Protein AF-A0A8H3DW05-F1 (afdb_monomer)

Foldseek 3Di:
DLLLLLLQLLDDDDLLVLLLLQLLLLFQQVCLQPDAQLLQPPLNQNSLVSQQVSLVVQCVPVSCVQRSLSSNLSSLSSHDLVSVVVCLVVNLVVLLVVVVPDVQSVLLSLLSNLSSLLSCLPHHDDPVVVVVVSVVVSCCSQQPPPPLDGPPRVDDCLSVLSSLLLCCLRVVVSSLVQLCVLLVLCQLPDPHDDPLQRSSSPLSSLSSVQQNLQCVLVVHHQGNQPDSDSSDPPRCVRRDGDQFADDPVSCPPPPNVVSLVRVLSSLVSLLVVLLVVQLVQFLLDCVFWDDDDDPVVVPQWDWDDDPPTIGIDGPSSVSSLVSNLSSLLNPPHSNHCNQPPLNLLLSLLSQCRHPHNSSNVSSLVNLLSQLLDLQCLLVNLVSLLCVQFAFDPDPPPQSLAPSSVVSCQVGSLVSSLSSLVSNLVSLVDDDDVPPPNPSHDPDQQLLSLLSQLLSLLLQLLDPDLVSLLSSLVSLVSSLRRNVSSVVVGPDDPDDQPSQLGLNCVLLCHPHHLLVLLVPFPDQQPPVLNVVLVVLSPDPHSNSSVCLSNDPDSSSSSSNVRRSVSSLVVCVVRPVSSSVSSVSRVVSNCSSCVVVVCVVVVVDPPDSVPPPDPDDDDDDDDDDDDDDDDDDDDDDDDDDDDDDDDDDDDDDDDDDDDDDDDDDDDDDDDDDDDDDDDDDDDDDDDDDDDDDDDDDDDDDDDDDDDDDDDDDDDDDDDDDDDDDPDPPPPPPDDDDDDDDDDDDDDDDDDDDDDDDDYDDDDDDDDDDDDDDDDDDDDDDDDDDDDDDDDDDDDDDDDDDDDDDDDDDDDDDDDDDDDDDDDDDDDDDDDDDDPDPADALDDDDDDDDDDDDDDDDDDDDDDDDDDDDDDDDDDDDDDDDDDPDDDDDQPDPLSVLLVVLVVVLVVVLVVLLVVLLLDALPDFDACCCCPNPPNDPVNVVSLLSLLVSCLPVVPVSLVSLSVVSVPQDLWDDPVSLCSNLVVLVVVPDPDDDDDDDDDDDPPPPPPPDPDDDDDDDDDPDSDNDDSVNSRVSSSVSSVLSSLLSSLVSLLSNLQSNLVVAQCSCHDSSLVNLLVNLVVCLQDPPPVCCVPHNSSVSSLQSSLLSLLSSCSRVVLVSVVSLSVSSVCSSVSNDDPVCSVSSSSSSSSSSSHHQDPPPVVSSVCVSNSDD

InterPro domains:
  IPR025614 Cell morphogenesis protein N-terminal [PF14222] (1-423)
  IPR025614 Cell morphogenesis protein N-terminal [PF14222] (1034-1163)
  IPR039867 Protein furry/Tao3/Mor2 [PTHR12295] (4-603)

Organism: NCBI:txid456999

Radius of gyration: 44.17 Å; Cα contacts (8 Å, |Δi|>4): 1089; chains: 1; bounding box: 138×119×130 Å

Secondary structure (DSSP, 8-state):
-HHHHHHHHH--SSHHHHHHHHHHHHHHHHHHTT-SSGGGSHHHHHHHHHHHHHHHHHHTSGGGHHHHHHHHHHHHHTS-HHHHHHHHHHHHHHHHHHHHH-GGGHHHHHHHHHHHHHHHHHH----HHHHHHHHHHHHHHHS-SSSS--SSTTS-SHHHHHHHHHHHTTSHHHHHHHHHHHTTHHHHHSSS---TT-THHHHHHHHHHHHHHHHHHTT-PPPP-----SSS---TTTS----SPPPHHHHTSTTHHHHHHHHHHHHHHHHHHHHHHHTT-BTT-GGGB-SS--SGGGGTEEEEEETTEEEEEEGGGHHHHHHHHHHHHHTTTT--TTS-HHHHHHHHHHHTTBSSHHHHHHHHHHHHHHHTSTTTHHHHHHHHHHHHHSPPSSSS-----HHHHHHIIIIIHHHHHHHHHHHHHHHHS---TT--GGGS-S--HHHHHHHHHHHHHHHTT-S-HHHHHHHHHHHHHHHHHHHHHHHT-SS-S----TTSSHHHHHTT-SS-HHHHHHS-SSPPPHHHHHHHHHHHT---TTHHHHHHH---HHHHHHHHHHHHHHHHHHHHH-HHHHHHHHHHHHHHHHHHHHHHHHHTTS-SS--S-----PPP--PPP------------------------------------------------------------------------------------------PPP----------GGGSTT--S-----PPP----------------------------------------------------------PPP---------------------------------------PPP---------------------------------------PPPPP-SHHHHHHHHHHHHHHHHHHHHHHHHTTS-TT----HHHHHSTTT-HHHHHHHHHHHHHHHHHHHHHHHHHHHHHHH---S--HHHHHHHHHHHHHTTS------------TTSSSSS------------------HHHHHHHHHHHHHHHHHHHHHHHHHHHHHHHTTS-SSTTHHHHHHHHHHHHHHHHHS--HHHHHH-HHHHHHHHHHHHHHHHHHHHHHHHHHHHHHHHTHHHHTT---GGGHHHHHHHHHHGGG-PPP-SSHHHHHHHHT---

Nearest PDB structures (foldseek):
  6xte-assembly1_A  TM=2.419E-01  e=1.294E-02  Homo sapiens

pLDDT: mean 71.33, std 27.1, range [20.97, 98.38]

Solvent-accessible surface area (backbone atoms only — not comparable to full-atom values): 72734 Å² total; per-residue (Å²): 52,39,59,61,23,40,20,56,58,42,51,56,84,66,63,36,46,51,27,44,26,47,22,50,28,58,41,36,41,70,44,50,68,70,57,74,71,65,30,57,37,72,38,35,36,57,19,38,70,34,41,39,59,53,24,52,63,36,41,80,39,74,93,36,28,90,36,18,46,57,27,34,42,27,42,43,52,47,34,21,68,79,58,30,75,77,42,51,66,70,48,46,54,54,31,57,55,41,41,74,73,36,74,89,43,32,56,36,33,48,50,41,46,43,52,47,52,50,39,43,72,76,68,52,90,69,59,67,74,63,47,51,62,53,48,52,61,56,43,51,63,40,44,39,94,72,66,60,50,54,50,73,78,91,58,81,61,63,60,60,18,51,49,49,19,55,39,34,68,72,44,46,71,64,28,47,53,53,32,39,61,36,50,37,46,69,43,57,75,40,98,52,84,70,82,65,79,50,45,58,36,37,40,34,29,57,52,13,47,37,40,30,53,36,32,62,71,65,76,53,75,84,64,60,80,77,51,86,66,36,83,60,85,71,44,65,88,62,65,66,61,62,28,50,74,76,60,75,79,55,54,74,41,88,67,42,50,67,45,46,71,59,49,22,51,38,55,41,49,50,40,54,52,30,43,66,72,48,68,76,50,27,53,53,47,67,87,33,55,50,92,76,84,66,77,82,65,52,81,58,37,43,76,51,66,48,88,93,44,40,34,43,46,59,46,79,48,49,54,36,46,50,39,38,23,52,49,28,52,33,23,41,50,67,61,33,80,81,46,49,69,70,59,52,51,52,50,33,61,57,33,53,49,32,52,54,50,66,41,16,51,23,19,53,51,18,52,52,42,40,29,72,36,79,79,39,13,66,50,52,35,51,55,48,54,43,69,76,34,48,58,81,89,60,97,76,79,76,79,46,38,61,58,36,55,55,50,41,59,72,57,46,49,57,52,46,52,55,37,47,49,46,36,38,58,56,47,71,51,84,88,65,93,81,68,76,68,85,84,46,69,98,62,56,40,36,60,52,37,38,48,51,43,1,47,24,60,43,34,54,75,46,88,50,44,67,48,13,39,52,18,51,52,49,30,63,44,38,73,56,36,32,65,38,25,42,74,73,32,95,70,75,92,71,79,77,55,92,73,53,40,71,45,34,60,35,46,36,48,98,48,61,62,53,57,39,64,62,61,37,95,67,83,69,58,75,92,47,39,63,61,43,50,57,58,53,71,49,87,55,53,50,49,56,46,51,44,57,42,37,86,48,69,65,42,49,56,44,39,70,57,37,49,60,27,52,51,57,49,26,61,78,49,24,48,67,27,45,50,44,18,50,47,24,50,53,37,49,51,65,28,44,42,60,48,53,30,26,77,69,66,77,33,90,62,76,50,91,72,74,76,79,81,73,82,77,81,81,71,82,87,82,90,84,86,87,89,87,87,82,90,79,89,84,88,86,89,76,85,85,88,84,90,88,87,89,88,89,88,86,87,84,88,85,80,80,89,86,84,83,88,84,86,83,88,84,88,89,82,90,82,91,87,83,87,82,90,90,88,86,80,89,88,84,87,86,90,87,89,82,90,88,83,88,88,85,90,87,89,88,87,84,88,85,83,90,82,89,84,88,84,84,87,84,80,93,83,87,82,86,89,80,98,67,78,84,73,65,86,83,72,84,91,86,82,85,89,80,84,89,89,82,88,86,88,82,84,87,86,86,86,83,84,90,85,85,88,80,92,86,89,82,91,85,91,90,83,88,88,83,91,85,89,89,79,89,82,90,87,86,90,87,81,89,84,90,86,88,88,83,92,85,84,88,81,87,81,91,84,80,85,86,77,90,84,91,82,84,91,87,91,89,90,92,88,87,90,87,88,83,90,86,87,84,90,82,83,90,79,91,80,85,83,84,82,81,74,80,87,79,83,86,82,90,78,93,80,87,90,87,86,82,90,90,84,89,82,90,81,90,87,87,89,78,88,80,82,87,87,86,87,77,92,78,85,90,80,94,76,93,75,97,79,75,81,75,80,65,87,43,74,66,45,46,52,47,50,55,51,47,52,50,48,51,52,57,48,52,53,49,50,64,48,65,72,68,55,58,90,92,56,85,81,48,54,64,69,68,66,28,92,82,54,38,66,69,60,50,53,47,40,52,54,50,19,64,49,23,70,83,37,40,64,63,48,52,52,46,54,57,46,49,68,71,68,59,73,62,63,67,48,75,64,61,43,47,55,52,53,50,53,64,54,65,74,66,61,83,86,73,90,81,89,80,92,79,84,94,73,82,82,76,77,79,81,84,68,100,80,75,85,88,78,86,84,78,80,88,73,84,78,79,69,48,74,66,53,49,41,51,54,49,20,51,49,47,47,52,52,52,52,42,52,52,41,52,47,49,39,50,28,36,54,65,42,36,76,79,44,66,66,77,56,49,65,74,57,38,54,35,56,49,52,68,36,42,50,58,53,72,65,59,62,65,67,51,46,74,74,36,68,51,51,40,54,41,51,55,40,32,26,45,38,48,16,39,49,25,62,36,46,39,67,70,48,51,49,58,55,50,61,75,37,42,45,34,44,71,52,60,66,59,85,90,44,49,70,54,53,23,50,45,36,50,38,48,34,43,43,72,66,41,68,71,59,62,67,48,28,49,51,41,19,36,62,79,136

Sequence (1167 aa):
MEMLSKSFANAHGTRLKIAFAKSLVEILHPIGKTAQAEVNHPGWAKAIDLIYPKAREMIAKPRYFPVAYPLVVSALCVAPQDFFAKNWMLCIDLSVVKMKQEKQSRVMCLNGILRIIWTYLYRCHEPSSTATSKLDIVLKHLFPPKGHSIFPPDESLECHEYILHFILSRHFDYGVDLAMEFLQESEALGNGTLDLTLPFRPIIALRAILLTLTTMQKDSKPAWPSSVDFTTYDTQDDYTFEATFLPESFYTKPGVTTFFERCGPVVGKLAMTCAQAVGHLTLSDERFLRTNYSFEEGEQLVFKRRGELSVAYPRHLDPQVYFLMVCFESWPRCLHPSIPLVEALDLLIRSLNHVDAGLAEAASSALRRIAANDQHVKAAVWRCTRYLFSPPIQPGNRDTSALRIISENEYVVPLWVDLVEAWADQLEKPIDDETNDADSVKVDSGELAQDVEGGALCLLTSVSQSLRALAAKILLLSVKLIPNAQKRGSGSQHSPNSETRVCNILLGKGVSISTIFERREHAPPEKYRRKFVQWQQNKDPNCLLRLAQSKDEDDLRVWTYVFPAIAQECMVRCPHALEYARMAWNAWIVRFHPIMSTVAGISSKVAAATPLARPTRQGSGASEEVEDRRDGHGFNPFGDHGQSTMFPFPAQDGASLPGSSLLPAAPISTSSSGGGGNSGGMFSVPNGSGIFAPPGHTRGESDTSLQSFRYDPPPRAKRKGSFASLKAAFKSTNAKSVLPVPKNAGSHSQSRRPSASAASGRAGIKNMHSAAPSYAASELSDGGAGNSSFVGFGGYNGFNITTSNGFADEEIPPVPQLPSSQTQSSAPRDLSSSGGFKFGGMRTRNISTSGTSQVGGSTADFSQNIPIPRPPRRATTPYEDTDTAPDPKTPAEYALHAVFLRFVTEVEQKMSAFLKEPLHSEPLLSTLLGPGADRQFDSTLDSLAHIALKHTRLVIDALARWRRTQRLIPTTAQIRVHTQRHQLAHGPTHSDATSTSNLNATLGALNPGGSTQTGSGYGSYVYSQSEVTKALAERMELMTVYVLSRALLVVLGVVSELGKDVLGEGMGASLEENSFEPVRNPDLKRLALSGNHRANAELYASLLGQIANIRFQSVTDRYLRELEPVAAGQIPRDHDARFEHIVEGLKHIRIKVWPPEAFEDGAYGRF

Mean predicted aligned error: 19.0 Å

Structure (mmCIF, N/CA/C/O backbone):
data_AF-A0A8H3DW05-F1
#
_entry.id   AF-A0A8H3DW05-F1
#
loop_
_atom_site.group_PDB
_atom_site.id
_atom_site.type_symbol
_atom_site.label_atom_id
_atom_site.label_alt_id
_atom_site.label_comp_id
_atom_site.label_asym_id
_atom_site.label_entity_id
_atom_site.label_seq_id
_atom_site.pdbx_PDB_ins_code
_atom_site.Cartn_x
_atom_site.Cartn_y
_atom_site.Cartn_z
_atom_site.occupancy
_atom_site.B_iso_or_equiv
_atom_site.auth_seq_id
_atom_site.auth_comp_id
_atom_site.auth_asym_id
_atom_site.auth_atom_id
_atom_site.pdbx_PDB_model_num
ATOM 1 N N . MET A 1 1 ? -20.701 -6.635 26.059 1.00 90.62 1 MET A N 1
ATOM 2 C CA . MET A 1 1 ? -20.598 -5.187 25.763 1.00 90.62 1 MET A CA 1
ATOM 3 C C . MET A 1 1 ? -21.590 -4.351 26.562 1.00 90.62 1 MET A C 1
ATOM 5 O O . MET A 1 1 ? -21.170 -3.314 27.064 1.00 90.62 1 MET A O 1
ATOM 9 N N . GLU A 1 2 ? -22.850 -4.783 26.741 1.00 89.12 2 GLU A N 1
ATOM 10 C CA . GLU A 1 2 ? -23.898 -4.037 27.479 1.00 89.12 2 GLU A CA 1
ATOM 11 C C . GLU A 1 2 ? -23.434 -3.521 28.864 1.00 89.12 2 GLU A C 1
ATOM 13 O O . GLU A 1 2 ? -23.796 -2.418 29.275 1.00 89.12 2 GLU A O 1
ATOM 18 N N . MET A 1 3 ? -22.622 -4.293 29.598 1.00 89.06 3 MET A N 1
ATOM 19 C CA . MET A 1 3 ? -22.046 -3.856 30.879 1.00 89.06 3 MET A CA 1
ATOM 20 C C . MET A 1 3 ? -20.964 -2.772 30.719 1.00 89.06 3 MET A C 1
ATOM 22 O O . MET A 1 3 ? -21.046 -1.727 31.363 1.00 89.06 3 MET A O 1
ATOM 26 N N . LEU A 1 4 ? -19.990 -2.972 29.824 1.00 93.44 4 LEU A N 1
ATOM 27 C CA . LEU A 1 4 ? -18.873 -2.039 29.611 1.00 93.44 4 LEU A CA 1
ATOM 28 C C . LEU A 1 4 ? -19.351 -0.645 29.170 1.00 93.44 4 LEU A C 1
ATOM 30 O O . LEU A 1 4 ? -18.821 0.375 29.618 1.00 93.44 4 LEU A O 1
ATOM 34 N N . SER A 1 5 ? -20.398 -0.587 28.342 1.00 93.94 5 SER A N 1
ATOM 35 C CA . SER A 1 5 ? -21.002 0.678 27.914 1.00 93.94 5 SER A CA 1
ATOM 36 C C . SER A 1 5 ? -21.634 1.462 29.070 1.00 93.94 5 SER A C 1
ATOM 38 O O . SER A 1 5 ? -21.625 2.690 29.036 1.00 93.94 5 SER A O 1
ATOM 40 N N . LYS A 1 6 ? -22.130 0.790 30.123 1.00 93.69 6 LYS A N 1
ATOM 41 C CA . LYS A 1 6 ? -22.649 1.448 31.340 1.00 93.69 6 LYS A CA 1
ATOM 42 C C . LYS A 1 6 ? -21.514 2.051 32.169 1.00 93.69 6 LYS A C 1
ATOM 44 O O . LYS A 1 6 ? -21.633 3.195 32.606 1.00 93.69 6 LYS A O 1
ATOM 49 N N . SER A 1 7 ? -20.387 1.346 32.308 1.00 93.69 7 SER A N 1
ATOM 50 C CA . SER A 1 7 ? -19.174 1.894 32.935 1.00 93.69 7 SER A CA 1
ATOM 51 C C . SER A 1 7 ? -18.680 3.145 32.199 1.00 93.69 7 SER A C 1
ATOM 53 O O . SER A 1 7 ? -18.427 4.164 32.837 1.00 93.69 7 SER A O 1
ATOM 55 N N . PHE A 1 8 ? -18.636 3.138 30.861 1.00 95.50 8 PHE A N 1
ATOM 56 C CA . PHE A 1 8 ? -18.287 4.338 30.087 1.00 95.50 8 PHE A CA 1
ATOM 57 C C . PHE A 1 8 ? -19.329 5.464 30.220 1.00 95.50 8 PHE A C 1
ATOM 59 O O . PHE A 1 8 ? -18.963 6.631 30.391 1.00 95.50 8 PHE A O 1
ATOM 66 N N . ALA A 1 9 ? -20.626 5.139 30.207 1.00 93.88 9 ALA A N 1
ATOM 67 C CA . ALA A 1 9 ? -21.701 6.113 30.392 1.00 93.88 9 ALA A CA 1
ATOM 68 C C . ALA A 1 9 ? -21.624 6.825 31.756 1.00 93.88 9 ALA A C 1
ATOM 70 O O . ALA A 1 9 ? -21.854 8.034 31.815 1.00 93.88 9 ALA A O 1
ATOM 71 N N . ASN A 1 10 ? -21.199 6.139 32.821 1.00 92.75 10 ASN A N 1
ATOM 72 C CA . ASN A 1 10 ? -21.033 6.721 34.160 1.00 92.75 10 ASN A CA 1
ATOM 73 C C . ASN A 1 10 ? -19.603 7.218 34.465 1.00 92.75 10 ASN A C 1
ATOM 75 O O . ASN A 1 10 ? -19.388 7.942 35.445 1.00 92.75 10 ASN A O 1
ATOM 79 N N . ALA A 1 11 ? -18.637 6.952 33.578 1.00 91.19 11 ALA A N 1
ATOM 80 C CA . ALA A 1 11 ? -17.267 7.434 33.705 1.00 91.19 11 ALA A CA 1
ATOM 81 C C . ALA A 1 11 ? -17.189 8.969 33.796 1.00 91.19 11 ALA A C 1
ATOM 83 O O . ALA A 1 11 ? -17.766 9.723 32.988 1.00 91.19 11 ALA A O 1
ATOM 84 N N . HIS A 1 12 ? -16.406 9.424 34.773 1.00 88.50 12 HIS A N 1
ATOM 85 C CA . HIS A 1 12 ? -16.011 10.812 34.981 1.00 88.50 12 HIS A CA 1
ATOM 86 C C . HIS A 1 12 ? -14.476 10.939 35.053 1.00 88.50 12 HIS A C 1
ATOM 88 O O . HIS A 1 12 ? -13.770 10.072 34.546 1.00 88.50 12 HIS A O 1
ATOM 94 N N . GLY A 1 13 ? -13.954 12.081 35.511 1.00 88.19 13 GLY A N 1
ATOM 95 C CA . GLY A 1 13 ? -12.531 12.410 35.365 1.00 88.19 13 GLY A CA 1
ATOM 96 C C . GLY A 1 13 ? -12.121 12.765 33.922 1.00 88.19 13 GLY A C 1
ATOM 97 O O . GLY A 1 13 ? -12.948 12.880 33.009 1.00 88.19 13 GLY A O 1
ATOM 98 N N . THR A 1 14 ? -10.822 12.998 33.717 1.00 90.12 14 THR A N 1
ATOM 99 C CA . THR A 1 14 ? -10.229 13.223 32.378 1.00 90.12 14 THR A CA 1
ATOM 100 C C . THR A 1 14 ? -9.508 11.976 31.882 1.00 90.12 14 THR A C 1
ATOM 102 O O . THR A 1 14 ? -9.761 11.559 30.758 1.00 90.12 14 THR A O 1
ATOM 105 N N . ARG A 1 15 ? -8.687 11.374 32.749 1.00 89.56 15 ARG A N 1
ATOM 106 C CA . ARG A 1 15 ? -7.926 10.136 32.539 1.00 89.56 15 ARG A CA 1
ATOM 107 C C . ARG A 1 15 ? -8.812 8.972 32.102 1.00 89.56 15 ARG A C 1
ATOM 109 O O . ARG A 1 15 ? -8.790 8.581 30.940 1.00 89.56 15 ARG A O 1
ATOM 116 N N . LEU A 1 16 ? -9.711 8.538 32.985 1.00 91.44 16 LEU A N 1
ATOM 117 C CA . LEU A 1 16 ? -10.608 7.406 32.749 1.00 91.44 16 LEU A CA 1
ATOM 118 C C . LEU A 1 16 ? -11.467 7.557 31.476 1.00 91.44 16 LEU A C 1
ATOM 120 O O . LEU A 1 16 ? -11.664 6.591 30.745 1.00 91.44 16 LEU A O 1
ATOM 124 N N . LYS A 1 17 ? -11.923 8.776 31.148 1.00 94.19 17 LYS A N 1
ATOM 125 C CA . LYS A 1 17 ? -12.634 9.048 29.884 1.00 94.19 17 LYS A CA 1
ATOM 126 C C . LYS A 1 17 ? -11.767 8.865 28.638 1.00 94.19 17 LYS A C 1
ATOM 128 O O . LYS A 1 17 ? -12.290 8.436 27.616 1.00 94.19 17 LYS A O 1
ATOM 133 N N . ILE A 1 18 ? -10.484 9.217 28.703 1.00 95.56 18 ILE A N 1
ATOM 134 C CA . ILE A 1 18 ? -9.535 9.026 27.599 1.00 95.56 18 ILE A CA 1
ATOM 135 C C . ILE A 1 18 ? -9.191 7.539 27.459 1.00 95.56 18 ILE A C 1
ATOM 137 O O . ILE A 1 18 ? -9.218 7.036 26.340 1.00 95.56 18 ILE A O 1
ATOM 141 N N . ALA A 1 19 ? -8.965 6.834 28.573 1.00 95.06 19 ALA A N 1
ATOM 142 C CA . ALA A 1 19 ? -8.740 5.388 28.587 1.00 95.06 19 ALA A CA 1
ATOM 143 C C . ALA A 1 19 ? -9.918 4.624 27.958 1.00 95.06 19 ALA A C 1
ATOM 145 O O . ALA A 1 19 ? -9.719 3.907 26.983 1.00 95.06 19 ALA A O 1
ATOM 146 N N . PHE A 1 20 ? -11.158 4.857 28.416 1.00 96.88 20 PHE A N 1
ATOM 147 C CA . PHE A 1 20 ? -12.342 4.242 27.797 1.00 96.88 20 PHE A CA 1
ATOM 148 C C . PHE A 1 20 ? -12.472 4.595 26.315 1.00 96.88 20 PHE A C 1
ATOM 150 O O . PHE A 1 20 ? -12.801 3.722 25.520 1.00 96.88 20 PHE A O 1
ATOM 157 N N . ALA A 1 21 ? -12.223 5.853 25.932 1.00 97.44 21 ALA A N 1
ATOM 158 C CA . ALA A 1 21 ? -12.351 6.267 24.540 1.00 97.44 21 ALA A CA 1
ATOM 159 C C . ALA A 1 21 ? -11.373 5.524 23.617 1.00 97.44 21 ALA A C 1
ATOM 161 O O . ALA A 1 21 ? -11.786 5.070 22.556 1.00 97.44 21 ALA A O 1
ATOM 162 N N . LYS A 1 22 ? -10.118 5.342 24.048 1.00 96.38 22 LYS A N 1
ATOM 163 C CA . LYS A 1 22 ? -9.123 4.536 23.327 1.00 96.38 22 LYS A CA 1
ATOM 164 C C . LYS A 1 22 ? -9.500 3.054 23.304 1.00 96.38 22 LYS A C 1
ATOM 166 O O . LYS A 1 22 ? -9.669 2.496 22.227 1.00 96.38 22 LYS A O 1
ATOM 171 N N . SER A 1 23 ? -9.697 2.426 24.465 1.00 96.19 23 SER A N 1
ATOM 172 C CA . SER A 1 23 ? -9.955 0.981 24.538 1.00 96.19 23 SER A CA 1
ATOM 173 C C . SER A 1 23 ? -11.230 0.566 23.802 1.00 96.19 23 SER A C 1
ATOM 175 O O . SER A 1 23 ? -11.267 -0.503 23.204 1.00 96.19 23 SER A O 1
ATOM 177 N N . LEU A 1 24 ? -12.271 1.409 23.787 1.00 97.44 24 LEU A N 1
ATOM 178 C CA . LEU A 1 24 ? -13.473 1.141 22.995 1.00 97.44 24 LEU A CA 1
ATOM 179 C C . LEU A 1 24 ? -13.230 1.265 21.483 1.00 97.44 24 LEU A C 1
ATOM 181 O O . LEU A 1 24 ? -13.883 0.552 20.733 1.00 97.44 24 LEU A O 1
ATOM 185 N N . VAL A 1 25 ? -12.307 2.110 21.011 1.00 97.12 25 VAL A N 1
ATOM 186 C CA . VAL A 1 25 ? -11.935 2.150 19.582 1.00 97.12 25 VAL A CA 1
ATOM 187 C C . VAL A 1 25 ? -11.239 0.853 19.173 1.00 97.12 25 VAL A C 1
ATOM 189 O O . VAL A 1 25 ? -11.652 0.251 18.188 1.00 97.12 25 VAL A O 1
ATOM 192 N N . GLU A 1 26 ? -10.273 0.388 19.968 1.00 95.06 26 GLU A N 1
ATOM 193 C CA . GLU A 1 26 ? -9.539 -0.872 19.747 1.00 95.06 26 GLU A CA 1
ATOM 194 C C . GLU A 1 26 ? -10.472 -2.099 19.734 1.00 95.06 26 GLU A C 1
ATOM 196 O O . GLU A 1 26 ? -10.327 -2.991 18.902 1.00 95.06 26 GLU A O 1
ATOM 201 N N . ILE A 1 27 ? -11.485 -2.125 20.611 1.00 94.56 27 ILE A N 1
ATOM 202 C CA . ILE A 1 27 ? -12.486 -3.205 20.667 1.00 94.56 27 ILE A CA 1
ATOM 203 C C . ILE A 1 27 ? -13.484 -3.126 19.497 1.00 94.56 27 ILE A C 1
ATOM 205 O O . ILE A 1 27 ? -13.861 -4.157 18.941 1.00 94.56 27 ILE A O 1
ATOM 209 N N . LEU A 1 28 ? -13.959 -1.926 19.136 1.00 95.69 28 LEU A N 1
ATOM 210 C CA . LEU A 1 28 ? -15.050 -1.752 18.165 1.00 95.69 28 LEU A CA 1
ATOM 211 C C . LEU A 1 28 ? -14.576 -1.733 16.705 1.00 95.69 28 LEU A C 1
ATOM 213 O O . LEU A 1 28 ? -15.311 -2.187 15.832 1.00 95.69 28 LEU A O 1
ATOM 217 N N . HIS A 1 29 ? -13.388 -1.201 16.409 1.00 94.38 29 HIS A N 1
ATOM 218 C CA . HIS A 1 29 ? -12.929 -1.015 15.025 1.00 94.38 29 HIS A CA 1
ATOM 219 C C . HIS A 1 29 ? -12.767 -2.336 14.241 1.00 94.38 29 HIS A C 1
ATOM 221 O O . HIS A 1 29 ? -13.342 -2.418 13.150 1.00 94.38 29 HIS A O 1
ATOM 227 N N . PRO A 1 30 ? -12.127 -3.405 14.770 1.00 91.75 30 PRO A N 1
ATOM 228 C CA . PRO A 1 30 ? -11.946 -4.661 14.029 1.00 91.75 30 PRO A CA 1
ATOM 229 C C . PRO A 1 30 ? -13.266 -5.352 13.649 1.00 91.75 30 PRO A C 1
ATOM 231 O O . PRO A 1 30 ? -13.338 -6.083 12.659 1.00 91.75 30 PRO A O 1
ATOM 234 N N . ILE A 1 31 ? -14.331 -5.092 14.411 1.00 91.56 31 ILE A N 1
ATOM 235 C CA . ILE A 1 31 ? -15.677 -5.630 14.179 1.00 91.56 31 ILE A CA 1
ATOM 236 C C . ILE A 1 31 ? -16.292 -5.018 12.907 1.00 91.56 31 ILE A C 1
ATOM 238 O O . ILE A 1 31 ? -17.038 -5.696 12.202 1.00 91.56 31 ILE A O 1
ATOM 242 N N . GLY A 1 32 ? -15.922 -3.783 12.540 1.00 87.94 32 GLY A N 1
ATOM 243 C CA . GLY A 1 32 ? -16.370 -3.123 11.305 1.00 87.94 32 GLY A CA 1
ATOM 244 C C . GLY A 1 32 ? -15.993 -3.876 10.024 1.00 87.94 32 GLY A C 1
ATOM 245 O O . GLY A 1 32 ? -16.763 -3.868 9.064 1.00 87.94 32 GLY A O 1
ATOM 246 N N . LYS A 1 33 ? -14.866 -4.604 10.043 1.00 85.19 33 LYS A N 1
ATOM 247 C CA . LYS A 1 33 ? -14.376 -5.433 8.927 1.00 85.19 33 LYS A CA 1
ATOM 248 C C . LYS A 1 33 ? -15.238 -6.671 8.658 1.00 85.19 33 LYS A C 1
ATOM 250 O O . LYS A 1 33 ? -15.241 -7.174 7.537 1.00 85.19 33 LYS A O 1
ATOM 255 N N . THR A 1 34 ? -15.938 -7.179 9.676 1.00 83.50 34 THR A N 1
ATOM 256 C CA . THR A 1 34 ? -16.539 -8.525 9.663 1.00 83.50 34 THR A CA 1
ATOM 257 C C . THR A 1 34 ? -18.043 -8.543 9.929 1.00 83.50 34 THR A C 1
ATOM 259 O O . THR A 1 34 ? -18.753 -9.250 9.220 1.00 83.50 34 THR A O 1
ATOM 262 N N . ALA A 1 35 ? -18.557 -7.756 10.877 1.00 80.69 35 ALA A N 1
ATOM 263 C CA . ALA A 1 35 ? -19.975 -7.783 11.238 1.00 80.69 35 ALA A CA 1
ATOM 264 C C . ALA A 1 35 ? -20.879 -7.128 10.180 1.00 80.69 35 ALA A C 1
ATOM 266 O O . ALA A 1 35 ? -20.553 -6.085 9.604 1.00 80.69 35 ALA A O 1
ATOM 267 N N . GLN A 1 36 ? -22.036 -7.747 9.950 1.00 83.81 36 GLN A N 1
ATOM 268 C CA . GLN A 1 36 ? -23.053 -7.392 8.962 1.00 83.81 36 GLN A CA 1
ATOM 269 C C . GLN A 1 36 ? -24.448 -7.356 9.604 1.00 83.81 36 GLN A C 1
ATOM 271 O O . GLN A 1 36 ? -25.017 -6.278 9.778 1.00 83.81 36 GLN A O 1
ATOM 276 N N . ALA A 1 37 ? -24.989 -8.519 9.984 1.00 83.12 37 ALA A N 1
ATOM 277 C CA . ALA A 1 37 ? -26.313 -8.652 10.596 1.00 83.12 37 ALA A CA 1
ATOM 278 C C . ALA A 1 37 ? -26.248 -8.594 12.132 1.00 83.12 37 ALA A C 1
ATOM 280 O O . ALA A 1 37 ? -27.173 -8.099 12.779 1.00 83.12 37 ALA A O 1
ATOM 281 N N . GLU A 1 38 ? -25.127 -9.040 12.697 1.00 87.69 38 GLU A N 1
ATOM 282 C CA . GLU A 1 38 ? -24.866 -9.248 14.122 1.00 87.69 38 GLU A CA 1
ATOM 283 C C . GLU A 1 38 ? -24.982 -7.938 14.915 1.00 87.69 38 GLU A C 1
ATOM 285 O O . GLU A 1 38 ? -25.518 -7.916 16.020 1.00 87.69 38 GLU A O 1
ATOM 290 N N . VAL A 1 39 ? -24.597 -6.803 14.320 1.00 88.75 39 VAL A N 1
ATOM 291 C CA . VAL A 1 39 ? -24.730 -5.462 14.927 1.00 88.75 39 VAL A CA 1
ATOM 292 C C . VAL A 1 39 ? -26.167 -5.078 15.298 1.00 88.75 39 VAL A C 1
ATOM 294 O O . VAL A 1 39 ? -26.364 -4.184 16.118 1.00 88.75 39 VAL A O 1
ATOM 297 N N . ASN A 1 40 ? -27.181 -5.726 14.715 1.00 89.19 40 ASN A N 1
ATOM 298 C CA . ASN A 1 40 ? -28.590 -5.464 15.022 1.00 89.19 40 ASN A CA 1
ATOM 299 C C . ASN A 1 40 ? -29.073 -6.221 16.276 1.00 89.19 40 ASN A C 1
ATOM 301 O O . ASN A 1 40 ? -30.200 -6.021 16.727 1.00 89.19 40 ASN A O 1
ATOM 305 N N . HIS A 1 41 ? -28.223 -7.070 16.862 1.00 90.25 41 HIS A N 1
ATOM 306 C CA . HIS A 1 41 ? -28.500 -7.820 18.081 1.00 90.25 41 HIS A CA 1
ATOM 307 C C . HIS A 1 41 ? -28.868 -6.885 19.262 1.00 90.25 41 HIS A C 1
ATOM 309 O O . HIS A 1 41 ? -28.141 -5.919 19.524 1.00 90.25 41 HIS A O 1
ATOM 315 N N . PRO A 1 42 ? -29.945 -7.138 20.041 1.00 90.12 42 PRO A N 1
ATOM 316 C CA . PRO A 1 42 ? -30.449 -6.161 21.016 1.00 90.12 42 PRO A CA 1
ATOM 317 C C . PRO A 1 42 ? -29.486 -5.807 22.160 1.00 90.12 42 PRO A C 1
ATOM 319 O O . PRO A 1 42 ? -29.572 -4.710 22.713 1.00 90.12 42 PRO A O 1
ATOM 322 N N . GLY A 1 43 ? -28.570 -6.708 22.531 1.00 88.62 43 GLY A N 1
ATOM 323 C CA . GLY A 1 43 ? -27.496 -6.412 23.490 1.00 88.62 43 GLY A CA 1
ATOM 324 C C . GLY A 1 43 ? -26.434 -5.466 22.928 1.00 88.62 43 GLY A C 1
ATOM 325 O O . GLY A 1 43 ? -25.893 -4.635 23.658 1.00 88.62 43 GLY A O 1
ATOM 326 N N . TRP A 1 44 ? -26.182 -5.558 21.620 1.00 94.31 44 TRP A N 1
ATOM 327 C CA . TRP A 1 44 ? -25.259 -4.687 20.901 1.00 94.31 44 TRP A CA 1
ATOM 328 C C . TRP A 1 44 ? -25.853 -3.291 20.701 1.00 94.31 44 TRP A C 1
ATOM 330 O O . TRP A 1 44 ? -25.224 -2.300 21.067 1.00 94.31 44 TRP A O 1
ATOM 340 N N . ALA A 1 45 ? -27.106 -3.213 20.237 1.00 93.88 45 ALA A N 1
ATOM 341 C CA . ALA A 1 45 ? -27.840 -1.956 20.069 1.00 93.88 45 ALA A CA 1
ATOM 342 C C . ALA A 1 45 ? -27.802 -1.085 21.340 1.00 93.88 45 ALA A C 1
ATOM 344 O O . ALA A 1 45 ? -27.331 0.051 21.296 1.00 93.88 45 ALA A O 1
ATOM 345 N N . LYS A 1 46 ? -28.150 -1.665 22.501 1.00 94.50 46 LYS A N 1
ATOM 346 C CA . LYS A 1 46 ? -28.091 -0.991 23.813 1.00 94.50 46 LYS A CA 1
ATOM 347 C C . LYS A 1 46 ? -26.698 -0.481 24.189 1.00 94.50 46 LYS A C 1
ATOM 349 O O . LYS A 1 46 ? -26.586 0.516 24.901 1.00 94.50 46 LYS A O 1
ATOM 354 N N . ALA A 1 47 ? -25.636 -1.169 23.767 1.00 95.56 47 ALA A N 1
ATOM 355 C CA . ALA A 1 47 ? -24.274 -0.720 24.025 1.00 95.56 47 ALA A CA 1
ATOM 356 C C . ALA A 1 47 ? -23.929 0.514 23.177 1.00 95.56 47 ALA A C 1
ATOM 358 O O . ALA A 1 47 ? -23.346 1.468 23.693 1.00 95.56 47 ALA A O 1
ATOM 359 N N . ILE A 1 48 ? -24.352 0.540 21.910 1.00 96.81 48 ILE A N 1
ATOM 360 C CA . ILE A 1 48 ? -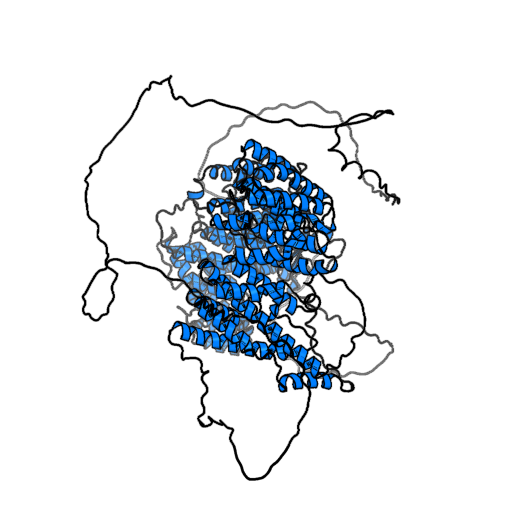24.168 1.686 21.008 1.00 96.81 48 ILE A CA 1
ATOM 361 C C . ILE A 1 48 ? -25.018 2.892 21.442 1.00 96.81 48 ILE A C 1
ATOM 363 O O . ILE A 1 48 ? -24.490 4.005 21.483 1.00 96.81 48 ILE A O 1
ATOM 367 N N . ASP A 1 49 ? -26.263 2.673 21.881 1.00 95.88 49 ASP A N 1
ATOM 368 C CA . ASP A 1 49 ? -27.144 3.706 22.458 1.00 95.88 49 ASP A CA 1
ATOM 369 C C . ASP A 1 49 ? -26.527 4.409 23.685 1.00 95.88 49 ASP A C 1
ATOM 371 O O . ASP A 1 49 ? -26.836 5.567 23.964 1.00 95.88 49 ASP A O 1
ATOM 375 N N . LEU A 1 50 ? -25.629 3.738 24.416 1.00 96.19 50 LEU A N 1
ATOM 376 C CA . LEU A 1 50 ? -24.893 4.310 25.549 1.00 96.19 50 LEU A CA 1
ATOM 377 C C . LEU A 1 50 ? -23.542 4.925 25.138 1.00 96.19 50 LEU A C 1
ATOM 379 O O . LEU A 1 50 ? -23.162 5.979 25.652 1.00 96.19 50 LEU A O 1
ATOM 383 N N . ILE A 1 51 ? -22.811 4.292 24.215 1.00 97.94 51 ILE A N 1
ATOM 384 C CA . ILE A 1 51 ? -21.473 4.732 23.785 1.00 97.94 51 ILE A CA 1
ATOM 385 C C . ILE A 1 51 ? -21.546 5.976 22.889 1.00 97.94 51 ILE A C 1
ATOM 387 O O . ILE A 1 51 ? -20.845 6.959 23.145 1.00 97.94 51 ILE A O 1
ATOM 391 N N . TYR A 1 52 ? -22.384 5.962 21.849 1.00 97.38 52 TYR A N 1
ATOM 392 C CA . TYR A 1 52 ? -22.375 6.996 20.811 1.00 97.38 52 TYR A CA 1
ATOM 393 C C . TYR A 1 52 ? -22.772 8.392 21.339 1.00 97.38 52 TYR A C 1
ATOM 395 O O . TYR A 1 52 ? -22.020 9.344 21.093 1.00 97.38 52 TYR A O 1
ATOM 403 N N . PRO A 1 53 ? -23.856 8.571 22.130 1.00 96.25 53 PRO A N 1
ATOM 404 C CA . PRO A 1 53 ? -24.198 9.885 22.681 1.00 96.25 53 PRO A CA 1
ATOM 405 C C . PRO A 1 53 ? -23.127 10.412 23.644 1.00 96.25 53 PRO A C 1
ATOM 407 O O . PRO A 1 53 ? -22.716 11.569 23.542 1.00 96.25 53 PRO A O 1
ATOM 410 N N . LYS A 1 54 ? -22.600 9.546 24.523 1.00 96.88 54 LYS A N 1
ATOM 411 C CA . LYS A 1 54 ? -21.540 9.881 25.487 1.00 96.88 54 LYS A CA 1
ATOM 412 C C . LYS A 1 54 ? -20.256 10.349 24.793 1.00 96.88 54 LYS A C 1
ATOM 414 O O . LYS A 1 54 ? -19.629 11.317 25.230 1.00 96.88 54 LYS A O 1
ATOM 419 N N . ALA A 1 55 ? -19.878 9.698 23.694 1.00 97.56 55 ALA A N 1
ATOM 420 C CA . ALA A 1 55 ? -18.727 10.091 22.892 1.00 97.56 55 ALA A CA 1
ATOM 421 C C . ALA A 1 55 ? -18.980 11.416 22.134 1.00 97.56 55 ALA A C 1
ATOM 423 O O . ALA A 1 55 ? -18.102 12.285 22.116 1.00 97.56 55 ALA A O 1
ATOM 424 N N . ARG A 1 56 ? -20.200 11.662 21.622 1.00 96.00 56 ARG A N 1
ATOM 425 C CA . ARG A 1 56 ? -20.574 12.967 21.032 1.00 96.00 56 ARG A CA 1
ATOM 426 C C . ARG A 1 56 ? -20.553 14.119 22.042 1.00 96.00 56 ARG A C 1
ATOM 428 O O . ARG A 1 56 ? -20.095 15.205 21.692 1.00 96.00 56 ARG A O 1
ATOM 435 N N . GLU A 1 57 ? -20.959 13.906 23.295 1.00 95.75 57 GLU A N 1
ATOM 436 C CA . GLU A 1 57 ? -20.787 14.913 24.360 1.00 95.75 57 GLU A CA 1
ATOM 437 C C . GLU A 1 57 ? -19.310 15.254 24.616 1.00 95.75 57 GLU A C 1
ATOM 439 O O . GLU A 1 57 ? -18.972 16.390 24.964 1.00 95.75 57 GLU A O 1
ATOM 444 N N . MET A 1 58 ? -18.413 14.274 24.471 1.00 96.81 58 MET A N 1
ATOM 445 C CA . MET A 1 58 ? -16.978 14.471 24.675 1.00 96.81 58 MET A CA 1
ATOM 446 C C . MET A 1 58 ? -16.334 15.275 23.538 1.00 96.81 58 MET A C 1
ATOM 448 O O . MET A 1 58 ? -15.518 16.149 23.833 1.00 96.81 58 MET A O 1
ATOM 452 N N . ILE A 1 59 ? -16.753 15.073 22.280 1.00 95.00 59 ILE A N 1
ATOM 453 C CA . ILE A 1 59 ? -16.310 15.860 21.107 1.00 95.00 59 ILE A CA 1
ATOM 454 C C . ILE A 1 59 ? -16.457 17.375 21.326 1.00 95.00 59 ILE A C 1
ATOM 456 O O . ILE A 1 59 ? -15.591 18.142 20.905 1.00 95.00 59 ILE A O 1
ATOM 460 N N . ALA A 1 60 ? -17.504 17.817 22.033 1.00 90.81 60 ALA A N 1
ATOM 461 C CA . ALA A 1 60 ? -17.766 19.233 22.311 1.00 90.81 60 ALA A CA 1
ATOM 462 C C . ALA A 1 60 ? -16.700 19.925 23.196 1.00 90.81 60 ALA A C 1
ATOM 464 O O . ALA A 1 60 ? -16.779 21.131 23.435 1.00 90.81 60 ALA A O 1
ATOM 465 N N . LYS A 1 61 ? -15.703 19.190 23.709 1.00 93.38 61 LYS A N 1
ATOM 466 C CA . LYS A 1 61 ? -14.584 19.722 24.501 1.00 93.38 61 LYS A CA 1
ATOM 467 C C . LYS A 1 61 ? -13.268 19.364 23.795 1.00 93.38 61 LYS A C 1
ATOM 469 O O . LYS A 1 61 ? -12.885 18.196 23.844 1.00 93.38 61 LYS A O 1
ATOM 474 N N . PRO A 1 62 ? -12.527 20.333 23.212 1.00 91.69 62 PRO A N 1
ATOM 475 C CA . PRO A 1 62 ? -11.374 20.061 22.342 1.00 91.69 62 PRO A CA 1
ATOM 476 C C . PRO A 1 62 ? -10.347 19.063 22.896 1.00 91.69 62 PRO A C 1
ATOM 478 O O . PRO A 1 62 ? -9.865 18.216 22.156 1.00 91.69 62 PRO A O 1
ATOM 481 N N . ARG A 1 63 ? -10.090 19.073 24.213 1.00 93.69 63 ARG A N 1
ATOM 482 C CA . ARG A 1 63 ? -9.162 18.140 24.884 1.00 93.69 63 ARG A CA 1
ATOM 483 C C . ARG A 1 63 ? -9.507 16.647 24.759 1.00 93.69 63 ARG A C 1
ATOM 485 O O . ARG A 1 63 ? -8.639 15.822 24.999 1.00 93.69 63 ARG A O 1
ATOM 492 N N . TYR A 1 64 ? -10.761 16.296 24.465 1.00 95.88 64 TYR A N 1
ATOM 493 C CA . TYR A 1 64 ? -11.170 14.908 24.218 1.00 95.88 64 TYR A CA 1
ATOM 494 C C . TYR A 1 64 ? -11.321 14.604 22.726 1.00 95.88 64 TYR A C 1
ATOM 496 O O . TYR A 1 64 ? -11.478 13.440 22.375 1.00 95.88 64 TYR A O 1
ATOM 504 N N . PHE A 1 65 ? -11.286 15.610 21.846 1.00 95.50 65 PHE A N 1
ATOM 505 C CA . PHE A 1 65 ? -11.565 15.434 20.421 1.00 95.50 65 PHE A CA 1
ATOM 506 C C . PHE A 1 65 ? -10.700 14.343 19.746 1.00 95.50 65 PHE A C 1
ATOM 508 O O . PHE A 1 65 ? -11.300 13.501 19.079 1.00 95.50 65 PHE A O 1
ATOM 515 N N . PRO A 1 66 ? -9.372 14.244 19.993 1.00 95.69 66 PRO A N 1
ATOM 516 C CA . PRO A 1 66 ? -8.515 13.211 19.390 1.00 95.69 66 PRO A CA 1
ATOM 517 C C . PRO A 1 66 ? -8.849 11.754 19.750 1.00 95.69 66 PRO A C 1
ATOM 519 O O . PRO A 1 66 ? -8.343 10.850 19.104 1.00 95.69 66 PRO A O 1
ATOM 522 N N . VAL A 1 67 ? -9.670 11.504 20.779 1.00 96.44 67 VAL A N 1
ATOM 523 C CA . VAL A 1 67 ? -10.076 10.139 21.185 1.00 96.44 67 VAL A CA 1
ATOM 524 C C . VAL A 1 67 ? -11.589 9.926 21.130 1.00 96.44 67 VAL A C 1
ATOM 526 O O . VAL A 1 67 ? -12.061 8.827 20.862 1.00 96.44 67 VAL A O 1
ATOM 529 N N . ALA A 1 68 ? -12.374 10.986 21.327 1.00 97.56 68 ALA A N 1
ATOM 530 C CA . ALA A 1 68 ? -13.827 10.934 21.243 1.00 97.56 68 ALA A CA 1
ATOM 531 C C . ALA A 1 68 ? -14.328 10.875 19.794 1.00 97.56 68 ALA A C 1
ATOM 533 O O . ALA A 1 68 ? -15.353 10.247 19.547 1.00 97.56 68 ALA A O 1
ATOM 534 N N . TYR A 1 69 ? -13.629 11.502 18.839 1.00 98.00 69 TYR A N 1
ATOM 535 C CA . TYR A 1 69 ? -14.022 11.443 17.431 1.00 98.00 69 TYR A CA 1
ATOM 536 C C . TYR A 1 69 ? -13.822 10.045 16.814 1.00 98.00 69 TYR A C 1
ATOM 538 O O . TYR A 1 69 ? -14.805 9.522 16.286 1.00 98.00 69 TYR A O 1
ATOM 546 N N . PRO A 1 70 ? -12.655 9.376 16.956 1.00 97.81 70 PRO A N 1
ATOM 547 C CA . PRO A 1 70 ? -12.497 7.989 16.519 1.00 97.81 70 PRO A CA 1
ATOM 548 C C . PRO A 1 70 ? -13.526 7.053 17.161 1.00 97.81 70 PRO A C 1
ATOM 550 O O . PRO A 1 70 ? -14.091 6.216 16.468 1.00 97.81 70 PRO A O 1
ATOM 553 N N . LEU A 1 71 ? -13.869 7.243 18.445 1.00 98.31 71 LEU A N 1
ATOM 554 C CA . LEU A 1 71 ? -14.924 6.453 19.090 1.00 98.31 71 LEU A CA 1
ATOM 555 C C . LEU A 1 71 ? -16.313 6.707 18.485 1.00 98.31 71 LEU A C 1
ATOM 557 O O . LEU A 1 71 ? -17.053 5.753 18.260 1.00 98.31 71 LEU A O 1
ATOM 561 N N . VAL A 1 72 ? -16.681 7.962 18.203 1.00 98.38 72 VAL A N 1
ATOM 562 C CA . VAL A 1 72 ? -17.960 8.281 17.542 1.00 98.38 72 VAL A CA 1
ATOM 563 C C . VAL A 1 72 ? -18.043 7.640 16.160 1.00 98.38 72 VAL A C 1
ATOM 565 O O . VAL A 1 72 ? -19.101 7.112 15.825 1.00 98.38 72 VAL A O 1
ATOM 568 N N . VAL A 1 73 ? -16.952 7.633 15.385 1.00 98.12 73 VAL A N 1
ATOM 569 C CA . VAL A 1 73 ? -16.917 6.950 14.085 1.00 98.12 73 VAL A CA 1
ATOM 570 C C . VAL A 1 73 ? -16.982 5.435 14.259 1.00 98.12 73 VAL A C 1
ATOM 572 O O . VAL A 1 73 ? -17.882 4.817 13.705 1.00 98.12 73 VAL A O 1
ATOM 575 N N . SER A 1 74 ? -16.093 4.821 15.044 1.00 97.50 74 SER A N 1
ATOM 576 C CA . SER A 1 74 ? -16.049 3.360 15.194 1.00 97.50 74 SER A CA 1
ATOM 577 C C . SER A 1 74 ? -17.360 2.800 15.750 1.00 97.50 74 SER A C 1
ATOM 579 O O . SER A 1 74 ? -17.892 1.846 15.190 1.00 97.50 74 SER A O 1
ATOM 581 N N . ALA A 1 75 ? -17.942 3.430 16.779 1.00 97.69 75 ALA A N 1
ATOM 582 C CA . ALA A 1 75 ? -19.235 3.029 17.340 1.00 97.69 75 ALA A CA 1
ATOM 583 C C . ALA A 1 75 ? -20.403 3.226 16.359 1.00 97.69 75 ALA A C 1
ATOM 585 O O . ALA A 1 75 ? -21.330 2.421 16.353 1.00 97.69 75 ALA A O 1
ATOM 586 N N . LEU A 1 76 ? -20.359 4.263 15.513 1.00 97.06 76 LEU A N 1
ATOM 587 C CA . LEU A 1 76 ? -21.326 4.442 14.429 1.00 97.06 76 LEU A CA 1
ATOM 588 C C . LEU A 1 76 ? -21.174 3.343 13.374 1.00 97.06 76 LEU A C 1
ATOM 590 O O . LEU A 1 76 ? -22.162 2.723 12.999 1.00 97.06 76 LEU A O 1
ATOM 594 N N . CYS A 1 77 ? -19.953 3.064 12.921 1.00 96.25 77 CYS A N 1
ATOM 595 C CA . CYS A 1 77 ? -19.702 2.086 11.868 1.00 96.25 77 CYS A CA 1
ATOM 596 C C . CYS A 1 77 ? -20.060 0.648 12.284 1.00 96.25 77 CYS A C 1
ATOM 598 O O . CYS A 1 77 ? -20.369 -0.176 11.429 1.00 96.25 77 CYS A O 1
ATOM 600 N N . VAL A 1 78 ? -20.116 0.339 13.584 1.00 95.88 78 VAL A N 1
ATOM 601 C CA . VAL A 1 78 ? -20.653 -0.935 14.108 1.00 95.88 78 VAL A CA 1
ATOM 602 C C . VAL A 1 78 ? -22.038 -0.800 14.753 1.00 95.88 78 VAL A C 1
ATOM 604 O O . VAL A 1 78 ? -22.461 -1.683 15.491 1.00 95.88 78 VAL A O 1
ATOM 607 N N . ALA A 1 79 ? -22.776 0.274 14.471 1.00 96.19 79 ALA A N 1
ATOM 608 C CA . ALA A 1 79 ? -24.148 0.445 14.940 1.00 96.19 79 ALA A CA 1
ATOM 609 C C . ALA A 1 79 ? -25.146 -0.482 14.208 1.00 96.19 79 ALA A C 1
ATOM 611 O O . ALA A 1 79 ? -24.882 -0.886 13.068 1.00 96.19 79 ALA A O 1
ATOM 612 N N . PRO A 1 80 ? -26.326 -0.754 14.808 1.00 94.56 80 PRO A N 1
ATOM 613 C CA . PRO A 1 80 ? -27.485 -1.274 14.081 1.00 94.56 80 PRO A CA 1
ATOM 614 C C . PRO A 1 80 ? -27.802 -0.411 12.851 1.00 94.56 80 PRO A C 1
ATOM 616 O O . PRO A 1 80 ? -27.665 0.816 12.910 1.00 94.56 80 PRO A O 1
ATOM 619 N N . GLN A 1 81 ? -28.277 -1.016 11.757 1.00 91.56 81 GLN A N 1
ATOM 620 C CA . GLN A 1 81 ? -28.495 -0.316 10.477 1.00 91.56 81 GLN A CA 1
ATOM 621 C C . GLN A 1 81 ? -29.412 0.909 10.638 1.00 91.56 81 GLN A C 1
ATOM 623 O O . GLN A 1 81 ? -29.113 2.002 10.158 1.00 91.56 81 GLN A O 1
ATOM 628 N N . ASP A 1 82 ? -30.478 0.744 11.415 1.00 92.44 82 ASP A N 1
ATOM 629 C CA . ASP A 1 82 ? -31.463 1.770 11.749 1.00 92.44 82 ASP A CA 1
ATOM 630 C C . ASP A 1 82 ? -30.897 2.949 12.558 1.00 92.44 82 ASP A C 1
ATOM 632 O O . ASP A 1 82 ? -31.417 4.064 12.488 1.00 92.44 82 ASP A O 1
ATOM 636 N N . PHE A 1 83 ? -29.858 2.706 13.360 1.00 95.56 83 PHE A N 1
ATOM 637 C CA . PHE A 1 83 ? -29.161 3.734 14.132 1.00 95.56 83 PHE A CA 1
ATOM 638 C C . PHE A 1 83 ? -28.134 4.454 13.254 1.00 95.56 83 PHE A C 1
ATOM 640 O O . PHE A 1 83 ? -28.061 5.685 13.289 1.00 95.56 83 PHE A O 1
ATOM 647 N N . PHE A 1 84 ? -27.392 3.709 12.424 1.00 96.06 84 PHE A N 1
ATOM 648 C CA . PHE A 1 84 ? -26.466 4.273 11.441 1.00 96.06 84 PHE A CA 1
ATOM 649 C C . PHE A 1 84 ? -27.193 5.230 10.490 1.00 96.06 84 PHE A C 1
ATOM 651 O O . PHE A 1 84 ? -26.825 6.403 10.400 1.00 96.06 84 PHE A O 1
ATOM 658 N N . ALA A 1 85 ? -28.279 4.764 9.860 1.00 93.12 85 ALA A N 1
ATOM 659 C CA . ALA A 1 85 ? -29.056 5.502 8.863 1.00 93.12 85 ALA A CA 1
ATOM 660 C C . ALA A 1 85 ? -29.531 6.883 9.354 1.00 93.12 85 ALA A C 1
ATOM 662 O O . ALA A 1 85 ? -29.544 7.841 8.582 1.00 93.12 85 ALA A O 1
ATOM 663 N N . LYS A 1 86 ? -29.860 7.005 10.649 1.00 94.62 86 LYS A N 1
ATOM 664 C CA . LYS A 1 86 ? -30.320 8.250 11.294 1.00 94.62 86 LYS A CA 1
ATOM 665 C C . LYS A 1 86 ? -29.183 9.212 11.673 1.00 94.62 86 LYS A C 1
ATOM 667 O O . LYS A 1 86 ? -29.441 10.395 11.878 1.00 94.62 86 LYS A O 1
ATOM 672 N N . ASN A 1 87 ? -27.942 8.730 11.793 1.00 96.81 87 ASN A N 1
ATOM 673 C CA . ASN A 1 87 ? -26.838 9.472 12.417 1.00 96.81 87 ASN A CA 1
ATOM 674 C C . ASN A 1 87 ? -25.646 9.781 11.494 1.00 96.81 87 ASN A C 1
ATOM 676 O O . ASN A 1 87 ? -24.863 10.677 11.818 1.00 96.81 87 ASN A O 1
ATOM 680 N N . TRP A 1 88 ? -25.472 9.065 10.379 1.00 96.62 88 TRP A N 1
ATOM 681 C CA . TRP A 1 88 ? -24.223 9.126 9.610 1.00 96.62 88 TRP A CA 1
ATOM 682 C C . TRP A 1 88 ? -23.973 10.469 8.912 1.00 96.62 88 TRP A C 1
ATOM 684 O O . TRP A 1 88 ? -22.892 11.035 9.081 1.00 96.62 88 TRP A O 1
ATOM 694 N N . MET A 1 89 ? -24.980 11.044 8.243 1.00 96.38 89 MET A N 1
ATOM 695 C CA . MET A 1 89 ? -24.883 12.387 7.643 1.00 96.38 89 MET A CA 1
ATOM 696 C C . MET A 1 89 ? -24.502 13.446 8.691 1.00 96.38 89 MET A C 1
ATOM 698 O O . MET A 1 89 ? -23.524 14.163 8.515 1.00 96.38 89 MET A O 1
ATOM 702 N N . LEU A 1 90 ? -25.160 13.431 9.859 1.00 96.12 90 LEU A N 1
ATOM 703 C CA . LEU A 1 90 ? -24.869 14.330 10.990 1.00 96.12 90 LEU A CA 1
ATOM 704 C C . LEU A 1 90 ? -23.458 14.154 11.584 1.00 96.12 90 LEU A C 1
ATOM 706 O O . LEU A 1 90 ? -23.012 14.987 12.381 1.00 96.12 90 LEU A O 1
ATOM 710 N N . CYS A 1 91 ? -22.780 13.047 11.271 1.00 96.94 91 CYS A N 1
ATOM 711 C CA . CYS A 1 91 ? -21.386 12.804 11.625 1.00 96.94 91 CYS A CA 1
ATOM 712 C C . CYS A 1 91 ? -20.436 13.349 10.546 1.00 96.94 91 CYS A C 1
ATOM 714 O O . CYS A 1 91 ? -19.409 13.940 10.885 1.00 96.94 91 CYS A O 1
ATOM 716 N N . ILE A 1 92 ? -20.796 13.233 9.264 1.00 97.19 92 ILE A N 1
ATOM 717 C CA . ILE A 1 92 ? -20.068 13.860 8.151 1.00 97.19 92 ILE A CA 1
ATOM 718 C C . ILE A 1 92 ? -20.143 15.389 8.250 1.00 97.19 92 ILE A C 1
ATOM 720 O O . ILE A 1 92 ? -19.098 16.033 8.206 1.00 97.19 92 ILE A O 1
ATOM 724 N N . ASP A 1 93 ? -21.319 15.972 8.502 1.00 96.06 93 ASP A N 1
ATOM 725 C CA . ASP A 1 93 ? -21.497 17.421 8.696 1.00 96.06 93 ASP A CA 1
ATOM 726 C C . ASP A 1 93 ? -20.563 17.961 9.790 1.00 96.06 93 ASP A C 1
ATOM 728 O O . ASP A 1 93 ? -19.832 18.937 9.599 1.00 96.06 93 ASP A O 1
ATOM 732 N N . LEU A 1 94 ? -20.534 17.274 10.939 1.00 95.38 94 LEU A N 1
ATOM 733 C CA . LEU A 1 94 ? -19.661 17.592 12.069 1.00 95.38 94 LEU A CA 1
ATOM 734 C C . LEU A 1 94 ? -18.177 17.491 11.689 1.00 95.38 94 LEU A C 1
ATOM 736 O O . LEU A 1 94 ? -17.384 18.346 12.088 1.00 95.38 94 LEU A O 1
ATOM 740 N N . SER A 1 95 ? -17.812 16.482 10.896 1.00 96.25 95 SER A N 1
ATOM 741 C CA . SER A 1 95 ? -16.449 16.287 10.388 1.00 96.25 95 SER A CA 1
ATOM 742 C C . SER A 1 95 ? -16.044 17.438 9.463 1.00 96.25 95 SER A C 1
ATOM 744 O O . SER A 1 95 ? -15.015 18.073 9.674 1.00 96.25 95 SER A O 1
ATOM 746 N N . VAL A 1 96 ? -16.890 17.790 8.492 1.00 95.12 96 VAL A N 1
ATOM 747 C CA . VAL A 1 96 ? -16.653 18.874 7.526 1.00 95.12 96 VAL A CA 1
ATOM 748 C C . VAL A 1 96 ? -16.562 20.241 8.210 1.00 95.12 96 VAL A C 1
ATOM 750 O O . VAL A 1 96 ? -15.681 21.034 7.871 1.00 95.12 96 VAL A O 1
ATOM 753 N N . VAL A 1 97 ? -17.415 20.522 9.202 1.00 94.94 97 VAL A N 1
ATOM 754 C CA . VAL A 1 97 ? -17.316 21.740 10.026 1.00 94.94 97 VAL A CA 1
ATOM 755 C C . VAL A 1 97 ? -15.979 21.788 10.771 1.00 94.94 97 VAL A C 1
ATOM 757 O O . VAL A 1 97 ? -15.326 22.832 10.786 1.00 94.94 97 VAL A O 1
ATOM 760 N N . LYS A 1 98 ? -15.534 20.665 11.341 1.00 94.81 98 LYS A N 1
ATOM 761 C CA . LYS A 1 98 ? -14.282 20.587 12.098 1.00 94.81 98 LYS A CA 1
ATOM 762 C C . LYS A 1 98 ? -13.040 20.752 11.210 1.00 94.81 98 LYS A C 1
ATOM 764 O O . LYS A 1 98 ? -12.178 21.565 11.542 1.00 94.81 98 LYS A O 1
ATOM 769 N N . MET A 1 99 ? -12.997 20.100 10.043 1.00 93.69 99 MET A N 1
ATOM 770 C CA . MET A 1 99 ? -11.916 20.240 9.048 1.00 93.69 99 MET A CA 1
ATOM 771 C C . MET A 1 99 ? -11.710 21.685 8.572 1.00 93.69 99 MET A C 1
ATOM 773 O O . MET A 1 99 ? -10.585 22.088 8.265 1.00 93.69 99 MET A O 1
ATOM 777 N N . LYS A 1 100 ? -12.798 22.465 8.511 1.00 92.75 100 LYS A N 1
ATOM 778 C CA . LYS A 1 100 ? -12.788 23.895 8.160 1.00 92.75 100 LYS A CA 1
ATOM 779 C C . LYS A 1 100 ? -12.300 24.792 9.305 1.00 92.75 100 LYS A C 1
ATOM 781 O O . LYS A 1 100 ? -11.844 25.898 9.037 1.00 92.75 100 LYS A O 1
ATOM 786 N N . GLN A 1 101 ? -12.389 24.338 10.557 1.00 91.75 101 GLN A N 1
ATOM 787 C CA . GLN A 1 101 ? -12.008 25.108 11.749 1.00 91.75 101 GLN A CA 1
ATOM 788 C C . GLN A 1 101 ? -10.580 24.821 12.232 1.00 91.75 101 GLN A C 1
ATOM 790 O O . GLN A 1 101 ? -9.892 25.734 12.678 1.00 91.75 101 GLN A O 1
ATOM 795 N N . GLU A 1 102 ? -10.124 23.567 12.173 1.00 91.19 102 GLU A N 1
ATOM 796 C CA . GLU A 1 102 ? -8.882 23.130 12.821 1.00 91.19 102 GLU A CA 1
ATOM 797 C C . GLU A 1 102 ? -8.058 22.224 11.894 1.00 91.19 102 GLU A C 1
ATOM 799 O O . GLU A 1 102 ? -8.382 21.047 11.744 1.00 91.19 102 GLU A O 1
ATOM 804 N N . LYS A 1 103 ? -6.955 22.732 11.314 1.00 90.81 103 LYS A N 1
ATOM 805 C CA . LYS A 1 103 ? -6.108 21.962 10.373 1.00 90.81 103 LYS A CA 1
ATOM 806 C C . LYS A 1 103 ? -5.640 20.614 10.945 1.00 90.81 103 LYS A C 1
ATOM 808 O O . LYS A 1 103 ? -5.728 19.612 10.251 1.00 90.81 103 LYS A O 1
ATOM 813 N N . GLN A 1 104 ? -5.276 20.566 12.231 1.00 89.94 104 GLN A N 1
ATOM 814 C CA . GLN A 1 104 ? -4.894 19.330 12.939 1.00 89.94 104 GLN A CA 1
ATOM 815 C C . GLN A 1 104 ? -5.937 18.197 12.853 1.00 89.94 104 GLN A C 1
ATOM 817 O O . GLN A 1 104 ? -5.585 17.027 12.916 1.00 89.94 104 GLN A O 1
ATOM 822 N N . SER A 1 105 ? -7.221 18.532 12.688 1.00 91.69 105 SER A N 1
ATOM 823 C CA . SER A 1 105 ? -8.309 17.549 12.680 1.00 91.69 105 SER A CA 1
ATOM 824 C C . SER A 1 105 ? -8.519 16.848 11.337 1.00 91.69 105 SER A C 1
ATOM 826 O O . SER A 1 105 ? -9.303 15.901 11.280 1.00 91.69 105 SER A O 1
ATOM 828 N N . ARG A 1 106 ? -7.882 17.324 10.258 1.00 93.88 106 ARG A N 1
ATOM 829 C CA . ARG A 1 106 ? -8.237 16.961 8.878 1.00 93.88 106 ARG A CA 1
ATOM 830 C C . ARG A 1 106 ? -7.996 15.495 8.557 1.00 93.88 106 ARG A C 1
ATOM 832 O O . ARG A 1 106 ? -8.960 14.827 8.202 1.00 93.88 106 ARG A O 1
ATOM 839 N N . VAL A 1 107 ? -6.781 14.993 8.788 1.00 93.56 107 VAL A N 1
ATOM 840 C CA . VAL A 1 107 ? -6.418 13.572 8.623 1.00 93.56 107 VAL A CA 1
ATOM 841 C C . VAL A 1 107 ? -7.426 12.660 9.331 1.00 93.56 107 VAL A C 1
ATOM 843 O O . VAL A 1 107 ? -8.001 11.761 8.721 1.00 93.56 107 VAL A O 1
ATOM 846 N N . MET A 1 108 ? -7.741 12.972 10.592 1.00 94.31 108 MET A N 1
ATOM 847 C CA . MET A 1 108 ? -8.688 12.205 11.404 1.00 94.31 108 MET A CA 1
ATOM 848 C C . MET A 1 108 ? -10.133 12.288 10.900 1.00 94.31 108 MET A C 1
ATOM 850 O O . MET A 1 108 ? -10.843 11.283 10.912 1.00 94.31 108 MET A O 1
ATOM 854 N N . CYS A 1 109 ? -10.576 13.450 10.422 1.00 96.12 109 CYS A N 1
ATOM 855 C CA . CYS A 1 109 ? -11.915 13.614 9.859 1.00 96.12 109 CYS A CA 1
ATOM 856 C C . CYS A 1 109 ? -12.067 12.954 8.479 1.00 96.12 109 CYS A C 1
ATOM 858 O O . CYS A 1 109 ? -13.125 12.392 8.206 1.00 96.12 109 CYS A O 1
ATOM 860 N N . LEU A 1 110 ? -11.033 12.970 7.630 1.00 94.75 110 LEU A N 1
ATOM 861 C CA . LEU A 1 110 ? -11.016 12.253 6.349 1.00 94.75 110 LEU A CA 1
ATOM 862 C C . LEU A 1 110 ? -11.049 10.736 6.574 1.00 94.75 110 LEU A C 1
ATOM 864 O O . LEU A 1 110 ? -11.933 10.065 6.044 1.00 94.75 110 LEU A O 1
ATOM 868 N N . ASN A 1 111 ? -10.189 10.217 7.460 1.00 94.00 111 ASN A N 1
ATOM 869 C CA . ASN A 1 111 ? -10.222 8.824 7.921 1.00 94.00 111 ASN A CA 1
ATOM 870 C C . ASN A 1 111 ? -11.595 8.408 8.477 1.00 94.00 111 ASN A C 1
ATOM 872 O O . ASN A 1 111 ? -12.027 7.263 8.299 1.00 94.00 111 ASN A O 1
ATOM 876 N N . GLY A 1 112 ? -12.284 9.333 9.151 1.00 95.81 112 GLY A N 1
ATOM 877 C CA . GLY A 1 112 ? -13.637 9.127 9.652 1.00 95.81 112 GLY A CA 1
ATOM 878 C C . GLY A 1 112 ? -14.686 9.047 8.544 1.00 95.81 112 GLY A C 1
ATOM 879 O O . GLY A 1 112 ? -15.474 8.102 8.512 1.00 95.81 112 GLY A O 1
ATOM 880 N N . ILE A 1 113 ? -14.668 9.996 7.604 1.00 96.81 113 ILE A N 1
ATOM 881 C CA . ILE A 1 113 ? -15.574 10.026 6.446 1.00 96.81 113 ILE A CA 1
ATOM 882 C C . ILE A 1 113 ? -15.380 8.779 5.568 1.00 96.81 113 ILE A C 1
ATOM 884 O O . ILE A 1 113 ? -16.372 8.150 5.206 1.00 96.81 113 ILE A O 1
ATOM 888 N N . LEU A 1 114 ? -14.135 8.362 5.311 1.00 95.12 114 LEU A N 1
ATOM 889 C CA . LEU A 1 114 ? -13.788 7.141 4.571 1.00 95.12 114 LEU A CA 1
ATOM 890 C C . LEU A 1 114 ? -14.485 5.894 5.150 1.00 95.12 114 LEU A C 1
ATOM 892 O O . LEU A 1 114 ? -15.197 5.179 4.443 1.00 95.12 114 LEU A O 1
ATOM 896 N N . ARG A 1 115 ? -14.335 5.670 6.464 1.00 95.31 115 ARG A N 1
ATOM 897 C CA . ARG A 1 115 ? -14.939 4.535 7.189 1.00 95.31 115 ARG A CA 1
ATOM 898 C C . ARG A 1 115 ? -16.473 4.612 7.227 1.00 95.31 115 ARG A C 1
ATOM 900 O O . ARG A 1 115 ? -17.144 3.581 7.144 1.00 95.31 115 ARG A O 1
ATOM 907 N N . ILE A 1 116 ? -17.048 5.814 7.307 1.00 97.25 116 ILE A N 1
ATOM 908 C CA . ILE A 1 116 ? -18.506 6.014 7.243 1.00 97.25 116 ILE A CA 1
ATOM 909 C C . ILE A 1 116 ? -19.045 5.691 5.841 1.00 97.25 116 ILE A C 1
ATOM 911 O O . ILE A 1 116 ? -20.028 4.960 5.735 1.00 97.25 116 ILE A O 1
ATOM 915 N N . ILE A 1 117 ? -18.401 6.178 4.775 1.00 96.69 117 ILE A N 1
ATOM 916 C CA . ILE A 1 117 ? -18.821 5.927 3.385 1.00 96.69 117 ILE A CA 1
ATOM 917 C C . ILE A 1 117 ? -18.736 4.434 3.051 1.00 96.69 117 ILE A C 1
ATOM 919 O O . ILE A 1 117 ? -19.689 3.894 2.493 1.00 96.69 117 ILE A O 1
ATOM 923 N N . TRP A 1 118 ? -17.669 3.737 3.461 1.00 95.62 118 TRP A N 1
ATOM 924 C CA . TRP A 1 118 ? -17.588 2.280 3.297 1.00 95.62 118 TRP A CA 1
ATOM 925 C C . TRP A 1 118 ? -18.736 1.560 4.016 1.00 95.62 118 TRP A C 1
ATOM 927 O O . TRP A 1 118 ? -19.427 0.737 3.418 1.00 95.62 118 TRP A O 1
ATOM 937 N N . THR A 1 119 ? -18.997 1.907 5.285 1.00 95.25 119 THR A N 1
ATOM 938 C CA . THR A 1 119 ? -20.095 1.295 6.060 1.00 95.25 119 THR A CA 1
ATOM 939 C C . THR A 1 119 ? -21.445 1.523 5.388 1.00 95.25 119 THR A C 1
ATOM 941 O O . THR A 1 119 ? -22.272 0.616 5.321 1.00 95.25 119 THR A O 1
ATOM 944 N N . TYR A 1 120 ? -21.670 2.724 4.862 1.00 95.38 120 TYR A N 1
ATOM 945 C CA . TYR A 1 120 ? -22.883 3.041 4.129 1.00 95.38 120 TYR A CA 1
ATOM 946 C C . TYR A 1 120 ? -23.026 2.162 2.876 1.00 95.38 120 TYR A C 1
ATOM 948 O O . TYR A 1 120 ? -23.986 1.404 2.775 1.00 95.38 120 TYR A O 1
ATOM 956 N N . LEU A 1 121 ? -22.036 2.183 1.980 1.00 94.50 121 LEU A N 1
ATOM 957 C CA . LEU A 1 121 ? -22.067 1.472 0.696 1.00 94.50 121 LEU A CA 1
ATOM 958 C C . LEU A 1 121 ? -22.171 -0.057 0.832 1.00 94.50 121 LEU A C 1
ATOM 960 O O . LEU A 1 121 ? -22.868 -0.700 0.041 1.00 94.50 121 LEU A O 1
ATOM 964 N N . TYR A 1 122 ? -21.492 -0.643 1.824 1.00 91.94 122 TYR A N 1
ATOM 965 C CA . TYR A 1 122 ? -21.336 -2.099 1.952 1.00 91.94 122 TYR A CA 1
ATOM 966 C C . TYR A 1 122 ? -22.169 -2.745 3.065 1.00 91.94 122 TYR A C 1
ATOM 968 O O . TYR A 1 122 ? -22.151 -3.970 3.174 1.00 91.94 122 TYR A O 1
ATOM 976 N N . ARG A 1 123 ? -22.919 -1.972 3.868 1.00 88.94 123 ARG A N 1
ATOM 977 C CA . ARG A 1 123 ? -23.865 -2.511 4.870 1.00 88.94 123 ARG A CA 1
ATOM 978 C C . ARG A 1 123 ? -25.265 -1.898 4.837 1.00 88.94 123 ARG A C 1
ATOM 980 O O . ARG A 1 123 ? -26.205 -2.562 5.272 1.00 88.94 123 ARG A O 1
ATOM 987 N N . CYS A 1 124 ? -25.450 -0.678 4.332 1.00 86.88 124 CYS A N 1
ATOM 988 C CA . CYS A 1 124 ? -26.788 -0.097 4.205 1.00 86.88 124 CYS A CA 1
ATOM 989 C C . CYS A 1 124 ? -27.414 -0.469 2.858 1.00 86.88 124 CYS A C 1
ATOM 991 O O . CYS A 1 124 ? -26.780 -0.379 1.809 1.00 86.88 124 CYS A O 1
ATOM 993 N N . HIS A 1 125 ? -28.682 -0.872 2.897 1.00 84.94 125 HIS A N 1
ATOM 994 C CA . HIS A 1 125 ? -29.452 -1.237 1.713 1.00 84.94 125 HIS A CA 1
ATOM 995 C C . HIS A 1 125 ? -30.528 -0.175 1.465 1.00 84.94 125 HIS A C 1
ATOM 997 O O . HIS A 1 125 ? -31.522 -0.116 2.185 1.00 84.94 125 HIS A O 1
ATOM 1003 N N . GLU A 1 126 ? -30.309 0.673 0.460 1.00 88.62 126 GLU A N 1
ATOM 1004 C CA . GLU A 1 126 ? -31.247 1.699 -0.012 1.00 88.62 126 GLU A CA 1
ATOM 1005 C C . GLU A 1 126 ? -31.311 1.690 -1.555 1.00 88.62 126 GLU A C 1
ATOM 1007 O O . GLU A 1 126 ? -30.360 1.234 -2.197 1.00 88.62 126 GLU A O 1
ATOM 1012 N N . PRO A 1 127 ? -32.398 2.184 -2.183 1.00 91.75 127 PRO A N 1
ATOM 1013 C CA . PRO A 1 127 ? -32.489 2.292 -3.640 1.00 91.75 127 PRO A CA 1
ATOM 1014 C C . PRO A 1 127 ? -31.365 3.159 -4.221 1.00 91.75 127 PRO A C 1
ATOM 1016 O O . PRO A 1 127 ? -31.029 4.199 -3.654 1.00 91.75 127 PRO A O 1
ATOM 1019 N N . SER A 1 128 ? -30.817 2.780 -5.381 1.00 89.69 128 SER A N 1
ATOM 1020 C CA . SER A 1 128 ? -29.618 3.435 -5.936 1.00 89.69 128 SER A CA 1
ATOM 1021 C C . SER A 1 128 ? -29.788 4.946 -6.147 1.00 89.69 128 SER A C 1
ATOM 1023 O O . SER A 1 128 ? -28.860 5.700 -5.883 1.00 89.69 128 SER A O 1
ATOM 1025 N N . SER A 1 129 ? -30.980 5.416 -6.529 1.00 92.56 129 SER A N 1
ATOM 1026 C CA . SER A 1 129 ? -31.289 6.849 -6.667 1.00 92.56 129 SER A CA 1
ATOM 1027 C C . SER A 1 129 ? -31.270 7.611 -5.334 1.00 92.56 129 SER A C 1
ATOM 1029 O O . SER A 1 129 ? -30.848 8.765 -5.282 1.00 92.56 129 SER A O 1
ATOM 1031 N N . THR A 1 130 ? -31.682 6.972 -4.235 1.00 94.38 130 THR A N 1
ATOM 1032 C CA . THR A 1 130 ? -31.523 7.503 -2.872 1.00 94.38 130 THR A CA 1
ATOM 1033 C C . THR A 1 130 ? -30.054 7.481 -2.455 1.00 94.38 130 THR A C 1
ATOM 1035 O O . THR A 1 130 ? -29.588 8.425 -1.816 1.00 94.38 130 THR A O 1
ATOM 1038 N N . ALA A 1 131 ? -29.319 6.435 -2.844 1.00 94.19 131 ALA A N 1
ATOM 1039 C CA . ALA A 1 131 ? -27.915 6.276 -2.505 1.00 94.19 131 ALA A CA 1
ATOM 1040 C C . ALA A 1 131 ? -27.038 7.366 -3.132 1.00 94.19 131 ALA A C 1
ATOM 1042 O O . ALA A 1 131 ? -26.373 8.100 -2.396 1.00 94.19 131 ALA A O 1
ATOM 1043 N N . THR A 1 132 ? -27.112 7.536 -4.455 1.00 94.88 132 THR A N 1
ATOM 1044 C CA . THR A 1 132 ? -26.383 8.578 -5.193 1.00 94.88 132 THR A CA 1
ATOM 1045 C C . THR A 1 132 ? -26.756 9.975 -4.706 1.00 94.88 132 THR A C 1
ATOM 1047 O O . THR A 1 132 ? -25.866 10.756 -4.391 1.00 94.88 132 THR A O 1
ATOM 1050 N N . SER A 1 133 ? -28.046 10.259 -4.486 1.00 95.88 133 SER A N 1
ATOM 1051 C CA . SER A 1 133 ? -28.507 11.555 -3.954 1.00 95.88 133 SER A CA 1
ATOM 1052 C C . SER A 1 133 ? -27.892 11.934 -2.597 1.00 95.88 133 SER A C 1
ATOM 1054 O O . SER A 1 133 ? -27.706 13.120 -2.324 1.00 95.88 133 SER A O 1
ATOM 1056 N N . LYS A 1 134 ? -27.571 10.961 -1.729 1.00 95.62 134 LYS A N 1
ATOM 1057 C CA . LYS A 1 134 ? -26.875 11.227 -0.455 1.00 95.62 134 LYS A CA 1
ATOM 1058 C C . LYS A 1 134 ? -25.361 11.333 -0.635 1.00 95.62 134 LYS A C 1
ATOM 1060 O O . LYS A 1 134 ? -24.753 12.208 -0.019 1.00 95.62 134 LYS A O 1
ATOM 1065 N N . LEU A 1 135 ? -24.763 10.494 -1.488 1.00 96.19 135 LEU A N 1
ATOM 1066 C CA . LEU A 1 135 ? -23.340 10.586 -1.845 1.00 96.19 135 LEU A CA 1
ATOM 1067 C C . LEU A 1 135 ? -23.019 11.967 -2.430 1.00 96.19 135 LEU A C 1
ATOM 1069 O O . LEU A 1 135 ? -22.078 12.606 -1.975 1.00 96.19 135 LEU A O 1
ATOM 1073 N N . ASP A 1 136 ? -23.868 12.484 -3.317 1.00 95.31 136 ASP A N 1
ATOM 1074 C CA . ASP A 1 136 ? -23.799 13.824 -3.909 1.00 95.31 136 ASP A CA 1
ATOM 1075 C C . ASP A 1 136 ? -23.588 14.947 -2.877 1.00 95.31 136 ASP A C 1
ATOM 1077 O O . ASP A 1 136 ? -22.803 15.870 -3.100 1.00 95.31 136 ASP A O 1
ATOM 1081 N N . ILE A 1 137 ? -24.282 14.884 -1.735 1.00 95.06 137 ILE A N 1
ATOM 1082 C CA . ILE A 1 137 ? -24.183 15.884 -0.658 1.00 95.06 137 ILE A CA 1
ATOM 1083 C C . ILE A 1 137 ? -22.796 15.824 -0.002 1.00 95.06 137 ILE A C 1
ATOM 1085 O O . ILE A 1 137 ? -22.182 16.860 0.254 1.00 95.06 137 ILE A O 1
ATOM 1089 N N . VAL A 1 138 ? -22.284 14.612 0.228 1.00 95.12 138 VAL A N 1
ATOM 1090 C CA . VAL A 1 138 ? -20.958 14.367 0.815 1.00 95.12 138 VAL A CA 1
ATOM 1091 C C . VAL A 1 138 ? -19.844 14.751 -0.163 1.00 95.12 138 VAL A C 1
ATOM 1093 O O . VAL A 1 138 ? -18.896 15.444 0.211 1.00 95.12 138 VAL A O 1
ATOM 1096 N N . LEU A 1 139 ? -19.979 14.367 -1.433 1.00 94.31 139 LEU A N 1
ATOM 1097 C CA . LEU A 1 139 ? -19.034 14.681 -2.500 1.00 94.31 139 LEU A CA 1
ATOM 1098 C C . LEU A 1 139 ? -18.902 16.194 -2.691 1.00 94.31 139 LEU A C 1
ATOM 1100 O O . LEU A 1 139 ? -17.784 16.692 -2.725 1.00 94.31 139 LEU A O 1
ATOM 1104 N N . LYS A 1 140 ? -20.001 16.961 -2.648 1.00 93.12 140 LYS A N 1
ATOM 1105 C CA . LYS A 1 140 ? -19.980 18.441 -2.703 1.00 93.12 140 LYS A CA 1
ATOM 1106 C C . LYS A 1 140 ? -19.270 19.112 -1.512 1.00 93.12 140 LYS A C 1
ATOM 1108 O O . LYS A 1 140 ? -19.089 20.332 -1.515 1.00 93.12 140 LYS A O 1
ATOM 1113 N N . HIS A 1 141 ? -18.855 18.360 -0.488 1.00 92.50 141 HIS A N 1
ATOM 1114 C CA . HIS A 1 141 ? -17.982 18.838 0.592 1.00 92.50 141 HIS A CA 1
ATOM 1115 C C . HIS A 1 141 ? -16.503 18.464 0.423 1.00 92.50 141 HIS A C 1
ATOM 1117 O O . HIS A 1 141 ? -15.657 19.204 0.926 1.00 92.50 141 HIS A O 1
ATOM 1123 N N . LEU A 1 142 ? -16.195 17.365 -0.271 1.00 93.12 142 LEU A N 1
ATOM 1124 C CA . LEU A 1 142 ? -14.830 16.901 -0.568 1.00 93.12 142 LEU A CA 1
ATOM 1125 C C . LEU A 1 142 ? -14.306 17.448 -1.909 1.00 93.12 142 LEU A C 1
ATOM 1127 O O . LEU A 1 142 ? -13.112 17.691 -2.065 1.00 93.12 142 LEU A O 1
ATOM 1131 N N . PHE A 1 143 ? -15.219 17.702 -2.845 1.00 91.75 143 PHE A N 1
ATOM 1132 C CA . PHE A 1 143 ? -14.996 18.152 -4.216 1.00 91.75 143 PHE A CA 1
ATOM 1133 C C . PHE A 1 143 ? -15.917 19.358 -4.501 1.00 91.75 143 PHE A C 1
ATOM 1135 O O . PHE A 1 143 ? -16.988 19.211 -5.094 1.00 91.75 143 PHE A O 1
ATOM 1142 N N . PRO A 1 144 ? -15.578 20.572 -4.022 1.00 88.38 144 PRO A N 1
ATOM 1143 C CA . PRO A 1 144 ? -16.457 21.735 -4.162 1.00 88.38 144 PRO A CA 1
ATOM 1144 C C . PRO A 1 144 ? -16.711 22.083 -5.642 1.00 88.38 144 PRO A C 1
ATOM 1146 O O . PRO A 1 144 ? -15.754 22.136 -6.409 1.00 88.38 144 PRO A O 1
ATOM 1149 N N . PRO A 1 145 ? -17.944 22.400 -6.081 1.00 76.62 145 PRO A N 1
ATOM 1150 C CA . PRO A 1 145 ? -18.282 22.569 -7.507 1.00 76.62 145 PRO A CA 1
ATOM 1151 C C . PRO A 1 145 ? -17.741 23.861 -8.163 1.00 76.62 145 PRO A C 1
ATOM 1153 O O . PRO A 1 145 ? -18.265 24.314 -9.175 1.00 76.62 145 PRO A O 1
ATOM 1156 N N . LYS A 1 146 ? -16.722 24.506 -7.582 1.00 65.31 146 LYS A N 1
ATOM 1157 C CA . LYS A 1 146 ? -16.075 25.710 -8.124 1.00 65.31 146 LYS A CA 1
ATOM 1158 C C . LYS A 1 146 ? -14.634 25.387 -8.521 1.00 65.31 146 LYS A C 1
ATOM 1160 O O . LYS A 1 146 ? -13.723 25.529 -7.707 1.00 65.31 146 LYS A O 1
ATOM 1165 N N . GLY A 1 147 ? -14.462 24.972 -9.776 1.00 64.06 147 GLY A N 1
ATOM 1166 C CA . GLY A 1 147 ? -13.175 24.587 -10.360 1.00 64.06 147 GLY A CA 1
ATOM 1167 C C . GLY A 1 147 ? -12.627 23.260 -9.824 1.00 64.06 147 GLY A C 1
ATOM 1168 O O . GLY A 1 147 ? -13.255 22.582 -9.012 1.00 64.06 147 GLY A O 1
ATOM 1169 N N . HIS A 1 148 ? -11.414 22.908 -10.249 1.00 67.12 148 HIS A N 1
ATOM 1170 C CA . HIS A 1 148 ? -10.766 21.610 -9.987 1.00 67.12 148 HIS A CA 1
ATOM 1171 C C . HIS A 1 148 ? -10.278 21.414 -8.532 1.00 67.12 148 HIS A C 1
ATOM 1173 O O . HIS A 1 148 ? -9.495 20.514 -8.236 1.00 67.12 148 HIS A O 1
ATOM 1179 N N . SER A 1 149 ? -10.748 22.247 -7.598 1.00 76.62 149 SER A N 1
ATOM 1180 C CA . SER A 1 149 ? -10.390 22.193 -6.181 1.00 76.62 149 SER A CA 1
ATOM 1181 C C . SER A 1 149 ? -10.864 20.894 -5.517 1.00 76.62 149 SER A C 1
ATOM 1183 O O . SER A 1 149 ? -11.977 20.414 -5.762 1.00 76.62 149 SER A O 1
ATOM 1185 N N . ILE A 1 150 ? -10.016 20.374 -4.629 1.00 88.12 150 ILE A N 1
ATOM 1186 C CA . ILE A 1 150 ? -10.344 19.377 -3.606 1.00 88.12 150 ILE A CA 1
ATOM 1187 C C . ILE A 1 150 ? -10.361 20.040 -2.223 1.00 88.12 150 ILE A C 1
ATOM 1189 O O . ILE A 1 150 ? -9.728 21.079 -2.010 1.00 88.12 150 ILE A O 1
ATOM 1193 N N . PHE A 1 151 ? -11.065 19.440 -1.264 1.00 88.88 151 PHE A N 1
ATOM 1194 C CA . PHE A 1 151 ? -11.064 19.883 0.126 1.00 88.88 151 PHE A CA 1
ATOM 1195 C C . PHE A 1 151 ? -10.757 18.729 1.099 1.00 88.88 151 PHE A C 1
ATOM 1197 O O . PHE A 1 151 ? -11.428 17.696 1.032 1.00 88.88 151 PHE A O 1
ATOM 1204 N N . PRO A 1 152 ? -9.825 18.917 2.056 1.00 88.56 152 PRO A N 1
ATOM 1205 C CA . PRO A 1 152 ? -8.927 20.066 2.221 1.00 88.56 152 PRO A CA 1
ATOM 1206 C C . PRO A 1 152 ? -7.717 19.982 1.261 1.00 88.56 152 PRO A C 1
ATOM 1208 O O . PRO A 1 152 ? -7.185 18.895 1.075 1.00 88.56 152 PRO A O 1
ATOM 1211 N N . PRO A 1 153 ? -7.245 21.101 0.677 1.00 81.12 153 PRO A N 1
ATOM 1212 C CA . PRO A 1 153 ? -6.250 21.083 -0.406 1.00 81.12 153 PRO A CA 1
ATOM 1213 C C . PRO A 1 153 ? -4.788 20.902 0.039 1.00 81.12 153 PRO A C 1
ATOM 1215 O O . PRO A 1 153 ? -3.911 20.831 -0.814 1.00 81.12 153 PRO A O 1
ATOM 1218 N N . ASP A 1 154 ? -4.509 20.858 1.347 1.00 82.31 154 ASP A N 1
ATOM 1219 C CA . ASP A 1 154 ? -3.143 20.708 1.880 1.00 82.31 154 ASP A CA 1
ATOM 1220 C C . ASP A 1 154 ? -2.817 19.260 2.315 1.00 82.31 154 ASP A C 1
ATOM 1222 O O . ASP A 1 154 ? -1.838 19.048 3.031 1.00 82.31 154 ASP A O 1
ATOM 1226 N N . GLU A 1 155 ? -3.691 18.297 2.015 1.00 87.62 155 GLU A N 1
ATOM 1227 C CA . GLU A 1 155 ? -3.686 16.941 2.583 1.00 87.62 155 GLU A CA 1
ATOM 1228 C C . GLU A 1 155 ? -3.444 15.878 1.493 1.00 87.62 155 GLU A C 1
ATOM 1230 O O . GLU A 1 155 ? -3.518 16.181 0.303 1.00 87.62 155 GLU A O 1
ATOM 1235 N N . SER A 1 156 ? -3.168 14.629 1.893 1.00 86.81 156 SER A N 1
ATOM 1236 C CA . SER A 1 156 ? -2.994 13.513 0.949 1.00 86.81 156 SER A CA 1
ATOM 1237 C C . SER A 1 156 ? -4.270 13.230 0.147 1.00 86.81 156 SER A C 1
ATOM 1239 O O . SER A 1 156 ? -5.378 13.324 0.682 1.00 86.81 156 SER A O 1
ATOM 1241 N N . LEU A 1 157 ? -4.101 12.838 -1.119 1.00 89.19 157 LEU A N 1
ATOM 1242 C CA . LEU A 1 157 ? -5.194 12.472 -2.027 1.00 89.19 157 LEU A CA 1
ATOM 1243 C C . LEU A 1 157 ? -5.780 11.083 -1.717 1.00 89.19 157 LEU A C 1
ATOM 1245 O O . LEU A 1 157 ? -6.921 10.816 -2.084 1.00 89.19 157 LEU A O 1
ATOM 1249 N N . GLU A 1 158 ? -5.035 10.223 -1.011 1.00 89.44 158 GLU A N 1
ATOM 1250 C CA . GLU A 1 158 ? -5.355 8.805 -0.762 1.00 89.44 158 GLU A CA 1
ATOM 1251 C C . GLU A 1 158 ? -6.798 8.595 -0.260 1.00 89.44 158 GLU A C 1
ATOM 1253 O O . GLU A 1 158 ? -7.543 7.781 -0.801 1.00 89.44 158 GLU A O 1
ATOM 1258 N N . CYS A 1 159 ? -7.268 9.379 0.720 1.00 91.44 159 CYS A N 1
ATOM 1259 C CA . CYS A 1 159 ? -8.654 9.261 1.195 1.00 91.44 159 CYS A CA 1
ATOM 1260 C C . CYS A 1 159 ? -9.704 9.613 0.127 1.00 91.44 159 CYS A C 1
ATOM 1262 O O . CYS A 1 159 ? -10.779 9.015 0.123 1.00 91.44 159 CYS A O 1
ATOM 1264 N N . HIS A 1 160 ? -9.429 10.566 -0.764 1.00 93.62 160 HIS A N 1
ATOM 1265 C CA . HIS A 1 160 ? -10.330 10.939 -1.858 1.00 93.62 160 HIS A CA 1
ATOM 1266 C C . HIS A 1 160 ? -10.336 9.873 -2.962 1.00 93.62 160 HIS A C 1
ATOM 1268 O O . HIS A 1 160 ? -11.404 9.562 -3.492 1.00 93.62 160 HIS A O 1
ATOM 1274 N N . GLU A 1 161 ? -9.177 9.273 -3.244 1.00 94.50 161 GLU A N 1
ATOM 1275 C CA . GLU A 1 161 ? -9.005 8.125 -4.148 1.00 94.50 161 GLU A CA 1
ATOM 1276 C C . GLU A 1 161 ? -9.815 6.917 -3.669 1.00 94.50 161 GLU A C 1
ATOM 1278 O O . GLU A 1 161 ? -10.640 6.386 -4.415 1.00 94.50 161 GLU A O 1
ATOM 1283 N N . TYR A 1 162 ? -9.663 6.530 -2.399 1.00 95.19 162 TYR A N 1
ATOM 1284 C CA . TYR A 1 162 ? -10.389 5.399 -1.819 1.00 95.19 162 TYR A CA 1
ATOM 1285 C C . TYR A 1 162 ? -11.905 5.646 -1.755 1.00 95.19 162 TYR A C 1
ATOM 1287 O O . TYR A 1 162 ? -12.684 4.740 -2.043 1.00 95.19 162 TYR A O 1
ATOM 1295 N N . ILE A 1 163 ? -12.352 6.873 -1.450 1.00 96.06 163 ILE A N 1
ATOM 1296 C CA . ILE A 1 163 ? -13.783 7.225 -1.460 1.00 96.06 163 ILE A CA 1
ATOM 1297 C C . ILE A 1 163 ? -14.386 7.067 -2.863 1.00 96.06 163 ILE A C 1
ATOM 1299 O O . ILE A 1 163 ? -15.458 6.471 -2.993 1.00 96.06 163 ILE A O 1
ATOM 1303 N N . LEU A 1 164 ? -13.708 7.549 -3.910 1.00 97.06 164 LEU A N 1
ATOM 1304 C CA . LEU A 1 164 ? -14.180 7.386 -5.288 1.00 97.06 164 LEU A CA 1
ATOM 1305 C C . LEU A 1 164 ? -14.138 5.912 -5.725 1.00 97.06 164 LEU A C 1
ATOM 1307 O O . LEU A 1 164 ? -15.103 5.425 -6.311 1.00 97.06 164 LEU A O 1
ATOM 1311 N N . HIS A 1 165 ? -13.085 5.177 -5.362 1.00 97.06 165 HIS A N 1
ATOM 1312 C CA . HIS A 1 165 ? -12.958 3.736 -5.599 1.00 97.06 165 HIS A CA 1
ATOM 1313 C C . HIS A 1 165 ? -14.100 2.931 -4.952 1.00 97.06 165 HIS A C 1
ATOM 1315 O O . HIS A 1 165 ? -14.663 2.035 -5.587 1.00 97.06 165 HIS A O 1
ATOM 1321 N N . PHE A 1 166 ? -14.503 3.260 -3.720 1.00 97.12 166 PHE A N 1
ATOM 1322 C CA . PHE A 1 166 ? -15.619 2.584 -3.052 1.00 97.12 166 PHE A CA 1
ATOM 1323 C C . PHE A 1 166 ? -16.950 2.813 -3.773 1.00 97.12 166 PHE A C 1
ATOM 1325 O O . PHE A 1 166 ? -17.758 1.885 -3.836 1.00 97.12 166 PHE A O 1
ATOM 1332 N N . ILE A 1 167 ? -17.169 4.020 -4.308 1.00 97.00 167 ILE A N 1
ATOM 1333 C CA . ILE A 1 167 ? -18.368 4.384 -5.076 1.00 97.00 167 ILE A CA 1
ATOM 1334 C C . ILE A 1 167 ? -18.367 3.660 -6.428 1.00 97.00 167 ILE A C 1
ATOM 1336 O O . ILE A 1 167 ? -19.337 2.966 -6.726 1.00 97.00 167 ILE A O 1
ATOM 1340 N N . LEU A 1 168 ? -17.266 3.733 -7.186 1.00 95.88 168 LEU A N 1
ATOM 1341 C CA . LEU A 1 168 ? -17.042 2.984 -8.432 1.00 95.88 168 LEU A CA 1
ATOM 1342 C C . LEU A 1 168 ? -17.283 1.476 -8.260 1.00 95.88 168 LEU A C 1
ATOM 1344 O O . LEU A 1 168 ? -17.955 0.856 -9.076 1.00 95.88 168 LEU A O 1
ATOM 1348 N N . SER A 1 169 ? -16.802 0.889 -7.163 1.00 95.12 169 SER A N 1
ATOM 1349 C CA . SER A 1 169 ? -16.945 -0.549 -6.891 1.00 95.12 169 SER A CA 1
ATOM 1350 C C . SER A 1 169 ? -18.357 -0.971 -6.448 1.00 95.12 169 SER A C 1
ATOM 1352 O O . SER A 1 169 ? -18.642 -2.167 -6.401 1.00 95.12 169 SER A O 1
ATOM 1354 N N . ARG A 1 170 ? -19.251 -0.027 -6.100 1.00 94.31 170 ARG A N 1
ATOM 1355 C CA . ARG A 1 170 ? -20.609 -0.322 -5.588 1.00 94.31 170 ARG A CA 1
ATOM 1356 C C . ARG A 1 170 ? -21.745 0.143 -6.497 1.00 94.31 170 ARG A C 1
ATOM 1358 O O . ARG A 1 170 ? -22.761 -0.542 -6.587 1.00 94.31 170 ARG A O 1
ATOM 1365 N N . HIS A 1 171 ? -21.584 1.298 -7.131 1.00 93.81 171 HIS A N 1
ATOM 1366 C CA . HIS A 1 171 ? -22.549 1.937 -8.024 1.00 93.81 171 HIS A CA 1
ATOM 1367 C C . HIS A 1 171 ? -21.827 2.298 -9.327 1.00 93.81 171 HIS A C 1
ATOM 1369 O O . HIS A 1 171 ? -21.610 3.477 -9.602 1.00 93.81 171 HIS A O 1
ATOM 1375 N N . PHE A 1 172 ? -21.409 1.272 -10.079 1.00 93.88 172 PHE A N 1
ATOM 1376 C CA . PHE A 1 172 ? -20.458 1.388 -11.190 1.00 93.88 172 PHE A CA 1
ATOM 1377 C C . PHE A 1 172 ? -20.791 2.527 -12.158 1.00 93.88 172 PHE A C 1
ATOM 1379 O O . PHE A 1 172 ? -19.971 3.423 -12.312 1.00 93.88 172 PHE A O 1
ATOM 1386 N N . ASP A 1 173 ? -22.006 2.573 -12.708 1.00 93.69 173 ASP A N 1
ATOM 1387 C CA . ASP A 1 173 ? -22.391 3.573 -13.717 1.00 93.69 173 ASP A CA 1
ATOM 1388 C C . ASP A 1 173 ? -22.276 5.020 -13.192 1.00 93.69 173 ASP A C 1
ATOM 1390 O O . ASP A 1 173 ? -21.659 5.874 -13.824 1.00 93.69 173 ASP A O 1
ATOM 1394 N N . TYR A 1 174 ? -22.776 5.280 -11.977 1.00 95.62 174 TYR A N 1
ATOM 1395 C CA . TYR A 1 174 ? -22.664 6.590 -11.313 1.00 95.62 174 TYR A CA 1
ATOM 1396 C C . TYR A 1 174 ? -21.216 6.935 -10.938 1.00 95.62 174 TYR A C 1
ATOM 1398 O O . TYR A 1 174 ? -20.804 8.090 -11.034 1.00 95.62 174 TYR A O 1
ATOM 1406 N N . GLY A 1 175 ? -20.430 5.942 -10.513 1.00 95.88 175 GLY A N 1
ATOM 1407 C CA . GLY A 1 175 ? -19.006 6.118 -10.246 1.00 95.88 175 GLY A CA 1
ATOM 1408 C C . GLY A 1 175 ? -18.210 6.427 -11.515 1.00 95.88 175 GLY A C 1
ATOM 1409 O O . GLY A 1 175 ? -17.284 7.232 -11.458 1.00 95.88 175 GLY A O 1
ATOM 1410 N N . VAL A 1 176 ? -18.589 5.835 -12.652 1.00 95.88 176 VAL A N 1
ATOM 1411 C CA . VAL A 1 176 ? -18.014 6.125 -13.970 1.00 95.88 176 VAL A CA 1
ATOM 1412 C C . VAL A 1 176 ? -18.353 7.552 -14.385 1.00 95.88 176 VAL A C 1
ATOM 1414 O O . VAL A 1 176 ? -17.430 8.297 -14.691 1.00 95.88 176 VAL A O 1
ATOM 1417 N N . ASP A 1 177 ? -19.615 7.984 -14.319 1.00 95.00 177 ASP A N 1
ATOM 1418 C CA . ASP A 1 177 ? -19.979 9.375 -14.638 1.00 95.00 177 ASP A CA 1
ATOM 1419 C C . ASP A 1 177 ? -19.230 10.393 -13.759 1.00 95.00 177 ASP A C 1
ATOM 1421 O O . ASP A 1 177 ? -18.695 11.378 -14.269 1.00 95.00 177 ASP A O 1
ATOM 1425 N N . LEU A 1 178 ? -19.100 10.122 -12.456 1.00 94.38 178 LEU A N 1
ATOM 1426 C CA . LEU A 1 178 ? -18.322 10.946 -11.526 1.00 94.38 178 LEU A CA 1
ATOM 1427 C C . LEU A 1 178 ? -16.816 10.956 -11.861 1.00 94.38 178 LEU A C 1
ATOM 1429 O O . LEU A 1 178 ? -16.166 11.998 -11.776 1.00 94.38 178 LEU A O 1
ATOM 1433 N N . ALA A 1 179 ? -16.252 9.817 -12.270 1.00 95.12 179 ALA A N 1
ATOM 1434 C CA . ALA A 1 179 ? -14.866 9.735 -12.725 1.00 95.12 179 ALA A CA 1
ATOM 1435 C C . ALA A 1 179 ? -14.650 10.488 -14.051 1.00 95.12 179 ALA A C 1
ATOM 1437 O O . ALA A 1 179 ? -13.618 11.137 -14.210 1.00 95.12 179 ALA A O 1
ATOM 1438 N N . MET A 1 180 ? -15.623 10.474 -14.969 1.00 93.75 180 MET A N 1
ATOM 1439 C CA . MET A 1 180 ? -15.561 11.217 -16.234 1.00 93.75 180 MET A CA 1
ATOM 1440 C C . MET A 1 180 ? -15.745 12.735 -16.043 1.00 93.75 180 MET A C 1
ATOM 1442 O O . MET A 1 180 ? -15.057 13.506 -16.714 1.00 93.75 180 MET A O 1
ATOM 1446 N N . GLU A 1 181 ? -16.562 13.183 -15.074 1.00 90.88 181 GLU A N 1
ATOM 1447 C CA . GLU A 1 181 ? -16.575 14.587 -14.611 1.00 90.88 181 GLU A CA 1
ATOM 1448 C C . GLU A 1 181 ? -15.178 14.990 -14.113 1.00 90.88 181 GLU A C 1
ATOM 1450 O O . GLU A 1 181 ? -14.632 16.027 -14.491 1.00 90.88 181 GLU A O 1
ATOM 1455 N N . PHE A 1 182 ? -14.560 14.144 -13.284 1.00 91.19 182 PHE A N 1
ATOM 1456 C CA . PHE A 1 182 ? -13.243 14.417 -12.710 1.00 91.19 182 PHE A CA 1
ATOM 1457 C C . PHE A 1 182 ? -12.124 14.402 -13.761 1.00 91.19 182 PHE A C 1
ATOM 1459 O O . PHE A 1 182 ? -11.160 15.153 -13.617 1.00 91.19 182 PHE A O 1
ATOM 1466 N N . LEU A 1 183 ? -12.264 13.601 -14.820 1.00 90.50 183 LEU A N 1
ATOM 1467 C CA . LEU A 1 183 ? -11.383 13.568 -15.991 1.00 90.50 183 LEU A CA 1
ATOM 1468 C C . LEU A 1 183 ? -11.686 14.670 -17.028 1.00 90.50 183 LEU A C 1
ATOM 1470 O O . LEU A 1 183 ? -10.970 14.753 -18.021 1.00 90.50 183 LEU A O 1
ATOM 1474 N N . GLN A 1 184 ? -12.678 15.542 -16.801 1.00 87.62 184 GLN A N 1
ATOM 1475 C CA . GLN A 1 184 ? -13.009 16.666 -17.693 1.00 87.62 184 GLN A CA 1
ATOM 1476 C C . GLN A 1 184 ? -13.308 16.212 -19.137 1.00 87.62 184 GLN A C 1
ATOM 1478 O O . GLN A 1 184 ? -12.745 16.723 -20.105 1.00 87.62 184 GLN A O 1
ATOM 1483 N N . GLU A 1 185 ? -14.174 15.202 -19.284 1.00 88.69 185 GLU A N 1
ATOM 1484 C CA . GLU A 1 185 ? -14.538 14.582 -20.570 1.00 88.69 185 GLU A CA 1
ATOM 1485 C C . GLU A 1 185 ? -14.905 15.603 -21.668 1.00 88.69 185 GLU A C 1
ATOM 1487 O O . GLU A 1 185 ? -14.445 15.487 -22.807 1.00 88.69 185 GLU A O 1
ATOM 1492 N N . SER A 1 186 ? -15.680 16.636 -21.317 1.00 85.12 186 SER A N 1
ATOM 1493 C CA . SER A 1 186 ? -16.141 17.675 -22.248 1.00 85.12 186 SER A CA 1
ATOM 1494 C C . SER A 1 186 ? -15.005 18.585 -22.730 1.00 85.12 186 SER A C 1
ATOM 1496 O O . SER A 1 186 ? -14.955 18.962 -23.901 1.00 85.12 186 SER A O 1
ATOM 1498 N N . GLU A 1 187 ? -14.087 18.953 -21.840 1.00 82.50 187 GLU A N 1
ATOM 1499 C CA . GLU A 1 187 ? -12.934 19.803 -22.129 1.00 82.50 187 GLU A CA 1
ATOM 1500 C C . GLU A 1 187 ? -11.824 19.031 -22.856 1.00 82.50 187 GLU A C 1
ATOM 1502 O O . GLU A 1 187 ? -11.126 19.604 -23.691 1.00 82.50 187 GLU A O 1
ATOM 1507 N N . ALA A 1 188 ? -11.670 17.735 -22.569 1.00 81.88 188 ALA A N 1
ATOM 1508 C CA . ALA A 1 188 ? -10.661 16.879 -23.183 1.00 81.88 188 ALA A CA 1
ATOM 1509 C C . ALA A 1 188 ? -11.004 16.505 -24.633 1.00 81.88 188 ALA A C 1
ATOM 1511 O O . ALA A 1 188 ? -10.131 16.564 -25.503 1.00 81.88 188 ALA A O 1
ATOM 1512 N N . LEU A 1 189 ? -12.258 16.123 -24.902 1.00 81.62 189 LEU A N 1
ATOM 1513 C CA . LEU A 1 189 ? -12.710 15.712 -26.239 1.00 81.62 189 LEU A CA 1
ATOM 1514 C C . LEU A 1 189 ? -13.222 16.883 -27.094 1.00 81.62 189 LEU A C 1
ATOM 1516 O O . LEU A 1 189 ? -13.338 16.747 -28.312 1.00 81.62 189 LEU A O 1
ATOM 1520 N N . GLY A 1 190 ? -13.528 18.028 -26.479 1.00 76.69 190 GLY A N 1
ATOM 1521 C CA . GLY A 1 190 ? -13.960 19.237 -27.175 1.00 76.69 190 GLY A CA 1
ATOM 1522 C C . GLY A 1 190 ? -12.820 20.045 -27.810 1.00 76.69 190 GLY A C 1
ATOM 1523 O O . GLY A 1 190 ? -11.635 19.793 -27.613 1.00 76.69 190 GLY A O 1
ATOM 1524 N N . ASN A 1 191 ? -13.192 21.110 -28.526 1.00 62.91 191 ASN A N 1
ATOM 1525 C CA . ASN A 1 191 ? -12.254 22.078 -29.118 1.00 62.91 191 ASN A CA 1
ATOM 1526 C C . ASN A 1 191 ? -11.710 23.108 -28.096 1.00 62.91 191 ASN A C 1
ATOM 1528 O O . ASN A 1 191 ? -11.247 24.181 -28.484 1.00 62.91 191 ASN A O 1
ATOM 1532 N N . GLY A 1 192 ? -11.829 22.832 -26.794 1.00 60.62 192 GLY A N 1
ATOM 1533 C CA . GLY A 1 192 ? -11.403 23.729 -25.721 1.00 60.62 192 GLY A CA 1
ATOM 1534 C C . GLY A 1 192 ? -9.912 23.607 -25.399 1.00 60.62 192 GLY A C 1
ATOM 1535 O O . GLY A 1 192 ? -9.282 22.576 -25.627 1.00 60.62 192 GLY A O 1
ATOM 1536 N N . THR A 1 193 ? -9.336 24.657 -24.817 1.00 63.12 193 THR A N 1
ATOM 1537 C CA . THR A 1 193 ? -8.032 24.563 -24.149 1.00 63.12 193 THR A CA 1
ATOM 1538 C C . THR A 1 193 ? -8.220 23.991 -22.747 1.00 63.12 193 THR A C 1
ATOM 1540 O O . THR A 1 193 ? -8.788 24.667 -21.891 1.00 63.12 193 THR A O 1
ATOM 1543 N N . LEU A 1 194 ? -7.726 22.772 -22.514 1.00 67.94 194 LEU A N 1
ATOM 1544 C CA . LEU A 1 194 ? -7.685 22.132 -21.194 1.00 67.94 194 LEU A CA 1
ATOM 1545 C C . LEU A 1 194 ? -6.967 23.019 -20.161 1.00 67.94 194 LEU A C 1
ATOM 1547 O O . LEU A 1 194 ? -5.767 23.276 -20.293 1.00 67.94 194 LEU A O 1
ATOM 1551 N N . ASP A 1 195 ? -7.674 23.433 -19.106 1.00 67.00 195 ASP A N 1
ATOM 1552 C CA . ASP A 1 195 ? -7.064 24.118 -17.962 1.00 67.00 195 ASP A CA 1
ATOM 1553 C C . ASP A 1 195 ? -6.391 23.094 -17.034 1.00 67.00 195 ASP A C 1
ATOM 1555 O O . ASP A 1 195 ? -6.965 22.559 -16.083 1.00 67.00 195 ASP A O 1
ATOM 1559 N N . LEU A 1 196 ? -5.125 22.808 -17.331 1.00 64.75 196 LEU A N 1
ATOM 1560 C CA . LEU A 1 196 ? -4.295 21.909 -16.535 1.00 64.75 196 LEU A CA 1
ATOM 1561 C C . LEU A 1 196 ? -3.724 22.562 -15.262 1.00 64.75 196 LEU A C 1
ATOM 1563 O O . LEU A 1 196 ? -2.761 22.026 -14.722 1.00 64.75 196 LEU A O 1
ATOM 1567 N N . THR A 1 197 ? -4.228 23.699 -14.761 1.00 58.44 197 THR A N 1
ATOM 1568 C CA . THR A 1 197 ? -3.584 24.374 -13.612 1.00 58.44 197 THR A CA 1
ATOM 1569 C C . THR A 1 197 ? -3.729 23.649 -12.267 1.00 58.44 197 THR A C 1
ATOM 1571 O O . THR A 1 197 ? -2.865 23.830 -11.410 1.00 58.44 197 THR A O 1
ATOM 1574 N N . LEU A 1 198 ? -4.759 22.810 -12.059 1.00 61.03 198 LEU A N 1
ATOM 1575 C CA . LEU A 1 198 ? -4.984 22.060 -10.801 1.00 61.03 198 LEU A CA 1
ATOM 1576 C C . LEU A 1 198 ? -5.563 20.626 -11.009 1.00 61.03 198 LEU A C 1
ATOM 1578 O O . LEU A 1 198 ? -6.669 20.334 -10.551 1.00 61.03 198 LEU A O 1
ATOM 1582 N N . PRO A 1 199 ? -4.843 19.689 -11.660 1.00 67.62 199 PRO A N 1
ATOM 1583 C CA . PRO A 1 199 ? -5.327 18.360 -12.074 1.00 67.62 199 PRO A CA 1
ATOM 1584 C C . PRO A 1 199 ? -5.505 17.312 -10.946 1.00 67.62 199 PRO A C 1
ATOM 1586 O O . PRO A 1 199 ? -5.425 16.110 -11.200 1.00 67.62 199 PRO A O 1
ATOM 1589 N N . PHE A 1 200 ? -5.810 17.715 -9.707 1.00 82.56 200 PHE A N 1
ATOM 1590 C CA . PHE A 1 200 ? -6.034 16.773 -8.598 1.00 82.56 200 PHE A CA 1
ATOM 1591 C C . PHE A 1 200 ? -7.216 15.819 -8.837 1.00 82.56 200 PHE A C 1
ATOM 1593 O O . PHE A 1 200 ? -7.154 14.660 -8.438 1.00 82.56 200 PHE A O 1
ATOM 1600 N N . ARG A 1 201 ? -8.279 16.266 -9.524 1.00 89.06 201 ARG A N 1
ATOM 1601 C CA . ARG A 1 201 ? -9.429 15.402 -9.853 1.00 89.06 201 ARG A CA 1
ATOM 1602 C C . ARG A 1 201 ? -9.102 14.317 -10.892 1.00 89.06 201 ARG A C 1
ATOM 1604 O O . ARG A 1 201 ? -9.387 13.162 -10.583 1.00 89.06 201 ARG A O 1
ATOM 1611 N N . PRO A 1 202 ? -8.443 14.613 -12.034 1.00 90.75 202 PRO A N 1
ATOM 1612 C CA . PRO A 1 202 ? -7.938 13.577 -12.936 1.00 90.75 202 PRO A CA 1
ATOM 1613 C C . PRO A 1 202 ? -7.039 12.536 -12.253 1.00 90.75 202 PRO A C 1
ATOM 1615 O O . PRO A 1 202 ? -7.178 11.344 -12.518 1.00 90.75 202 PRO A O 1
ATOM 1618 N N . ILE A 1 203 ? -6.158 12.969 -11.339 1.00 91.75 203 ILE A N 1
ATOM 1619 C CA . ILE A 1 203 ? -5.309 12.071 -10.534 1.00 91.75 203 ILE A CA 1
ATOM 1620 C C . ILE A 1 203 ? -6.174 11.117 -9.701 1.00 91.75 203 ILE A C 1
ATOM 1622 O O . ILE A 1 203 ? -6.023 9.898 -9.800 1.00 91.75 203 ILE A O 1
ATOM 1626 N N . ILE A 1 204 ? -7.116 11.677 -8.935 1.00 93.88 204 ILE A N 1
ATOM 1627 C CA . ILE A 1 204 ? -8.015 10.923 -8.055 1.00 93.88 204 ILE A CA 1
ATOM 1628 C C . ILE A 1 204 ? -8.874 9.929 -8.847 1.00 93.88 204 ILE A C 1
ATOM 1630 O O . ILE A 1 204 ? -9.041 8.788 -8.418 1.00 93.88 204 ILE A O 1
ATOM 1634 N N . ALA A 1 205 ? -9.369 10.328 -10.022 1.00 95.31 205 ALA A N 1
ATOM 1635 C CA . ALA A 1 205 ? -10.124 9.456 -10.916 1.00 95.31 205 ALA A CA 1
ATOM 1636 C C . ALA A 1 205 ? -9.289 8.268 -11.412 1.00 95.31 205 ALA A C 1
ATOM 1638 O O . ALA A 1 205 ? -9.709 7.124 -11.251 1.00 95.31 205 ALA A O 1
ATOM 1639 N N . LEU A 1 206 ? -8.093 8.505 -11.963 1.00 95.81 206 LEU A N 1
ATOM 1640 C CA . LEU A 1 206 ? -7.277 7.431 -12.540 1.00 95.81 206 LEU A CA 1
ATOM 1641 C C . LEU A 1 206 ? -6.748 6.449 -11.476 1.00 95.81 206 LEU A C 1
ATOM 1643 O O . LEU A 1 206 ? -6.739 5.238 -11.706 1.00 95.81 206 LEU A O 1
ATOM 1647 N N . ARG A 1 207 ? -6.400 6.942 -10.279 1.00 95.75 207 ARG A N 1
ATOM 1648 C CA . ARG A 1 207 ? -6.080 6.106 -9.106 1.00 95.75 207 ARG A CA 1
ATOM 1649 C C . ARG A 1 207 ? -7.270 5.250 -8.668 1.00 95.75 207 ARG A C 1
ATOM 1651 O O . ARG A 1 207 ? -7.137 4.033 -8.528 1.00 95.75 207 ARG A O 1
ATOM 1658 N N . ALA A 1 208 ? -8.447 5.857 -8.518 1.00 97.12 208 ALA A N 1
ATOM 1659 C CA . ALA A 1 208 ? -9.663 5.149 -8.130 1.00 97.12 208 ALA A CA 1
ATOM 1660 C C . ALA A 1 208 ? -10.098 4.097 -9.167 1.00 97.12 208 ALA A C 1
ATOM 1662 O O . ALA A 1 208 ? -10.575 3.021 -8.794 1.00 97.12 208 ALA A O 1
ATOM 1663 N N . ILE A 1 209 ? -9.887 4.368 -10.459 1.00 97.00 209 ILE A N 1
ATOM 1664 C CA . ILE A 1 209 ? -10.101 3.417 -11.557 1.00 97.00 209 ILE A CA 1
ATOM 1665 C C . ILE A 1 209 ? -9.176 2.200 -11.409 1.00 97.00 209 ILE A C 1
ATOM 1667 O O . ILE A 1 209 ? -9.671 1.076 -11.424 1.00 97.00 209 ILE A O 1
ATOM 1671 N N . LEU A 1 210 ? -7.868 2.382 -11.189 1.00 96.12 210 LEU A N 1
ATOM 1672 C CA . LEU A 1 210 ? -6.920 1.265 -11.018 1.00 96.12 210 LEU A CA 1
ATOM 1673 C C . LEU A 1 210 ? -7.276 0.344 -9.840 1.00 96.12 210 LEU A C 1
ATOM 1675 O O . LEU A 1 210 ? -7.278 -0.886 -9.983 1.00 96.12 210 LEU A O 1
ATOM 1679 N N . LEU A 1 211 ? -7.611 0.933 -8.690 1.00 96.38 211 LEU A N 1
ATOM 1680 C CA . LEU A 1 211 ? -8.057 0.205 -7.497 1.00 96.38 211 LEU A CA 1
ATOM 1681 C C . LEU A 1 211 ? -9.348 -0.580 -7.763 1.00 96.38 211 LEU A C 1
ATOM 1683 O O . LEU A 1 211 ? -9.472 -1.747 -7.379 1.00 96.38 211 LEU A O 1
ATOM 1687 N N . THR A 1 212 ? -10.289 0.035 -8.483 1.00 96.56 212 THR A N 1
ATOM 1688 C CA . THR A 1 212 ? -11.559 -0.592 -8.870 1.00 96.56 212 THR A CA 1
ATOM 1689 C C . THR A 1 212 ? -11.327 -1.751 -9.836 1.00 96.56 212 THR A C 1
ATOM 1691 O O . THR A 1 212 ? -11.801 -2.848 -9.567 1.00 96.56 212 THR A O 1
ATOM 1694 N N . LEU A 1 213 ? -10.534 -1.568 -10.897 1.00 95.62 213 LEU A N 1
ATOM 1695 C CA . LEU A 1 213 ? -10.209 -2.627 -11.861 1.00 95.62 213 LEU A CA 1
ATOM 1696 C C . LEU A 1 213 ? -9.511 -3.820 -11.191 1.00 95.62 213 LEU A C 1
ATOM 1698 O O . LEU A 1 213 ? -9.834 -4.967 -11.484 1.00 95.62 213 LEU A O 1
ATOM 1702 N N . THR A 1 214 ? -8.602 -3.569 -10.246 1.00 95.12 214 THR A N 1
ATOM 1703 C CA . THR A 1 214 ? -7.923 -4.629 -9.476 1.00 95.12 214 THR A CA 1
ATOM 1704 C C . THR A 1 214 ? -8.895 -5.382 -8.560 1.00 95.12 214 THR A C 1
ATOM 1706 O O . THR A 1 214 ? -8.848 -6.608 -8.476 1.00 95.12 214 THR A O 1
ATOM 1709 N N . THR A 1 215 ? -9.822 -4.668 -7.919 1.00 94.50 215 THR A N 1
ATOM 1710 C CA . THR A 1 215 ? -10.868 -5.253 -7.061 1.00 94.50 215 THR A CA 1
ATOM 1711 C C . THR A 1 215 ? -11.875 -6.072 -7.881 1.00 94.50 215 THR A C 1
ATOM 1713 O O . THR A 1 215 ? -12.177 -7.213 -7.534 1.00 94.50 215 THR A O 1
ATOM 1716 N N . MET A 1 216 ? -12.308 -5.548 -9.033 1.00 93.19 216 MET A N 1
ATOM 1717 C CA . MET A 1 216 ? -13.162 -6.245 -10.003 1.00 93.19 216 MET A CA 1
ATOM 1718 C C . MET A 1 216 ? -12.476 -7.463 -10.633 1.00 93.19 216 MET A C 1
ATOM 1720 O O . MET A 1 216 ? -13.158 -8.420 -10.990 1.00 93.19 216 MET A O 1
ATOM 1724 N N . GLN A 1 217 ? -11.149 -7.459 -10.807 1.00 93.69 217 GLN A N 1
ATOM 1725 C CA . GLN A 1 217 ? -10.413 -8.623 -11.320 1.00 93.69 217 GLN A CA 1
ATOM 1726 C C . GLN A 1 217 ? -10.325 -9.738 -10.269 1.00 93.69 217 GLN A C 1
ATOM 1728 O O . GLN A 1 217 ? -10.335 -10.913 -10.621 1.00 93.69 217 GLN A O 1
ATOM 1733 N N . LYS A 1 218 ? -10.269 -9.373 -8.984 1.00 91.94 218 LYS A N 1
ATOM 1734 C CA . LYS A 1 218 ? -10.242 -10.302 -7.842 1.00 91.94 218 LYS A CA 1
ATOM 1735 C C . LYS A 1 218 ? -11.638 -10.769 -7.403 1.00 91.94 218 LYS A C 1
ATOM 1737 O O . LYS A 1 218 ? -11.732 -11.502 -6.422 1.00 91.94 218 LYS A O 1
ATOM 1742 N N . ASP A 1 219 ? -12.693 -10.316 -8.091 1.00 90.19 219 ASP A N 1
ATOM 1743 C CA . ASP A 1 219 ? -14.115 -10.538 -7.773 1.00 90.19 219 ASP A CA 1
ATOM 1744 C C . ASP A 1 219 ? -14.438 -10.353 -6.276 1.00 90.19 219 ASP A C 1
ATOM 1746 O O . ASP A 1 219 ? -15.227 -11.077 -5.665 1.00 90.19 219 ASP A O 1
ATOM 1750 N N . SER A 1 220 ? -13.794 -9.350 -5.673 1.00 91.38 220 SER A N 1
ATOM 1751 C CA . SER A 1 220 ? -13.885 -9.028 -4.253 1.00 91.38 220 SER A CA 1
ATOM 1752 C C . SER A 1 220 ? -14.593 -7.688 -4.025 1.00 91.38 220 SER A C 1
ATOM 1754 O O . SER A 1 220 ? -14.922 -6.957 -4.959 1.00 91.38 220 SER A O 1
ATOM 1756 N N . LYS A 1 221 ? -14.855 -7.355 -2.756 1.00 91.19 221 LYS A N 1
ATOM 1757 C CA . LYS A 1 221 ? -15.268 -6.004 -2.344 1.00 91.19 221 LYS A CA 1
ATOM 1758 C C . LYS A 1 221 ? -14.057 -5.234 -1.801 1.00 91.19 221 LYS A C 1
ATOM 1760 O O . LYS A 1 221 ? -13.187 -5.879 -1.207 1.00 91.19 221 LYS A O 1
ATOM 1765 N N . PRO A 1 222 ? -14.019 -3.892 -1.909 1.00 93.88 222 PRO A N 1
ATOM 1766 C CA . PRO A 1 222 ? -12.978 -3.079 -1.284 1.00 93.88 222 PRO A CA 1
ATOM 1767 C C . PRO A 1 222 ? -12.816 -3.397 0.204 1.00 93.88 222 PRO A C 1
ATOM 1769 O O . PRO A 1 222 ? -13.806 -3.607 0.917 1.00 93.88 222 PRO A O 1
ATOM 1772 N N . ALA A 1 223 ? -11.572 -3.416 0.681 1.00 92.12 223 ALA A N 1
ATOM 1773 C CA . ALA A 1 223 ? -11.259 -3.689 2.078 1.00 92.12 223 ALA A CA 1
ATOM 1774 C C . ALA A 1 223 ? -11.914 -2.670 3.031 1.00 92.12 223 ALA A C 1
ATOM 1776 O O . ALA A 1 223 ? -12.190 -1.530 2.666 1.00 92.12 223 ALA A O 1
ATOM 1777 N N . TRP A 1 224 ? -12.151 -3.087 4.276 1.00 92.19 224 TRP A N 1
ATOM 1778 C CA . TRP A 1 224 ? -12.352 -2.152 5.385 1.00 92.19 224 TRP A CA 1
ATOM 1779 C C . TRP A 1 224 ? -10.977 -1.637 5.835 1.00 92.19 224 TRP A C 1
ATOM 1781 O O . TRP A 1 224 ? -10.117 -2.495 6.052 1.00 92.19 224 TRP A O 1
ATOM 1791 N N . PRO A 1 225 ? -10.774 -0.317 6.048 1.00 92.00 225 PRO A N 1
ATOM 1792 C CA . PRO A 1 225 ? -9.497 0.226 6.514 1.00 92.00 225 PRO A CA 1
ATOM 1793 C C . PRO A 1 225 ? -9.019 -0.472 7.795 1.00 92.00 225 PRO A C 1
ATOM 1795 O O . PRO A 1 225 ? -9.647 -0.342 8.848 1.00 92.00 225 PRO A O 1
ATOM 1798 N N . SER A 1 226 ? -7.923 -1.220 7.705 1.00 89.31 226 SER A N 1
ATOM 1799 C CA . SER A 1 226 ? -7.438 -2.117 8.755 1.00 89.31 226 SER A CA 1
ATOM 1800 C C . SER A 1 226 ? -6.734 -1.379 9.888 1.00 89.31 226 SER A C 1
ATOM 1802 O O . SER A 1 226 ? -6.834 -1.819 11.033 1.00 89.31 226 SER A O 1
ATOM 1804 N N . SER A 1 227 ? -6.077 -0.247 9.611 1.00 90.31 227 SER A N 1
ATOM 1805 C CA . SER A 1 227 ? -5.443 0.556 10.662 1.00 90.31 227 SER A CA 1
ATOM 1806 C C . SER A 1 227 ? -6.479 1.175 11.604 1.00 90.31 227 SER A C 1
ATOM 1808 O O . SER A 1 227 ? -7.482 1.770 11.179 1.00 90.31 227 SER A O 1
ATOM 1810 N N . VAL A 1 228 ? -6.232 1.014 12.906 1.00 90.38 228 VAL A N 1
ATOM 1811 C CA . VAL A 1 228 ? -7.054 1.553 14.001 1.00 90.38 228 VAL A CA 1
ATOM 1812 C C . VAL A 1 228 ? -6.719 3.023 14.275 1.00 90.38 228 VAL A C 1
ATOM 1814 O O . VAL A 1 228 ? -7.547 3.745 14.834 1.00 90.38 228 VAL A O 1
ATOM 1817 N N . ASP A 1 229 ? -5.551 3.498 13.831 1.00 91.00 229 ASP A N 1
ATOM 1818 C CA . ASP A 1 229 ? -5.225 4.917 13.884 1.00 91.00 229 ASP A CA 1
ATOM 1819 C C . ASP A 1 229 ? -6.015 5.716 12.827 1.00 91.00 229 ASP A C 1
ATOM 1821 O O . ASP A 1 229 ? -6.249 5.280 11.700 1.00 91.00 229 ASP A O 1
ATOM 1825 N N . PHE A 1 230 ? -6.445 6.915 13.217 1.00 92.69 230 PHE A N 1
ATOM 1826 C CA . PHE A 1 230 ? -7.084 7.894 12.339 1.00 92.69 230 PHE A CA 1
ATOM 1827 C C . PHE A 1 230 ? -6.153 9.097 12.082 1.00 92.69 230 PHE A C 1
ATOM 1829 O O . PHE A 1 230 ? -6.476 9.952 11.261 1.00 92.69 230 PHE A O 1
ATOM 1836 N N . THR A 1 231 ? -5.040 9.225 12.813 1.00 90.81 231 THR A N 1
ATOM 1837 C CA . THR A 1 231 ? -4.107 10.369 12.735 1.00 90.81 231 THR A CA 1
ATOM 1838 C C . THR A 1 231 ? -3.068 10.266 11.624 1.00 90.81 231 THR A C 1
ATOM 1840 O O . THR A 1 231 ? -2.388 11.250 11.338 1.00 90.81 231 THR A O 1
ATOM 1843 N N . THR A 1 232 ? -3.009 9.117 10.956 1.00 86.19 232 THR A N 1
ATOM 1844 C CA . THR A 1 232 ? -2.160 8.802 9.804 1.00 86.19 232 THR A CA 1
ATOM 1845 C C . THR A 1 232 ? -3.005 8.254 8.644 1.00 86.19 232 THR A C 1
ATOM 1847 O O . THR A 1 232 ? -4.186 7.952 8.815 1.00 86.19 232 THR A O 1
ATOM 1850 N N . TYR A 1 233 ? -2.419 8.132 7.449 1.00 75.38 233 TYR A N 1
ATOM 1851 C CA . TYR A 1 233 ? -3.055 7.515 6.270 1.00 75.38 233 TYR A CA 1
ATOM 1852 C C . TYR A 1 233 ? -2.591 6.059 6.048 1.00 75.38 233 TYR A C 1
ATOM 1854 O O . TYR A 1 233 ? -2.550 5.574 4.920 1.00 75.38 233 TYR A O 1
ATOM 1862 N N . ASP A 1 234 ? -2.236 5.352 7.125 1.00 71.31 234 ASP A N 1
ATOM 1863 C CA . ASP A 1 234 ? -1.673 3.995 7.100 1.00 71.31 234 ASP A CA 1
ATOM 1864 C C . ASP A 1 234 ? -2.686 2.949 6.588 1.00 71.31 234 ASP A C 1
ATOM 1866 O O . ASP A 1 234 ? -3.478 2.384 7.342 1.00 71.31 234 ASP A O 1
ATOM 1870 N N . THR A 1 235 ? -2.738 2.791 5.263 1.00 69.62 235 THR A N 1
ATOM 1871 C CA . THR A 1 235 ? -3.765 2.020 4.534 1.00 69.62 235 THR A CA 1
ATOM 1872 C C . THR A 1 235 ? -3.266 1.432 3.205 1.00 69.62 235 THR A C 1
ATOM 1874 O O . THR A 1 235 ? -4.048 0.846 2.461 1.00 69.62 235 THR A O 1
ATOM 1877 N N . GLN A 1 236 ? -1.975 1.564 2.882 1.00 66.81 236 GLN A N 1
ATOM 1878 C CA . GLN A 1 236 ? -1.440 1.177 1.567 1.00 66.81 236 GLN A CA 1
ATOM 1879 C C . GLN A 1 236 ? -1.512 -0.345 1.323 1.00 66.81 236 GLN A C 1
ATOM 1881 O O . GLN A 1 236 ? -1.777 -0.767 0.199 1.00 66.81 236 GLN A O 1
ATOM 1886 N N . ASP A 1 237 ? -1.415 -1.162 2.379 1.00 78.06 237 ASP A N 1
ATOM 1887 C CA . ASP A 1 237 ? -1.631 -2.617 2.317 1.00 78.06 237 ASP A CA 1
ATOM 1888 C C . ASP A 1 237 ? -3.100 -3.010 2.035 1.00 78.06 237 ASP A C 1
ATOM 1890 O O . ASP A 1 237 ? -3.353 -4.055 1.432 1.00 78.06 237 ASP A O 1
ATOM 1894 N N . ASP A 1 238 ? -4.082 -2.190 2.442 1.00 85.75 238 ASP A N 1
ATOM 1895 C CA . ASP A 1 238 ? -5.512 -2.456 2.197 1.00 85.75 238 ASP A CA 1
ATOM 1896 C C . ASP A 1 238 ? -5.917 -2.178 0.736 1.00 85.75 238 ASP A C 1
ATOM 1898 O O . ASP A 1 238 ? -6.862 -2.791 0.231 1.00 85.75 238 ASP A O 1
ATOM 1902 N N . TYR A 1 239 ? -5.223 -1.250 0.065 1.00 89.75 239 TYR A N 1
ATOM 1903 C CA . TYR A 1 239 ? -5.606 -0.686 -1.236 1.00 89.75 239 TYR A CA 1
ATOM 1904 C C . TYR A 1 239 ? -4.458 -0.762 -2.251 1.00 89.75 239 TYR A C 1
ATOM 1906 O O . TYR A 1 239 ? -4.015 0.236 -2.817 1.00 89.75 239 TYR A O 1
ATOM 1914 N N . THR A 1 240 ? -3.985 -1.981 -2.507 1.00 90.44 240 THR A N 1
ATOM 1915 C CA . THR A 1 240 ? -3.004 -2.259 -3.565 1.00 90.44 240 THR A CA 1
ATOM 1916 C C . THR A 1 240 ? -3.676 -2.369 -4.941 1.00 90.44 240 THR A C 1
ATOM 1918 O O . THR A 1 240 ? -4.719 -3.010 -5.093 1.00 90.44 240 THR A O 1
ATOM 1921 N N . PHE A 1 241 ? -3.067 -1.767 -5.969 1.00 92.56 241 PHE A N 1
ATOM 1922 C CA . PHE A 1 241 ? -3.502 -1.890 -7.366 1.00 92.56 241 PHE A CA 1
ATOM 1923 C C . PHE A 1 241 ? -2.507 -2.695 -8.210 1.00 92.56 241 PHE A C 1
ATOM 1925 O O . PHE A 1 241 ? -1.309 -2.736 -7.938 1.00 92.56 241 PHE A O 1
ATOM 1932 N N . GLU A 1 242 ? -3.012 -3.303 -9.279 1.00 91.88 242 GLU A N 1
ATOM 1933 C CA . GLU A 1 242 ? -2.231 -3.956 -10.326 1.00 91.88 242 GLU A CA 1
ATOM 1934 C C . GLU A 1 242 ? -2.346 -3.157 -11.624 1.00 91.88 242 GLU A C 1
ATOM 1936 O O . GLU A 1 242 ? -3.424 -2.682 -11.976 1.00 91.88 242 GLU A O 1
ATOM 1941 N N . ALA A 1 243 ? -1.234 -3.020 -12.347 1.00 94.00 243 ALA A N 1
ATOM 1942 C CA . ALA A 1 243 ? -1.143 -2.228 -13.578 1.00 94.00 243 ALA A CA 1
ATOM 1943 C C . ALA A 1 243 ? -0.736 -3.048 -14.818 1.00 94.00 243 ALA A C 1
ATOM 1945 O O . ALA A 1 243 ? -0.490 -2.491 -15.886 1.00 94.00 243 ALA A O 1
ATOM 1946 N N . THR A 1 244 ? -0.650 -4.372 -14.683 1.00 94.38 244 THR A N 1
ATOM 1947 C CA . THR A 1 244 ? -0.463 -5.327 -15.786 1.00 94.38 244 THR A CA 1
ATOM 1948 C C . THR A 1 244 ? -1.693 -5.380 -16.697 1.00 94.38 244 THR A C 1
ATOM 1950 O O . THR A 1 244 ? -2.776 -4.930 -16.314 1.00 94.38 244 THR A O 1
ATOM 1953 N N . PHE A 1 245 ? -1.545 -5.961 -17.892 1.00 92.38 245 PHE A N 1
ATOM 1954 C CA . PHE A 1 245 ? -2.671 -6.232 -18.791 1.00 92.38 245 PHE A CA 1
ATOM 1955 C C . PHE A 1 245 ? -3.821 -6.958 -18.074 1.00 92.38 245 PHE A C 1
ATOM 1957 O O . PHE A 1 245 ? -3.604 -7.750 -17.153 1.00 92.38 245 PHE A O 1
ATOM 1964 N N . LEU A 1 246 ? -5.049 -6.663 -18.495 1.00 92.44 246 LEU A N 1
ATOM 1965 C CA . LEU A 1 246 ? -6.242 -7.403 -18.090 1.00 92.44 246 LEU A CA 1
ATOM 1966 C C . LEU A 1 246 ? -6.420 -8.612 -19.026 1.00 92.44 246 LEU A C 1
ATOM 1968 O O . LEU A 1 246 ? -6.171 -8.467 -20.224 1.00 92.44 246 LEU A O 1
ATOM 1972 N N . PRO A 1 247 ? -6.843 -9.785 -18.520 1.00 91.94 247 PRO A N 1
ATOM 1973 C CA . PRO A 1 247 ? -7.141 -10.935 -19.370 1.00 91.94 247 PRO A CA 1
ATOM 1974 C C . PRO A 1 247 ? -8.379 -10.658 -20.233 1.00 91.94 247 PRO A C 1
ATOM 1976 O O . PRO A 1 247 ? -9.271 -9.920 -19.816 1.00 91.94 247 PRO A O 1
ATOM 1979 N N . GLU A 1 248 ? -8.481 -11.284 -21.407 1.00 88.56 248 GLU A N 1
ATOM 1980 C CA . GLU A 1 248 ? -9.594 -11.064 -22.349 1.00 88.56 248 GLU A CA 1
ATOM 1981 C C . GLU A 1 248 ? -10.975 -11.316 -21.714 1.00 88.56 248 GLU A C 1
ATOM 1983 O O . GLU A 1 248 ? -11.912 -10.539 -21.901 1.00 88.56 248 GLU A O 1
ATOM 1988 N N . SER A 1 249 ? -11.074 -12.331 -20.850 1.00 91.19 249 SER A N 1
ATOM 1989 C CA . SER A 1 249 ? -12.273 -12.657 -20.064 1.00 91.19 249 SER A CA 1
ATOM 1990 C C . SER A 1 249 ? -12.702 -11.576 -19.059 1.00 91.19 249 SER A C 1
ATOM 1992 O O . SER A 1 249 ? -13.800 -11.647 -18.510 1.00 91.19 249 SER A O 1
ATOM 1994 N N . PHE A 1 250 ? -11.884 -10.549 -18.809 1.00 93.94 250 PHE A N 1
ATOM 1995 C CA . PHE A 1 250 ? -12.300 -9.389 -18.022 1.00 93.94 250 PHE A CA 1
ATOM 1996 C C . PHE A 1 250 ? -13.223 -8.455 -18.819 1.00 93.94 250 PHE A C 1
ATOM 1998 O O . PHE A 1 250 ? -14.163 -7.895 -18.257 1.00 93.94 250 PHE A O 1
ATOM 2005 N N . TYR A 1 251 ? -13.010 -8.326 -20.132 1.00 92.56 251 TYR A N 1
ATOM 2006 C CA . TYR A 1 251 ? -13.808 -7.449 -20.998 1.00 92.56 251 TYR A CA 1
ATOM 2007 C C . TYR A 1 251 ? -15.217 -7.998 -21.267 1.00 92.56 251 TYR A C 1
ATOM 2009 O O . TYR A 1 251 ? -16.103 -7.250 -21.669 1.00 92.56 251 TYR A O 1
ATOM 2017 N N . THR A 1 252 ? -15.479 -9.277 -20.968 1.00 92.75 252 THR A N 1
ATOM 2018 C CA . THR A 1 252 ? -16.841 -9.838 -21.001 1.00 92.75 252 THR A CA 1
ATOM 2019 C C . THR A 1 252 ? -17.683 -9.451 -19.779 1.00 92.75 252 THR A C 1
ATOM 2021 O O . THR A 1 252 ? -18.868 -9.787 -19.732 1.00 92.75 252 THR A O 1
ATOM 2024 N N . LYS A 1 253 ? -17.115 -8.775 -18.764 1.00 91.75 253 LYS A N 1
ATOM 2025 C CA . LYS A 1 253 ? -17.883 -8.297 -17.603 1.00 91.75 253 LYS A CA 1
ATOM 2026 C C . LYS A 1 253 ? -18.772 -7.100 -18.006 1.00 91.75 253 LYS A C 1
ATOM 2028 O O . LYS A 1 253 ? -18.306 -6.221 -18.735 1.00 91.75 253 LYS A O 1
ATOM 2033 N N . PRO A 1 254 ? -20.041 -7.024 -17.547 1.00 89.75 254 PRO A N 1
ATOM 2034 C CA . PRO A 1 254 ? -20.967 -5.964 -17.952 1.00 89.75 254 PRO A CA 1
ATOM 2035 C C . PRO A 1 254 ? -20.407 -4.552 -17.742 1.00 89.75 254 PRO A C 1
ATOM 2037 O O . PRO A 1 254 ? -19.803 -4.264 -16.713 1.00 89.75 254 PRO A O 1
ATOM 2040 N N . GLY A 1 255 ? -20.608 -3.675 -18.728 1.00 89.31 255 GLY A N 1
ATOM 2041 C CA . GLY A 1 255 ? -20.180 -2.272 -18.684 1.00 89.31 255 GLY A CA 1
ATOM 2042 C C . GLY A 1 255 ? -18.682 -2.017 -18.920 1.00 89.31 255 GLY A C 1
ATOM 2043 O O . GLY A 1 255 ? -18.318 -0.878 -19.209 1.00 89.31 255 GLY A O 1
ATOM 2044 N N . VAL A 1 256 ? -17.813 -3.035 -18.857 1.00 93.06 256 VAL A N 1
ATOM 2045 C CA . VAL A 1 256 ? -16.348 -2.851 -18.890 1.00 93.06 256 VAL A CA 1
ATOM 2046 C C . VAL A 1 256 ? -15.840 -2.339 -20.240 1.00 93.06 256 VAL A C 1
ATOM 2048 O O . VAL A 1 256 ? -15.120 -1.343 -20.269 1.00 93.06 256 VAL A O 1
ATOM 2051 N N . THR A 1 257 ? -16.233 -2.944 -21.364 1.00 93.31 257 THR A N 1
ATOM 2052 C CA . THR A 1 257 ? -15.797 -2.479 -22.698 1.00 93.31 257 THR A CA 1
ATOM 2053 C C . THR A 1 257 ? -16.268 -1.051 -22.975 1.00 93.31 257 THR A C 1
ATOM 2055 O O . THR A 1 257 ? -15.472 -0.195 -23.346 1.00 93.31 257 THR A O 1
ATOM 2058 N N . THR A 1 258 ? -17.538 -0.748 -22.691 1.00 94.50 258 THR A N 1
ATOM 2059 C CA . THR A 1 258 ? -18.103 0.608 -22.815 1.00 94.50 258 THR A CA 1
ATOM 2060 C C . THR A 1 258 ? -17.431 1.631 -21.897 1.00 94.50 258 THR A C 1
ATOM 2062 O O . THR A 1 258 ? -17.342 2.803 -22.255 1.00 94.50 258 THR A O 1
ATOM 2065 N N . PHE A 1 259 ? -16.931 1.207 -20.733 1.00 94.88 259 PHE A N 1
ATOM 2066 C CA . PHE A 1 259 ? -16.124 2.054 -19.860 1.00 94.88 259 PHE A CA 1
ATOM 2067 C C . PHE A 1 259 ? -14.754 2.364 -20.482 1.00 94.88 259 PHE A C 1
ATOM 2069 O O . PHE A 1 259 ? -14.358 3.528 -20.497 1.00 94.88 259 PHE A O 1
ATOM 2076 N N . PHE A 1 260 ? -14.048 1.371 -21.035 1.00 94.31 260 PHE A N 1
ATOM 2077 C CA . PHE A 1 260 ? -12.740 1.594 -21.663 1.00 94.31 260 PHE A CA 1
ATOM 2078 C C . PHE A 1 260 ? -12.821 2.464 -22.925 1.00 94.31 260 PHE A C 1
ATOM 2080 O O . PHE A 1 260 ? -12.033 3.400 -23.038 1.00 94.31 260 PHE A O 1
ATOM 2087 N N . GLU A 1 261 ? -13.804 2.239 -23.800 1.00 93.88 261 GLU A N 1
ATOM 2088 C CA . GLU A 1 261 ? -14.032 3.058 -25.006 1.00 93.88 261 GLU A CA 1
ATOM 2089 C C . GLU A 1 261 ? -14.330 4.536 -24.679 1.00 93.88 261 GLU A C 1
ATOM 2091 O O . GLU A 1 261 ? -13.964 5.434 -25.435 1.00 93.88 261 GLU A O 1
ATOM 2096 N N . ARG A 1 262 ? -14.966 4.816 -23.529 1.00 93.94 262 ARG A N 1
ATOM 2097 C CA . ARG A 1 262 ? -15.264 6.182 -23.060 1.00 93.94 262 ARG A CA 1
ATOM 2098 C C . ARG A 1 262 ? -14.087 6.818 -22.310 1.00 93.94 262 ARG A C 1
ATOM 2100 O O . ARG A 1 262 ? -13.688 7.945 -22.593 1.00 93.94 262 ARG A O 1
ATOM 2107 N N . CYS A 1 263 ? -13.513 6.096 -21.349 1.00 94.75 263 CYS A N 1
ATOM 2108 C CA . CYS A 1 263 ? -12.457 6.595 -20.466 1.00 94.75 263 CYS A CA 1
ATOM 2109 C C . CYS A 1 263 ? -11.091 6.685 -21.166 1.00 94.75 263 CYS A C 1
ATOM 2111 O O . CYS A 1 263 ? -10.319 7.616 -20.926 1.00 94.75 263 CYS A O 1
ATOM 2113 N N . GLY A 1 264 ? -10.780 5.718 -22.028 1.00 92.94 264 GLY A N 1
ATOM 2114 C CA . GLY A 1 264 ? -9.483 5.559 -22.679 1.00 92.94 264 GLY A CA 1
ATOM 2115 C C . GLY A 1 264 ? -9.049 6.751 -23.541 1.00 92.94 264 GLY A C 1
ATOM 2116 O O . GLY A 1 264 ? -7.943 7.258 -23.329 1.00 92.94 264 GLY A O 1
ATOM 2117 N N . PRO A 1 265 ? -9.898 7.264 -24.454 1.00 94.19 265 PRO A N 1
ATOM 2118 C CA . PRO A 1 265 ? -9.595 8.457 -25.244 1.00 94.19 265 PRO A CA 1
ATOM 2119 C C . PRO A 1 265 ? -9.349 9.705 -24.390 1.00 94.19 265 PRO A C 1
ATOM 2121 O O . PRO A 1 265 ? -8.432 10.474 -24.684 1.00 94.19 265 PRO A O 1
ATOM 2124 N N . VAL A 1 266 ? -10.109 9.884 -23.302 1.00 92.94 266 VAL A N 1
ATOM 2125 C CA . VAL A 1 266 ? -9.960 11.020 -22.376 1.00 92.94 266 VAL A CA 1
ATOM 2126 C C . VAL A 1 266 ? -8.635 10.938 -21.619 1.00 92.94 266 VAL A C 1
ATOM 2128 O O . VAL A 1 266 ? -7.842 11.880 -21.669 1.00 92.94 266 VAL A O 1
ATOM 2131 N N . VAL A 1 267 ? -8.340 9.798 -20.983 1.00 93.00 267 VAL A N 1
ATOM 2132 C CA . VAL A 1 267 ? -7.065 9.577 -20.275 1.00 93.00 267 VAL A CA 1
ATOM 2133 C C . VAL A 1 267 ? -5.881 9.722 -21.233 1.00 93.00 267 VAL A C 1
ATOM 2135 O O . VAL A 1 267 ? -4.908 10.397 -20.899 1.00 93.00 267 VAL A O 1
ATOM 2138 N N . GLY A 1 268 ? -5.976 9.171 -22.448 1.00 92.62 268 GLY A N 1
ATOM 2139 C CA . GLY A 1 268 ? -4.935 9.300 -23.467 1.00 92.62 268 GLY A CA 1
ATOM 2140 C C . GLY A 1 268 ? -4.683 10.754 -23.883 1.00 92.62 268 GLY A C 1
ATOM 2141 O O . GLY A 1 268 ? -3.541 11.217 -23.894 1.00 92.62 268 GLY A O 1
ATOM 2142 N N . LYS A 1 269 ? -5.746 11.520 -24.148 1.00 91.31 269 LYS A N 1
ATOM 2143 C CA . LYS A 1 269 ? -5.665 12.948 -24.486 1.00 91.31 269 LYS A CA 1
ATOM 2144 C C . LYS A 1 269 ? -5.051 13.786 -23.360 1.00 91.31 269 LYS A C 1
ATOM 2146 O O . LYS A 1 269 ? -4.187 14.626 -23.633 1.00 91.31 269 LYS A O 1
ATOM 2151 N N . LEU A 1 270 ? -5.452 13.553 -22.109 1.00 90.81 270 LEU A N 1
ATOM 2152 C CA . LEU A 1 270 ? -4.867 14.217 -20.940 1.00 90.81 270 LEU A CA 1
ATOM 2153 C C . LEU A 1 270 ? -3.380 13.868 -20.785 1.00 90.81 270 LEU A C 1
ATOM 2155 O O . LEU A 1 270 ? -2.558 14.772 -20.644 1.00 90.81 270 LEU A O 1
ATOM 2159 N N . ALA A 1 271 ? -3.021 12.582 -20.872 1.00 92.56 271 ALA A N 1
ATOM 2160 C CA . ALA A 1 271 ? -1.639 12.114 -20.765 1.00 92.56 271 ALA A CA 1
ATOM 2161 C C . ALA A 1 271 ? -0.740 12.771 -21.824 1.00 92.56 271 ALA A C 1
ATOM 2163 O O . ALA A 1 271 ? 0.317 13.303 -21.489 1.00 92.56 271 ALA A O 1
ATOM 2164 N N . MET A 1 272 ? -1.192 12.828 -23.081 1.00 91.94 272 MET A N 1
ATOM 2165 C CA . MET A 1 272 ? -0.454 13.486 -24.163 1.00 91.94 272 MET A CA 1
ATOM 2166 C C . MET A 1 272 ? -0.343 15.006 -23.973 1.00 91.94 272 MET A C 1
ATOM 2168 O O . MET A 1 272 ? 0.700 15.581 -24.285 1.00 91.94 272 MET A O 1
ATOM 2172 N N . THR A 1 273 ? -1.361 15.664 -23.411 1.00 90.38 273 THR A N 1
ATOM 2173 C CA . THR A 1 273 ? -1.315 17.113 -23.136 1.00 90.38 273 THR A CA 1
ATOM 2174 C C . THR A 1 273 ? -0.358 17.429 -21.975 1.00 90.38 273 THR A C 1
ATOM 2176 O O . THR A 1 273 ? 0.477 18.328 -22.089 1.00 90.38 273 THR A O 1
ATOM 2179 N N . CYS A 1 274 ? -0.380 16.643 -20.891 1.00 91.69 274 CYS A N 1
ATOM 2180 C CA . CYS A 1 274 ? 0.604 16.754 -19.808 1.00 91.69 274 CYS A CA 1
ATOM 2181 C C . CYS A 1 274 ? 2.028 16.442 -20.297 1.00 91.69 274 CYS A C 1
ATOM 2183 O O . CYS A 1 274 ? 2.960 17.170 -19.962 1.00 91.69 274 CYS A O 1
ATOM 2185 N N . ALA A 1 275 ? 2.203 15.426 -21.148 1.00 92.06 275 ALA A N 1
ATOM 2186 C CA . ALA A 1 275 ? 3.486 15.096 -21.770 1.00 92.06 275 ALA A CA 1
ATOM 2187 C C . ALA A 1 275 ? 4.044 16.227 -22.648 1.00 92.06 275 ALA A C 1
ATOM 2189 O O . ALA A 1 275 ? 5.249 16.472 -22.630 1.00 92.06 275 ALA A O 1
ATOM 2190 N N . GLN A 1 276 ? 3.191 16.948 -23.380 1.00 91.06 276 GLN A N 1
ATOM 2191 C CA . GLN A 1 276 ? 3.594 18.144 -24.125 1.00 91.06 276 GLN A CA 1
ATOM 2192 C C . GLN A 1 276 ? 4.002 19.289 -23.185 1.00 91.06 276 GLN A C 1
ATOM 2194 O O . GLN A 1 276 ? 5.004 19.956 -23.441 1.00 91.06 276 GLN A O 1
ATOM 2199 N N . ALA A 1 277 ? 3.283 19.483 -22.074 1.00 89.81 277 ALA A N 1
ATOM 2200 C CA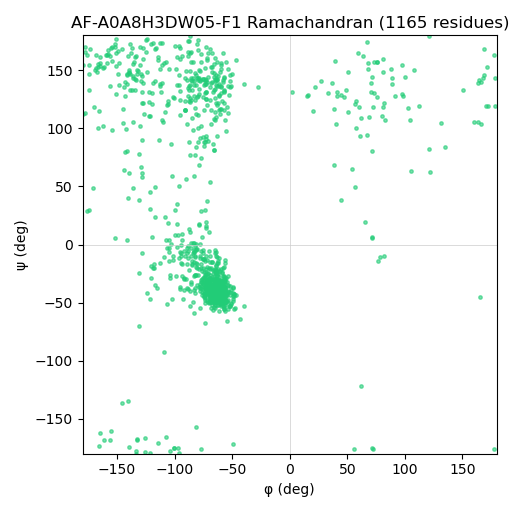 . ALA A 1 277 ? 3.597 20.519 -21.092 1.00 89.81 277 ALA A CA 1
ATOM 2201 C C . ALA A 1 277 ? 4.934 20.274 -20.363 1.00 89.81 277 ALA A C 1
ATOM 2203 O O . ALA A 1 277 ? 5.735 21.200 -20.240 1.00 89.81 277 ALA A O 1
ATOM 2204 N N . VAL A 1 278 ? 5.205 19.044 -19.905 1.00 91.94 278 VAL A N 1
ATOM 2205 C CA . VAL A 1 278 ? 6.359 18.742 -19.024 1.00 91.94 278 VAL A CA 1
ATOM 2206 C C . VAL A 1 278 ? 7.521 18.025 -19.717 1.00 91.94 278 VAL A C 1
ATOM 2208 O O . VAL A 1 278 ? 8.626 18.003 -19.186 1.00 91.94 278 VAL A O 1
ATOM 2211 N N . GLY A 1 279 ? 7.333 17.482 -20.924 1.00 87.38 279 GLY A N 1
ATOM 2212 C CA . GLY A 1 279 ? 8.345 16.676 -21.626 1.00 87.38 279 GLY A CA 1
ATOM 2213 C C . GLY A 1 279 ? 9.637 17.411 -22.010 1.00 87.38 279 GLY A C 1
ATOM 2214 O O . GLY A 1 279 ? 10.602 16.770 -22.418 1.00 87.38 279 GLY A O 1
ATOM 2215 N N . HIS A 1 280 ? 9.678 18.739 -21.864 1.00 86.75 280 HIS A N 1
ATOM 2216 C CA . HIS A 1 280 ? 10.884 19.553 -22.036 1.00 86.75 280 HIS A CA 1
ATOM 2217 C C . HIS A 1 280 ? 11.757 19.638 -20.765 1.00 86.75 280 HIS A C 1
ATOM 2219 O O . HIS A 1 280 ? 12.918 20.038 -20.848 1.00 86.75 280 HIS A O 1
ATOM 2225 N N . LEU A 1 281 ? 11.228 19.250 -19.596 1.00 89.62 281 LEU A N 1
ATOM 2226 C CA . LEU A 1 281 ? 11.927 19.262 -18.308 1.00 89.62 281 LEU A CA 1
ATOM 2227 C C . LEU A 1 281 ? 12.892 18.064 -18.208 1.00 89.62 281 LEU A C 1
ATOM 2229 O O . LEU A 1 281 ? 12.624 17.081 -17.517 1.00 89.62 281 LEU A O 1
ATOM 2233 N N . THR A 1 282 ? 14.018 18.113 -18.919 1.00 85.50 282 THR A N 1
ATOM 2234 C CA . THR A 1 282 ? 15.002 17.012 -18.970 1.00 85.50 282 THR A CA 1
ATOM 2235 C C . THR A 1 282 ? 16.298 17.337 -18.230 1.00 85.50 282 THR A C 1
ATOM 2237 O O . THR A 1 282 ? 16.691 18.495 -18.119 1.00 85.50 282 THR A O 1
ATOM 2240 N N . LEU A 1 283 ? 17.030 16.302 -17.799 1.00 79.75 283 LEU A N 1
ATOM 2241 C CA . LEU A 1 283 ? 18.390 16.425 -17.240 1.00 79.75 283 LEU A CA 1
ATOM 2242 C C . LEU A 1 283 ? 19.429 16.922 -18.265 1.00 79.75 283 LEU A C 1
ATOM 2244 O O . LEU A 1 283 ? 20.585 17.164 -17.922 1.00 79.75 283 LEU A O 1
ATOM 2248 N N . SER A 1 284 ? 19.034 17.027 -19.535 1.00 73.62 284 SER A N 1
ATOM 2249 C CA . SER A 1 284 ? 19.870 17.521 -20.633 1.00 73.62 284 SER A CA 1
ATOM 2250 C C . SER A 1 284 ? 19.902 19.048 -20.683 1.00 73.62 284 SER A C 1
ATOM 2252 O O . SER A 1 284 ? 20.899 19.615 -21.126 1.00 73.62 284 SER A O 1
ATOM 2254 N N . ASP A 1 285 ? 18.850 19.703 -20.184 1.00 76.25 285 ASP A N 1
ATOM 2255 C CA . ASP A 1 285 ? 18.758 21.154 -20.080 1.00 76.25 285 ASP A CA 1
ATOM 2256 C C . ASP A 1 285 ? 19.326 21.634 -18.735 1.00 76.25 285 ASP A C 1
ATOM 2258 O O . ASP A 1 285 ? 18.706 21.537 -17.672 1.00 76.25 285 ASP A O 1
ATOM 2262 N N . GLU A 1 286 ? 20.535 22.188 -18.803 1.00 71.44 286 GLU A N 1
ATOM 2263 C CA . GLU A 1 286 ? 21.298 22.688 -17.657 1.00 71.44 286 GLU A CA 1
ATOM 2264 C C . GLU A 1 286 ? 20.535 23.763 -16.852 1.00 71.44 286 GLU A C 1
ATOM 2266 O O . GLU A 1 286 ? 20.814 23.962 -15.668 1.00 71.44 286 GLU A O 1
ATOM 2271 N N . ARG A 1 287 ? 19.514 24.412 -17.439 1.00 78.62 287 ARG A N 1
ATOM 2272 C CA . ARG A 1 287 ? 18.681 25.425 -16.765 1.00 78.62 287 ARG A CA 1
ATOM 2273 C C . ARG A 1 287 ? 17.864 24.875 -15.596 1.00 78.62 287 ARG A C 1
ATOM 2275 O O . ARG A 1 287 ? 17.443 25.684 -14.766 1.00 78.62 287 ARG A O 1
ATOM 2282 N N . PHE A 1 288 ? 17.673 23.559 -15.487 1.00 81.75 288 PHE A N 1
ATOM 2283 C CA . PHE A 1 288 ? 16.984 22.919 -14.355 1.00 81.75 288 PHE A CA 1
ATOM 2284 C C . PHE A 1 288 ? 17.929 22.403 -13.257 1.00 81.75 288 PHE A C 1
ATOM 2286 O O . PHE A 1 288 ? 17.461 21.993 -12.198 1.00 81.75 288 PHE A O 1
ATOM 2293 N N . LEU A 1 289 ? 19.250 22.448 -13.458 1.00 77.88 289 LEU A N 1
ATOM 2294 C CA . LEU A 1 289 ? 20.244 22.043 -12.456 1.00 77.88 289 LEU A CA 1
ATOM 2295 C C . LEU A 1 289 ? 20.519 23.190 -11.473 1.00 77.88 289 LEU A C 1
ATOM 2297 O O . LEU A 1 289 ? 20.668 24.343 -11.886 1.00 77.88 289 LEU A O 1
ATOM 2301 N N . ARG A 1 290 ? 20.622 22.914 -10.168 1.00 74.12 290 ARG A N 1
ATOM 2302 C CA . ARG A 1 290 ? 20.947 23.937 -9.153 1.00 74.12 290 ARG A CA 1
ATOM 2303 C C . ARG A 1 290 ? 21.965 23.426 -8.139 1.00 74.12 290 ARG A C 1
ATOM 2305 O O . ARG A 1 290 ? 21.819 22.340 -7.598 1.00 74.12 290 ARG A O 1
ATOM 2312 N N . THR A 1 291 ? 22.981 24.237 -7.856 1.00 62.47 291 THR A N 1
ATOM 2313 C CA . THR A 1 291 ? 24.050 23.931 -6.882 1.00 62.47 291 THR A CA 1
ATOM 2314 C C . THR A 1 291 ? 24.148 24.943 -5.739 1.00 62.47 291 THR A C 1
ATOM 2316 O O . THR A 1 291 ? 24.699 24.615 -4.695 1.00 62.47 291 THR A O 1
ATOM 2319 N N . ASN A 1 292 ? 23.583 26.142 -5.910 1.00 58.53 292 ASN A N 1
ATOM 2320 C CA . ASN A 1 292 ? 23.451 27.195 -4.900 1.00 58.53 292 ASN A CA 1
ATOM 2321 C C . ASN A 1 292 ? 22.034 27.791 -4.987 1.00 58.53 292 ASN A C 1
ATOM 2323 O O . ASN A 1 292 ? 21.415 27.724 -6.052 1.00 58.53 292 ASN A O 1
ATOM 2327 N N . TYR A 1 293 ? 21.532 28.378 -3.895 1.00 58.81 293 TYR A N 1
ATOM 2328 C CA . TYR A 1 293 ? 20.139 28.838 -3.787 1.00 58.81 293 TYR A CA 1
ATOM 2329 C C . TYR A 1 293 ? 20.027 30.171 -3.032 1.00 58.81 293 TYR A C 1
ATOM 2331 O O . TYR A 1 293 ? 20.760 30.395 -2.067 1.00 58.81 293 TYR A O 1
ATOM 2339 N N . SER A 1 294 ? 19.064 31.011 -3.420 1.00 55.38 294 SER A N 1
ATOM 2340 C CA . SER A 1 294 ? 18.536 32.098 -2.586 1.00 55.38 294 SER A CA 1
ATOM 2341 C C . SER A 1 294 ? 17.232 31.659 -1.895 1.00 55.38 294 SER A C 1
ATOM 2343 O O . SER A 1 294 ? 16.605 30.684 -2.310 1.00 55.38 294 SER A O 1
ATOM 2345 N N . PHE A 1 295 ? 16.812 32.345 -0.824 1.00 53.72 295 PHE A N 1
ATOM 2346 C CA . PHE A 1 295 ? 15.585 31.975 -0.096 1.00 53.72 295 PHE A CA 1
ATOM 2347 C C . PHE A 1 295 ? 14.302 32.369 -0.854 1.00 53.72 295 PHE A C 1
ATOM 2349 O O . PHE A 1 295 ? 13.315 31.642 -0.805 1.00 53.72 295 PHE A O 1
ATOM 2356 N N . GLU A 1 296 ? 14.314 33.493 -1.578 1.00 57.00 296 GLU A N 1
ATOM 2357 C CA . GLU A 1 296 ? 13.113 34.068 -2.209 1.00 57.00 296 GLU A CA 1
ATOM 2358 C C . GLU A 1 296 ? 12.672 33.320 -3.479 1.00 57.00 296 GLU A C 1
ATOM 2360 O O . GLU A 1 296 ? 11.478 33.212 -3.752 1.00 57.00 296 GLU A O 1
ATOM 2365 N N . GLU A 1 297 ? 13.604 32.711 -4.220 1.00 59.31 297 GLU A N 1
ATOM 2366 C CA . GLU A 1 297 ? 13.282 31.835 -5.362 1.00 59.31 297 GLU A CA 1
ATOM 2367 C C . GLU A 1 297 ? 12.618 30.510 -4.929 1.00 59.31 297 GLU A C 1
ATOM 2369 O O . GLU A 1 297 ? 12.039 29.796 -5.752 1.00 59.31 297 GLU A O 1
ATOM 2374 N N . GLY A 1 298 ? 12.687 30.173 -3.635 1.00 62.31 298 GLY A N 1
ATOM 2375 C CA . GLY A 1 298 ? 12.273 28.881 -3.091 1.00 62.31 298 GLY A CA 1
ATOM 2376 C C . GLY A 1 298 ? 10.774 28.578 -3.185 1.00 62.31 298 GLY A C 1
ATOM 2377 O O . GLY A 1 298 ? 10.398 27.413 -3.282 1.00 62.31 298 GLY A O 1
ATOM 2378 N N . GLU A 1 299 ? 9.900 29.590 -3.180 1.00 66.56 299 GLU A N 1
ATOM 2379 C CA . GLU A 1 299 ? 8.445 29.362 -3.144 1.00 66.56 299 GLU A CA 1
ATOM 2380 C C . GLU A 1 299 ? 7.835 29.003 -4.511 1.00 66.56 299 GLU A C 1
ATOM 2382 O O . GLU A 1 299 ? 6.799 28.330 -4.567 1.00 66.56 299 GLU A O 1
ATOM 2387 N N . GLN A 1 300 ? 8.474 29.429 -5.608 1.00 80.69 300 GLN A N 1
ATOM 2388 C CA . GLN A 1 300 ? 7.978 29.271 -6.986 1.00 80.69 300 GLN A CA 1
ATOM 2389 C C . GLN A 1 300 ? 8.519 28.023 -7.701 1.00 80.69 300 GLN A C 1
ATOM 2391 O O . GLN A 1 300 ? 8.043 27.672 -8.785 1.00 80.69 300 GLN A O 1
ATOM 2396 N N . LEU A 1 301 ? 9.501 27.347 -7.103 1.00 85.81 301 LEU A N 1
ATOM 2397 C CA . LEU A 1 301 ? 10.168 26.172 -7.652 1.00 85.81 301 LEU A CA 1
ATOM 2398 C C . LEU A 1 301 ? 9.850 24.921 -6.828 1.00 85.81 301 LEU A C 1
ATOM 2400 O O . LEU A 1 301 ? 9.621 24.983 -5.622 1.00 85.81 301 LEU A O 1
ATOM 2404 N N . VAL A 1 302 ? 9.864 23.770 -7.490 1.00 85.50 302 VAL A N 1
ATOM 2405 C CA . VAL A 1 302 ? 9.854 22.453 -6.855 1.00 85.50 302 VAL A CA 1
ATOM 2406 C C . VAL A 1 302 ? 11.244 21.855 -6.987 1.00 85.50 302 VAL A C 1
ATOM 2408 O O . VAL A 1 302 ? 11.747 21.675 -8.095 1.00 85.50 302 VAL A O 1
ATOM 2411 N N . PHE A 1 303 ? 11.859 21.568 -5.841 1.00 85.94 303 PHE A N 1
ATOM 2412 C CA . PHE A 1 303 ? 13.185 20.969 -5.744 1.00 85.94 303 PHE A CA 1
ATOM 2413 C C . PHE A 1 303 ? 13.059 19.452 -5.595 1.00 85.94 303 PHE A C 1
ATOM 2415 O O . PHE A 1 303 ? 12.298 18.964 -4.757 1.00 85.94 303 PHE A O 1
ATOM 2422 N N . LYS A 1 304 ? 13.824 18.704 -6.392 1.00 84.88 304 LYS A N 1
ATOM 2423 C CA . LYS A 1 304 ? 13.935 17.239 -6.320 1.00 84.88 304 LYS A CA 1
ATOM 2424 C C . LYS A 1 304 ? 15.423 16.856 -6.377 1.00 84.88 304 LYS A C 1
ATOM 2426 O O . LYS A 1 304 ? 16.267 17.652 -6.791 1.00 84.88 304 LYS A O 1
ATOM 2431 N N . ARG A 1 305 ? 15.762 15.633 -5.959 1.00 79.88 305 ARG A N 1
ATOM 2432 C CA . ARG A 1 305 ? 17.121 15.071 -6.063 1.00 79.88 305 ARG A CA 1
ATOM 2433 C C . ARG A 1 305 ? 17.120 13.911 -7.057 1.00 79.88 305 ARG A C 1
ATOM 2435 O O . ARG A 1 305 ? 16.222 13.076 -7.020 1.00 79.88 305 ARG A O 1
ATOM 2442 N N . ARG A 1 306 ? 18.132 13.856 -7.923 1.00 75.81 306 ARG A N 1
ATOM 2443 C CA . ARG A 1 306 ? 18.329 12.831 -8.957 1.00 75.81 306 ARG A CA 1
ATOM 2444 C C . ARG A 1 306 ? 19.753 12.281 -8.819 1.00 75.81 306 ARG A C 1
ATOM 2446 O O . ARG A 1 306 ? 20.695 12.837 -9.378 1.00 75.81 306 ARG A O 1
ATOM 2453 N N . GLY A 1 307 ? 19.924 11.237 -8.007 1.00 74.12 307 GLY A N 1
ATOM 2454 C CA . GLY A 1 307 ? 21.253 10.767 -7.594 1.00 74.12 307 GLY A CA 1
ATOM 2455 C C . GLY A 1 307 ? 22.000 11.855 -6.811 1.00 74.12 307 GLY A C 1
ATOM 2456 O O . GLY A 1 307 ? 21.491 12.366 -5.813 1.00 74.12 307 GLY A O 1
ATOM 2457 N N . GLU A 1 308 ? 23.178 12.260 -7.285 1.00 71.00 308 GLU A N 1
ATOM 2458 C CA . GLU A 1 308 ? 23.930 13.395 -6.719 1.00 71.00 308 GLU A CA 1
ATOM 2459 C C . GLU A 1 308 ? 23.565 14.764 -7.324 1.00 71.00 308 GLU A C 1
ATOM 2461 O O . GLU A 1 308 ? 24.085 15.791 -6.890 1.00 71.00 308 GLU A O 1
ATOM 2466 N N . LEU A 1 309 ? 22.650 14.816 -8.299 1.00 75.81 309 LEU A N 1
ATOM 2467 C CA . LEU A 1 309 ? 22.173 16.071 -8.881 1.00 75.81 309 LEU A CA 1
ATOM 2468 C C . LEU A 1 309 ? 21.002 16.646 -8.072 1.00 75.81 309 LEU A C 1
ATOM 2470 O O . LEU A 1 309 ? 20.063 15.934 -7.708 1.00 75.81 309 LEU A O 1
ATOM 2474 N N . SER A 1 310 ? 21.031 17.958 -7.845 1.00 81.81 310 SER A N 1
ATOM 2475 C CA . SER A 1 310 ? 19.898 18.738 -7.338 1.00 81.81 310 SER A CA 1
ATOM 2476 C C . SER A 1 310 ? 19.242 19.471 -8.509 1.00 81.81 310 SER A C 1
ATOM 2478 O O . SER A 1 310 ? 19.921 20.141 -9.295 1.00 81.81 310 SER A O 1
ATOM 2480 N N . VAL A 1 311 ? 17.927 19.295 -8.657 1.00 85.19 311 VAL A N 1
ATOM 2481 C CA . VAL A 1 311 ? 17.136 19.841 -9.768 1.00 85.19 311 VAL A CA 1
ATOM 2482 C C . VAL A 1 311 ? 15.986 20.698 -9.255 1.00 85.19 311 VAL A C 1
ATOM 2484 O O . VAL A 1 311 ? 15.422 20.424 -8.194 1.00 85.19 311 VAL A O 1
ATOM 2487 N N . ALA A 1 312 ? 15.621 21.720 -10.025 1.00 87.06 312 ALA A N 1
ATOM 2488 C CA . ALA A 1 312 ? 14.503 22.604 -9.733 1.00 87.06 312 ALA A CA 1
ATOM 2489 C C . ALA A 1 312 ? 13.707 22.935 -11.004 1.00 87.06 312 ALA A C 1
ATOM 2491 O O . ALA A 1 312 ? 14.290 23.312 -12.022 1.00 87.06 312 ALA A O 1
ATOM 2492 N N . TYR A 1 313 ? 12.378 22.839 -10.932 1.00 89.69 313 TYR A N 1
ATOM 2493 C CA . TYR A 1 313 ? 11.463 23.202 -12.021 1.00 89.69 313 TYR A CA 1
ATOM 2494 C C . TYR A 1 313 ? 10.268 24.036 -11.513 1.00 89.69 313 TYR A C 1
ATOM 2496 O O . TYR A 1 313 ? 10.013 24.057 -10.307 1.00 89.69 313 TYR A O 1
ATOM 2504 N N . PRO A 1 314 ? 9.540 24.763 -12.386 1.00 89.44 314 PRO A N 1
ATOM 2505 C CA . PRO A 1 314 ? 8.431 25.622 -11.968 1.00 89.44 314 PRO A CA 1
ATOM 2506 C C . PRO A 1 314 ? 7.308 24.858 -11.258 1.00 89.44 314 PRO A C 1
ATOM 2508 O O . PRO A 1 314 ? 6.780 23.874 -11.772 1.00 89.44 314 PRO A O 1
ATOM 2511 N N . ARG A 1 315 ? 6.882 25.354 -10.093 1.00 86.31 315 ARG A N 1
ATOM 2512 C CA . ARG A 1 315 ? 5.901 24.691 -9.215 1.00 86.31 315 ARG A CA 1
ATOM 2513 C C . ARG A 1 315 ? 4.516 24.491 -9.837 1.00 86.31 315 ARG A C 1
ATOM 2515 O O . ARG A 1 315 ? 3.796 23.589 -9.430 1.00 86.31 315 ARG A O 1
ATOM 2522 N N . HIS A 1 316 ? 4.162 25.286 -10.845 1.00 86.00 316 HIS A N 1
ATOM 2523 C CA . HIS A 1 316 ? 2.914 25.134 -11.600 1.00 86.00 316 HIS A CA 1
ATOM 2524 C C . HIS A 1 316 ? 2.925 23.963 -12.605 1.00 86.00 316 HIS A C 1
ATOM 2526 O O . HIS A 1 316 ? 1.894 23.729 -13.230 1.00 86.00 316 HIS A O 1
ATOM 2532 N N . LEU A 1 317 ? 4.064 23.268 -12.774 1.00 88.69 317 LEU A N 1
ATOM 2533 C CA . LEU A 1 317 ? 4.220 22.073 -13.621 1.00 88.69 317 LEU A CA 1
ATOM 2534 C C . LEU A 1 317 ? 4.229 20.749 -12.825 1.00 88.69 317 LEU A C 1
ATOM 2536 O O . LEU A 1 317 ? 4.101 19.672 -13.405 1.00 88.69 317 LEU A O 1
ATOM 2540 N N . ASP A 1 318 ? 4.378 20.808 -11.496 1.00 87.50 318 ASP A N 1
ATOM 2541 C CA . ASP A 1 318 ? 4.417 19.628 -10.616 1.00 87.50 318 ASP A CA 1
ATOM 2542 C C . ASP A 1 318 ? 3.124 18.780 -10.659 1.00 87.50 318 ASP A C 1
ATOM 2544 O O . ASP A 1 318 ? 3.233 17.556 -10.758 1.00 87.50 318 ASP A O 1
ATOM 2548 N N . PRO A 1 319 ? 1.905 19.360 -10.714 1.00 86.44 319 PRO A N 1
ATOM 2549 C CA . PRO A 1 319 ? 0.680 18.567 -10.841 1.00 86.44 319 PRO A CA 1
ATOM 2550 C C . PRO A 1 319 ? 0.558 17.784 -12.162 1.00 86.44 319 PRO A C 1
ATOM 2552 O O . PRO A 1 319 ? -0.024 16.702 -12.186 1.00 86.44 319 PRO A O 1
ATOM 2555 N N . GLN A 1 320 ? 1.101 18.306 -13.264 1.00 89.38 320 GLN A N 1
ATOM 2556 C CA . GLN A 1 320 ? 1.075 17.676 -14.588 1.00 89.38 320 GLN A CA 1
ATOM 2557 C C . GLN A 1 320 ? 2.171 16.608 -14.703 1.00 89.38 320 GLN A C 1
ATOM 2559 O O . GLN A 1 320 ? 1.924 15.560 -15.298 1.00 89.38 320 GLN A O 1
ATOM 2564 N N . VAL A 1 321 ? 3.336 16.822 -14.068 1.00 92.19 321 VAL A N 1
ATOM 2565 C CA . VAL A 1 321 ? 4.339 15.767 -13.828 1.00 92.19 321 VAL A CA 1
ATOM 2566 C C . VAL A 1 321 ? 3.701 14.618 -13.044 1.00 92.19 321 VAL A C 1
ATOM 2568 O O . VAL A 1 321 ? 3.810 13.465 -13.455 1.00 92.19 321 VAL A O 1
ATOM 2571 N N . TYR A 1 322 ? 2.987 14.922 -11.957 1.00 91.38 322 TYR A N 1
ATOM 2572 C CA . TYR A 1 322 ? 2.381 13.905 -11.099 1.00 91.38 322 TYR A CA 1
ATOM 2573 C C . TYR A 1 322 ? 1.215 13.167 -11.783 1.00 91.38 322 TYR A C 1
ATOM 2575 O O . TYR A 1 322 ? 1.168 11.941 -11.726 1.00 91.38 322 TYR A O 1
ATOM 2583 N N . PHE A 1 323 ? 0.334 13.846 -12.531 1.00 92.62 323 PHE A N 1
ATOM 2584 C CA . PHE A 1 323 ? -0.690 13.155 -13.332 1.00 92.62 323 PHE A CA 1
ATOM 2585 C C . PHE A 1 323 ? -0.082 12.258 -14.423 1.00 92.62 323 PHE A C 1
ATOM 2587 O O . PHE A 1 323 ? -0.551 11.139 -14.625 1.00 92.62 323 PHE A O 1
ATOM 2594 N N . LEU A 1 324 ? 0.983 12.701 -15.102 1.00 95.25 324 LEU A N 1
ATOM 2595 C CA . LEU A 1 324 ? 1.675 11.874 -16.095 1.00 95.25 324 LEU A CA 1
ATOM 2596 C C . LEU A 1 324 ? 2.362 10.656 -15.448 1.00 95.25 324 LEU A C 1
ATOM 2598 O O . LEU A 1 324 ? 2.362 9.573 -16.030 1.00 95.25 324 LEU A O 1
ATOM 2602 N N . MET A 1 325 ? 2.868 10.802 -14.220 1.00 95.94 325 MET A N 1
ATOM 2603 C CA . MET A 1 325 ? 3.389 9.693 -13.417 1.00 95.94 325 MET A CA 1
ATOM 2604 C C . MET A 1 325 ? 2.293 8.666 -13.116 1.00 95.94 325 MET A C 1
ATOM 2606 O O . MET A 1 325 ? 2.493 7.484 -13.382 1.00 95.94 325 MET A O 1
ATOM 2610 N N . VAL A 1 326 ? 1.104 9.112 -12.693 1.00 95.50 326 VAL A N 1
ATOM 2611 C CA . VAL A 1 326 ? -0.068 8.240 -12.488 1.00 95.50 326 VAL A CA 1
ATOM 2612 C C . VAL A 1 326 ? -0.513 7.572 -13.795 1.00 95.50 326 VAL A C 1
ATOM 2614 O O . VAL A 1 326 ? -0.873 6.397 -13.783 1.00 95.50 326 VAL A O 1
ATOM 2617 N N . CYS A 1 327 ? -0.424 8.258 -14.941 1.00 96.25 327 CYS A N 1
ATOM 2618 C CA . CYS A 1 327 ? -0.669 7.642 -16.249 1.00 96.25 327 CYS A CA 1
ATOM 2619 C C . CYS A 1 327 ? 0.311 6.495 -16.522 1.00 96.25 327 CYS A C 1
ATOM 2621 O O . CYS A 1 327 ? -0.123 5.395 -16.853 1.00 96.25 327 CYS A O 1
ATOM 2623 N N . PHE A 1 328 ? 1.614 6.695 -16.319 1.00 97.81 328 PHE A N 1
ATOM 2624 C CA . PHE A 1 328 ? 2.599 5.626 -16.510 1.00 97.81 328 PHE A CA 1
ATOM 2625 C C . PHE A 1 328 ? 2.430 4.498 -15.488 1.00 97.81 328 PHE A C 1
ATOM 2627 O O . PHE A 1 328 ? 2.465 3.330 -15.864 1.00 97.81 328 PHE A O 1
ATOM 2634 N N . GLU A 1 329 ? 2.166 4.810 -14.218 1.00 96.81 329 GLU A N 1
ATOM 2635 C CA . GLU A 1 329 ? 1.794 3.819 -13.203 1.00 96.81 329 GLU A CA 1
ATOM 2636 C C . GLU A 1 329 ? 0.549 3.015 -13.597 1.00 96.81 329 GLU A C 1
ATOM 2638 O O . GLU A 1 329 ? 0.487 1.835 -13.274 1.00 96.81 329 GLU A O 1
ATOM 2643 N N . SER A 1 330 ? -0.393 3.605 -14.342 1.00 96.69 330 SER A N 1
ATOM 2644 C CA . SER A 1 330 ? -1.588 2.922 -14.851 1.00 96.69 330 SER A CA 1
ATOM 2645 C C . SER A 1 330 ? -1.345 2.025 -16.069 1.00 96.69 330 SER A C 1
ATOM 2647 O O . SER A 1 330 ? -2.192 1.196 -16.395 1.00 96.69 330 SER A O 1
ATOM 2649 N N . TRP A 1 331 ? -0.221 2.176 -16.773 1.00 96.81 331 TRP A N 1
ATOM 2650 C CA . TRP A 1 331 ? 0.047 1.455 -18.021 1.00 96.81 331 TRP A CA 1
ATOM 2651 C C . TRP A 1 331 ? 0.788 0.129 -17.776 1.00 96.81 331 TRP A C 1
ATOM 2653 O O . TRP A 1 331 ? 1.679 0.073 -16.920 1.00 96.81 331 TRP A O 1
ATOM 2663 N N . PRO A 1 332 ? 0.489 -0.941 -18.537 1.00 95.25 332 PRO A N 1
ATOM 2664 C CA . PRO A 1 332 ? -0.458 -1.007 -19.657 1.00 95.25 332 PRO A CA 1
ATOM 2665 C C . PRO A 1 332 ? -1.956 -1.084 -19.304 1.00 95.25 332 PRO A C 1
ATOM 2667 O O . PRO A 1 332 ? -2.760 -0.902 -20.208 1.00 95.25 332 PRO A O 1
ATOM 2670 N N . ARG A 1 333 ? -2.369 -1.324 -18.050 1.00 94.75 333 ARG A N 1
ATOM 2671 C CA . ARG A 1 333 ? -3.793 -1.564 -17.702 1.00 94.75 333 ARG A CA 1
ATOM 2672 C C . ARG A 1 333 ? -4.791 -0.518 -18.216 1.00 94.75 333 ARG A C 1
ATOM 2674 O O . ARG A 1 333 ? -5.872 -0.893 -18.655 1.00 94.75 333 ARG A O 1
ATOM 2681 N N . CYS A 1 334 ? -4.439 0.764 -18.158 1.00 94.31 334 CYS A N 1
ATOM 2682 C CA . CYS A 1 334 ? -5.254 1.870 -18.674 1.00 94.31 334 CYS A CA 1
ATOM 2683 C C . CYS A 1 334 ? -4.662 2.502 -19.952 1.00 94.31 334 CYS A C 1
ATOM 2685 O O . CYS A 1 334 ? -4.922 3.671 -20.242 1.00 94.31 334 CYS A O 1
ATOM 2687 N N . LEU A 1 335 ? -3.834 1.765 -20.705 1.00 93.44 335 LEU A N 1
ATOM 2688 C CA . LEU A 1 335 ? -3.346 2.192 -22.018 1.00 93.44 335 LEU A CA 1
ATOM 2689 C C . LEU A 1 335 ? -4.377 1.809 -23.087 1.00 93.44 335 LEU A C 1
ATOM 2691 O O . LEU A 1 335 ? -4.554 0.636 -23.400 1.00 93.44 335 LEU A O 1
ATOM 2695 N N . HIS A 1 336 ? -5.057 2.809 -23.640 1.00 91.81 336 HIS A N 1
ATOM 2696 C CA . HIS A 1 336 ? -6.090 2.633 -24.661 1.00 91.81 336 HIS A CA 1
ATOM 2697 C C . HIS A 1 336 ? -5.518 2.822 -26.082 1.00 91.81 336 HIS A C 1
ATOM 2699 O O . HIS A 1 336 ? -4.679 3.714 -26.250 1.00 91.81 336 HIS A O 1
ATOM 2705 N N . PRO A 1 337 ? -5.994 2.094 -27.120 1.00 90.50 337 PRO A N 1
ATOM 2706 C CA . PRO A 1 337 ? -5.492 2.200 -28.503 1.00 90.50 337 PRO A CA 1
ATOM 2707 C C . PRO A 1 337 ? -5.526 3.601 -29.138 1.00 90.50 337 PRO A C 1
ATOM 2709 O O . PRO A 1 337 ? -4.869 3.837 -30.149 1.00 90.50 337 PRO A O 1
ATOM 2712 N N . SER A 1 338 ? -6.236 4.560 -28.534 1.00 90.00 338 SER A N 1
ATOM 2713 C CA . SER A 1 338 ? -6.165 5.986 -28.891 1.00 90.00 338 SER A CA 1
ATOM 2714 C C . SER A 1 338 ? -4.780 6.622 -28.692 1.00 90.00 338 SER A C 1
ATOM 2716 O O . SER A 1 338 ? -4.543 7.701 -29.229 1.00 90.00 338 SER A O 1
ATOM 2718 N N . ILE A 1 339 ? -3.873 5.989 -27.937 1.00 92.44 339 ILE A N 1
ATOM 2719 C CA . ILE A 1 339 ? -2.426 6.212 -28.060 1.00 92.44 339 ILE A CA 1
ATOM 2720 C C . ILE A 1 339 ? -1.826 4.951 -28.704 1.00 92.44 339 ILE A C 1
ATOM 2722 O O . ILE A 1 339 ? -1.811 3.900 -28.060 1.00 92.44 339 ILE A O 1
ATOM 2726 N N . PRO A 1 340 ? -1.286 5.026 -29.935 1.00 91.75 340 PRO A N 1
ATOM 2727 C CA . PRO A 1 340 ? -0.596 3.900 -30.554 1.00 91.75 340 PRO A CA 1
ATOM 2728 C C . PRO A 1 340 ? 0.579 3.413 -29.696 1.00 91.75 340 PRO A C 1
ATOM 2730 O O . PRO A 1 340 ? 1.357 4.221 -29.184 1.00 91.75 340 PRO A O 1
ATOM 2733 N N . LEU A 1 341 ? 0.773 2.093 -29.595 1.00 90.31 341 LEU A N 1
ATOM 2734 C CA . LEU A 1 341 ? 1.806 1.481 -28.742 1.00 90.31 341 LEU A CA 1
ATOM 2735 C C . LEU A 1 341 ? 3.209 2.081 -28.958 1.00 90.31 341 LEU A C 1
ATOM 2737 O O . LEU A 1 341 ? 3.942 2.306 -27.998 1.00 90.31 341 LEU A O 1
ATOM 2741 N N . VAL A 1 342 ? 3.581 2.384 -30.206 1.00 90.44 342 VAL A N 1
ATOM 2742 C CA . VAL A 1 342 ? 4.880 2.997 -30.540 1.00 90.44 342 VAL A CA 1
ATOM 2743 C C . VAL A 1 342 ? 5.020 4.411 -29.959 1.00 90.44 342 VAL A C 1
ATOM 2745 O O . VAL A 1 342 ? 6.099 4.764 -29.485 1.00 90.44 342 VAL A O 1
ATOM 2748 N N . GLU A 1 343 ? 3.946 5.202 -29.938 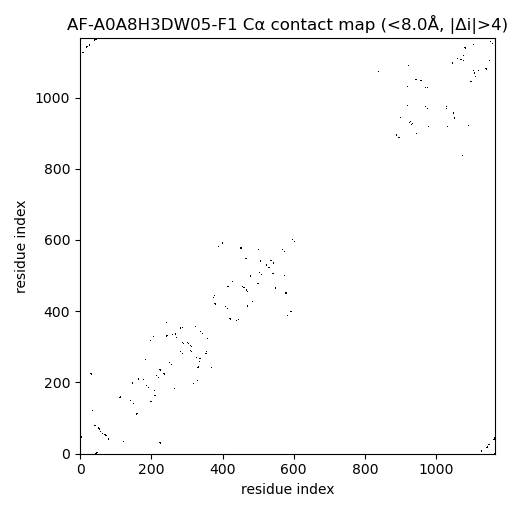1.00 92.50 343 GLU A N 1
ATOM 2749 C CA . GLU A 1 343 ? 3.941 6.551 -29.360 1.00 92.50 343 GLU A CA 1
ATOM 2750 C C . GLU A 1 343 ? 3.969 6.509 -27.825 1.00 92.50 343 GLU A C 1
ATOM 2752 O O . GLU A 1 343 ? 4.712 7.276 -27.205 1.00 92.50 343 GLU A O 1
ATOM 2757 N N . ALA A 1 344 ? 3.252 5.557 -27.215 1.00 95.06 344 ALA A N 1
ATOM 2758 C CA . ALA A 1 344 ? 3.323 5.292 -25.778 1.00 95.06 344 ALA A CA 1
ATOM 2759 C C . ALA A 1 344 ? 4.743 4.875 -25.349 1.00 95.06 344 ALA A C 1
ATOM 2761 O O . ALA A 1 344 ? 5.297 5.452 -24.413 1.00 95.06 344 ALA A O 1
ATOM 2762 N N . LEU A 1 345 ? 5.370 3.934 -26.068 1.00 94.81 345 LEU A N 1
ATOM 2763 C CA . LEU A 1 345 ? 6.761 3.526 -25.837 1.00 94.81 345 LEU A CA 1
ATOM 2764 C C . LEU A 1 345 ? 7.732 4.707 -25.989 1.00 94.81 345 LEU A C 1
ATOM 2766 O O . LEU A 1 345 ? 8.587 4.907 -25.128 1.00 94.81 345 LEU A O 1
ATOM 2770 N N . ASP A 1 346 ? 7.584 5.525 -27.034 1.00 92.31 346 ASP A N 1
ATOM 2771 C CA . ASP A 1 346 ? 8.422 6.712 -27.234 1.00 92.31 346 ASP A CA 1
ATOM 2772 C C . ASP A 1 346 ? 8.259 7.744 -26.120 1.00 92.31 346 ASP A C 1
ATOM 2774 O O . ASP A 1 346 ? 9.230 8.406 -25.751 1.00 92.31 346 ASP A O 1
ATOM 2778 N N . LEU A 1 347 ? 7.041 7.942 -25.612 1.00 94.75 347 LEU A N 1
ATOM 2779 C CA . LEU A 1 347 ? 6.773 8.840 -24.490 1.00 94.75 347 LEU A CA 1
ATOM 2780 C C . LEU A 1 347 ? 7.460 8.333 -23.216 1.00 94.75 347 LEU A C 1
ATOM 2782 O O . LEU A 1 347 ? 8.255 9.063 -22.626 1.00 94.75 347 LEU A O 1
ATOM 2786 N N . LEU A 1 348 ? 7.236 7.067 -22.860 1.00 96.31 348 LEU A N 1
ATOM 2787 C CA . LEU A 1 348 ? 7.867 6.426 -21.706 1.00 96.31 348 LEU A CA 1
ATOM 2788 C C . LEU A 1 348 ? 9.398 6.527 -21.758 1.00 96.31 348 LEU A C 1
ATOM 2790 O O . LEU A 1 348 ? 10.025 6.954 -20.791 1.00 96.31 348 LEU A O 1
ATOM 2794 N N . ILE A 1 349 ? 10.001 6.196 -22.904 1.00 92.06 349 ILE A N 1
ATOM 2795 C CA . ILE A 1 349 ? 11.458 6.205 -23.081 1.00 92.06 349 ILE A CA 1
ATOM 2796 C C . ILE A 1 349 ? 12.031 7.630 -22.982 1.00 92.06 349 ILE A C 1
ATOM 2798 O O . ILE A 1 349 ? 13.058 7.823 -22.331 1.00 92.06 349 ILE A O 1
ATOM 2802 N N . ARG A 1 350 ? 11.357 8.648 -23.540 1.00 88.88 350 ARG A N 1
ATOM 2803 C CA . ARG A 1 350 ? 11.754 10.062 -23.362 1.00 88.88 350 ARG A CA 1
ATOM 2804 C C . ARG A 1 350 ? 11.693 10.493 -21.893 1.00 88.88 350 ARG A C 1
ATOM 2806 O O . ARG A 1 350 ? 12.605 11.171 -21.418 1.00 88.88 350 ARG A O 1
ATOM 2813 N N . SER A 1 351 ? 10.663 10.072 -21.159 1.00 92.19 351 SER A N 1
ATOM 2814 C CA . SER A 1 351 ? 10.484 10.413 -19.743 1.00 92.19 351 SER A CA 1
ATOM 2815 C C . SER A 1 351 ? 11.527 9.799 -18.801 1.00 92.19 351 SER A C 1
ATOM 2817 O O . SER A 1 351 ? 11.696 10.306 -17.693 1.00 92.19 351 SER A O 1
ATOM 2819 N N . LEU A 1 352 ? 12.307 8.797 -19.227 1.00 89.50 352 LEU A N 1
ATOM 2820 C CA . LEU A 1 352 ? 13.435 8.277 -18.436 1.00 89.50 352 LEU A CA 1
ATOM 2821 C C . LEU A 1 352 ? 14.487 9.365 -18.120 1.00 89.50 352 LEU A C 1
ATOM 2823 O O . LEU A 1 352 ? 15.101 9.342 -17.051 1.00 89.50 352 LEU A O 1
ATOM 2827 N N . ASN A 1 353 ? 14.650 10.346 -19.017 1.00 85.69 353 ASN A N 1
ATOM 2828 C CA . ASN A 1 353 ? 15.590 11.476 -18.926 1.00 85.69 353 ASN A CA 1
ATOM 2829 C C . ASN A 1 353 ? 14.968 12.752 -18.296 1.00 85.69 353 ASN A C 1
ATOM 2831 O O . ASN A 1 353 ? 15.572 13.826 -18.319 1.00 85.69 353 ASN A O 1
ATOM 2835 N N . HIS A 1 354 ? 13.753 12.665 -17.745 1.00 89.69 354 HIS A N 1
ATOM 2836 C CA . HIS A 1 354 ? 13.071 13.783 -17.082 1.00 89.69 354 HIS A CA 1
ATOM 2837 C C . HIS A 1 354 ? 13.793 14.232 -15.792 1.00 89.69 354 HIS A C 1
ATOM 2839 O O . HIS A 1 354 ? 14.503 13.447 -15.166 1.00 89.69 354 HIS A O 1
ATOM 2845 N N . VAL A 1 355 ? 13.618 15.484 -15.358 1.00 87.56 355 VAL A N 1
ATOM 2846 C CA . VAL A 1 355 ? 14.243 15.992 -14.116 1.00 87.56 355 VAL A CA 1
ATOM 2847 C C . VAL A 1 355 ? 13.729 15.280 -12.863 1.00 87.56 355 VAL A C 1
ATOM 2849 O O . VAL A 1 355 ? 14.521 14.904 -12.000 1.00 87.56 355 VAL A O 1
ATOM 2852 N N . ASP A 1 356 ? 12.419 15.043 -12.777 1.00 90.06 356 ASP A N 1
ATOM 2853 C CA . ASP A 1 356 ? 11.814 14.300 -11.670 1.00 90.06 356 ASP A CA 1
ATOM 2854 C C . ASP A 1 356 ? 12.130 12.799 -11.772 1.00 90.06 356 ASP A C 1
ATOM 2856 O O . ASP A 1 356 ? 11.968 12.194 -12.836 1.00 90.06 356 ASP A O 1
ATOM 2860 N N . ALA A 1 357 ? 12.591 12.212 -10.665 1.00 88.94 357 ALA A N 1
ATOM 2861 C CA . ALA A 1 357 ? 12.963 10.804 -10.580 1.00 88.94 357 ALA A CA 1
ATOM 2862 C C . ALA A 1 357 ? 11.748 9.859 -10.591 1.00 88.94 357 ALA A C 1
ATOM 2864 O O . ALA A 1 357 ? 11.804 8.825 -11.254 1.00 88.94 357 ALA A O 1
ATOM 2865 N N . GLY A 1 358 ? 10.647 10.229 -9.926 1.00 92.44 358 GLY A N 1
ATOM 2866 C CA . GLY A 1 358 ? 9.447 9.395 -9.822 1.00 92.44 358 GLY A CA 1
ATOM 2867 C C . GLY A 1 358 ? 8.777 9.189 -11.178 1.00 92.44 358 GLY A C 1
ATOM 2868 O O . GLY A 1 358 ? 8.383 8.074 -11.509 1.00 92.44 358 GLY A O 1
ATOM 2869 N N . LEU A 1 359 ? 8.757 10.223 -12.030 1.00 94.12 359 LEU A N 1
ATOM 2870 C CA . LEU A 1 359 ? 8.251 10.086 -13.401 1.00 94.12 359 LEU A CA 1
ATOM 2871 C C . LEU A 1 359 ? 9.076 9.086 -14.231 1.00 94.12 359 LEU A C 1
ATOM 2873 O O . LEU A 1 359 ? 8.513 8.306 -14.999 1.00 94.12 359 LEU A O 1
ATOM 2877 N N . ALA A 1 360 ? 10.402 9.082 -14.068 1.00 91.62 360 ALA A N 1
ATOM 2878 C CA . ALA A 1 360 ? 11.285 8.148 -14.764 1.00 9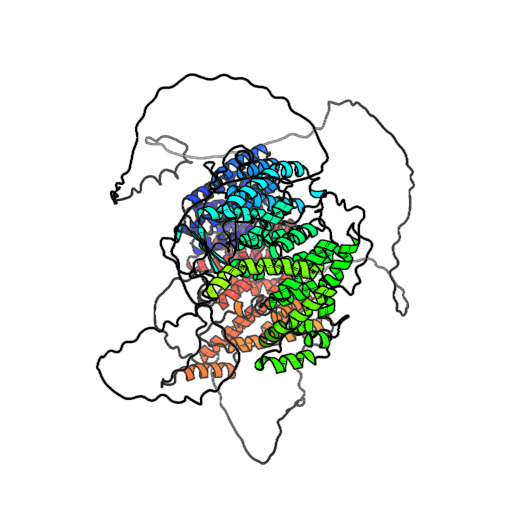1.62 360 ALA A CA 1
ATOM 2879 C C . ALA A 1 360 ? 11.188 6.716 -14.206 1.00 91.62 360 ALA A C 1
ATOM 2881 O O . ALA A 1 360 ? 11.261 5.755 -14.972 1.00 91.62 360 ALA A O 1
ATOM 2882 N N . GLU A 1 361 ? 10.981 6.557 -12.898 1.00 93.75 361 GLU A N 1
ATOM 2883 C CA . GLU A 1 361 ? 10.751 5.261 -12.251 1.00 93.75 361 GLU A CA 1
ATOM 2884 C C . GLU A 1 361 ? 9.394 4.658 -12.645 1.00 93.75 361 GLU A C 1
ATOM 2886 O O . GLU A 1 361 ? 9.322 3.481 -13.012 1.00 93.75 361 GLU A O 1
ATOM 2891 N N . ALA A 1 362 ? 8.337 5.474 -12.691 1.00 96.56 362 ALA A N 1
ATOM 2892 C CA . ALA A 1 362 ? 7.036 5.083 -13.223 1.00 96.56 362 ALA A CA 1
ATOM 2893 C C . ALA A 1 362 ? 7.131 4.685 -14.705 1.00 96.56 362 ALA A C 1
ATOM 2895 O O . ALA A 1 362 ? 6.580 3.655 -15.098 1.00 96.56 362 ALA A O 1
ATOM 2896 N N . ALA A 1 363 ? 7.887 5.438 -15.515 1.00 97.00 363 ALA A N 1
ATOM 2897 C CA . ALA A 1 363 ? 8.099 5.122 -16.927 1.00 97.00 363 ALA A CA 1
ATOM 2898 C C . ALA A 1 363 ? 8.890 3.814 -17.139 1.00 97.00 363 ALA A C 1
ATOM 2900 O O . ALA A 1 363 ? 8.493 2.972 -17.944 1.00 97.00 363 ALA A O 1
ATOM 2901 N N . SER A 1 364 ? 9.968 3.605 -16.374 1.00 95.94 364 SER A N 1
ATOM 2902 C CA . SER A 1 364 ? 10.742 2.353 -16.334 1.00 95.94 364 SER A CA 1
ATOM 2903 C C . SER A 1 364 ? 9.860 1.163 -15.937 1.00 95.94 364 SER A C 1
ATOM 2905 O O . SER A 1 364 ? 9.876 0.118 -16.589 1.00 95.94 364 SER A O 1
ATOM 2907 N N . SER A 1 365 ? 9.017 1.342 -14.918 1.00 96.81 365 SER A N 1
ATOM 2908 C CA . SER A 1 365 ? 8.081 0.318 -14.445 1.00 96.81 365 SER A CA 1
ATOM 2909 C C . SER A 1 365 ? 6.998 -0.011 -15.476 1.00 96.81 365 SER A C 1
ATOM 2911 O O . SER A 1 365 ? 6.675 -1.181 -15.671 1.00 96.81 365 SER A O 1
ATOM 2913 N N . ALA A 1 366 ? 6.467 0.991 -16.181 1.00 97.75 366 ALA A N 1
ATOM 2914 C CA . ALA A 1 366 ? 5.515 0.790 -17.271 1.00 97.75 366 ALA A CA 1
ATOM 2915 C C . ALA A 1 366 ? 6.144 0.036 -18.450 1.00 97.75 366 ALA A C 1
ATOM 2917 O O . ALA A 1 366 ? 5.548 -0.919 -18.943 1.00 97.75 366 ALA A O 1
ATOM 2918 N N . LEU A 1 367 ? 7.371 0.395 -18.852 1.00 97.12 367 LEU A N 1
ATOM 2919 C CA . LEU A 1 367 ? 8.119 -0.316 -19.896 1.00 97.12 367 LEU A CA 1
ATOM 2920 C C . LEU A 1 367 ? 8.318 -1.794 -19.540 1.00 97.12 367 LEU A C 1
ATOM 2922 O O . LEU A 1 367 ? 8.062 -2.654 -20.379 1.00 97.12 367 LEU A O 1
ATOM 2926 N N . ARG A 1 368 ? 8.673 -2.101 -18.285 1.00 96.62 368 ARG A N 1
ATOM 2927 C CA . ARG A 1 368 ? 8.775 -3.483 -17.777 1.00 96.62 368 ARG A CA 1
ATOM 2928 C C . ARG A 1 368 ? 7.435 -4.226 -17.831 1.00 96.62 368 ARG A C 1
ATOM 2930 O O . ARG A 1 368 ? 7.400 -5.366 -18.280 1.00 96.62 368 ARG A O 1
ATOM 2937 N N . ARG A 1 369 ? 6.324 -3.594 -17.429 1.00 96.38 369 ARG A N 1
ATOM 2938 C CA . ARG A 1 369 ? 4.982 -4.217 -17.481 1.00 96.38 369 ARG A CA 1
ATOM 2939 C C . ARG A 1 369 ? 4.450 -4.407 -18.905 1.00 96.38 369 ARG A C 1
ATOM 2941 O O . ARG A 1 369 ? 3.740 -5.378 -19.143 1.00 96.38 369 ARG A O 1
ATOM 2948 N N . ILE A 1 370 ? 4.787 -3.519 -19.843 1.00 94.94 370 ILE A N 1
ATOM 2949 C CA . ILE A 1 370 ? 4.476 -3.683 -21.274 1.00 94.94 370 ILE A CA 1
ATOM 2950 C C . ILE A 1 370 ? 5.297 -4.843 -21.854 1.00 94.94 370 ILE A C 1
ATOM 2952 O O . ILE A 1 370 ? 4.750 -5.708 -22.530 1.00 94.94 370 ILE A O 1
ATOM 2956 N N . ALA A 1 371 ? 6.594 -4.891 -21.545 1.00 94.00 371 ALA A N 1
ATOM 2957 C CA . ALA A 1 371 ? 7.525 -5.913 -22.018 1.00 94.00 371 ALA A CA 1
ATOM 2958 C C . ALA A 1 371 ? 7.326 -7.304 -21.389 1.00 94.00 371 ALA A C 1
ATOM 2960 O O . ALA A 1 371 ? 7.842 -8.282 -21.915 1.00 94.00 371 ALA A O 1
ATOM 2961 N N . ALA A 1 372 ? 6.549 -7.413 -20.309 1.00 92.62 372 ALA A N 1
ATOM 2962 C CA . ALA A 1 372 ? 6.095 -8.694 -19.769 1.00 92.62 372 ALA A CA 1
ATOM 2963 C C . ALA A 1 372 ? 5.016 -9.379 -20.641 1.00 92.62 372 ALA A C 1
ATOM 2965 O O . ALA A 1 372 ? 4.678 -10.532 -20.387 1.00 92.62 372 ALA A O 1
ATOM 2966 N N . ASN A 1 373 ? 4.466 -8.688 -21.652 1.00 89.56 373 ASN A N 1
ATOM 2967 C CA . ASN A 1 373 ? 3.603 -9.280 -22.675 1.00 89.56 373 ASN A CA 1
ATOM 2968 C C . ASN A 1 373 ? 4.435 -9.655 -23.915 1.00 89.56 373 ASN A C 1
ATOM 2970 O O . ASN A 1 373 ? 5.084 -8.802 -24.533 1.00 89.56 373 ASN A O 1
ATOM 2974 N N . ASP A 1 374 ? 4.354 -10.929 -24.305 1.00 85.94 374 ASP A N 1
ATOM 2975 C CA . ASP A 1 374 ? 5.104 -11.515 -25.417 1.00 85.94 374 ASP A CA 1
ATOM 2976 C C . ASP A 1 374 ? 4.865 -10.818 -26.769 1.00 85.94 374 ASP A C 1
ATOM 2978 O O . ASP A 1 374 ? 5.756 -10.815 -27.620 1.00 85.94 374 ASP A O 1
ATOM 2982 N N . GLN A 1 375 ? 3.701 -10.191 -26.969 1.00 84.06 375 GLN A N 1
ATOM 2983 C CA . GLN A 1 375 ? 3.365 -9.450 -28.192 1.00 84.06 375 GLN A CA 1
ATOM 2984 C C . GLN A 1 375 ? 4.113 -8.109 -28.305 1.00 84.06 375 GLN A C 1
ATOM 2986 O O . GLN A 1 375 ? 4.340 -7.605 -29.407 1.00 84.06 375 GLN A O 1
ATOM 2991 N N . HIS A 1 376 ? 4.499 -7.503 -27.178 1.00 89.38 376 HIS A N 1
ATOM 2992 C CA . HIS A 1 376 ? 5.007 -6.125 -27.137 1.00 89.38 376 HIS A CA 1
ATOM 2993 C C . HIS A 1 376 ? 6.487 -6.022 -26.759 1.00 89.38 376 HIS A C 1
ATOM 2995 O O . HIS A 1 376 ? 7.114 -4.994 -27.029 1.00 89.38 376 HIS A O 1
ATOM 3001 N N . VAL A 1 377 ? 7.075 -7.081 -26.196 1.00 92.06 377 VAL A N 1
ATOM 3002 C CA . VAL A 1 377 ? 8.492 -7.117 -25.802 1.00 92.06 377 VAL A CA 1
ATOM 3003 C C . VAL A 1 377 ? 9.440 -6.771 -26.967 1.00 92.06 377 VAL A C 1
ATOM 3005 O O . VAL A 1 377 ? 10.320 -5.923 -26.810 1.00 92.06 377 VAL A O 1
ATOM 3008 N N . LYS A 1 378 ? 9.175 -7.295 -28.178 1.00 91.69 378 LYS A N 1
ATOM 3009 C CA . LYS A 1 378 ? 9.902 -6.971 -29.427 1.00 91.69 378 LYS A CA 1
ATOM 3010 C C . LYS A 1 378 ? 9.897 -5.462 -29.717 1.00 91.69 378 LYS A C 1
ATOM 3012 O O . LYS A 1 378 ? 10.927 -4.880 -30.058 1.00 91.69 378 LYS A O 1
ATOM 3017 N N . ALA A 1 379 ? 8.743 -4.812 -29.548 1.00 92.00 379 ALA A N 1
ATOM 3018 C CA . ALA A 1 379 ? 8.581 -3.378 -29.782 1.00 92.00 379 ALA A CA 1
ATOM 3019 C C . ALA A 1 379 ? 9.324 -2.534 -28.732 1.00 92.00 379 ALA A C 1
ATOM 3021 O O . ALA A 1 379 ? 9.996 -1.563 -29.091 1.00 92.00 379 ALA A O 1
ATOM 3022 N N . ALA A 1 380 ? 9.245 -2.921 -27.454 1.00 93.88 380 ALA A N 1
ATOM 3023 C CA . ALA A 1 380 ? 9.933 -2.241 -26.357 1.00 93.88 380 ALA A CA 1
ATOM 3024 C C . ALA A 1 380 ? 11.463 -2.301 -26.515 1.00 93.88 380 ALA A C 1
ATOM 3026 O O . ALA A 1 380 ? 12.124 -1.262 -26.437 1.00 93.88 380 ALA A O 1
ATOM 3027 N N . VAL A 1 381 ? 12.015 -3.483 -26.826 1.00 95.06 381 VAL A N 1
ATOM 3028 C CA . VAL A 1 381 ? 13.446 -3.650 -27.133 1.00 95.06 381 VAL A CA 1
ATOM 3029 C C . VAL A 1 381 ? 13.846 -2.785 -28.325 1.00 95.06 381 VAL A C 1
ATOM 3031 O O . VAL A 1 381 ? 14.801 -2.021 -28.216 1.00 95.06 381 VAL A O 1
ATOM 3034 N N . TRP A 1 382 ? 13.101 -2.817 -29.434 1.00 93.12 382 TRP A N 1
ATOM 3035 C CA . TRP A 1 382 ? 13.414 -2.005 -30.615 1.00 93.12 382 TRP A CA 1
ATOM 3036 C C . TRP A 1 382 ? 13.473 -0.499 -30.321 1.00 93.12 382 TRP A C 1
ATOM 3038 O O . TRP A 1 382 ? 14.472 0.146 -30.657 1.00 93.12 382 TRP A O 1
ATOM 3048 N N . ARG A 1 383 ? 12.454 0.080 -29.663 1.00 91.69 383 ARG A N 1
ATOM 3049 C CA . ARG A 1 383 ? 12.472 1.518 -29.326 1.00 91.69 383 ARG A CA 1
ATOM 3050 C C . ARG A 1 383 ? 13.622 1.863 -28.378 1.00 91.69 383 ARG A C 1
ATOM 3052 O O . ARG A 1 383 ? 14.295 2.869 -28.593 1.00 91.69 383 ARG A O 1
ATOM 3059 N N . CYS A 1 384 ? 13.885 1.024 -27.375 1.00 92.69 384 CYS A N 1
ATOM 3060 C CA . CYS A 1 384 ? 14.930 1.273 -26.384 1.00 92.69 384 CYS A CA 1
ATOM 3061 C C . CYS A 1 384 ? 16.348 1.169 -26.986 1.00 92.69 384 CYS A C 1
ATOM 3063 O O . CYS A 1 384 ? 17.152 2.088 -26.816 1.00 92.69 384 CYS A O 1
ATOM 3065 N N . THR A 1 385 ? 16.626 0.127 -27.782 1.00 92.50 385 THR A N 1
ATOM 3066 C CA . THR A 1 385 ? 17.894 -0.037 -28.519 1.00 92.50 385 THR A CA 1
ATOM 3067 C C . THR A 1 385 ? 18.145 1.162 -29.437 1.00 92.50 385 THR A C 1
ATOM 3069 O O . THR A 1 385 ? 19.232 1.743 -29.425 1.00 92.50 385 THR A O 1
ATOM 3072 N N . ARG A 1 386 ? 17.125 1.620 -30.180 1.00 89.12 386 ARG A N 1
ATOM 3073 C CA . ARG A 1 386 ? 17.273 2.800 -31.045 1.00 89.12 386 ARG A CA 1
ATOM 3074 C C . ARG A 1 386 ? 17.479 4.097 -30.265 1.00 89.12 386 ARG A C 1
ATOM 3076 O O . ARG A 1 386 ? 18.289 4.911 -30.694 1.00 89.12 386 ARG A O 1
ATOM 3083 N N . TYR A 1 387 ? 16.818 4.293 -29.127 1.00 86.94 387 TYR A N 1
ATOM 3084 C CA . TYR A 1 387 ? 17.013 5.485 -28.292 1.00 86.94 387 TYR A CA 1
ATOM 3085 C C . TYR A 1 387 ? 18.452 5.613 -27.753 1.00 86.94 387 TYR A C 1
ATOM 3087 O O . TYR A 1 387 ? 19.012 6.712 -27.742 1.00 86.94 387 TYR A O 1
ATOM 3095 N N . LEU A 1 388 ? 19.064 4.496 -27.342 1.00 86.38 388 LEU A N 1
ATOM 3096 C CA . LEU A 1 388 ? 20.438 4.465 -26.826 1.00 86.38 388 LEU A CA 1
ATOM 3097 C C . LEU A 1 388 ? 21.505 4.614 -27.925 1.00 86.38 388 LEU A C 1
ATOM 3099 O O . LEU A 1 388 ? 22.491 5.333 -27.731 1.00 86.38 388 LEU A O 1
ATOM 3103 N N . PHE A 1 389 ? 21.319 3.936 -29.064 1.00 86.19 389 PHE A N 1
ATOM 3104 C CA . PHE A 1 389 ? 22.397 3.695 -30.032 1.00 86.19 389 PHE A CA 1
ATOM 3105 C C . PHE A 1 389 ? 22.186 4.312 -31.427 1.00 86.19 389 PHE A C 1
ATOM 3107 O O . PHE A 1 389 ? 23.159 4.473 -32.160 1.00 86.19 389 PHE A O 1
ATOM 3114 N N . SER A 1 390 ? 20.968 4.712 -31.817 1.00 79.81 390 SER A N 1
ATOM 3115 C CA . SER A 1 390 ? 20.771 5.440 -33.084 1.00 79.81 390 SER A CA 1
ATOM 3116 C C . SER A 1 390 ? 21.171 6.923 -32.963 1.00 79.81 390 SER A C 1
ATOM 3118 O O . SER A 1 390 ? 20.987 7.537 -31.907 1.00 79.81 390 SER A O 1
ATOM 3120 N N . PRO A 1 391 ? 21.652 7.559 -34.049 1.00 65.19 391 PRO A N 1
ATOM 3121 C CA . PRO A 1 391 ? 21.787 9.013 -34.096 1.00 65.19 391 PRO A CA 1
ATOM 3122 C C . PRO A 1 391 ? 20.411 9.706 -33.995 1.00 65.19 391 PRO A C 1
ATOM 3124 O O . PRO A 1 391 ? 19.423 9.190 -34.529 1.00 65.19 391 PRO A O 1
ATOM 3127 N N . PRO A 1 392 ? 20.317 10.886 -33.349 1.00 60.12 392 PRO A N 1
ATOM 3128 C CA . PRO A 1 392 ? 19.069 11.640 -33.271 1.00 60.12 392 PRO A CA 1
ATOM 3129 C C . PRO A 1 392 ? 18.638 12.115 -34.665 1.00 60.12 392 PRO A C 1
ATOM 3131 O O . PRO A 1 392 ? 19.395 12.771 -35.376 1.00 60.12 392 PRO A O 1
ATOM 3134 N N . ILE A 1 393 ? 17.398 11.795 -35.043 1.00 50.06 393 ILE A N 1
ATOM 3135 C CA . ILE A 1 393 ? 16.879 11.946 -36.416 1.00 50.06 393 ILE A CA 1
ATOM 3136 C C . ILE A 1 393 ? 16.686 13.424 -36.826 1.00 50.06 393 ILE A C 1
ATOM 3138 O O . ILE A 1 393 ? 16.633 13.732 -38.013 1.00 50.06 393 ILE A O 1
ATOM 3142 N N . GLN A 1 394 ? 16.591 14.354 -35.869 1.00 51.47 394 GLN A N 1
ATOM 3143 C CA . GLN A 1 394 ? 16.305 15.769 -36.136 1.00 51.47 394 GLN A CA 1
ATOM 3144 C C . GLN A 1 394 ? 17.586 16.627 -36.222 1.00 51.47 394 GLN A C 1
ATOM 3146 O O . GLN A 1 394 ? 18.221 16.878 -35.192 1.00 51.47 394 GLN A O 1
ATOM 3151 N N . PRO A 1 395 ? 17.956 17.156 -37.407 1.00 38.78 395 PRO A N 1
ATOM 3152 C CA . PRO A 1 395 ? 19.091 18.064 -37.555 1.00 38.78 395 PRO A CA 1
ATOM 3153 C C . PRO A 1 395 ? 18.757 19.458 -36.999 1.00 38.78 395 PRO A C 1
ATOM 3155 O O . PRO A 1 395 ? 18.296 20.343 -37.712 1.00 38.78 395 PRO A O 1
ATOM 3158 N N . GLY A 1 396 ? 19.006 19.658 -35.705 1.00 43.72 396 GLY A N 1
ATOM 3159 C CA . GLY A 1 396 ? 18.888 20.965 -35.052 1.00 43.72 396 GLY A CA 1
ATOM 3160 C C . GLY A 1 396 ? 18.874 20.874 -33.531 1.00 43.72 396 GLY A C 1
ATOM 3161 O O . GLY A 1 396 ? 19.622 21.590 -32.868 1.00 43.72 396 GLY A O 1
ATOM 3162 N N . ASN A 1 397 ? 18.096 19.939 -32.977 1.00 47.53 397 ASN A N 1
ATOM 3163 C CA . ASN A 1 397 ? 17.967 19.765 -31.531 1.00 47.53 397 ASN A CA 1
ATOM 3164 C C . ASN A 1 397 ? 19.129 18.925 -30.965 1.00 47.53 397 ASN A C 1
ATOM 3166 O O . ASN A 1 397 ? 19.020 17.718 -30.745 1.00 47.53 397 ASN A O 1
ATOM 3170 N N . ARG A 1 398 ? 20.297 19.562 -30.829 1.00 52.12 398 ARG A N 1
ATOM 3171 C CA . ARG A 1 398 ? 21.549 18.934 -30.386 1.00 52.12 398 ARG A CA 1
ATOM 3172 C C . ARG A 1 398 ? 21.620 18.815 -28.858 1.00 52.12 398 ARG A C 1
ATOM 3174 O O . ARG A 1 398 ? 22.279 19.619 -28.207 1.00 52.12 398 ARG A O 1
ATOM 3181 N N . ASP A 1 399 ? 21.027 17.752 -28.315 1.00 54.88 399 ASP A N 1
ATOM 3182 C CA . ASP A 1 399 ? 21.280 17.284 -26.942 1.00 54.88 399 ASP A CA 1
ATOM 3183 C C . ASP A 1 399 ? 22.735 16.788 -26.790 1.00 54.88 399 ASP A C 1
ATOM 3185 O O . ASP A 1 399 ? 23.036 15.595 -26.857 1.00 54.88 399 ASP A O 1
ATOM 3189 N N . THR A 1 400 ? 23.667 17.723 -26.598 1.00 53.69 400 THR A N 1
ATOM 3190 C CA . THR A 1 400 ? 25.106 17.465 -26.388 1.00 53.69 400 THR A CA 1
ATOM 3191 C C . THR A 1 400 ? 25.508 17.492 -24.908 1.00 53.69 400 THR A C 1
ATOM 3193 O O . THR A 1 400 ? 26.681 17.663 -24.580 1.00 53.69 400 THR A O 1
ATOM 3196 N N . SER A 1 401 ? 24.545 17.370 -23.991 1.00 62.12 401 SER A N 1
ATOM 3197 C CA . SER A 1 401 ? 24.809 17.372 -22.549 1.00 62.12 401 SER A CA 1
ATOM 3198 C C . SER A 1 401 ? 25.471 16.063 -22.107 1.00 62.12 401 SER A C 1
ATOM 3200 O O . SER A 1 401 ? 24.920 14.977 -22.301 1.00 62.12 401 SER A O 1
ATOM 3202 N N . ALA A 1 402 ? 26.632 16.152 -21.448 1.00 62.03 402 ALA A N 1
ATOM 3203 C CA . ALA A 1 402 ? 27.282 14.989 -20.831 1.00 62.03 402 ALA A CA 1
ATOM 3204 C C . ALA A 1 402 ? 26.404 14.342 -19.751 1.00 62.03 402 ALA A C 1
ATOM 3206 O O . ALA A 1 402 ? 26.460 13.133 -19.533 1.00 62.03 402 ALA A O 1
ATOM 3207 N N . LEU A 1 403 ? 25.597 15.159 -19.071 1.00 61.94 403 LEU A N 1
ATOM 3208 C CA . LEU A 1 403 ? 24.779 14.758 -17.931 1.00 61.94 403 LEU A CA 1
ATOM 3209 C C . LEU A 1 403 ? 23.631 13.843 -18.375 1.00 61.94 403 LEU A C 1
ATOM 3211 O O . LEU A 1 403 ? 23.319 12.884 -17.673 1.00 61.94 403 LEU A O 1
ATOM 3215 N N . ARG A 1 404 ? 23.113 14.055 -19.597 1.00 67.62 404 ARG A N 1
ATOM 3216 C CA . ARG A 1 404 ? 22.234 13.105 -20.296 1.00 67.62 404 ARG A CA 1
ATOM 3217 C C . ARG A 1 404 ? 22.892 11.732 -20.430 1.00 67.62 404 ARG A C 1
ATOM 3219 O O . ARG A 1 404 ? 22.295 10.726 -20.083 1.00 67.62 404 ARG A O 1
ATOM 3226 N N . ILE A 1 405 ? 24.132 11.679 -20.916 1.00 67.56 405 ILE A N 1
ATOM 3227 C CA . ILE A 1 405 ? 24.839 10.408 -21.149 1.00 67.56 405 ILE A CA 1
ATOM 3228 C C . ILE A 1 405 ? 25.129 9.692 -19.821 1.00 67.56 405 ILE A C 1
ATOM 3230 O O . ILE A 1 405 ? 25.020 8.471 -19.743 1.00 67.56 405 ILE A O 1
ATOM 3234 N N . ILE A 1 406 ? 25.458 10.434 -18.759 1.00 66.12 406 ILE A N 1
ATOM 3235 C CA . ILE A 1 406 ? 25.652 9.870 -17.416 1.00 66.12 406 ILE A CA 1
ATOM 3236 C C . ILE A 1 406 ? 24.345 9.237 -16.901 1.00 66.12 406 ILE A C 1
ATOM 3238 O O . ILE A 1 406 ? 24.370 8.083 -16.477 1.00 66.12 406 ILE A O 1
ATOM 3242 N N . SER A 1 407 ? 23.203 9.928 -17.011 1.00 67.25 407 SER A N 1
ATOM 3243 C CA . SER A 1 407 ? 21.907 9.390 -16.565 1.00 67.25 407 SER A CA 1
ATOM 3244 C C . SER A 1 407 ? 21.384 8.244 -17.447 1.00 67.25 407 SER A C 1
ATOM 3246 O O . SER A 1 407 ? 20.831 7.275 -16.923 1.00 67.25 407 SER A O 1
ATOM 3248 N N . GLU A 1 408 ? 21.604 8.291 -18.765 1.00 73.38 408 GLU A N 1
ATOM 3249 C CA . GLU A 1 408 ? 21.279 7.194 -19.689 1.00 73.38 408 GLU A CA 1
ATOM 3250 C C . GLU A 1 408 ? 22.075 5.925 -19.351 1.00 73.38 408 GLU A C 1
ATOM 3252 O O . GLU A 1 408 ? 21.508 4.834 -19.285 1.00 73.38 408 GLU A O 1
ATOM 3257 N N . ASN A 1 409 ? 23.366 6.067 -19.049 1.00 74.69 409 ASN A N 1
ATOM 3258 C CA . ASN A 1 409 ? 24.223 4.954 -18.650 1.00 74.69 409 ASN A CA 1
ATOM 3259 C C . ASN A 1 409 ? 23.830 4.350 -17.290 1.00 74.69 409 ASN A C 1
ATOM 3261 O O . ASN A 1 409 ? 23.867 3.133 -17.131 1.00 74.69 409 ASN A O 1
ATOM 3265 N N . GLU A 1 410 ? 23.470 5.175 -16.306 1.00 74.75 410 GLU A N 1
ATOM 3266 C CA . GLU A 1 410 ? 23.149 4.702 -14.952 1.00 74.75 410 GLU A CA 1
ATOM 3267 C C . GLU A 1 410 ? 21.751 4.060 -14.858 1.00 74.75 410 GLU A C 1
ATOM 3269 O O . GLU A 1 410 ? 21.597 3.067 -14.151 1.00 74.75 410 GLU A O 1
ATOM 3274 N N . TYR A 1 411 ? 20.753 4.566 -15.600 1.00 79.50 411 TYR A N 1
ATOM 3275 C CA . TYR A 1 411 ? 19.346 4.147 -15.456 1.00 79.50 411 TYR A CA 1
ATOM 3276 C C . TYR A 1 411 ? 18.735 3.480 -16.700 1.00 79.50 411 TYR A C 1
ATOM 3278 O O . TYR A 1 411 ? 17.916 2.572 -16.560 1.00 79.50 411 TYR A O 1
ATOM 3286 N N . VAL A 1 412 ? 19.108 3.897 -17.917 1.00 87.88 412 VAL A N 1
ATOM 3287 C CA . VAL A 1 412 ? 18.464 3.415 -19.157 1.00 87.88 412 VAL A CA 1
ATOM 3288 C C . VAL A 1 412 ? 19.142 2.156 -19.698 1.00 87.88 412 VAL A C 1
ATOM 3290 O O . VAL A 1 412 ? 18.447 1.247 -20.142 1.00 87.88 412 VAL A O 1
ATOM 3293 N N . VAL A 1 413 ? 20.472 2.041 -19.608 1.00 91.75 413 VAL A N 1
ATOM 3294 C CA . VAL A 1 413 ? 21.182 0.820 -20.039 1.00 91.75 413 VAL A CA 1
ATOM 3295 C C . VAL A 1 413 ? 20.798 -0.421 -19.208 1.00 91.75 413 VAL A C 1
ATOM 3297 O O . VAL A 1 413 ? 20.556 -1.458 -19.824 1.00 91.75 413 VAL A O 1
ATOM 3300 N N . PRO A 1 414 ? 20.659 -0.375 -17.864 1.00 93.12 414 PRO A N 1
ATOM 3301 C CA . PRO A 1 414 ? 20.143 -1.519 -17.105 1.00 93.12 414 PRO A CA 1
ATOM 3302 C C . PRO A 1 414 ? 18.715 -1.912 -17.511 1.00 93.12 414 PRO A C 1
ATOM 3304 O O . PRO A 1 414 ? 18.446 -3.089 -17.723 1.00 93.12 414 PRO A O 1
ATOM 3307 N N . LEU A 1 415 ? 17.820 -0.935 -17.711 1.00 94.38 415 LEU A N 1
ATOM 3308 C CA . LEU A 1 415 ? 16.466 -1.198 -18.210 1.00 94.38 415 LEU A CA 1
ATOM 3309 C C . LEU A 1 415 ? 16.489 -1.863 -19.595 1.00 94.38 415 LEU A C 1
ATOM 3311 O O . LEU A 1 415 ? 15.764 -2.826 -19.812 1.00 94.38 415 LEU A O 1
ATOM 3315 N N . TRP A 1 416 ? 17.334 -1.391 -20.513 1.00 96.06 416 TRP A N 1
ATOM 3316 C CA . TRP A 1 416 ? 17.515 -2.007 -21.830 1.00 96.06 416 TRP A CA 1
ATOM 3317 C C . TRP A 1 416 ? 17.963 -3.472 -21.734 1.00 96.06 416 TRP A C 1
ATOM 3319 O O . TRP A 1 416 ? 17.421 -4.314 -22.446 1.00 96.06 416 TRP A O 1
ATOM 3329 N N . VAL A 1 417 ? 18.889 -3.793 -20.824 1.00 96.38 417 VAL A N 1
ATOM 3330 C CA . VAL A 1 417 ? 19.315 -5.178 -20.567 1.00 96.38 417 VAL A CA 1
ATOM 3331 C C . VAL A 1 417 ? 18.145 -6.045 -20.100 1.00 96.38 417 VAL A C 1
ATOM 3333 O O . VAL A 1 417 ? 17.915 -7.109 -20.670 1.00 96.38 417 VAL A O 1
ATOM 3336 N N . ASP A 1 418 ? 17.362 -5.565 -19.134 1.00 96.19 418 ASP A N 1
ATOM 3337 C CA . ASP A 1 418 ? 16.210 -6.305 -18.605 1.00 96.19 418 ASP A CA 1
ATOM 3338 C C . ASP A 1 418 ? 15.110 -6.516 -19.671 1.00 96.19 418 ASP A C 1
ATOM 3340 O O . ASP A 1 418 ? 14.455 -7.558 -19.699 1.00 96.19 418 ASP A O 1
ATOM 3344 N N . LEU A 1 419 ? 14.928 -5.553 -20.586 1.00 96.56 419 LEU A N 1
ATOM 3345 C CA . LEU A 1 419 ? 14.028 -5.674 -21.741 1.00 96.56 419 LEU A CA 1
ATOM 3346 C C . LEU A 1 419 ? 14.522 -6.722 -22.758 1.00 96.56 419 LEU A C 1
ATOM 3348 O O . LEU A 1 419 ? 13.720 -7.497 -23.280 1.00 96.56 419 LEU A O 1
ATOM 3352 N N . VAL A 1 420 ? 15.828 -6.755 -23.046 1.00 96.88 420 VAL A N 1
ATOM 3353 C CA . VAL A 1 420 ? 16.436 -7.746 -23.954 1.00 96.88 420 VAL A CA 1
ATOM 3354 C C . VAL A 1 420 ? 16.383 -9.155 -23.356 1.00 96.88 420 VAL A C 1
ATOM 3356 O O . VAL A 1 420 ? 16.190 -10.117 -24.095 1.00 96.88 420 VAL A O 1
ATOM 3359 N N . GLU A 1 421 ? 16.499 -9.292 -22.035 1.00 95.75 421 GLU A N 1
ATOM 3360 C CA . GLU A 1 421 ? 16.352 -10.579 -21.343 1.00 95.75 421 GLU A CA 1
ATOM 3361 C C . GLU A 1 421 ? 14.912 -11.095 -21.379 1.00 95.75 421 GLU A C 1
ATOM 3363 O O . GLU A 1 421 ? 14.701 -12.234 -21.791 1.00 95.75 421 GLU A O 1
ATOM 3368 N N . ALA A 1 422 ? 13.916 -10.243 -21.113 1.00 94.12 422 ALA A N 1
ATOM 3369 C CA . ALA A 1 422 ? 12.510 -10.607 -21.307 1.00 94.12 422 ALA A CA 1
ATOM 3370 C C . ALA A 1 422 ? 12.212 -11.051 -22.757 1.00 94.12 422 ALA A C 1
ATOM 3372 O O . ALA A 1 422 ? 11.436 -11.981 -22.979 1.00 94.12 422 ALA A O 1
ATOM 3373 N N . TRP A 1 423 ? 12.854 -10.430 -23.757 1.00 94.38 423 TRP A N 1
ATOM 3374 C CA . TRP A 1 423 ? 12.724 -10.858 -25.154 1.00 94.38 423 TRP A CA 1
ATOM 3375 C C . TRP A 1 423 ? 13.436 -12.185 -25.439 1.00 94.38 423 TRP A C 1
ATOM 3377 O O . TRP A 1 423 ? 12.910 -13.009 -26.183 1.00 94.38 423 TRP A O 1
ATOM 3387 N N . ALA A 1 424 ? 14.605 -12.428 -24.842 1.00 92.81 424 ALA A N 1
ATOM 3388 C CA . ALA A 1 424 ? 15.306 -13.701 -24.980 1.00 92.81 424 ALA A CA 1
ATOM 3389 C C . ALA A 1 424 ? 14.477 -14.866 -24.423 1.00 92.81 424 ALA A C 1
ATOM 3391 O O . ALA A 1 424 ? 14.321 -15.874 -25.111 1.00 92.81 424 ALA A O 1
ATOM 3392 N N . ASP A 1 425 ? 13.878 -14.694 -23.243 1.00 91.62 425 ASP A N 1
ATOM 3393 C CA . ASP A 1 425 ? 12.987 -15.685 -22.632 1.00 91.62 425 ASP A CA 1
ATOM 3394 C C . ASP A 1 425 ? 11.728 -15.911 -23.495 1.00 91.62 425 ASP A C 1
ATOM 3396 O O . ASP A 1 425 ? 11.315 -17.051 -23.723 1.00 91.62 425 ASP A O 1
ATOM 3400 N N . GLN A 1 426 ? 11.158 -14.842 -24.070 1.00 89.38 426 GLN A N 1
ATOM 3401 C CA . GLN A 1 426 ? 10.055 -14.926 -25.038 1.00 89.38 426 GLN A CA 1
ATOM 3402 C C . GLN A 1 426 ? 10.435 -15.692 -26.317 1.00 89.38 426 GLN A C 1
ATOM 3404 O O . GLN A 1 426 ? 9.585 -16.369 -26.904 1.00 89.38 426 GLN A O 1
ATOM 3409 N N . LEU A 1 427 ? 11.700 -15.620 -26.739 1.00 87.12 427 LEU A N 1
ATOM 3410 C CA . LEU A 1 427 ? 12.253 -16.336 -27.890 1.00 87.12 427 LEU A CA 1
ATOM 3411 C C . LEU A 1 427 ? 12.619 -17.804 -27.600 1.00 87.12 427 LEU A C 1
ATOM 3413 O O . LEU A 1 427 ? 12.782 -18.565 -28.554 1.00 87.12 427 LEU A O 1
ATOM 3417 N N . GLU A 1 428 ? 12.738 -18.230 -26.335 1.00 86.88 428 GLU A N 1
ATOM 3418 C CA . GLU A 1 428 ? 12.943 -19.651 -25.978 1.00 86.88 428 GLU A CA 1
ATOM 3419 C C . GLU A 1 428 ? 11.631 -20.452 -25.889 1.00 86.88 428 GLU A C 1
ATOM 3421 O O . GLU A 1 428 ? 11.664 -21.682 -25.959 1.00 86.88 428 GLU A O 1
ATOM 3426 N N . LYS A 1 429 ? 10.477 -19.776 -25.784 1.00 84.88 429 LYS A N 1
ATOM 3427 C CA . LYS A 1 429 ? 9.143 -20.404 -25.836 1.00 84.88 429 LYS A CA 1
ATOM 3428 C C . LYS A 1 429 ? 8.904 -21.138 -27.175 1.00 84.88 429 LYS A C 1
ATOM 3430 O O . LYS A 1 429 ? 9.451 -20.714 -28.204 1.00 84.88 429 LYS A O 1
ATOM 3435 N N . PRO A 1 430 ? 8.076 -22.205 -27.202 1.00 75.88 430 PRO A N 1
ATOM 3436 C CA . PRO A 1 430 ? 7.590 -22.781 -28.457 1.00 75.88 430 PRO A CA 1
ATOM 3437 C C . PRO A 1 430 ? 6.830 -21.736 -29.292 1.00 75.88 430 PRO A C 1
ATOM 3439 O O . PRO A 1 430 ? 6.486 -20.659 -28.805 1.00 75.88 430 PRO A O 1
ATOM 3442 N N . ILE A 1 431 ? 6.618 -22.042 -30.571 1.00 68.88 431 ILE A N 1
ATOM 3443 C CA . ILE A 1 431 ? 5.766 -21.238 -31.452 1.00 68.88 431 ILE A CA 1
ATOM 3444 C C . ILE A 1 431 ? 4.359 -21.824 -31.352 1.00 68.88 431 ILE A C 1
ATOM 3446 O O . ILE A 1 431 ? 4.162 -22.973 -31.741 1.00 68.88 431 ILE A O 1
ATOM 3450 N N . ASP A 1 432 ? 3.418 -21.042 -30.830 1.00 59.81 432 ASP A N 1
ATOM 3451 C CA . ASP A 1 432 ? 1.995 -21.373 -30.851 1.00 59.81 432 ASP A CA 1
ATOM 3452 C C . ASP A 1 432 ? 1.380 -20.766 -32.124 1.00 59.81 432 ASP A C 1
ATOM 3454 O O . ASP A 1 432 ? 1.352 -19.545 -32.282 1.00 59.81 432 ASP A O 1
ATOM 3458 N N . ASP A 1 433 ? 0.896 -21.608 -33.043 1.00 51.28 433 ASP A N 1
ATOM 3459 C CA . ASP A 1 433 ? 0.439 -21.197 -34.387 1.00 51.28 433 ASP A CA 1
ATOM 3460 C C . ASP A 1 433 ? -0.757 -20.211 -34.385 1.00 51.28 433 ASP A C 1
ATOM 3462 O O . ASP A 1 433 ? -1.072 -19.611 -35.413 1.00 51.28 433 ASP A O 1
ATOM 3466 N N . GLU A 1 434 ? -1.421 -20.009 -33.241 1.00 48.53 434 GLU A N 1
ATOM 3467 C CA . GLU A 1 434 ? -2.563 -19.095 -33.082 1.00 48.53 434 GLU A CA 1
ATOM 3468 C C . GLU A 1 434 ? -2.163 -17.633 -32.778 1.00 48.53 434 GLU A C 1
ATOM 3470 O O . GLU A 1 434 ? -3.032 -16.758 -32.694 1.00 48.53 434 GLU A O 1
ATOM 3475 N N . THR A 1 435 ? -0.868 -17.312 -32.628 1.00 51.69 435 THR A N 1
ATOM 3476 C CA . THR A 1 435 ? -0.436 -15.929 -32.352 1.00 51.69 435 THR A CA 1
ATOM 3477 C C . THR A 1 435 ? -0.575 -15.021 -33.580 1.00 51.69 435 THR A C 1
ATOM 3479 O O . THR A 1 435 ? 0.354 -14.880 -34.375 1.00 51.69 435 THR A O 1
ATOM 3482 N N . ASN A 1 436 ? -1.735 -14.368 -33.714 1.00 41.81 436 ASN A N 1
ATOM 3483 C CA . ASN A 1 436 ? -2.042 -13.386 -34.761 1.00 41.81 436 ASN A CA 1
ATOM 3484 C C . ASN A 1 436 ? -1.021 -12.225 -34.804 1.00 41.81 436 ASN A C 1
ATOM 3486 O O . ASN A 1 436 ? -1.151 -11.233 -34.090 1.00 41.81 436 ASN A O 1
ATOM 3490 N N . ASP A 1 437 ? -0.045 -12.309 -35.711 1.00 46.38 437 ASP A N 1
ATOM 3491 C CA . ASP A 1 437 ? 1.068 -11.352 -35.883 1.00 46.38 437 ASP A CA 1
ATOM 3492 C C . ASP A 1 437 ? 0.647 -9.994 -36.510 1.00 46.38 437 ASP A C 1
ATOM 3494 O O . ASP A 1 437 ? 1.477 -9.205 -36.958 1.00 46.38 437 ASP A O 1
ATOM 3498 N N . ALA A 1 438 ? -0.660 -9.707 -36.565 1.00 44.19 438 ALA A N 1
ATOM 3499 C CA . ALA A 1 438 ? -1.249 -8.589 -37.308 1.00 44.19 438 ALA A CA 1
ATOM 3500 C C . ALA A 1 438 ? -0.877 -7.196 -36.763 1.00 44.19 438 ALA A C 1
ATOM 3502 O O . ALA A 1 438 ? -0.789 -6.244 -37.540 1.00 44.19 438 ALA A O 1
ATOM 3503 N N . ASP A 1 439 ? -0.646 -7.091 -35.452 1.00 43.69 439 ASP A N 1
ATOM 3504 C CA . ASP A 1 439 ? -0.351 -5.835 -34.742 1.00 43.69 439 ASP A CA 1
ATOM 3505 C C . ASP A 1 439 ? 1.123 -5.727 -34.295 1.00 43.69 439 ASP A C 1
ATOM 3507 O O . ASP A 1 439 ? 1.526 -4.781 -33.609 1.00 43.69 439 ASP A O 1
ATOM 3511 N N . SER A 1 440 ? 1.967 -6.701 -34.661 1.00 57.69 440 SER A N 1
ATOM 3512 C CA . SER A 1 440 ? 3.368 -6.694 -34.244 1.00 57.69 440 SER A CA 1
ATOM 3513 C C . SER A 1 440 ? 4.206 -5.731 -35.092 1.00 57.69 440 SER A C 1
ATOM 3515 O O . SER A 1 440 ? 4.005 -5.536 -36.294 1.00 57.69 440 SER A O 1
ATOM 3517 N N . VAL A 1 441 ? 5.172 -5.070 -34.447 1.00 63.56 441 VAL A N 1
ATOM 3518 C CA . VAL A 1 441 ? 6.018 -4.076 -35.118 1.00 63.56 441 VAL A CA 1
ATOM 3519 C C . VAL A 1 441 ? 6.804 -4.734 -36.258 1.00 63.56 441 VAL A C 1
ATOM 3521 O O . VAL A 1 441 ? 7.500 -5.729 -36.041 1.00 63.56 441 VAL A O 1
ATOM 3524 N N . LYS A 1 442 ? 6.722 -4.120 -37.452 1.00 72.12 442 LYS A N 1
ATOM 3525 C CA . LYS A 1 442 ? 7.355 -4.518 -38.729 1.00 72.12 442 LYS A CA 1
ATOM 3526 C C . LYS A 1 442 ? 8.884 -4.351 -38.737 1.00 72.12 442 LYS A C 1
ATOM 3528 O O . LYS A 1 442 ? 9.444 -3.666 -39.587 1.00 72.12 442 LYS A O 1
ATOM 3533 N N . VAL A 1 443 ? 9.539 -4.943 -37.751 1.00 79.50 443 VAL A N 1
ATOM 3534 C CA . VAL A 1 443 ? 10.991 -5.017 -37.578 1.00 79.50 443 VAL A CA 1
ATOM 3535 C C . VAL A 1 443 ? 11.353 -6.491 -37.572 1.00 79.50 443 VAL A C 1
ATOM 3537 O O . VAL A 1 443 ? 10.720 -7.275 -36.854 1.00 79.50 443 VAL A O 1
ATOM 3540 N N . ASP A 1 444 ? 12.341 -6.867 -38.381 1.00 85.19 444 ASP A N 1
ATOM 3541 C CA . ASP A 1 444 ? 12.810 -8.244 -38.409 1.00 85.19 444 ASP A CA 1
ATOM 3542 C C . ASP A 1 444 ? 13.509 -8.601 -37.092 1.00 85.19 444 ASP A C 1
ATOM 3544 O O . ASP A 1 444 ? 14.249 -7.811 -36.500 1.00 85.19 444 ASP A O 1
ATOM 3548 N N . SER A 1 445 ? 13.246 -9.815 -36.613 1.00 86.06 445 SER A N 1
ATOM 3549 C CA . SER A 1 445 ? 13.780 -10.273 -35.332 1.00 86.06 445 SER A CA 1
ATOM 3550 C C . SER A 1 445 ? 15.276 -10.598 -35.430 1.00 86.06 445 SER A C 1
ATOM 3552 O O . SER A 1 445 ? 16.010 -10.359 -34.473 1.00 86.06 445 SER A O 1
ATOM 3554 N N . GLY A 1 446 ? 15.754 -11.076 -36.584 1.00 85.44 446 GLY A N 1
ATOM 3555 C CA . GLY A 1 446 ? 17.175 -11.282 -36.854 1.00 85.44 446 GLY A CA 1
ATOM 3556 C C . GLY A 1 446 ? 17.954 -9.966 -36.894 1.00 85.44 446 GLY A C 1
ATOM 3557 O O . GLY A 1 446 ? 18.964 -9.852 -36.199 1.00 85.44 446 GLY A O 1
ATOM 3558 N N . GLU A 1 447 ? 17.455 -8.970 -37.634 1.00 86.88 447 GLU A N 1
ATOM 3559 C CA . GLU A 1 447 ? 18.022 -7.609 -37.688 1.00 86.88 447 GLU A CA 1
ATOM 3560 C C . GLU A 1 447 ? 18.107 -6.990 -36.281 1.00 86.88 447 GLU A C 1
ATOM 3562 O O . GLU A 1 447 ? 19.188 -6.611 -35.828 1.00 86.88 447 GLU A O 1
ATOM 3567 N N . LEU A 1 448 ? 17.001 -6.989 -35.525 1.00 91.00 448 LEU A N 1
ATOM 3568 C CA . LEU A 1 448 ? 16.968 -6.437 -34.166 1.00 91.00 448 LEU A CA 1
ATOM 3569 C C . LEU A 1 448 ? 17.941 -7.144 -33.206 1.00 91.00 448 LEU A C 1
ATOM 3571 O O . LEU A 1 448 ? 18.558 -6.492 -32.361 1.00 91.00 448 LEU A O 1
ATOM 3575 N N . ALA A 1 449 ? 18.108 -8.463 -33.321 1.00 91.19 449 ALA A N 1
ATOM 3576 C CA . ALA A 1 449 ? 19.048 -9.204 -32.483 1.00 91.19 449 ALA A CA 1
ATOM 3577 C C . ALA A 1 449 ? 20.521 -8.890 -32.830 1.00 91.19 449 ALA A C 1
ATOM 3579 O O . ALA A 1 449 ? 21.381 -8.935 -31.946 1.00 91.19 449 ALA A O 1
ATOM 3580 N N . GLN A 1 450 ? 20.817 -8.524 -34.083 1.00 89.12 450 GLN A N 1
ATOM 3581 C CA . GLN A 1 450 ? 22.142 -8.060 -34.514 1.00 89.12 450 GLN A CA 1
ATOM 3582 C C . GLN A 1 450 ? 22.413 -6.603 -34.100 1.00 89.12 450 GLN A C 1
ATOM 3584 O O . GLN A 1 450 ? 23.521 -6.297 -33.658 1.00 89.12 450 GLN A O 1
ATOM 3589 N N . ASP A 1 451 ? 21.405 -5.728 -34.148 1.00 91.56 451 ASP A N 1
ATOM 3590 C CA . ASP A 1 451 ? 21.471 -4.363 -33.602 1.00 91.56 451 ASP A CA 1
ATOM 3591 C C . ASP A 1 451 ? 21.732 -4.375 -32.083 1.00 91.56 451 ASP A C 1
ATOM 3593 O O . ASP A 1 451 ? 22.528 -3.586 -31.570 1.00 91.56 451 ASP A O 1
ATOM 3597 N N . VAL A 1 452 ? 21.121 -5.315 -31.351 1.00 94.69 452 VAL A N 1
ATOM 3598 C CA . VAL A 1 452 ? 21.377 -5.543 -29.916 1.00 94.69 452 VAL A CA 1
ATOM 3599 C C . VAL A 1 452 ? 22.820 -6.008 -29.656 1.00 94.69 452 VAL A C 1
ATOM 3601 O O . VAL A 1 452 ? 23.460 -5.510 -28.726 1.00 94.69 452 VAL A O 1
ATOM 3604 N N . GLU A 1 453 ? 23.376 -6.899 -30.488 1.00 93.62 453 GLU A N 1
ATOM 3605 C CA . GLU A 1 453 ? 24.795 -7.293 -30.407 1.00 93.62 453 GLU A CA 1
ATOM 3606 C C . GLU A 1 453 ? 25.738 -6.111 -30.715 1.00 93.62 453 GLU A C 1
ATOM 3608 O O . GLU A 1 453 ? 26.742 -5.926 -30.022 1.00 93.62 453 GLU A O 1
ATOM 3613 N N . GLY A 1 454 ? 25.388 -5.255 -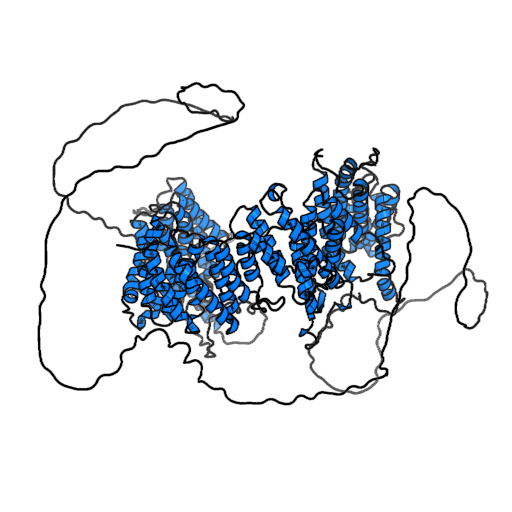31.682 1.00 92.88 454 GLY A N 1
ATOM 3614 C CA . GLY A 1 454 ? 26.124 -4.025 -31.991 1.00 92.88 454 GLY A CA 1
ATOM 3615 C C . GLY A 1 454 ? 26.063 -2.970 -30.880 1.00 92.88 454 GLY A C 1
ATOM 3616 O O . GLY A 1 454 ? 27.081 -2.366 -30.540 1.00 92.88 454 GLY A O 1
ATOM 3617 N N . GLY A 1 455 ? 24.903 -2.786 -30.243 1.00 92.81 455 GLY A N 1
ATOM 3618 C CA . GLY A 1 455 ? 24.749 -1.925 -29.065 1.00 92.81 455 GLY A CA 1
ATOM 3619 C C . GLY A 1 455 ? 25.604 -2.396 -27.883 1.00 92.81 455 GLY A C 1
ATOM 3620 O O . GLY A 1 455 ? 26.289 -1.597 -27.238 1.00 92.81 455 GLY A O 1
ATOM 3621 N N . ALA A 1 456 ? 25.666 -3.710 -27.648 1.00 94.75 456 ALA A N 1
ATOM 3622 C CA . ALA A 1 456 ? 26.552 -4.289 -26.641 1.00 94.75 456 ALA A CA 1
ATOM 3623 C C . ALA A 1 456 ? 28.046 -4.123 -27.001 1.00 94.75 456 ALA A C 1
ATOM 3625 O O . ALA A 1 456 ? 28.846 -3.756 -26.138 1.00 94.75 456 ALA A O 1
ATOM 3626 N N . LEU A 1 457 ? 28.432 -4.300 -28.271 1.00 94.12 457 LEU A N 1
ATOM 3627 C CA . LEU A 1 457 ? 29.790 -4.003 -28.749 1.00 94.12 457 LEU A CA 1
ATOM 3628 C C . LEU A 1 457 ? 30.163 -2.518 -28.555 1.00 94.12 457 LEU A C 1
ATOM 3630 O O . LEU A 1 457 ? 31.299 -2.220 -28.187 1.00 94.12 457 LEU A O 1
ATOM 3634 N N . CYS A 1 458 ? 29.211 -1.595 -28.721 1.00 91.62 458 CYS A N 1
ATOM 3635 C CA . CYS A 1 458 ? 29.403 -0.173 -28.426 1.00 91.62 458 CYS A CA 1
ATOM 3636 C C . CYS A 1 458 ? 29.632 0.084 -26.924 1.00 91.62 458 CYS A C 1
ATOM 3638 O O . CYS A 1 458 ? 30.550 0.813 -26.552 1.00 91.62 458 CYS A O 1
ATOM 3640 N N . LEU A 1 459 ? 28.852 -0.546 -26.035 1.00 91.75 459 LEU A N 1
ATOM 3641 C CA . LEU A 1 459 ? 29.004 -0.397 -24.578 1.00 91.75 459 LEU A CA 1
ATOM 3642 C C . LEU A 1 459 ? 30.354 -0.914 -24.039 1.00 91.75 459 LEU A C 1
ATOM 3644 O O . LEU A 1 459 ? 30.832 -0.415 -23.016 1.00 91.75 459 LEU A O 1
ATOM 3648 N N . LEU A 1 460 ? 31.007 -1.864 -24.724 1.00 92.19 460 LEU A N 1
ATOM 3649 C CA . LEU A 1 460 ? 32.334 -2.369 -24.341 1.00 92.19 460 LEU A CA 1
ATOM 3650 C C . LEU A 1 460 ? 33.457 -1.318 -24.398 1.00 92.19 460 LEU A C 1
ATOM 3652 O O . LEU A 1 460 ? 34.493 -1.519 -23.756 1.00 92.19 460 LEU A O 1
ATOM 3656 N N . THR A 1 461 ? 33.271 -0.196 -25.104 1.00 90.19 461 THR A N 1
ATOM 3657 C CA . THR A 1 461 ? 34.234 0.921 -25.104 1.00 90.19 461 THR A CA 1
ATOM 3658 C C . THR A 1 461 ? 34.058 1.872 -23.917 1.00 90.19 461 THR A C 1
ATOM 3660 O O . THR A 1 461 ? 34.770 2.871 -23.824 1.00 90.19 461 THR A O 1
ATOM 3663 N N . SER A 1 462 ? 33.113 1.605 -23.007 1.00 87.44 462 SER A N 1
ATOM 3664 C CA . SER A 1 462 ? 32.887 2.459 -21.841 1.00 87.44 462 SER A CA 1
ATOM 3665 C C . SER A 1 462 ? 33.995 2.338 -20.793 1.00 87.44 462 SER A C 1
ATOM 3667 O O . SER A 1 462 ? 34.443 1.248 -20.434 1.00 87.44 462 SER A O 1
ATOM 3669 N N . VAL A 1 463 ? 34.363 3.483 -20.215 1.00 85.19 463 VAL A N 1
ATOM 3670 C CA . VAL A 1 463 ? 35.196 3.569 -19.005 1.00 85.19 463 VAL A CA 1
ATOM 3671 C C . VAL A 1 463 ? 34.502 2.866 -17.825 1.00 85.19 463 VAL A C 1
ATOM 3673 O O . VAL A 1 463 ? 35.160 2.219 -17.010 1.00 85.19 463 VAL A O 1
ATOM 3676 N N . SER A 1 464 ? 33.165 2.923 -17.755 1.00 86.31 464 SER A N 1
ATOM 3677 C CA . SER A 1 464 ? 32.402 2.327 -16.656 1.00 86.31 464 SER A CA 1
ATOM 3678 C C . SER A 1 464 ? 32.444 0.797 -16.680 1.00 86.31 464 SER A C 1
ATOM 3680 O O . SER A 1 464 ? 32.024 0.152 -17.645 1.00 86.31 464 SER A O 1
ATOM 3682 N N . GLN A 1 465 ? 32.886 0.204 -15.569 1.00 89.00 465 GLN A N 1
ATOM 3683 C CA . GLN A 1 465 ? 32.905 -1.247 -15.393 1.00 89.00 465 GLN A CA 1
ATOM 3684 C C . GLN A 1 465 ? 31.496 -1.858 -15.350 1.00 89.00 465 GLN A C 1
ATOM 3686 O O . GLN A 1 465 ? 31.329 -2.982 -15.821 1.00 89.00 465 GLN A O 1
ATOM 3691 N N . SER A 1 466 ? 30.478 -1.136 -14.858 1.00 89.56 466 SER A N 1
ATOM 3692 C CA . SER A 1 466 ? 29.097 -1.640 -14.862 1.00 89.56 466 SER A CA 1
ATOM 3693 C C . SER A 1 466 ? 28.564 -1.791 -16.286 1.00 89.56 466 SER A C 1
ATOM 3695 O O . SER A 1 466 ? 28.005 -2.834 -16.616 1.00 89.56 466 SER A O 1
ATOM 3697 N N . LEU A 1 467 ? 28.823 -0.814 -17.165 1.00 90.31 467 LEU A N 1
ATOM 3698 C CA . LEU A 1 467 ? 28.416 -0.892 -18.570 1.00 90.31 467 LEU A CA 1
ATOM 3699 C C . LEU A 1 467 ? 29.145 -2.005 -19.319 1.00 90.31 467 LEU A C 1
ATOM 3701 O O . LEU A 1 467 ? 28.499 -2.762 -20.036 1.00 90.31 467 LEU A O 1
ATOM 3705 N N . ARG A 1 468 ? 30.462 -2.162 -19.120 1.00 91.88 468 ARG A N 1
ATOM 3706 C CA . ARG A 1 468 ? 31.212 -3.273 -19.732 1.00 91.88 468 ARG A CA 1
ATOM 3707 C C . ARG A 1 468 ? 30.723 -4.644 -19.245 1.00 91.88 468 ARG A C 1
ATOM 3709 O O . ARG A 1 468 ? 30.681 -5.589 -20.030 1.00 91.88 468 ARG A O 1
ATOM 3716 N N . ALA A 1 469 ? 30.311 -4.760 -17.980 1.00 92.44 469 ALA A N 1
ATOM 3717 C CA . ALA A 1 469 ? 29.726 -5.988 -17.441 1.00 92.44 469 ALA A CA 1
ATOM 3718 C C . ALA A 1 469 ? 28.333 -6.289 -18.026 1.00 92.44 469 ALA A C 1
ATOM 3720 O O . ALA A 1 469 ? 28.078 -7.426 -18.423 1.00 92.44 469 ALA A O 1
ATOM 3721 N N . LEU A 1 470 ? 27.465 -5.279 -18.142 1.00 94.62 470 LEU A N 1
ATOM 3722 C CA . LEU A 1 470 ? 26.146 -5.387 -18.781 1.00 94.62 470 LEU A CA 1
ATOM 3723 C C . LEU A 1 470 ? 26.261 -5.728 -20.277 1.00 94.62 470 LEU A C 1
ATOM 3725 O O . LEU A 1 470 ? 25.591 -6.638 -20.757 1.00 94.62 470 LEU A O 1
ATOM 3729 N N . ALA A 1 471 ? 27.184 -5.084 -20.992 1.00 94.81 471 ALA A N 1
ATOM 3730 C CA . ALA A 1 471 ? 27.520 -5.404 -22.377 1.00 94.81 471 ALA A CA 1
ATOM 3731 C C . ALA A 1 471 ? 27.940 -6.871 -22.541 1.00 94.81 471 ALA A C 1
ATOM 3733 O O . ALA A 1 471 ? 27.409 -7.590 -23.383 1.00 94.81 471 ALA A O 1
ATOM 3734 N N . ALA A 1 472 ? 28.854 -7.343 -21.689 1.00 94.00 472 ALA A N 1
ATOM 3735 C CA . ALA A 1 472 ? 29.296 -8.731 -21.688 1.00 94.00 472 ALA A CA 1
ATOM 3736 C C . ALA A 1 472 ? 28.155 -9.723 -21.373 1.00 94.00 472 ALA A C 1
ATOM 3738 O O . ALA A 1 472 ? 28.140 -10.813 -21.943 1.00 94.00 472 ALA A O 1
ATOM 3739 N N . LYS A 1 473 ? 27.182 -9.350 -20.525 1.00 95.06 473 LYS A N 1
ATOM 3740 C CA . LYS A 1 473 ? 25.965 -10.142 -20.259 1.00 95.06 473 LYS A CA 1
ATOM 3741 C C . LYS A 1 473 ? 25.120 -10.301 -21.532 1.00 95.06 473 LYS A C 1
ATOM 3743 O O . LYS A 1 473 ? 24.802 -11.427 -21.905 1.00 95.06 473 LYS A O 1
ATOM 3748 N N . ILE A 1 474 ? 24.858 -9.206 -22.254 1.00 96.06 474 ILE A N 1
ATOM 3749 C CA . ILE A 1 474 ? 24.111 -9.237 -23.524 1.00 96.06 474 ILE A CA 1
ATOM 3750 C C . ILE A 1 474 ? 24.869 -9.974 -24.634 1.00 96.06 474 ILE A C 1
ATOM 3752 O O . ILE A 1 474 ? 24.254 -10.704 -25.404 1.00 96.06 474 ILE A O 1
ATOM 3756 N N . LEU A 1 475 ? 26.199 -9.874 -24.702 1.00 93.88 475 LEU A N 1
ATOM 3757 C CA . LEU A 1 475 ? 26.982 -10.657 -25.665 1.00 93.88 475 LEU A CA 1
ATOM 3758 C C . LEU A 1 475 ? 26.950 -12.160 -25.357 1.00 93.88 475 LEU A C 1
ATOM 3760 O O . LEU A 1 475 ? 26.866 -12.962 -26.278 1.00 93.88 475 LEU A O 1
ATOM 3764 N N . LEU A 1 476 ? 26.966 -12.577 -24.088 1.00 92.44 476 LEU A N 1
ATOM 3765 C CA . LEU A 1 476 ? 26.738 -13.987 -23.734 1.00 92.44 476 LEU A CA 1
ATOM 3766 C C . LEU A 1 476 ? 25.322 -14.447 -24.123 1.00 92.44 476 LEU A C 1
ATOM 3768 O O . LEU A 1 476 ? 25.149 -15.570 -24.596 1.00 92.44 476 LEU A O 1
ATOM 3772 N N . LEU A 1 477 ? 24.327 -13.569 -23.978 1.00 92.62 477 LEU A N 1
ATOM 3773 C CA . LEU A 1 477 ? 22.942 -13.821 -24.375 1.00 92.62 477 LEU A CA 1
ATOM 3774 C C . LEU A 1 477 ? 22.757 -13.867 -25.906 1.00 92.62 477 LEU A C 1
ATOM 3776 O O . LEU A 1 477 ? 21.942 -14.658 -26.383 1.00 92.62 477 LEU A O 1
ATOM 3780 N N . SER A 1 478 ? 23.539 -13.103 -26.688 1.00 90.25 478 SER A N 1
ATOM 3781 C CA . SER A 1 478 ? 23.437 -13.032 -28.162 1.00 90.25 478 SER A CA 1
ATOM 3782 C C . SER A 1 478 ? 23.590 -14.402 -28.838 1.00 90.25 478 SER A C 1
ATOM 3784 O O . SER A 1 478 ? 22.949 -14.676 -29.855 1.00 90.25 478 SER A O 1
ATOM 3786 N N . VAL A 1 479 ? 24.362 -15.299 -28.209 1.00 87.38 479 VAL A N 1
ATOM 3787 C CA . VAL A 1 479 ? 24.588 -16.694 -28.620 1.00 87.38 479 VAL A CA 1
ATOM 3788 C C . VAL A 1 479 ? 23.289 -17.517 -28.655 1.00 87.38 479 VAL A C 1
ATOM 3790 O O . VAL A 1 479 ? 23.160 -18.396 -29.505 1.00 87.38 479 VAL A O 1
ATOM 3793 N N . LYS A 1 480 ? 22.321 -17.223 -27.773 1.00 87.62 480 LYS A N 1
ATOM 3794 C CA . LYS A 1 480 ? 20.960 -17.796 -27.781 1.00 87.62 480 LYS A CA 1
ATOM 3795 C C . LYS A 1 480 ? 19.978 -16.923 -28.570 1.00 87.62 480 LYS A C 1
ATOM 3797 O O . LYS A 1 480 ? 19.222 -17.434 -29.396 1.00 87.62 480 LYS A O 1
ATOM 3802 N N . LEU A 1 481 ? 20.014 -15.611 -28.315 1.00 89.06 481 LEU A N 1
ATOM 3803 C CA . LEU A 1 481 ? 19.071 -14.621 -28.840 1.00 89.06 481 LEU A CA 1
ATOM 3804 C C . LEU A 1 481 ? 19.031 -14.638 -30.371 1.00 89.06 481 LEU A C 1
ATOM 3806 O O . LEU A 1 481 ? 17.967 -14.841 -30.945 1.00 89.06 481 LEU A O 1
ATOM 3810 N N . ILE A 1 482 ? 20.182 -14.476 -31.036 1.00 87.88 482 ILE A N 1
ATOM 3811 C CA . ILE A 1 482 ? 20.236 -14.319 -32.497 1.00 87.88 482 ILE A CA 1
ATOM 3812 C C . ILE A 1 482 ? 19.728 -15.583 -33.218 1.00 87.88 482 ILE A C 1
ATOM 3814 O O . ILE A 1 482 ? 18.849 -15.441 -34.067 1.00 87.88 482 ILE A O 1
ATOM 3818 N N . PRO A 1 483 ? 20.173 -16.818 -32.890 1.00 86.81 483 PRO A N 1
ATOM 3819 C CA . PRO A 1 483 ? 19.626 -18.019 -33.524 1.00 86.81 483 PRO A CA 1
ATOM 3820 C C . PRO A 1 483 ? 18.128 -18.244 -33.282 1.00 86.81 483 PRO A C 1
ATOM 3822 O O . PRO A 1 483 ? 17.459 -18.766 -34.168 1.00 86.81 483 PRO A O 1
ATOM 3825 N N . ASN A 1 484 ? 17.582 -17.877 -32.117 1.00 86.56 484 ASN A N 1
ATOM 3826 C CA . ASN A 1 484 ? 16.146 -18.028 -31.854 1.00 86.56 484 ASN A CA 1
ATOM 3827 C C . ASN A 1 484 ? 15.314 -16.931 -32.537 1.00 86.56 484 ASN A C 1
ATOM 3829 O O . ASN A 1 484 ? 14.264 -17.227 -33.102 1.00 86.56 484 ASN A O 1
ATOM 3833 N N . ALA A 1 485 ? 15.820 -15.698 -32.582 1.00 85.62 485 ALA A N 1
ATOM 3834 C CA . ALA A 1 485 ? 15.215 -14.598 -33.322 1.00 85.62 485 ALA A CA 1
ATOM 3835 C C . ALA A 1 485 ? 15.177 -14.876 -34.837 1.00 85.62 485 ALA A C 1
ATOM 3837 O O . ALA A 1 485 ? 14.156 -14.649 -35.479 1.00 85.62 485 ALA A O 1
ATOM 3838 N N . GLN A 1 486 ? 16.250 -15.452 -35.394 1.00 84.25 486 GLN A N 1
ATOM 3839 C CA . GLN A 1 486 ? 16.334 -15.842 -36.807 1.00 84.25 486 GLN A CA 1
ATOM 3840 C C . GLN A 1 486 ? 15.345 -16.959 -37.183 1.00 84.25 486 GLN A C 1
ATOM 3842 O O . GLN A 1 486 ? 14.794 -16.921 -38.276 1.00 84.25 486 GLN A O 1
ATOM 3847 N N . LYS A 1 487 ? 15.033 -17.904 -36.279 1.00 80.56 487 LYS A N 1
ATOM 3848 C CA . LYS A 1 487 ? 13.972 -18.915 -36.505 1.00 80.56 487 LYS A CA 1
ATOM 3849 C C . LYS A 1 487 ? 12.566 -18.313 -36.628 1.00 80.56 487 LYS A C 1
ATOM 3851 O O . LYS A 1 487 ? 11.690 -18.974 -37.171 1.00 80.56 487 LYS A O 1
ATOM 3856 N N . ARG A 1 488 ? 12.345 -17.108 -36.087 1.00 73.06 488 ARG A N 1
ATOM 3857 C CA . ARG A 1 488 ? 11.065 -16.379 -36.134 1.00 73.06 488 ARG A CA 1
ATOM 3858 C C . ARG A 1 488 ? 11.070 -15.212 -37.138 1.00 73.06 488 ARG A C 1
ATOM 3860 O O . ARG A 1 488 ? 10.096 -14.470 -37.208 1.00 73.06 488 ARG A O 1
ATOM 3867 N N . GLY A 1 489 ? 12.152 -15.027 -37.897 1.00 64.75 489 GLY A N 1
ATOM 3868 C CA . GLY A 1 489 ? 12.213 -14.067 -39.001 1.00 64.75 489 GLY A CA 1
ATOM 3869 C C . GLY A 1 489 ? 11.586 -14.642 -40.272 1.00 64.75 489 GLY A C 1
ATOM 3870 O O . GLY A 1 489 ? 11.703 -15.833 -40.549 1.00 64.75 489 GLY A O 1
ATOM 3871 N N . SER A 1 490 ? 10.946 -13.796 -41.082 1.00 56.66 490 SER A N 1
ATOM 3872 C CA . SER A 1 490 ? 10.393 -14.202 -42.388 1.00 56.66 490 SER A CA 1
ATOM 3873 C C . SER A 1 490 ? 11.437 -14.194 -43.518 1.00 56.66 490 SER A C 1
ATOM 3875 O O . SER A 1 490 ? 11.153 -14.634 -44.633 1.00 56.66 490 SER A O 1
ATOM 3877 N N . GLY A 1 491 ? 12.652 -13.705 -43.243 1.00 50.12 491 GLY A N 1
ATOM 3878 C CA . GLY A 1 491 ? 13.733 -13.555 -44.213 1.00 50.12 491 GLY A CA 1
ATOM 3879 C C . GLY A 1 491 ? 14.863 -14.579 -44.068 1.00 50.12 491 GLY A C 1
ATOM 3880 O O . GLY A 1 491 ? 15.566 -14.598 -43.067 1.00 50.12 491 GLY A O 1
ATOM 3881 N N . SER A 1 492 ? 15.129 -15.304 -45.161 1.00 44.56 492 SER A N 1
ATOM 3882 C CA . SER A 1 492 ? 16.344 -16.098 -45.435 1.00 44.56 492 SER A CA 1
ATOM 3883 C C . SER A 1 492 ? 16.563 -17.406 -44.653 1.00 44.56 492 SER A C 1
ATOM 3885 O O . SER A 1 492 ? 16.849 -17.427 -43.462 1.00 44.56 492 SER A O 1
ATOM 3887 N N . GLN A 1 493 ? 16.615 -18.522 -45.393 1.00 44.94 493 GLN A N 1
ATOM 3888 C CA . GLN A 1 493 ? 17.091 -19.824 -44.895 1.00 44.94 493 GLN A CA 1
ATOM 3889 C C . GLN A 1 493 ? 18.629 -19.928 -44.767 1.00 44.94 493 GLN A C 1
ATOM 3891 O O . GLN A 1 493 ? 19.149 -21.006 -44.480 1.00 44.94 493 GLN A O 1
ATOM 3896 N N . HIS A 1 494 ? 19.394 -18.848 -44.975 1.00 47.00 494 HIS A N 1
ATOM 3897 C CA . HIS A 1 494 ? 20.827 -18.860 -44.662 1.00 47.00 494 HIS A CA 1
ATOM 3898 C C . HIS A 1 494 ? 21.049 -18.655 -43.165 1.00 47.00 494 HIS A C 1
ATOM 3900 O O . HIS A 1 494 ? 21.064 -17.525 -42.687 1.00 47.00 494 HIS A O 1
ATOM 3906 N N . SER A 1 495 ? 21.302 -19.749 -42.443 1.00 46.47 495 SER A N 1
ATOM 3907 C CA . SER A 1 495 ? 21.916 -19.698 -41.113 1.00 46.47 495 SER A CA 1
ATOM 3908 C C . SER A 1 495 ? 23.310 -19.059 -41.223 1.00 46.47 495 SER A C 1
ATOM 3910 O O . SER A 1 495 ? 24.202 -19.671 -41.816 1.00 46.47 495 SER A O 1
ATOM 3912 N N . PRO A 1 496 ? 23.553 -17.851 -40.676 1.00 50.88 496 PRO A N 1
ATOM 3913 C CA . PRO A 1 496 ? 24.905 -17.322 -40.614 1.00 50.88 496 PRO A CA 1
ATOM 3914 C C . PRO A 1 496 ? 25.637 -18.078 -39.504 1.00 50.88 496 PRO A C 1
ATOM 3916 O O . PRO A 1 496 ? 25.228 -17.962 -38.339 1.00 50.88 496 PRO A O 1
ATOM 3919 N N . ASN A 1 497 ? 26.677 -18.844 -39.886 1.00 54.47 497 ASN A N 1
ATOM 3920 C CA . ASN A 1 497 ? 27.474 -19.739 -39.028 1.00 54.47 497 ASN A CA 1
ATOM 3921 C C . ASN A 1 497 ? 27.501 -19.273 -37.571 1.00 54.47 497 ASN A C 1
ATOM 3923 O O . ASN A 1 497 ? 27.777 -18.107 -37.292 1.00 54.47 497 ASN A O 1
ATOM 3927 N N . SER A 1 498 ? 27.319 -20.188 -36.616 1.00 55.78 498 SER A N 1
ATOM 3928 C CA . SER A 1 498 ? 27.375 -19.852 -35.184 1.00 55.78 498 SER A CA 1
ATOM 3929 C C . SER A 1 498 ? 28.686 -19.180 -34.760 1.00 55.78 498 SER A C 1
ATOM 3931 O O . SER A 1 498 ? 28.742 -18.602 -33.683 1.00 55.78 498 SER A O 1
ATOM 3933 N N . GLU A 1 499 ? 29.724 -19.258 -35.597 1.00 55.59 499 GLU A N 1
ATOM 3934 C CA . GLU A 1 499 ? 31.037 -18.622 -35.486 1.00 55.59 499 GLU A CA 1
ATOM 3935 C C . GLU A 1 499 ? 31.016 -17.090 -35.680 1.00 55.59 499 GLU A C 1
ATOM 3937 O O . GLU A 1 499 ? 31.832 -16.401 -35.067 1.00 55.59 499 GLU A O 1
ATOM 3942 N N . THR A 1 500 ? 30.087 -16.535 -36.471 1.00 69.62 500 THR A N 1
ATOM 3943 C CA . THR A 1 500 ? 30.001 -15.096 -36.803 1.00 69.62 500 THR A CA 1
ATOM 3944 C C . THR A 1 500 ? 29.273 -14.289 -35.719 1.00 69.62 500 THR A C 1
ATOM 3946 O O . THR A 1 500 ? 28.219 -13.707 -35.966 1.00 69.62 500 THR A O 1
ATOM 3949 N N . ARG A 1 501 ? 29.784 -14.312 -34.481 1.00 83.75 501 ARG A N 1
ATOM 3950 C CA . ARG A 1 501 ? 29.232 -13.578 -33.319 1.00 83.75 501 ARG A CA 1
ATOM 3951 C C . ARG A 1 501 ? 30.348 -12.917 -32.516 1.00 83.75 501 ARG A C 1
ATOM 3953 O O . ARG A 1 501 ? 31.405 -13.520 -32.316 1.00 83.75 501 ARG A O 1
ATOM 3960 N N . VAL A 1 502 ? 30.093 -11.724 -31.980 1.00 87.50 502 VAL A N 1
ATOM 3961 C CA . VAL A 1 502 ? 31.086 -10.933 -31.225 1.00 87.50 502 VAL A CA 1
ATOM 3962 C C . VAL A 1 502 ? 31.518 -11.679 -29.957 1.00 87.50 502 VAL A C 1
ATOM 3964 O O . VAL A 1 502 ? 32.699 -11.706 -29.606 1.00 87.50 502 VAL A O 1
ATOM 3967 N N . CYS A 1 503 ? 30.577 -12.375 -29.311 1.00 88.94 503 CYS A N 1
ATOM 3968 C CA . CYS A 1 503 ? 30.840 -13.199 -28.131 1.00 88.94 503 CYS A CA 1
ATOM 3969 C C . CYS A 1 503 ? 31.915 -14.277 -28.362 1.00 88.94 503 CYS A C 1
ATOM 3971 O O . CYS A 1 503 ? 32.752 -14.513 -27.494 1.00 88.94 503 CYS A O 1
ATOM 3973 N N . ASN A 1 504 ? 31.951 -14.908 -29.542 1.00 87.94 504 ASN A N 1
ATOM 3974 C CA . ASN A 1 504 ? 32.930 -15.959 -29.834 1.00 87.94 504 ASN A CA 1
ATOM 3975 C C . ASN A 1 504 ? 34.367 -15.441 -29.791 1.00 87.94 504 ASN A C 1
ATOM 3977 O O . ASN A 1 504 ? 35.239 -16.128 -29.263 1.00 87.94 504 ASN A O 1
ATOM 3981 N N . ILE A 1 505 ? 34.595 -14.222 -30.284 1.00 88.25 505 ILE A N 1
ATOM 3982 C CA . ILE A 1 505 ? 35.910 -13.574 -30.275 1.00 88.25 505 ILE A CA 1
ATOM 3983 C C . ILE A 1 505 ? 36.363 -13.348 -28.819 1.00 88.25 505 ILE A C 1
ATOM 3985 O O . ILE A 1 505 ? 37.506 -13.643 -28.478 1.00 88.25 505 ILE A O 1
ATOM 3989 N N . LEU A 1 506 ? 3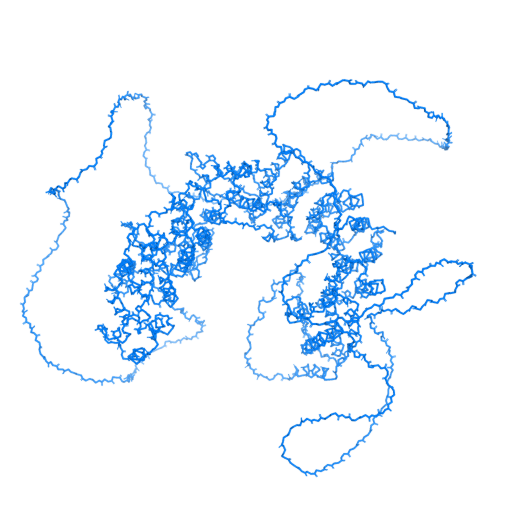5.449 -12.937 -27.928 1.00 88.69 506 LEU A N 1
ATOM 3990 C CA . LEU A 1 506 ? 35.713 -12.772 -26.487 1.00 88.69 506 LEU A CA 1
ATOM 3991 C C . LEU A 1 506 ? 35.931 -14.095 -25.727 1.00 88.69 506 LEU A C 1
ATOM 3993 O O . LEU A 1 506 ? 36.529 -14.085 -24.650 1.00 88.69 506 LEU A O 1
ATOM 3997 N N . LEU A 1 507 ? 35.457 -15.214 -26.282 1.00 87.31 507 LEU A N 1
ATOM 3998 C CA . LEU A 1 507 ? 35.633 -16.578 -25.767 1.00 87.31 507 LEU A CA 1
ATOM 3999 C C . LEU A 1 507 ? 36.794 -17.339 -26.446 1.00 87.31 507 LEU A C 1
ATOM 4001 O O . LEU A 1 507 ? 36.917 -18.551 -26.265 1.00 87.31 507 LEU A O 1
ATOM 4005 N N . GLY A 1 508 ? 37.606 -16.672 -27.279 1.00 80.25 508 GLY A N 1
ATOM 4006 C CA . GLY A 1 508 ? 38.728 -17.291 -28.003 1.00 80.25 508 GLY A CA 1
ATOM 4007 C C . GLY A 1 508 ? 38.320 -18.338 -29.053 1.00 80.25 508 GLY A C 1
ATOM 4008 O O . GLY A 1 508 ? 39.125 -19.188 -29.431 1.00 80.25 508 GLY A O 1
ATOM 4009 N N . LYS A 1 509 ? 37.064 -18.322 -29.515 1.00 81.50 509 LYS A N 1
ATOM 4010 C CA . LYS A 1 509 ? 36.531 -19.273 -30.500 1.00 81.50 509 LYS A CA 1
ATOM 4011 C C . LYS A 1 509 ? 36.789 -18.767 -31.921 1.00 81.50 509 LYS A C 1
ATOM 4013 O O . LYS A 1 509 ? 36.369 -17.674 -32.288 1.00 81.50 509 LYS A O 1
ATOM 4018 N N . GLY A 1 510 ? 37.461 -19.584 -32.731 1.00 75.31 510 GLY A N 1
ATOM 4019 C CA . GLY A 1 510 ? 37.769 -19.295 -34.139 1.00 75.31 510 GLY A CA 1
ATOM 4020 C C . GLY A 1 510 ? 38.999 -18.406 -34.381 1.00 75.31 510 GLY A C 1
ATOM 4021 O O . GLY A 1 510 ? 39.438 -18.306 -35.527 1.00 75.31 510 GLY A O 1
ATOM 4022 N N . VAL A 1 511 ? 39.573 -17.795 -33.335 1.00 79.94 511 VAL A N 1
ATOM 4023 C CA . VAL A 1 511 ? 40.796 -16.969 -33.376 1.00 79.94 511 VAL A CA 1
ATOM 4024 C C . VAL A 1 511 ? 41.594 -17.189 -32.094 1.00 79.94 511 VAL A C 1
ATOM 4026 O O . VAL A 1 511 ? 41.019 -17.165 -31.008 1.00 79.94 511 VAL A O 1
ATOM 4029 N N . SER A 1 512 ? 42.916 -17.362 -32.197 1.00 82.94 512 SER A N 1
ATOM 4030 C CA . SER A 1 512 ? 43.773 -17.416 -31.007 1.00 82.94 512 SER A CA 1
ATOM 4031 C C . SER A 1 512 ? 43.775 -16.073 -30.279 1.00 82.94 512 SER A C 1
ATOM 4033 O O . SER A 1 512 ? 44.009 -15.025 -30.885 1.00 82.94 512 SER A O 1
ATOM 4035 N N . ILE A 1 513 ? 43.614 -16.113 -28.955 1.00 83.50 513 ILE A N 1
ATOM 4036 C CA . ILE A 1 513 ? 43.741 -14.933 -28.093 1.00 83.50 513 ILE A CA 1
ATOM 4037 C C . ILE A 1 513 ? 45.125 -14.286 -28.273 1.00 83.50 513 ILE A C 1
ATOM 4039 O O . ILE A 1 513 ? 45.210 -13.062 -28.338 1.00 83.50 513 ILE A O 1
ATOM 4043 N N . SER A 1 514 ? 46.194 -15.073 -28.466 1.00 82.50 514 SER A N 1
ATOM 4044 C CA . SER A 1 514 ? 47.544 -14.537 -28.711 1.00 82.50 514 SER A CA 1
ATOM 4045 C C . SER A 1 514 ? 47.577 -13.600 -29.925 1.00 82.50 514 SER A C 1
ATOM 4047 O O . SER A 1 514 ? 48.062 -12.474 -29.822 1.00 82.50 514 SER A O 1
ATOM 4049 N N . THR A 1 515 ? 46.937 -14.002 -31.028 1.00 84.38 515 THR A N 1
ATOM 4050 C CA . THR A 1 515 ? 46.849 -13.235 -32.277 1.00 84.38 515 THR A CA 1
ATOM 4051 C C . THR A 1 515 ? 46.109 -11.909 -32.097 1.00 84.38 515 THR A C 1
ATOM 4053 O O . THR A 1 515 ? 46.474 -10.916 -32.721 1.00 84.38 515 THR A O 1
ATOM 4056 N N . ILE A 1 516 ? 45.121 -11.847 -31.200 1.00 86.00 516 ILE A N 1
ATOM 4057 C CA . ILE A 1 516 ? 44.406 -10.601 -30.873 1.00 86.00 516 ILE A CA 1
ATOM 4058 C C . ILE A 1 516 ? 45.328 -9.628 -30.111 1.00 86.00 516 ILE A C 1
ATOM 4060 O O . ILE A 1 516 ? 45.356 -8.442 -30.423 1.00 86.00 516 ILE A O 1
ATOM 4064 N N . PHE A 1 517 ? 46.154 -10.112 -29.175 1.00 85.75 517 PHE A N 1
ATOM 4065 C CA . PHE A 1 517 ? 47.172 -9.285 -28.497 1.00 85.75 517 PHE A CA 1
ATOM 4066 C C . PHE A 1 517 ? 48.371 -8.924 -29.407 1.00 85.75 517 PHE A C 1
ATOM 4068 O O . PHE A 1 517 ? 49.071 -7.933 -29.163 1.00 85.75 517 PHE A O 1
ATOM 4075 N N . GLU A 1 518 ? 48.630 -9.712 -30.453 1.00 83.50 518 GLU A N 1
ATOM 4076 C CA . GLU A 1 518 ? 49.689 -9.484 -31.446 1.00 83.50 518 GLU A CA 1
ATOM 4077 C C . GLU A 1 518 ? 49.313 -8.412 -32.481 1.00 83.50 518 GLU A C 1
ATOM 4079 O O . GLU A 1 518 ? 50.151 -7.565 -32.777 1.00 83.50 518 GLU A O 1
ATOM 4084 N N . ARG A 1 519 ? 48.059 -8.376 -32.961 1.00 78.19 519 ARG A N 1
ATOM 4085 C CA . ARG A 1 519 ? 47.551 -7.427 -33.982 1.00 78.19 519 ARG A CA 1
ATOM 4086 C C . ARG A 1 519 ? 47.414 -5.956 -33.539 1.00 78.19 519 ARG A C 1
ATOM 4088 O O . ARG A 1 519 ? 46.820 -5.149 -34.249 1.00 78.19 519 ARG A O 1
ATOM 4095 N N . ARG A 1 520 ? 47.946 -5.573 -32.378 1.00 68.88 520 ARG A N 1
ATOM 4096 C CA . ARG A 1 520 ? 47.911 -4.178 -31.904 1.00 68.88 520 ARG A CA 1
ATOM 4097 C C . ARG A 1 520 ? 48.716 -3.257 -32.834 1.00 68.88 520 ARG A C 1
ATOM 4099 O O . ARG A 1 520 ? 49.851 -3.563 -33.190 1.00 68.88 520 ARG A O 1
ATOM 4106 N N . GLU A 1 521 ? 48.177 -2.081 -33.136 1.00 63.75 521 GLU A N 1
ATOM 4107 C CA . GLU A 1 521 ? 48.890 -1.054 -33.913 1.00 63.75 521 GLU A CA 1
ATOM 4108 C C . GLU A 1 521 ? 50.014 -0.388 -33.101 1.00 63.75 521 GLU A C 1
ATOM 4110 O O . GLU A 1 521 ? 51.026 0.041 -33.656 1.00 63.75 521 GLU A O 1
ATOM 4115 N N . HIS A 1 522 ? 49.856 -0.290 -31.776 1.00 74.62 522 HIS A N 1
ATOM 4116 C CA . HIS A 1 522 ? 50.788 0.393 -30.874 1.00 74.62 522 HIS A CA 1
ATOM 4117 C C . HIS A 1 522 ? 51.114 -0.470 -29.648 1.00 74.62 522 HIS A C 1
ATOM 4119 O O . HIS A 1 522 ? 50.276 -1.219 -29.144 1.00 74.62 522 HIS A O 1
ATOM 4125 N N . ALA A 1 523 ? 52.341 -0.358 -29.132 1.00 72.81 523 ALA A N 1
ATOM 4126 C CA . ALA A 1 523 ? 52.731 -1.016 -27.887 1.00 72.81 523 ALA A CA 1
ATOM 4127 C C . ALA A 1 523 ? 52.189 -0.252 -26.659 1.00 72.81 523 ALA A C 1
ATOM 4129 O O . ALA A 1 523 ? 52.246 0.979 -26.640 1.00 72.81 523 ALA A O 1
ATOM 4130 N N . PRO A 1 524 ? 51.716 -0.945 -25.606 1.00 80.69 524 PRO A N 1
ATOM 4131 C CA . PRO A 1 524 ? 51.263 -0.285 -24.388 1.00 80.69 524 PRO A CA 1
ATOM 4132 C C . PRO A 1 524 ? 52.430 0.421 -23.663 1.00 80.69 524 PRO A C 1
ATOM 4134 O O . PRO A 1 524 ? 53.561 -0.095 -23.665 1.00 80.69 524 PRO A O 1
ATOM 4137 N N . PRO A 1 525 ? 52.170 1.559 -22.984 1.00 83.88 525 PRO A N 1
ATOM 4138 C CA . PRO A 1 525 ? 53.155 2.250 -22.159 1.00 83.88 525 PRO A CA 1
ATOM 4139 C C . PRO A 1 525 ? 53.798 1.333 -21.115 1.00 83.88 525 PRO A C 1
ATOM 4141 O O . PRO A 1 525 ? 53.173 0.395 -20.617 1.00 83.88 525 PRO A O 1
ATOM 4144 N N . GLU A 1 526 ? 55.040 1.641 -20.741 1.00 82.94 526 GLU A N 1
ATOM 4145 C CA . GLU A 1 526 ? 55.879 0.810 -19.865 1.00 82.94 526 GLU A CA 1
ATOM 4146 C C . GLU A 1 526 ? 55.181 0.363 -18.575 1.00 82.94 526 GLU A C 1
ATOM 4148 O O . GLU A 1 526 ? 55.193 -0.829 -18.260 1.00 82.94 526 GLU A O 1
ATOM 4153 N N . LYS A 1 527 ? 54.473 1.287 -17.908 1.00 86.69 527 LYS A N 1
ATOM 4154 C CA . LYS A 1 527 ? 53.654 1.019 -16.713 1.00 86.69 527 LYS A CA 1
ATOM 4155 C C . LYS A 1 527 ? 52.711 -0.183 -16.897 1.00 86.69 527 LYS A C 1
ATOM 4157 O O . LYS A 1 527 ? 52.572 -0.998 -15.989 1.00 86.69 527 LYS A O 1
ATOM 4162 N N . TYR A 1 528 ? 52.072 -0.304 -18.060 1.00 85.50 528 TYR A N 1
ATOM 4163 C CA . TYR A 1 528 ? 51.047 -1.317 -18.339 1.00 85.50 528 TYR A CA 1
ATOM 4164 C C . TYR A 1 528 ? 51.609 -2.571 -19.019 1.00 85.50 528 TYR A C 1
ATOM 4166 O O . TYR A 1 528 ? 50.958 -3.616 -19.017 1.00 85.50 528 TYR A O 1
ATOM 4174 N N . ARG A 1 529 ? 52.830 -2.507 -19.569 1.00 83.75 529 ARG A N 1
ATOM 4175 C CA . ARG A 1 529 ? 53.426 -3.573 -20.391 1.00 83.75 529 ARG A CA 1
ATOM 4176 C C . ARG A 1 529 ? 53.524 -4.919 -19.662 1.00 83.75 529 ARG A C 1
ATOM 4178 O O . ARG A 1 529 ? 53.286 -5.954 -20.277 1.00 83.75 529 ARG A O 1
ATOM 4185 N N . ARG A 1 530 ? 53.799 -4.921 -18.349 1.00 86.62 530 ARG A N 1
ATOM 4186 C CA . ARG A 1 530 ? 53.829 -6.152 -17.530 1.00 86.62 530 ARG A CA 1
ATOM 4187 C C . ARG A 1 530 ? 52.444 -6.806 -17.416 1.00 86.62 530 ARG A C 1
ATOM 4189 O O . ARG A 1 530 ? 52.337 -8.002 -17.668 1.00 86.62 530 ARG A O 1
ATOM 4196 N N . LYS A 1 531 ? 51.394 -6.033 -17.096 1.00 87.50 531 LYS A N 1
ATOM 4197 C CA . LYS A 1 531 ? 50.004 -6.531 -17.052 1.00 87.50 531 LYS A CA 1
ATOM 4198 C C . LYS A 1 531 ? 49.530 -6.980 -18.442 1.00 87.50 531 LYS A C 1
ATOM 4200 O O . LYS A 1 531 ? 48.934 -8.043 -18.556 1.00 87.50 531 LYS A O 1
ATOM 4205 N N . PHE A 1 532 ? 49.871 -6.248 -19.507 1.00 86.81 532 PHE A N 1
ATOM 4206 C CA . PHE A 1 532 ? 49.560 -6.647 -20.887 1.00 86.81 532 PHE A CA 1
ATOM 4207 C C . PHE A 1 532 ? 50.140 -8.027 -21.238 1.00 86.81 532 PHE A C 1
ATOM 4209 O O . PHE A 1 532 ? 49.407 -8.888 -21.714 1.00 86.81 532 PHE A O 1
ATOM 4216 N N . VAL A 1 533 ? 51.427 -8.272 -20.955 1.00 86.88 533 VAL A N 1
ATOM 4217 C CA . VAL A 1 533 ? 52.065 -9.580 -21.210 1.00 86.88 533 VAL A CA 1
ATOM 4218 C C . VAL A 1 533 ? 51.469 -10.683 -20.326 1.00 86.88 533 VAL A C 1
ATOM 4220 O O . VAL A 1 533 ? 51.256 -11.793 -20.805 1.00 86.88 533 VAL A O 1
ATOM 4223 N N . GLN A 1 534 ? 51.132 -10.383 -19.068 1.00 89.12 534 GLN A N 1
ATOM 4224 C CA . GLN A 1 534 ? 50.452 -11.324 -18.169 1.00 89.12 534 GLN A CA 1
ATOM 4225 C C . GLN A 1 534 ? 49.071 -11.752 -18.699 1.00 89.12 534 GLN A C 1
ATOM 4227 O O . GLN A 1 534 ? 48.704 -12.920 -18.573 1.00 89.12 534 GLN A O 1
ATOM 4232 N N . TRP A 1 535 ? 48.318 -10.834 -19.314 1.00 89.50 535 TRP A N 1
ATOM 4233 C CA . TRP A 1 535 ? 47.056 -11.152 -19.986 1.00 89.50 535 TRP A CA 1
ATOM 4234 C C . TRP A 1 535 ? 47.273 -11.880 -21.325 1.00 89.50 535 TRP A C 1
ATOM 4236 O O . TRP A 1 535 ? 46.610 -12.884 -21.564 1.00 89.50 535 TRP A O 1
ATOM 4246 N N . GLN A 1 536 ? 48.253 -11.476 -22.143 1.00 87.56 536 GLN A N 1
ATOM 4247 C CA . GLN A 1 536 ? 48.610 -12.159 -23.400 1.00 87.56 536 GLN A CA 1
ATOM 4248 C C . GLN A 1 536 ? 49.031 -13.626 -23.187 1.00 87.56 536 GLN A C 1
ATOM 4250 O O . GLN A 1 536 ? 48.744 -14.481 -24.020 1.00 87.56 536 GLN A O 1
ATOM 4255 N N . GLN A 1 537 ? 49.720 -13.924 -22.082 1.00 87.44 537 GLN A N 1
ATOM 4256 C CA . GLN A 1 537 ? 50.173 -15.275 -21.725 1.00 87.44 537 GLN A CA 1
ATOM 4257 C C . GLN A 1 537 ? 49.111 -16.099 -20.970 1.00 87.44 537 GLN A C 1
ATOM 4259 O O . GLN A 1 537 ? 49.380 -17.238 -20.577 1.00 87.44 537 GLN A O 1
ATOM 4264 N N . ASN A 1 538 ? 47.912 -15.551 -20.741 1.00 86.12 538 ASN A N 1
ATOM 4265 C CA . ASN A 1 538 ? 46.860 -16.235 -19.999 1.00 86.12 538 ASN A CA 1
ATOM 4266 C C . ASN A 1 538 ? 46.210 -17.338 -20.855 1.00 86.12 538 ASN A C 1
ATOM 4268 O O . ASN A 1 538 ? 45.763 -17.093 -21.971 1.00 86.12 538 ASN A O 1
ATOM 4272 N N . LYS A 1 539 ? 46.152 -18.564 -20.320 1.00 85.06 539 LYS A N 1
ATOM 4273 C CA . LYS A 1 539 ? 45.643 -19.755 -21.028 1.00 85.06 539 LYS A CA 1
ATOM 4274 C C . LYS A 1 539 ? 44.137 -19.991 -20.866 1.00 85.06 539 LYS A C 1
ATOM 4276 O O . LYS A 1 539 ? 43.613 -20.941 -21.438 1.00 85.06 539 LYS A O 1
ATOM 4281 N N . ASP A 1 540 ? 43.446 -19.175 -20.074 1.00 85.88 540 ASP A N 1
ATOM 4282 C CA . ASP A 1 540 ? 41.990 -19.249 -19.925 1.00 85.88 540 ASP A CA 1
ATOM 4283 C C . ASP A 1 540 ? 41.277 -18.727 -21.192 1.00 85.88 540 ASP A C 1
ATOM 4285 O O . ASP A 1 540 ? 41.502 -17.571 -21.561 1.00 85.88 540 ASP A O 1
ATOM 4289 N N . PRO A 1 541 ? 40.380 -19.504 -21.835 1.00 81.12 541 PRO A N 1
ATOM 4290 C CA . PRO A 1 541 ? 39.622 -19.042 -23.004 1.00 81.12 541 PRO A CA 1
ATOM 4291 C C . PRO A 1 541 ? 38.730 -17.823 -22.712 1.00 81.12 541 PRO A C 1
ATOM 4293 O O . PRO A 1 541 ? 38.434 -17.047 -23.614 1.00 81.12 541 PRO A O 1
ATOM 4296 N N . ASN A 1 542 ? 38.354 -17.593 -21.450 1.00 86.38 542 ASN A N 1
ATOM 4297 C CA . ASN A 1 542 ? 37.574 -16.427 -21.021 1.00 86.38 542 ASN A CA 1
ATOM 4298 C C . ASN A 1 542 ? 38.454 -15.204 -20.694 1.00 86.38 542 ASN A C 1
ATOM 4300 O O . ASN A 1 542 ? 37.964 -14.224 -20.133 1.00 86.38 542 ASN A O 1
ATOM 4304 N N . CYS A 1 543 ? 39.752 -15.236 -21.021 1.00 90.56 543 CYS A N 1
ATOM 4305 C CA . CYS A 1 543 ? 40.714 -14.166 -20.746 1.00 90.56 543 CYS A CA 1
ATOM 4306 C C . CYS A 1 543 ? 40.225 -12.787 -21.222 1.00 90.56 543 CYS A C 1
ATOM 4308 O O . CYS A 1 543 ? 40.222 -11.838 -20.436 1.00 90.56 543 CYS A O 1
ATOM 4310 N N . LEU A 1 544 ? 39.769 -12.678 -22.476 1.00 90.12 544 LEU A N 1
ATOM 4311 C CA . LEU A 1 544 ? 39.282 -11.414 -23.042 1.00 90.12 544 LEU A CA 1
ATOM 4312 C C . LEU A 1 544 ? 37.989 -10.945 -22.363 1.00 90.12 544 LEU A C 1
ATOM 4314 O O . LEU A 1 544 ? 37.859 -9.763 -22.062 1.00 90.12 544 LEU A O 1
ATOM 4318 N N . LEU A 1 545 ? 37.073 -11.866 -22.052 1.00 91.19 545 LEU A N 1
ATOM 4319 C CA . LEU A 1 545 ? 35.837 -11.575 -21.323 1.00 91.19 545 LEU A CA 1
ATOM 4320 C C . LEU A 1 545 ? 36.107 -11.079 -19.888 1.00 91.19 545 LEU A C 1
ATOM 4322 O O . LEU A 1 545 ? 35.513 -10.092 -19.456 1.00 91.19 545 LEU A O 1
ATOM 4326 N N . ARG A 1 546 ? 37.044 -11.701 -19.157 1.00 91.25 546 ARG A N 1
ATOM 4327 C CA . ARG A 1 546 ? 37.446 -11.252 -17.809 1.00 91.25 546 ARG A CA 1
ATOM 4328 C C . ARG A 1 546 ? 38.150 -9.897 -17.836 1.00 91.25 546 ARG A C 1
ATOM 4330 O O . ARG A 1 546 ? 37.875 -9.070 -16.971 1.00 91.25 546 ARG A O 1
ATOM 4337 N N . LEU A 1 547 ? 39.011 -9.651 -18.825 1.00 91.25 547 LEU A N 1
ATOM 4338 C CA . LEU A 1 547 ? 39.640 -8.345 -19.043 1.00 91.25 547 LEU A CA 1
ATOM 4339 C C . LEU A 1 547 ? 38.575 -7.269 -19.329 1.00 91.25 547 LEU A C 1
ATOM 4341 O O . LEU A 1 547 ? 38.555 -6.229 -18.670 1.00 91.25 547 LEU A O 1
ATOM 4345 N N . ALA A 1 548 ? 37.625 -7.563 -20.225 1.00 90.12 548 ALA A N 1
ATOM 4346 C CA . ALA A 1 548 ? 36.494 -6.693 -20.543 1.00 90.12 548 ALA A CA 1
ATOM 4347 C C . ALA A 1 548 ? 35.641 -6.352 -19.312 1.00 90.12 548 ALA A C 1
ATOM 4349 O O . ALA A 1 548 ? 35.181 -5.221 -19.186 1.00 90.12 548 ALA A O 1
ATOM 4350 N N . GLN A 1 549 ? 35.464 -7.287 -18.375 1.00 91.31 549 GLN A N 1
ATOM 4351 C CA . GLN A 1 549 ? 34.687 -7.094 -17.145 1.00 91.31 549 GLN A CA 1
ATOM 4352 C C . GLN A 1 549 ? 35.495 -6.534 -15.954 1.00 91.31 549 GLN A C 1
ATOM 4354 O O . GLN A 1 549 ? 34.897 -6.248 -14.912 1.00 91.31 549 GLN A O 1
ATOM 4359 N N . SER A 1 550 ? 36.822 -6.377 -16.063 1.00 91.50 550 SER A N 1
ATOM 4360 C CA . SER A 1 550 ? 37.688 -6.101 -14.903 1.00 91.50 550 SER A CA 1
ATOM 4361 C C . SER A 1 550 ? 37.428 -4.742 -14.236 1.00 91.50 550 SER A C 1
ATOM 4363 O O . SER A 1 550 ? 37.138 -3.735 -14.898 1.00 91.50 550 SER A O 1
ATOM 4365 N N . LYS A 1 551 ? 37.563 -4.748 -12.900 1.00 88.50 551 LYS A N 1
ATOM 4366 C CA . LYS A 1 551 ? 37.470 -3.599 -11.979 1.00 88.50 551 LYS A CA 1
ATOM 4367 C C . LYS A 1 551 ? 38.824 -2.932 -11.692 1.00 88.50 551 LYS A C 1
ATOM 4369 O O . LYS A 1 551 ? 38.848 -1.919 -11.002 1.00 88.50 551 LYS A O 1
ATOM 4374 N N . ASP A 1 552 ? 39.932 -3.493 -12.174 1.00 89.56 552 ASP A N 1
ATOM 4375 C CA . ASP A 1 552 ? 41.262 -2.889 -12.045 1.00 89.56 552 ASP A CA 1
ATOM 4376 C C . ASP A 1 552 ? 41.437 -1.782 -13.106 1.00 89.56 552 ASP A C 1
ATOM 4378 O O . ASP A 1 552 ? 41.204 -1.994 -14.298 1.00 89.56 552 ASP A O 1
ATOM 4382 N N . GLU A 1 553 ? 41.836 -0.582 -12.677 1.00 85.88 553 GLU A N 1
ATOM 4383 C CA . GLU A 1 553 ? 42.066 0.562 -13.570 1.00 85.88 553 GLU A CA 1
ATOM 4384 C C . GLU A 1 553 ? 43.172 0.293 -14.599 1.00 85.88 553 GLU A C 1
ATOM 4386 O O . GLU A 1 553 ? 43.052 0.714 -15.748 1.00 85.88 553 GLU A O 1
ATOM 4391 N N . ASP A 1 554 ? 44.240 -0.425 -14.237 1.00 88.44 554 ASP A N 1
ATOM 4392 C CA . ASP A 1 554 ? 45.289 -0.767 -15.199 1.00 88.44 554 ASP A CA 1
ATOM 4393 C C . ASP A 1 554 ? 44.803 -1.831 -16.200 1.00 88.44 554 ASP A C 1
ATOM 4395 O O . ASP A 1 554 ? 45.248 -1.815 -17.347 1.00 88.44 554 ASP A O 1
ATOM 4399 N N . ASP A 1 555 ? 43.888 -2.728 -15.807 1.00 91.31 555 ASP A N 1
ATOM 4400 C CA . ASP A 1 555 ? 43.255 -3.682 -16.732 1.00 91.31 555 ASP A CA 1
ATOM 4401 C C . ASP A 1 555 ? 42.364 -2.953 -17.743 1.00 91.31 555 ASP A C 1
ATOM 4403 O O . ASP A 1 555 ? 42.392 -3.278 -18.927 1.00 91.31 555 ASP A O 1
ATOM 4407 N N . LEU A 1 556 ? 41.637 -1.913 -17.316 1.00 89.81 556 LEU A N 1
ATOM 4408 C CA . LEU A 1 556 ? 40.930 -1.015 -18.233 1.00 89.81 556 LEU A CA 1
ATOM 4409 C C . LEU A 1 556 ? 41.908 -0.305 -19.190 1.00 89.81 556 LEU A C 1
ATOM 4411 O O . LEU A 1 556 ? 41.610 -0.167 -20.378 1.00 89.81 556 LEU A O 1
ATOM 4415 N N . ARG A 1 557 ? 43.108 0.089 -18.735 1.00 89.50 557 ARG A N 1
ATOM 4416 C CA . ARG A 1 557 ? 44.140 0.608 -19.655 1.00 89.50 557 ARG A CA 1
ATOM 4417 C C . ARG A 1 557 ? 44.627 -0.465 -20.625 1.00 89.50 557 ARG A C 1
ATOM 4419 O O . ARG A 1 557 ? 44.710 -0.174 -21.813 1.00 89.50 557 ARG A O 1
ATOM 4426 N N . VAL A 1 558 ? 44.876 -1.698 -20.180 1.00 89.56 558 VAL A N 1
ATOM 4427 C CA . VAL A 1 558 ? 45.205 -2.828 -21.074 1.00 89.56 558 VAL A CA 1
ATOM 4428 C C . VAL A 1 558 ? 44.086 -3.056 -22.102 1.00 89.56 558 VAL A C 1
ATOM 4430 O O . VAL A 1 558 ? 44.380 -3.152 -23.293 1.00 89.56 558 VAL A O 1
ATOM 4433 N N . TRP A 1 559 ? 42.816 -3.040 -21.681 1.00 91.69 559 TRP A N 1
ATOM 4434 C CA . TRP A 1 559 ? 41.641 -3.192 -22.549 1.00 91.69 559 TRP A CA 1
ATOM 4435 C C . TRP A 1 559 ? 41.618 -2.177 -23.699 1.00 91.69 559 TRP A C 1
ATOM 4437 O O . TRP A 1 559 ? 41.368 -2.571 -24.837 1.00 91.69 559 TRP A O 1
ATOM 4447 N N . THR A 1 560 ? 41.984 -0.909 -23.462 1.00 89.12 560 THR A N 1
ATOM 4448 C CA . THR A 1 560 ? 42.028 0.110 -24.536 1.00 89.12 560 THR A CA 1
ATOM 4449 C C . THR A 1 560 ? 43.032 -0.180 -25.663 1.00 89.12 560 THR A C 1
ATOM 4451 O O . THR A 1 560 ? 42.831 0.309 -26.770 1.00 89.12 560 THR A O 1
ATOM 4454 N N . TYR A 1 561 ? 44.057 -1.016 -25.438 1.00 87.50 561 TYR A N 1
ATOM 4455 C CA . TYR A 1 561 ? 44.982 -1.474 -26.494 1.00 87.50 561 TYR A CA 1
ATOM 4456 C C . TYR A 1 561 ? 44.569 -2.806 -27.140 1.00 87.50 561 TYR A C 1
ATOM 4458 O O . TYR A 1 561 ? 45.071 -3.142 -28.210 1.00 87.50 561 TYR A O 1
ATOM 4466 N N . VAL A 1 562 ? 43.676 -3.572 -26.504 1.00 89.69 562 VAL A N 1
ATOM 4467 C CA . VAL A 1 562 ? 43.206 -4.885 -26.987 1.00 89.69 562 VAL A CA 1
ATOM 4468 C C . VAL A 1 562 ? 41.901 -4.755 -27.781 1.00 89.69 562 VAL A C 1
ATOM 4470 O O . VAL A 1 562 ? 41.726 -5.434 -28.792 1.00 89.69 562 VAL A O 1
ATOM 4473 N N . PHE A 1 563 ? 41.005 -3.847 -27.382 1.00 91.50 563 PHE A N 1
ATOM 4474 C CA . PHE A 1 563 ? 39.721 -3.633 -28.056 1.00 91.50 563 PHE A CA 1
ATOM 4475 C C . PHE A 1 563 ? 39.832 -3.303 -29.560 1.00 91.50 563 PHE A C 1
ATOM 4477 O O . PHE A 1 563 ? 39.058 -3.878 -30.325 1.00 91.50 563 PHE A O 1
ATOM 4484 N N . PRO A 1 564 ? 40.786 -2.475 -30.045 1.00 90.88 564 PRO A N 1
ATOM 4485 C CA . PRO A 1 564 ? 40.918 -2.209 -31.480 1.00 90.88 564 PRO A CA 1
ATOM 4486 C C . PRO A 1 564 ? 41.171 -3.475 -32.313 1.00 90.88 564 PRO A C 1
ATOM 4488 O O . PRO A 1 564 ? 40.580 -3.630 -33.377 1.00 90.88 564 PRO A O 1
ATOM 4491 N N . ALA A 1 565 ? 41.963 -4.428 -31.808 1.00 89.19 565 ALA A N 1
ATOM 4492 C CA . ALA A 1 565 ? 42.204 -5.703 -32.488 1.00 89.19 565 ALA A CA 1
ATOM 4493 C C . ALA A 1 565 ? 40.964 -6.623 -32.480 1.00 89.19 565 ALA A C 1
ATOM 4495 O O . ALA A 1 565 ? 40.735 -7.360 -33.440 1.00 89.19 565 ALA A O 1
ATOM 4496 N N . ILE A 1 566 ? 40.127 -6.545 -31.437 1.00 90.69 566 ILE A N 1
ATOM 4497 C CA . ILE A 1 566 ? 38.812 -7.210 -31.404 1.00 90.69 566 ILE A CA 1
ATOM 4498 C C . ILE A 1 566 ? 37.886 -6.586 -32.460 1.00 90.69 566 ILE A C 1
ATOM 4500 O O . ILE A 1 566 ? 37.263 -7.315 -33.225 1.00 90.69 566 ILE A O 1
ATOM 4504 N N . ALA A 1 567 ? 37.842 -5.253 -32.564 1.00 90.12 567 ALA A N 1
ATOM 4505 C CA . ALA A 1 567 ? 37.048 -4.550 -33.572 1.00 90.12 567 ALA A CA 1
ATOM 4506 C C . ALA A 1 567 ? 37.512 -4.857 -35.012 1.00 90.12 567 ALA A C 1
ATOM 4508 O O . ALA A 1 567 ? 36.672 -5.090 -35.880 1.00 90.12 567 ALA A O 1
ATOM 4509 N N . GLN A 1 568 ? 38.824 -4.951 -35.259 1.00 88.88 568 GLN A N 1
ATOM 4510 C CA . GLN A 1 568 ? 39.376 -5.406 -36.543 1.00 88.88 568 GLN A CA 1
ATOM 4511 C C . GLN A 1 568 ? 38.921 -6.834 -36.902 1.00 88.88 568 GLN A C 1
ATOM 4513 O O . GLN A 1 568 ? 38.589 -7.103 -38.053 1.00 88.88 568 GLN A O 1
ATOM 4518 N N . GLU A 1 569 ? 38.851 -7.761 -35.942 1.00 88.94 569 GLU A N 1
ATOM 4519 C CA . GLU A 1 569 ? 38.322 -9.108 -36.204 1.00 88.94 569 GLU A CA 1
ATOM 4520 C C . GLU A 1 569 ? 36.790 -9.102 -36.396 1.00 88.94 569 GLU A C 1
ATOM 4522 O O . GLU A 1 569 ? 36.263 -9.856 -37.219 1.00 88.94 569 GLU A O 1
ATOM 4527 N N . CYS A 1 570 ? 36.066 -8.196 -35.726 1.00 90.44 570 CYS A N 1
ATOM 4528 C CA . CYS A 1 570 ? 34.646 -7.954 -35.992 1.00 90.44 570 CYS A CA 1
ATOM 4529 C C . CYS A 1 570 ? 34.388 -7.448 -37.424 1.00 90.44 570 CYS A C 1
ATOM 4531 O O . CYS A 1 570 ? 33.341 -7.782 -37.970 1.00 90.44 570 CYS A O 1
ATOM 4533 N N . MET A 1 571 ? 35.321 -6.732 -38.072 1.00 88.12 571 MET A N 1
ATOM 4534 C CA . MET A 1 571 ? 35.180 -6.349 -39.493 1.00 88.12 571 MET A CA 1
ATOM 4535 C C . MET A 1 571 ? 35.047 -7.576 -40.403 1.00 88.12 571 MET A C 1
ATOM 4537 O O . MET A 1 571 ? 34.300 -7.547 -41.376 1.00 88.12 571 MET A O 1
ATOM 4541 N N . VAL A 1 572 ? 35.776 -8.650 -40.083 1.00 85.06 572 VAL A N 1
ATOM 4542 C CA . VAL A 1 572 ? 35.823 -9.882 -40.884 1.00 85.06 572 VAL A CA 1
ATOM 4543 C C . VAL A 1 572 ? 34.688 -10.836 -40.508 1.00 85.06 572 VAL A C 1
ATOM 4545 O O . VAL A 1 572 ? 34.105 -11.470 -41.383 1.00 85.06 572 VAL A O 1
ATOM 4548 N N . ARG A 1 573 ? 34.365 -10.957 -39.211 1.00 85.50 573 ARG A N 1
ATOM 4549 C CA . ARG A 1 573 ? 33.424 -11.976 -38.705 1.00 85.50 573 ARG A CA 1
ATOM 4550 C C . ARG A 1 573 ? 32.034 -11.473 -38.343 1.00 85.50 573 ARG A C 1
ATOM 4552 O O . ARG A 1 573 ? 31.110 -12.275 -38.338 1.00 85.50 573 ARG A O 1
ATOM 4559 N N . CYS A 1 574 ? 31.887 -10.201 -37.982 1.00 87.75 574 CYS A N 1
ATOM 4560 C CA . CYS A 1 574 ? 30.664 -9.644 -37.394 1.00 87.75 574 CYS A CA 1
ATOM 4561 C C . CYS A 1 574 ? 30.295 -8.271 -38.010 1.00 87.75 574 CYS A C 1
ATOM 4563 O O . CYS A 1 574 ? 30.046 -7.323 -37.258 1.00 87.75 574 CYS A O 1
ATOM 4565 N N . PRO A 1 575 ? 30.281 -8.115 -39.353 1.00 87.88 575 PRO A N 1
ATOM 4566 C CA . PRO A 1 575 ? 30.251 -6.798 -39.994 1.00 87.88 575 PRO A CA 1
ATOM 4567 C C . PRO A 1 575 ? 29.012 -5.957 -39.646 1.00 87.88 575 PRO A C 1
ATOM 4569 O O . PRO A 1 575 ? 29.160 -4.759 -39.436 1.00 87.88 575 PRO A O 1
ATOM 4572 N N . HIS A 1 576 ? 27.818 -6.556 -39.507 1.00 86.38 576 HIS A N 1
ATOM 4573 C CA . HIS A 1 576 ? 26.601 -5.820 -39.111 1.00 86.38 576 HIS A CA 1
ATOM 4574 C C . HIS A 1 576 ? 26.705 -5.253 -37.691 1.00 86.38 576 HIS A C 1
ATOM 4576 O O . HIS A 1 576 ? 26.493 -4.062 -37.484 1.00 86.38 576 HIS A O 1
ATOM 4582 N N . ALA A 1 577 ? 27.096 -6.082 -36.716 1.00 88.56 577 ALA A N 1
ATOM 4583 C CA . ALA A 1 577 ? 27.254 -5.646 -35.328 1.00 88.56 577 ALA A CA 1
ATOM 4584 C C . ALA A 1 577 ? 28.321 -4.543 -35.197 1.00 88.56 577 ALA A C 1
ATOM 4586 O O . ALA A 1 577 ? 28.144 -3.600 -34.425 1.00 88.56 577 ALA A O 1
ATOM 4587 N N . LEU A 1 578 ? 29.404 -4.615 -35.983 1.00 91.81 578 LEU A N 1
ATOM 4588 C CA . LEU A 1 578 ? 30.403 -3.548 -36.035 1.00 91.81 578 LEU A CA 1
ATOM 4589 C C . LEU A 1 578 ? 29.882 -2.278 -36.720 1.00 91.81 578 LEU A C 1
ATOM 4591 O O . LEU A 1 578 ? 30.177 -1.188 -36.242 1.00 91.81 578 LEU A O 1
ATOM 4595 N N . GLU A 1 579 ? 29.119 -2.384 -37.809 1.00 90.31 579 GLU A N 1
ATOM 4596 C CA . GLU A 1 579 ? 28.544 -1.218 -38.491 1.00 90.31 579 GLU A CA 1
ATOM 4597 C C . GLU A 1 579 ? 27.539 -0.487 -37.590 1.00 90.31 579 GLU A C 1
ATOM 4599 O O . GLU A 1 579 ? 27.614 0.735 -37.452 1.00 90.31 579 GLU A O 1
ATOM 4604 N N . TYR A 1 580 ? 26.682 -1.225 -36.880 1.00 89.62 580 TYR A N 1
ATOM 4605 C CA . TYR A 1 580 ? 25.773 -0.648 -35.890 1.00 89.62 580 TYR A CA 1
ATOM 4606 C C . TYR A 1 580 ? 26.537 0.004 -34.723 1.00 89.62 580 TYR A C 1
ATOM 4608 O O . TYR A 1 580 ? 26.247 1.141 -34.343 1.00 89.62 580 TYR A O 1
ATOM 4616 N N . ALA A 1 581 ? 27.585 -0.652 -34.203 1.00 91.25 581 ALA A N 1
ATOM 4617 C CA . ALA A 1 581 ? 28.469 -0.055 -33.199 1.00 91.25 581 ALA A CA 1
ATOM 4618 C C . ALA A 1 581 ? 29.172 1.215 -33.723 1.00 91.25 581 ALA A C 1
ATOM 4620 O O . ALA A 1 581 ? 29.289 2.200 -32.997 1.00 91.25 581 ALA A O 1
ATOM 4621 N N . ARG A 1 582 ? 29.571 1.246 -35.002 1.00 90.88 582 ARG A N 1
ATOM 4622 C CA . ARG A 1 582 ? 30.168 2.415 -35.669 1.00 90.88 582 ARG A CA 1
ATOM 4623 C C . ARG A 1 582 ? 29.175 3.570 -35.794 1.00 90.88 582 ARG A C 1
ATOM 4625 O O . ARG A 1 582 ? 29.552 4.717 -35.553 1.00 90.88 582 ARG A O 1
ATOM 4632 N N . MET A 1 583 ? 27.910 3.292 -36.112 1.00 88.25 583 MET A N 1
ATOM 4633 C CA . MET A 1 583 ? 26.833 4.291 -36.088 1.00 88.25 583 MET A CA 1
ATOM 4634 C C . MET A 1 583 ? 26.632 4.869 -34.678 1.00 88.25 583 MET A C 1
ATOM 4636 O O . MET A 1 583 ? 26.550 6.092 -34.530 1.00 88.25 583 MET A O 1
ATOM 4640 N N . ALA A 1 584 ? 26.635 4.017 -33.650 1.00 85.62 584 ALA A N 1
ATOM 4641 C CA . ALA A 1 584 ? 26.495 4.425 -32.254 1.00 85.62 584 ALA A CA 1
ATOM 4642 C C . ALA A 1 584 ? 27.693 5.255 -31.749 1.00 85.62 584 ALA A C 1
ATOM 4644 O O . ALA A 1 584 ? 27.496 6.334 -31.186 1.00 85.62 584 ALA A O 1
ATOM 4645 N N . TRP A 1 585 ? 28.934 4.836 -32.030 1.00 86.69 585 TRP A N 1
ATOM 4646 C CA . TRP A 1 585 ? 30.137 5.616 -31.713 1.00 86.69 585 TRP A CA 1
ATOM 4647 C C . TRP A 1 585 ? 30.129 6.981 -32.403 1.00 86.69 585 TRP A C 1
ATOM 4649 O O . TRP A 1 585 ? 30.397 7.985 -31.748 1.00 86.69 585 TRP A O 1
ATOM 4659 N N . ASN A 1 586 ? 29.758 7.056 -33.685 1.00 83.19 586 ASN A N 1
ATOM 4660 C CA . ASN A 1 586 ? 29.625 8.333 -34.393 1.00 83.19 586 ASN A CA 1
ATOM 4661 C C . ASN A 1 586 ? 28.576 9.245 -33.730 1.00 83.19 586 ASN A C 1
ATOM 4663 O O . ASN A 1 586 ? 28.833 10.434 -33.529 1.00 83.19 586 ASN A O 1
ATOM 4667 N N . ALA A 1 587 ? 27.423 8.697 -33.329 1.00 77.88 587 ALA A N 1
ATOM 4668 C CA . ALA A 1 587 ? 26.403 9.447 -32.598 1.00 77.88 587 ALA A CA 1
ATOM 4669 C C . ALA A 1 587 ? 26.929 9.971 -31.248 1.00 77.88 587 ALA A C 1
ATOM 4671 O O . ALA A 1 587 ? 26.717 11.139 -30.918 1.00 77.88 587 ALA A O 1
ATOM 4672 N N . TRP A 1 588 ? 27.655 9.149 -30.483 1.00 78.31 588 TRP A N 1
ATOM 4673 C CA . TRP A 1 588 ? 28.251 9.548 -29.203 1.00 78.31 588 TRP A CA 1
ATOM 4674 C C . TRP A 1 588 ? 29.364 10.592 -29.372 1.00 78.31 588 TRP A C 1
ATOM 4676 O O . TRP A 1 588 ? 29.375 11.579 -28.640 1.00 78.31 588 TRP A O 1
ATOM 4686 N N . ILE A 1 589 ? 30.255 10.447 -30.358 1.00 77.94 589 ILE A N 1
ATOM 4687 C CA . ILE A 1 589 ? 31.321 11.422 -30.661 1.00 77.94 589 ILE A CA 1
ATOM 4688 C C . ILE A 1 589 ? 30.717 12.797 -30.982 1.00 77.94 589 ILE A C 1
ATOM 4690 O O . ILE A 1 589 ? 31.189 13.812 -30.469 1.00 77.94 589 ILE A O 1
ATOM 4694 N N . VAL A 1 590 ? 29.623 12.847 -31.752 1.00 75.62 590 VAL A N 1
ATOM 4695 C CA . VAL A 1 590 ? 28.899 14.100 -32.031 1.00 75.62 590 VAL A CA 1
ATOM 4696 C C . VAL A 1 590 ? 28.279 14.703 -30.762 1.00 75.62 590 VAL A C 1
ATOM 4698 O O . VAL A 1 590 ? 28.306 15.926 -30.615 1.00 75.62 590 VAL A O 1
ATOM 4701 N N . ARG A 1 591 ? 27.781 13.886 -29.817 1.00 73.19 591 ARG A N 1
ATOM 4702 C CA . ARG A 1 591 ? 27.326 14.378 -28.499 1.00 73.19 591 ARG A CA 1
ATOM 4703 C C . ARG A 1 591 ? 28.489 14.937 -27.662 1.00 73.19 591 ARG A C 1
ATOM 4705 O O . ARG A 1 591 ? 28.330 15.987 -27.049 1.00 73.19 591 ARG A O 1
ATOM 4712 N N . PHE A 1 592 ? 29.654 14.281 -27.657 1.00 72.00 592 PHE A N 1
ATOM 4713 C CA . PHE A 1 592 ? 30.829 14.697 -26.874 1.00 72.00 592 PHE A CA 1
ATOM 4714 C C . PHE A 1 592 ? 31.615 15.878 -27.467 1.00 72.00 592 PHE A C 1
ATOM 4716 O O . PHE A 1 592 ? 32.336 16.554 -26.727 1.00 72.00 592 PHE A O 1
ATOM 4723 N N . HIS A 1 593 ? 31.477 16.161 -28.767 1.00 75.06 593 HIS A N 1
ATOM 4724 C CA . HIS A 1 593 ? 32.276 17.165 -29.480 1.00 75.06 593 HIS A CA 1
ATOM 4725 C C . HIS A 1 593 ? 32.378 18.538 -28.777 1.00 75.06 593 HIS A C 1
ATOM 4727 O O . HIS A 1 593 ? 33.491 19.062 -28.704 1.00 75.06 593 HIS A O 1
ATOM 4733 N N . PRO A 1 594 ? 31.309 19.153 -28.222 1.00 71.94 594 PRO A N 1
ATOM 4734 C CA . PRO A 1 594 ? 31.438 20.448 -27.544 1.00 71.94 594 PRO A CA 1
ATOM 4735 C C . PRO A 1 594 ? 32.339 20.384 -26.307 1.00 71.94 594 PRO A C 1
ATOM 4737 O O . PRO A 1 594 ? 33.167 21.267 -26.108 1.00 71.94 594 PRO A O 1
ATOM 4740 N N . ILE A 1 595 ? 32.239 19.308 -25.524 1.00 69.94 595 ILE A N 1
ATOM 4741 C CA . ILE A 1 595 ? 33.034 19.091 -24.307 1.00 69.94 595 ILE A CA 1
ATOM 4742 C C . ILE A 1 595 ? 34.497 18.853 -24.683 1.00 69.94 595 ILE A C 1
ATOM 4744 O O . ILE A 1 595 ? 35.390 19.472 -24.110 1.00 69.94 595 ILE A O 1
ATOM 4748 N N . MET A 1 596 ? 34.745 18.021 -25.700 1.00 74.44 596 MET A N 1
ATOM 4749 C CA . MET A 1 596 ? 36.086 17.805 -26.254 1.00 74.44 596 MET A CA 1
ATOM 4750 C C . MET A 1 596 ? 36.689 19.117 -26.778 1.00 74.44 596 MET A C 1
ATOM 4752 O O . MET A 1 596 ? 37.855 19.398 -26.523 1.00 74.44 596 MET A O 1
ATOM 4756 N N . SER A 1 597 ? 35.886 19.959 -27.437 1.00 75.50 597 SER A N 1
ATOM 4757 C CA . SER A 1 597 ? 36.301 21.277 -27.926 1.00 75.50 597 SER A CA 1
ATOM 4758 C C . SER A 1 597 ? 36.608 22.269 -26.797 1.00 75.50 597 SER A C 1
ATOM 4760 O O . SER A 1 597 ? 37.517 23.080 -26.965 1.00 75.50 597 SER A O 1
ATOM 4762 N N . THR A 1 598 ? 35.894 22.229 -25.667 1.00 74.69 598 THR A N 1
ATOM 4763 C CA . THR A 1 598 ? 36.231 23.021 -24.469 1.00 74.69 598 THR A CA 1
ATOM 4764 C C . THR A 1 598 ? 37.523 22.510 -23.823 1.00 74.69 598 THR A C 1
ATOM 4766 O O . THR A 1 598 ? 38.433 23.295 -23.571 1.00 74.69 598 THR A O 1
ATOM 4769 N N . VAL A 1 599 ? 37.643 21.196 -23.595 1.00 74.44 599 VAL A N 1
ATOM 4770 C CA . VAL A 1 599 ? 38.810 20.574 -22.934 1.00 74.44 599 VAL A CA 1
ATOM 4771 C C . VAL A 1 599 ? 40.094 20.731 -23.757 1.00 74.44 599 VAL A C 1
ATOM 4773 O O . VAL A 1 599 ? 41.161 20.934 -23.188 1.00 74.44 599 VAL A O 1
ATOM 4776 N N . ALA A 1 600 ? 39.999 20.708 -25.089 1.00 79.88 600 ALA A N 1
ATOM 4777 C CA . ALA A 1 600 ? 41.120 20.970 -25.993 1.00 79.88 600 ALA A CA 1
ATOM 4778 C C . ALA A 1 600 ? 41.467 22.469 -26.151 1.00 79.88 600 ALA A C 1
ATOM 4780 O O . ALA A 1 600 ? 42.349 22.804 -26.938 1.00 79.88 600 ALA A O 1
ATOM 4781 N N . GLY A 1 601 ? 40.764 23.384 -25.469 1.00 77.31 601 GLY A N 1
ATOM 4782 C CA . GLY A 1 601 ? 40.975 24.835 -25.585 1.00 77.31 601 GLY A CA 1
ATOM 4783 C C . GLY A 1 601 ? 40.509 25.459 -26.910 1.00 77.31 601 GLY A C 1
ATOM 4784 O O . GLY A 1 601 ? 40.719 26.648 -27.132 1.00 77.31 601 GLY A O 1
ATOM 4785 N N . ILE A 1 602 ? 39.855 24.684 -27.781 1.00 82.25 602 ILE A N 1
ATOM 4786 C CA . ILE A 1 602 ? 39.372 25.111 -29.107 1.00 82.25 602 ILE A CA 1
ATOM 4787 C C . ILE A 1 602 ? 38.126 26.011 -28.983 1.00 82.25 602 ILE A C 1
ATOM 4789 O O . ILE A 1 602 ? 37.890 26.874 -29.825 1.00 82.25 602 ILE A O 1
ATOM 4793 N N . SER A 1 603 ? 37.331 25.836 -27.922 1.00 71.19 603 SER A N 1
ATOM 4794 C CA . SER A 1 603 ? 36.153 26.656 -27.615 1.00 71.19 603 SER A CA 1
ATOM 4795 C C . SER A 1 603 ? 36.265 27.295 -26.233 1.00 71.19 603 SER A C 1
ATOM 4797 O O . SER A 1 603 ? 36.318 26.597 -25.223 1.00 71.19 603 SER A O 1
ATOM 4799 N N . SER A 1 604 ? 36.189 28.628 -26.183 1.00 56.44 604 SER A N 1
ATOM 4800 C CA . SER A 1 604 ? 36.093 29.406 -24.939 1.00 56.44 604 SER A CA 1
ATOM 4801 C C . SER A 1 604 ? 34.711 29.350 -24.278 1.00 56.44 604 SER A C 1
ATOM 4803 O O . SER A 1 604 ? 34.572 29.731 -23.116 1.00 56.44 604 SER A O 1
ATOM 4805 N N . LYS A 1 605 ? 33.680 28.842 -24.974 1.00 55.28 605 LYS A N 1
ATOM 4806 C CA . LYS A 1 605 ? 32.437 28.444 -24.306 1.00 55.28 605 LYS A CA 1
ATOM 4807 C C . LYS A 1 605 ? 32.736 27.222 -23.447 1.00 55.28 605 LYS A C 1
ATOM 4809 O O . LYS A 1 605 ? 33.066 26.160 -23.981 1.00 55.28 605 LYS A O 1
ATOM 4814 N N . VAL A 1 606 ? 32.592 27.384 -22.136 1.00 51.47 606 VAL A N 1
ATOM 4815 C CA . VAL A 1 606 ? 32.584 26.280 -21.177 1.00 51.47 606 VAL A CA 1
ATOM 4816 C C . VAL A 1 606 ? 31.337 25.442 -21.445 1.00 51.47 606 VAL A C 1
ATOM 4818 O O . VAL A 1 606 ? 30.230 25.881 -21.145 1.00 51.47 606 VAL A O 1
ATOM 4821 N N . ALA A 1 607 ? 31.496 24.245 -22.011 1.00 49.38 607 ALA A N 1
ATOM 4822 C CA . ALA A 1 607 ? 30.476 23.212 -21.868 1.00 49.38 607 ALA A CA 1
ATOM 4823 C C . ALA A 1 607 ? 30.380 22.887 -20.369 1.00 49.38 607 ALA A C 1
ATOM 4825 O O . ALA A 1 607 ? 31.400 22.528 -19.776 1.00 49.38 607 ALA A O 1
ATOM 4826 N N . ALA A 1 608 ? 29.210 23.024 -19.733 1.00 48.78 608 ALA A N 1
ATOM 4827 C CA . ALA A 1 608 ? 29.088 22.988 -18.267 1.00 48.78 608 ALA A CA 1
ATOM 4828 C C . ALA A 1 608 ? 29.162 21.568 -17.660 1.00 48.78 608 ALA A C 1
ATOM 4830 O O . ALA A 1 608 ? 28.662 21.295 -16.572 1.00 48.78 608 ALA A O 1
ATOM 4831 N N . ALA A 1 609 ? 29.876 20.674 -18.343 1.00 46.09 609 ALA A N 1
ATOM 4832 C CA . ALA A 1 609 ? 30.238 19.334 -17.915 1.00 46.09 609 ALA A CA 1
ATOM 4833 C C . ALA A 1 609 ? 31.665 19.276 -17.331 1.00 46.09 609 ALA A C 1
ATOM 4835 O O . ALA A 1 609 ? 32.362 18.283 -17.522 1.00 46.09 609 ALA A O 1
ATOM 4836 N N . THR A 1 610 ? 32.112 20.325 -16.630 1.00 37.19 610 THR A N 1
ATOM 4837 C CA . THR A 1 610 ? 33.333 20.292 -15.804 1.00 37.19 610 THR A CA 1
ATOM 4838 C C . THR A 1 610 ? 33.013 19.548 -14.501 1.00 37.19 610 THR A C 1
ATOM 4840 O O . THR A 1 610 ? 32.370 20.134 -13.626 1.00 37.19 610 THR A O 1
ATOM 4843 N N . PRO A 1 611 ? 33.399 18.271 -14.322 1.00 38.38 611 PRO A N 1
ATOM 4844 C CA . PRO A 1 611 ? 32.925 17.497 -13.185 1.00 38.38 611 PRO A CA 1
ATOM 4845 C C . PRO A 1 611 ? 33.734 17.841 -11.934 1.00 38.38 611 PRO A C 1
ATOM 4847 O O . PRO A 1 611 ? 34.954 17.972 -11.996 1.00 38.38 611 PRO A O 1
ATOM 4850 N N . LEU A 1 612 ? 33.058 17.874 -10.783 1.00 40.06 612 LEU A N 1
ATOM 4851 C CA . LEU A 1 612 ? 33.680 17.718 -9.462 1.00 40.06 612 LEU A CA 1
ATOM 4852 C C . LEU A 1 612 ? 34.839 18.693 -9.173 1.00 40.06 612 LEU A C 1
ATOM 4854 O O . LEU A 1 612 ? 35.975 18.287 -8.915 1.00 40.06 612 LEU A O 1
ATOM 4858 N N . ALA A 1 613 ? 34.525 19.990 -9.100 1.00 29.23 613 ALA A N 1
ATOM 4859 C CA . ALA A 1 613 ? 35.367 20.927 -8.362 1.00 29.23 613 ALA A CA 1
ATOM 4860 C C . ALA A 1 613 ? 35.512 20.431 -6.909 1.00 29.23 613 ALA A C 1
ATOM 4862 O O . ALA A 1 613 ? 34.566 20.458 -6.121 1.00 29.23 613 ALA A O 1
ATOM 4863 N N . ARG A 1 614 ? 36.702 19.914 -6.581 1.00 25.47 614 ARG A N 1
ATOM 4864 C CA . ARG A 1 614 ? 37.057 19.345 -5.273 1.00 25.47 614 ARG A CA 1
ATOM 4865 C C . ARG A 1 614 ? 36.721 20.362 -4.168 1.00 25.47 614 ARG A C 1
ATOM 4867 O O . ARG A 1 614 ? 37.167 21.503 -4.294 1.00 25.47 614 ARG A O 1
ATOM 4874 N N . PRO A 1 615 ? 35.987 19.994 -3.099 1.00 27.42 615 PRO A N 1
ATOM 4875 C CA . PRO A 1 615 ? 35.555 20.962 -2.096 1.00 27.42 615 PRO A CA 1
ATOM 4876 C C . PRO A 1 615 ? 36.769 21.633 -1.452 1.00 27.42 615 PRO A C 1
ATOM 4878 O O . PRO A 1 615 ? 37.600 20.977 -0.816 1.00 27.42 615 PRO A O 1
ATOM 4881 N N . THR A 1 616 ? 36.883 22.949 -1.635 1.00 26.86 616 THR A N 1
ATOM 4882 C CA . THR A 1 616 ? 37.902 23.763 -0.978 1.00 26.86 616 THR A CA 1
ATOM 4883 C C . THR A 1 616 ? 37.660 23.716 0.523 1.00 26.86 616 THR A C 1
ATOM 4885 O O . THR A 1 616 ? 36.593 24.066 1.026 1.00 26.86 616 THR A O 1
ATOM 4888 N N . ARG A 1 617 ? 38.659 23.216 1.250 1.00 27.72 617 ARG A N 1
ATOM 4889 C CA . ARG A 1 617 ? 38.579 22.946 2.685 1.00 27.72 617 ARG A CA 1
ATOM 4890 C C . ARG A 1 617 ? 38.541 24.267 3.457 1.00 27.72 617 ARG A C 1
ATOM 4892 O O . ARG A 1 617 ? 39.590 24.774 3.840 1.00 27.72 617 ARG A O 1
ATOM 4899 N N . GLN A 1 618 ? 37.344 24.813 3.678 1.00 28.06 618 GLN A N 1
ATOM 4900 C CA . GLN A 1 618 ? 37.132 25.961 4.561 1.00 28.06 618 GLN A CA 1
ATOM 4901 C C . GLN A 1 618 ? 37.517 25.582 5.998 1.00 28.06 618 GLN A C 1
ATOM 4903 O O . GLN A 1 618 ? 36.724 25.019 6.750 1.00 28.06 618 GLN A O 1
ATOM 4908 N N . GLY A 1 619 ? 38.765 25.869 6.366 1.00 27.42 619 GLY A N 1
ATOM 4909 C CA . GLY A 1 619 ? 39.159 25.999 7.762 1.00 27.42 619 GLY A CA 1
ATOM 4910 C C . GLY A 1 619 ? 38.629 27.322 8.309 1.00 27.42 619 GLY A C 1
ATOM 4911 O O . GLY A 1 619 ? 38.706 28.347 7.632 1.00 27.42 619 GLY A O 1
ATOM 4912 N N . SER A 1 620 ? 38.085 27.303 9.523 1.00 28.42 620 SER A N 1
ATOM 4913 C CA . SER A 1 620 ? 37.735 28.521 10.256 1.00 28.42 620 SER A CA 1
ATOM 4914 C C . SER A 1 620 ? 38.984 29.361 10.519 1.00 28.42 620 SER A C 1
ATOM 4916 O O . SER A 1 620 ? 40.019 28.812 10.898 1.00 28.42 620 SER A O 1
ATOM 4918 N N . GLY A 1 621 ? 38.882 30.680 10.357 1.00 26.11 621 GLY A N 1
ATOM 4919 C CA . GLY A 1 621 ? 39.998 31.585 10.618 1.00 26.11 621 GLY A CA 1
ATOM 4920 C C . GLY A 1 621 ? 40.389 31.658 12.097 1.00 26.11 621 GLY A C 1
ATOM 4921 O O . GLY A 1 621 ? 39.540 31.582 12.984 1.00 26.11 621 GLY A O 1
ATOM 4922 N N . ALA A 1 622 ? 41.680 31.875 12.327 1.00 27.28 622 ALA A N 1
ATOM 4923 C CA . ALA A 1 622 ? 42.241 32.478 13.529 1.00 27.28 622 ALA A CA 1
ATOM 4924 C C . ALA A 1 622 ? 43.265 33.527 13.063 1.00 27.28 622 ALA A C 1
ATOM 4926 O O . ALA A 1 622 ? 43.915 33.329 12.035 1.00 27.28 622 ALA A O 1
ATOM 4927 N N . SER A 1 623 ? 43.336 34.660 13.755 1.00 28.14 623 SER A N 1
ATOM 4928 C CA . SER A 1 623 ? 44.109 35.831 13.327 1.00 28.14 623 SER A CA 1
ATOM 4929 C C . SER A 1 623 ? 45.588 35.725 13.686 1.00 28.14 623 SER A C 1
ATOM 4931 O O . SER A 1 623 ? 45.902 35.264 14.777 1.00 28.14 623 SER A O 1
ATOM 4933 N N . GLU A 1 624 ? 46.456 36.299 12.853 1.00 26.34 624 GLU A N 1
ATOM 4934 C CA . GLU A 1 624 ? 47.624 37.062 13.316 1.00 26.34 624 GLU A CA 1
ATOM 4935 C C . GLU A 1 624 ? 48.046 38.086 12.242 1.00 26.34 624 GLU A C 1
ATOM 4937 O O . GLU A 1 624 ? 47.626 37.987 11.086 1.00 26.34 624 GLU A O 1
ATOM 4942 N N . GLU A 1 625 ? 48.765 39.132 12.653 1.00 26.50 625 GLU A N 1
ATOM 4943 C CA . GLU A 1 625 ? 49.021 40.356 11.871 1.00 26.50 625 GLU A CA 1
ATOM 4944 C C . GLU A 1 625 ? 50.482 40.447 11.360 1.00 26.50 625 GLU A C 1
ATOM 4946 O O . GLU A 1 625 ? 51.252 39.496 11.473 1.00 26.50 625 GLU A O 1
ATOM 4951 N N . VAL A 1 626 ? 50.862 41.654 10.905 1.00 27.30 626 VAL A N 1
ATOM 4952 C CA . VAL A 1 626 ? 52.223 42.225 10.761 1.00 27.30 626 VAL A CA 1
ATOM 4953 C C . VAL A 1 626 ? 52.825 42.262 9.344 1.00 27.30 626 VAL A C 1
ATOM 4955 O O . VAL A 1 626 ? 53.133 41.251 8.719 1.00 27.30 626 VAL A O 1
ATOM 4958 N N . GLU A 1 627 ? 53.078 43.494 8.886 1.00 29.33 627 GLU A N 1
ATOM 4959 C CA . GLU A 1 627 ? 54.024 43.847 7.819 1.00 29.33 627 GLU A CA 1
ATOM 4960 C C . GLU A 1 627 ? 55.453 43.983 8.388 1.00 29.33 627 GLU A C 1
ATOM 4962 O O . GLU A 1 627 ? 55.610 44.583 9.447 1.00 29.33 627 GLU A O 1
ATOM 4967 N N . ASP A 1 628 ? 56.495 43.572 7.651 1.00 27.05 628 ASP A N 1
ATOM 4968 C CA . ASP A 1 628 ? 57.575 44.483 7.200 1.00 27.05 628 ASP A CA 1
ATOM 4969 C C . ASP A 1 628 ? 58.429 43.799 6.095 1.00 27.05 628 ASP A C 1
ATOM 4971 O O . ASP A 1 628 ? 58.066 42.753 5.553 1.00 27.05 628 ASP A O 1
ATOM 4975 N N . ARG A 1 629 ? 59.530 44.443 5.690 1.00 27.69 629 ARG A N 1
ATOM 4976 C CA . ARG A 1 629 ? 60.259 44.239 4.429 1.00 27.69 629 ARG A CA 1
ATOM 4977 C C . ARG A 1 629 ? 61.527 43.364 4.520 1.00 27.69 629 ARG A C 1
ATOM 4979 O O . ARG A 1 629 ? 62.155 43.260 5.567 1.00 27.69 629 ARG A O 1
ATOM 4986 N N . ARG A 1 630 ? 62.016 43.066 3.302 1.00 27.05 630 ARG A N 1
ATOM 4987 C CA . ARG A 1 630 ? 63.421 43.035 2.813 1.00 27.05 630 ARG A CA 1
ATOM 4988 C C . ARG A 1 630 ? 64.190 41.702 2.748 1.00 27.05 630 ARG A C 1
ATOM 4990 O O . ARG A 1 630 ? 64.329 40.979 3.720 1.00 27.05 630 ARG A O 1
ATOM 4997 N N . ASP A 1 631 ? 64.759 41.521 1.551 1.00 26.77 631 ASP A N 1
ATOM 4998 C CA . ASP A 1 631 ? 66.094 41.018 1.188 1.00 26.77 631 ASP A CA 1
ATOM 4999 C C . ASP A 1 631 ? 66.607 39.691 1.790 1.00 26.77 631 ASP A C 1
ATOM 5001 O O . ASP A 1 631 ? 66.974 39.610 2.958 1.00 26.77 631 ASP A O 1
ATOM 5005 N N . GLY A 1 632 ? 66.799 38.670 0.939 1.00 25.62 632 GLY A N 1
ATOM 5006 C CA . GLY A 1 632 ? 67.533 37.450 1.310 1.00 25.62 632 GLY A CA 1
ATOM 5007 C C . GLY A 1 632 ? 67.603 36.389 0.204 1.00 25.62 632 GLY A C 1
ATOM 5008 O O . GLY A 1 632 ? 66.582 35.876 -0.244 1.00 25.62 632 GLY A O 1
ATOM 5009 N N . HIS A 1 633 ? 68.813 36.042 -0.245 1.00 27.67 633 HIS A N 1
ATOM 5010 C CA . HIS A 1 633 ? 69.048 35.066 -1.317 1.00 27.67 633 HIS A CA 1
ATOM 5011 C C . HIS A 1 633 ? 68.599 33.629 -0.977 1.00 27.67 633 HIS A C 1
ATOM 5013 O O . HIS A 1 633 ? 69.135 33.011 -0.067 1.00 27.67 633 HIS A O 1
ATOM 5019 N N . GLY A 1 634 ? 67.691 33.104 -1.808 1.00 25.75 634 GLY A N 1
ATOM 5020 C CA . GLY A 1 634 ? 67.680 31.781 -2.458 1.00 25.75 634 GLY A CA 1
ATOM 5021 C C . GLY A 1 634 ? 68.183 30.499 -1.769 1.00 25.75 634 GLY A C 1
ATOM 5022 O O . GLY A 1 634 ? 69.305 30.413 -1.290 1.00 25.75 634 GLY A O 1
ATOM 5023 N N . PHE A 1 635 ? 67.429 29.414 -1.987 1.00 25.14 635 PHE A N 1
ATOM 5024 C CA . PHE A 1 635 ? 67.990 28.109 -2.367 1.00 25.14 635 PHE A CA 1
ATOM 5025 C C . PHE A 1 635 ? 66.973 27.330 -3.218 1.00 25.14 635 PHE A C 1
ATOM 5027 O O . PHE A 1 635 ? 65.819 27.193 -2.824 1.00 25.14 635 PHE A O 1
ATOM 5034 N N . ASN A 1 636 ? 67.394 26.818 -4.379 1.00 27.92 636 ASN A N 1
ATOM 5035 C CA . ASN A 1 636 ? 66.557 26.009 -5.273 1.00 27.92 636 ASN A CA 1
ATOM 5036 C C . ASN A 1 636 ? 67.320 24.725 -5.660 1.00 27.92 636 ASN A C 1
ATOM 5038 O O . ASN A 1 636 ? 68.247 24.808 -6.469 1.00 27.92 636 ASN A O 1
ATOM 5042 N N . PRO A 1 637 ? 67.019 23.563 -5.053 1.00 30.44 637 PRO A N 1
ATOM 5043 C CA . PRO A 1 637 ? 67.787 22.342 -5.272 1.00 30.44 637 PRO A CA 1
ATOM 5044 C C . PRO A 1 637 ? 67.275 21.529 -6.477 1.00 30.44 637 PRO A C 1
ATOM 5046 O O . PRO A 1 637 ? 66.088 21.236 -6.581 1.00 30.44 637 PRO A O 1
ATOM 5049 N N . PHE A 1 638 ? 68.217 21.096 -7.320 1.00 26.42 638 PHE A N 1
ATOM 5050 C CA . PHE A 1 638 ? 68.077 20.131 -8.426 1.00 26.42 638 PHE A CA 1
ATOM 5051 C C . PHE A 1 638 ? 67.310 20.553 -9.700 1.00 26.42 638 PHE A C 1
ATOM 5053 O O . PHE A 1 638 ? 66.202 20.101 -9.978 1.00 26.42 638 PHE A O 1
ATOM 5060 N N . GLY A 1 639 ? 68.013 21.287 -10.572 1.00 26.30 639 GLY A N 1
ATOM 5061 C CA . GLY A 1 639 ? 68.197 20.816 -11.959 1.00 26.30 639 GLY A CA 1
ATOM 5062 C C . GLY A 1 639 ? 69.354 19.795 -12.015 1.00 26.30 639 GLY A C 1
ATOM 5063 O O . GLY A 1 639 ? 69.720 19.233 -10.986 1.00 26.30 639 GLY A O 1
ATOM 5064 N N . ASP A 1 640 ? 70.050 19.529 -13.116 1.00 29.91 640 ASP A N 1
ATOM 5065 C CA . ASP A 1 640 ? 69.918 19.844 -14.551 1.00 29.91 640 ASP A CA 1
ATOM 5066 C C . ASP A 1 640 ? 70.953 18.944 -15.270 1.00 29.91 640 ASP A C 1
ATOM 5068 O O . ASP A 1 640 ? 71.970 18.646 -14.648 1.00 29.91 640 ASP A O 1
ATOM 5072 N N . HIS A 1 641 ? 70.750 18.540 -16.533 1.00 30.44 641 HIS A N 1
ATOM 5073 C CA . HIS A 1 641 ? 71.818 18.070 -17.441 1.00 30.44 641 HIS A CA 1
ATOM 5074 C C . HIS A 1 641 ? 71.349 17.987 -18.920 1.00 30.44 641 HIS A C 1
ATOM 5076 O O . HIS A 1 641 ? 70.810 16.976 -19.363 1.00 30.44 641 HIS A O 1
ATOM 5082 N N . GLY A 1 642 ? 71.707 18.995 -19.727 1.00 27.94 642 GLY A N 1
ATOM 5083 C CA . GLY A 1 642 ? 72.794 18.742 -20.693 1.00 27.94 642 GLY A CA 1
ATOM 5084 C C . GLY A 1 642 ? 72.518 18.534 -22.199 1.00 27.94 642 GLY A C 1
ATOM 5085 O O . GLY A 1 642 ? 72.985 17.544 -22.746 1.00 27.94 642 GLY A O 1
ATOM 5086 N N . GLN A 1 643 ? 71.983 19.555 -22.885 1.00 27.02 643 GLN A N 1
ATOM 5087 C CA . GLN A 1 643 ? 72.381 19.977 -24.259 1.00 27.02 643 GLN A CA 1
ATOM 5088 C C . GLN A 1 643 ? 72.118 19.062 -25.496 1.00 27.02 643 GLN A C 1
ATOM 5090 O O . GLN A 1 643 ? 71.577 17.965 -25.414 1.00 27.02 643 GLN A O 1
ATOM 5095 N N . SER A 1 644 ? 72.416 19.611 -26.688 1.00 29.88 644 SER A N 1
ATOM 5096 C CA . SER A 1 644 ? 71.824 19.265 -28.001 1.00 29.88 644 SER A CA 1
ATOM 5097 C C . SER A 1 644 ? 72.850 18.865 -29.078 1.00 29.88 644 SER A C 1
ATOM 5099 O O . SER A 1 644 ? 74.024 19.216 -28.978 1.00 29.88 644 SER A O 1
ATOM 5101 N N . THR A 1 645 ? 72.407 18.263 -30.196 1.00 24.89 645 THR A N 1
ATOM 5102 C CA . THR A 1 645 ? 73.099 18.338 -31.514 1.00 24.89 645 THR A CA 1
ATOM 5103 C C . THR A 1 645 ? 72.158 18.013 -32.701 1.00 24.89 645 THR A C 1
ATOM 5105 O O . THR A 1 645 ? 71.060 17.507 -32.489 1.00 24.89 645 THR A O 1
ATOM 5108 N N . MET A 1 646 ? 72.549 18.368 -33.938 1.00 24.12 646 MET A N 1
ATOM 5109 C CA . MET A 1 646 ? 71.763 18.254 -35.201 1.00 24.12 646 MET A CA 1
ATOM 5110 C C . MET A 1 646 ? 72.252 17.054 -36.066 1.00 24.12 646 MET A C 1
ATOM 5112 O O . MET A 1 646 ? 73.171 16.372 -35.627 1.00 24.12 646 MET A O 1
ATOM 5116 N N . PHE A 1 647 ? 71.791 16.697 -37.283 1.00 26.77 647 PHE A N 1
ATOM 5117 C CA . PHE A 1 647 ? 70.855 17.201 -38.335 1.00 26.77 647 PHE A CA 1
ATOM 5118 C C . PHE A 1 647 ? 70.578 15.992 -39.306 1.00 26.77 647 PHE A C 1
ATOM 5120 O O . PHE A 1 647 ? 70.994 14.890 -38.937 1.00 26.77 647 PHE A O 1
ATOM 5127 N N . PRO A 1 648 ? 70.064 16.089 -40.567 1.00 39.94 648 PRO A N 1
ATOM 5128 C CA . PRO A 1 648 ? 69.172 17.032 -41.287 1.00 39.94 648 PRO A CA 1
ATOM 5129 C C . PRO A 1 648 ? 67.897 16.299 -41.837 1.00 39.94 648 PRO A C 1
ATOM 5131 O O . PRO A 1 648 ? 67.696 15.130 -41.530 1.00 39.94 648 PRO A O 1
ATOM 5134 N N . PHE A 1 649 ? 66.916 16.890 -42.541 1.00 23.41 649 PHE A N 1
ATOM 5135 C CA . PHE A 1 649 ? 66.872 17.329 -43.962 1.00 23.41 649 PHE A CA 1
ATOM 5136 C C . PHE A 1 649 ? 65.397 17.680 -44.327 1.00 23.41 649 PHE A C 1
ATOM 5138 O O . PHE A 1 649 ? 64.499 17.171 -43.658 1.00 23.41 649 PHE A O 1
ATOM 5145 N N . PRO A 1 650 ? 65.103 18.322 -45.479 1.00 34.28 650 PRO A N 1
ATOM 5146 C CA . PRO A 1 650 ? 65.613 19.582 -46.021 1.00 34.28 650 PRO A CA 1
ATOM 5147 C C . PRO A 1 650 ? 64.520 20.682 -46.014 1.00 34.28 650 PRO A C 1
ATOM 5149 O O . PRO A 1 650 ? 63.348 20.414 -45.766 1.00 34.28 650 PRO A O 1
ATOM 5152 N N . ALA A 1 651 ? 64.889 21.918 -46.356 1.00 28.06 651 ALA A N 1
ATOM 5153 C CA . ALA A 1 651 ? 63.945 23.004 -46.638 1.00 28.06 651 ALA A CA 1
ATOM 5154 C C . ALA A 1 651 ? 64.020 23.432 -48.114 1.00 28.06 651 ALA A C 1
ATOM 5156 O O . ALA A 1 651 ? 65.056 23.244 -48.756 1.00 28.06 651 ALA A O 1
ATOM 5157 N N . GLN A 1 652 ? 62.961 24.072 -48.615 1.00 28.66 652 GLN A N 1
ATOM 5158 C CA . GLN A 1 652 ? 63.085 25.101 -49.649 1.00 28.66 652 GLN A CA 1
ATOM 5159 C C . GLN A 1 652 ? 61.968 26.149 -49.511 1.00 28.66 652 GLN A C 1
ATOM 5161 O O . GLN A 1 652 ? 60.872 25.844 -49.041 1.00 28.66 652 GLN A O 1
ATOM 5166 N N . ASP A 1 653 ? 62.297 27.394 -49.847 1.00 26.89 653 ASP A N 1
ATOM 5167 C CA . ASP A 1 653 ? 61.570 28.605 -49.448 1.00 26.89 653 ASP A CA 1
ATOM 5168 C C . ASP A 1 653 ? 60.424 29.012 -50.403 1.00 26.89 653 ASP A C 1
ATOM 5170 O O . ASP A 1 653 ? 60.354 28.558 -51.543 1.00 26.89 653 ASP A O 1
ATOM 5174 N N . GLY A 1 654 ? 59.532 29.915 -49.960 1.00 27.45 654 GLY A N 1
ATOM 5175 C CA . GLY A 1 654 ? 58.356 30.343 -50.750 1.00 27.45 654 GLY A CA 1
ATOM 5176 C C . GLY A 1 654 ? 57.563 31.535 -50.181 1.00 27.45 654 GLY A C 1
ATOM 5177 O O . GLY A 1 654 ? 56.353 31.454 -50.026 1.00 27.45 654 GLY A O 1
ATOM 5178 N N . ALA A 1 655 ? 58.259 32.608 -49.805 1.00 26.64 655 ALA A N 1
ATOM 5179 C CA . ALA A 1 655 ? 57.803 33.760 -49.012 1.00 26.64 655 ALA A CA 1
ATOM 5180 C C . ALA A 1 655 ? 56.454 34.475 -49.344 1.00 26.64 655 ALA A C 1
ATOM 5182 O O . ALA A 1 655 ? 56.009 34.555 -50.484 1.00 26.64 655 ALA A O 1
ATOM 5183 N N . SER A 1 656 ? 55.956 35.186 -48.313 1.00 26.05 656 SER A N 1
ATOM 5184 C CA . SER A 1 656 ? 55.175 36.454 -48.331 1.00 26.05 656 SER A CA 1
ATOM 5185 C C . SER A 1 656 ? 53.723 36.518 -48.866 1.00 26.05 656 SER A C 1
ATOM 5187 O O . SER A 1 656 ? 53.487 36.504 -50.064 1.00 26.05 656 SER A O 1
ATOM 5189 N N . LEU A 1 657 ? 52.769 36.720 -47.931 1.00 25.44 657 LEU A N 1
ATOM 5190 C CA . LEU A 1 657 ? 52.067 37.997 -47.605 1.00 25.44 657 LEU A CA 1
ATOM 5191 C C . LEU A 1 657 ? 51.655 38.977 -48.742 1.00 25.44 657 LEU A C 1
ATOM 5193 O O . LEU A 1 657 ? 52.414 39.146 -49.689 1.00 25.44 657 LEU A O 1
ATOM 5197 N N . PRO A 1 658 ? 50.663 39.878 -48.513 1.00 39.69 658 PRO A N 1
ATOM 5198 C CA . PRO A 1 658 ? 49.437 39.797 -47.690 1.00 39.69 658 PRO A CA 1
ATOM 5199 C C . PRO A 1 658 ? 48.182 40.318 -48.455 1.00 39.69 658 PRO A C 1
ATOM 5201 O O . PRO A 1 658 ? 48.290 40.761 -49.595 1.00 39.69 658 PRO A O 1
ATOM 5204 N N . GLY A 1 659 ? 46.987 40.368 -47.840 1.00 24.61 659 GLY A N 1
ATOM 5205 C CA . GLY A 1 659 ? 45.844 41.045 -48.487 1.00 24.61 659 GLY A CA 1
ATOM 5206 C C . GLY A 1 659 ? 44.517 41.080 -47.719 1.00 24.61 659 GLY A C 1
ATOM 5207 O O . GLY A 1 659 ? 43.855 40.066 -47.556 1.00 24.61 659 GLY A O 1
ATOM 5208 N N . SER A 1 660 ? 44.131 42.279 -47.293 1.00 25.84 660 SER A N 1
ATOM 5209 C CA . SER A 1 660 ? 42.902 42.688 -46.601 1.00 25.84 660 SER A CA 1
ATOM 5210 C C . SER A 1 660 ? 41.561 42.060 -47.028 1.00 25.84 660 SER A C 1
ATOM 5212 O O . SER A 1 660 ? 41.208 42.028 -48.201 1.00 25.84 660 SER A O 1
ATOM 5214 N N . SER A 1 661 ? 40.761 41.738 -46.008 1.00 28.58 661 SER A N 1
ATOM 5215 C CA . SER A 1 661 ? 39.335 42.072 -45.830 1.00 28.58 661 SER A CA 1
ATOM 5216 C C . SER A 1 661 ? 38.513 42.586 -47.026 1.00 28.58 661 SER A C 1
ATOM 5218 O O . SER A 1 661 ? 38.786 43.678 -47.519 1.00 28.58 661 SER A O 1
ATOM 5220 N N . LEU A 1 662 ? 37.360 41.948 -47.287 1.00 27.20 662 LEU A N 1
ATOM 5221 C CA . LEU A 1 662 ? 36.057 42.636 -47.399 1.00 27.20 662 LEU A CA 1
ATOM 5222 C C . LEU A 1 662 ? 34.854 41.664 -47.320 1.00 27.20 662 LEU A C 1
ATOM 5224 O O . LEU A 1 662 ? 34.967 40.471 -47.583 1.00 27.20 662 LEU A O 1
ATOM 5228 N N . LEU A 1 663 ? 33.707 42.213 -46.915 1.00 26.36 663 LEU A N 1
ATOM 5229 C CA . LEU A 1 663 ? 32.352 41.631 -46.923 1.00 26.36 663 LEU A CA 1
ATOM 5230 C C . LEU A 1 663 ? 31.608 42.095 -48.211 1.00 26.36 663 LEU A C 1
ATOM 5232 O O . LEU A 1 663 ? 32.168 42.952 -48.898 1.00 26.36 663 LEU A O 1
ATOM 5236 N N . PRO A 1 664 ? 30.331 41.730 -48.501 1.00 42.78 664 PRO A N 1
ATOM 5237 C CA . PRO A 1 664 ? 29.456 40.657 -47.985 1.00 42.78 664 PRO A CA 1
ATOM 5238 C C . PRO A 1 664 ? 28.740 39.846 -49.117 1.00 42.78 664 PRO A C 1
ATOM 5240 O O . PRO A 1 664 ? 28.977 40.051 -50.300 1.00 42.78 664 PRO A O 1
ATOM 5243 N N . ALA A 1 665 ? 27.740 39.047 -48.713 1.00 24.83 665 ALA A N 1
ATOM 5244 C CA . ALA A 1 665 ? 26.469 38.792 -49.422 1.00 24.83 665 ALA A CA 1
ATOM 5245 C C . ALA A 1 665 ? 26.389 37.765 -50.581 1.00 24.83 665 ALA A C 1
ATOM 5247 O O . ALA A 1 665 ? 27.307 37.527 -51.355 1.00 24.83 665 ALA A O 1
ATOM 5248 N N . ALA A 1 666 ? 25.198 37.161 -50.655 1.00 27.64 666 ALA A N 1
ATOM 5249 C CA . ALA A 1 666 ? 24.665 36.285 -51.707 1.00 27.64 666 ALA A CA 1
ATOM 5250 C C . ALA A 1 666 ? 23.776 37.125 -52.675 1.00 27.64 666 ALA A C 1
ATOM 5252 O O . ALA A 1 666 ? 23.660 38.331 -52.432 1.00 27.64 666 ALA A O 1
ATOM 5253 N N . PRO A 1 667 ? 23.064 36.570 -53.690 1.00 45.12 667 PRO A N 1
ATOM 5254 C CA . PRO A 1 667 ? 22.923 35.163 -54.105 1.00 45.12 667 PRO A CA 1
ATOM 5255 C C . PRO A 1 667 ? 23.094 34.945 -55.632 1.00 45.12 667 PRO A C 1
ATOM 5257 O O . PRO A 1 667 ? 23.482 35.866 -56.339 1.00 45.12 667 PRO A O 1
ATOM 5260 N N . ILE A 1 668 ? 22.754 33.747 -56.142 1.00 25.17 668 ILE A N 1
ATOM 5261 C CA . ILE A 1 668 ? 21.884 33.491 -57.325 1.00 25.17 668 ILE A CA 1
ATOM 5262 C C . ILE A 1 668 ? 21.710 31.964 -57.521 1.00 25.17 668 ILE A C 1
ATOM 5264 O O . ILE A 1 668 ? 22.364 31.170 -56.847 1.00 25.17 668 ILE A O 1
ATOM 5268 N N . SER A 1 669 ? 20.737 31.549 -58.338 1.00 25.28 669 SER A N 1
ATOM 5269 C CA . SER A 1 669 ? 20.165 30.196 -58.410 1.00 25.28 669 SER A CA 1
ATOM 5270 C C . SER A 1 669 ? 20.299 29.510 -59.786 1.00 25.28 669 SER A C 1
ATOM 5272 O O . SER A 1 669 ? 20.617 30.150 -60.786 1.00 25.28 669 SER A O 1
ATOM 5274 N N . THR A 1 670 ? 19.920 28.219 -59.839 1.00 24.97 670 THR A N 1
ATOM 5275 C CA . THR A 1 670 ? 19.768 27.352 -61.041 1.00 24.97 670 THR A CA 1
ATOM 5276 C C . THR A 1 670 ? 21.094 26.838 -61.663 1.00 24.97 670 THR A C 1
ATOM 5278 O O . THR A 1 670 ? 22.144 27.408 -61.406 1.00 24.97 670 THR A O 1
ATOM 5281 N N . SER A 1 671 ? 21.153 25.727 -62.422 1.00 25.61 671 SER A N 1
ATOM 5282 C CA . SER A 1 671 ? 20.083 24.934 -63.068 1.00 25.61 671 SER A CA 1
ATOM 5283 C C . SER A 1 671 ? 20.395 23.420 -63.247 1.00 25.61 671 SER A C 1
ATOM 5285 O O . SER A 1 671 ? 21.543 23.010 -63.348 1.00 25.61 671 SER A O 1
ATOM 5287 N N . SER A 1 672 ? 19.320 22.615 -63.304 1.00 25.69 672 SER A N 1
ATOM 5288 C CA . SER A 1 672 ? 19.104 21.348 -64.056 1.00 25.69 672 SER A CA 1
ATOM 5289 C C . SER A 1 672 ? 20.191 20.260 -64.235 1.00 25.69 672 SER A C 1
ATOM 5291 O O . SER A 1 672 ? 21.096 20.406 -65.052 1.00 25.69 672 SER A O 1
ATOM 5293 N N . SER A 1 673 ? 19.935 19.059 -63.686 1.00 29.81 673 SER A N 1
ATOM 5294 C CA . SER A 1 673 ? 19.798 17.750 -64.399 1.00 29.81 673 SER A CA 1
ATOM 5295 C C . SER A 1 673 ? 19.712 16.578 -63.387 1.00 29.81 673 SER A C 1
ATOM 5297 O O . SER A 1 673 ? 20.206 16.713 -62.275 1.00 29.81 673 SER A O 1
ATOM 5299 N N . GLY A 1 674 ? 19.078 15.423 -63.648 1.00 27.41 674 GLY A N 1
ATOM 5300 C CA . GLY A 1 674 ? 18.163 15.054 -64.740 1.00 27.41 674 GLY A CA 1
ATOM 5301 C C . GLY A 1 674 ? 17.812 13.545 -64.755 1.00 27.41 674 GLY A C 1
ATOM 5302 O O . GLY A 1 674 ? 18.700 12.726 -64.956 1.00 27.41 674 GLY A O 1
ATOM 5303 N N . GLY A 1 675 ? 16.523 13.190 -64.615 1.00 27.52 675 GLY A N 1
ATOM 5304 C CA . GLY A 1 675 ? 15.986 11.813 -64.734 1.00 27.52 675 GLY A CA 1
ATOM 5305 C C . GLY A 1 675 ? 15.978 10.970 -63.436 1.00 27.52 675 GLY A C 1
ATOM 5306 O O . GLY A 1 675 ? 16.801 11.188 -62.557 1.00 27.52 675 GLY A O 1
ATOM 5307 N N . GLY A 1 676 ? 15.064 10.006 -63.243 1.00 28.91 676 GLY A N 1
ATOM 5308 C CA . GLY A 1 676 ? 13.842 9.718 -64.015 1.00 28.91 676 GLY A CA 1
ATOM 5309 C C . GLY A 1 676 ? 13.208 8.341 -63.716 1.00 28.91 676 GLY A C 1
ATOM 5310 O O . GLY A 1 676 ? 13.923 7.351 -63.635 1.00 28.91 676 GLY A O 1
ATOM 5311 N N . GLY A 1 677 ? 11.868 8.274 -63.637 1.00 27.34 677 GLY A N 1
ATOM 5312 C CA . GLY A 1 677 ? 11.088 7.018 -63.629 1.00 27.34 677 GLY A CA 1
ATOM 5313 C C . GLY A 1 677 ? 10.592 6.507 -62.256 1.00 27.34 677 GLY A C 1
ATOM 5314 O O . GLY A 1 677 ? 11.345 6.511 -61.293 1.00 27.34 677 GLY A O 1
ATOM 5315 N N . ASN A 1 678 ? 9.400 5.897 -62.147 1.00 32.25 678 ASN A N 1
ATOM 5316 C CA . ASN A 1 678 ? 8.039 6.479 -62.240 1.00 32.25 678 ASN A CA 1
ATOM 5317 C C . ASN A 1 678 ? 6.950 5.371 -62.296 1.00 32.25 678 ASN A C 1
ATOM 5319 O O . ASN A 1 678 ? 6.928 4.604 -63.255 1.00 32.25 678 ASN A O 1
ATOM 5323 N N . SER A 1 679 ? 6.027 5.326 -61.325 1.00 30.69 679 SER A N 1
ATOM 5324 C CA . SER A 1 679 ? 4.664 4.722 -61.358 1.00 30.69 679 SER A CA 1
ATOM 5325 C C . SER A 1 679 ? 4.103 4.688 -59.919 1.00 30.69 679 SER A C 1
ATOM 5327 O O . SER A 1 679 ? 4.880 4.519 -58.987 1.00 30.69 679 SER A O 1
ATOM 5329 N N . GLY A 1 680 ? 2.810 4.852 -59.604 1.00 29.61 680 GLY A N 1
ATOM 5330 C CA . GLY A 1 680 ? 1.606 5.209 -60.378 1.00 29.61 680 GLY A CA 1
ATOM 5331 C C . GLY A 1 680 ? 0.357 4.564 -59.730 1.00 29.61 680 GLY A C 1
ATOM 5332 O O . GLY A 1 680 ? 0.418 3.389 -59.399 1.00 29.61 680 GLY A O 1
ATOM 5333 N N . GLY A 1 681 ? -0.785 5.227 -59.495 1.00 27.30 681 GLY A N 1
ATOM 5334 C CA . GLY A 1 681 ? -1.119 6.653 -59.623 1.00 27.30 681 GLY A CA 1
ATOM 5335 C C . GLY A 1 681 ? -2.605 6.960 -59.304 1.00 27.30 681 GLY A C 1
ATOM 5336 O O . GLY A 1 681 ? -3.361 6.062 -58.964 1.00 27.30 681 GLY A O 1
ATOM 5337 N N . MET A 1 682 ? -2.990 8.233 -59.482 1.00 31.05 682 MET A N 1
ATOM 5338 C CA . MET A 1 682 ? -4.338 8.765 -59.806 1.00 31.05 682 MET A CA 1
ATOM 5339 C C . MET A 1 682 ? -5.574 8.478 -58.917 1.00 31.05 682 MET A C 1
ATOM 5341 O O . MET A 1 682 ? -6.110 7.380 -58.904 1.00 31.05 682 MET A O 1
ATOM 5345 N N . PHE A 1 683 ? -6.183 9.561 -58.409 1.00 28.02 683 PHE A N 1
ATOM 5346 C CA . PHE A 1 683 ? -7.498 10.057 -58.878 1.00 28.02 683 PHE A CA 1
ATOM 5347 C C . PHE A 1 683 ? -7.559 11.596 -58.706 1.00 28.02 683 PHE A C 1
ATOM 5349 O O . PHE A 1 683 ? -6.649 12.171 -58.107 1.00 28.02 683 PHE A O 1
ATOM 5356 N N . SER A 1 684 ? -8.540 12.291 -59.301 1.00 26.91 684 SER A N 1
ATOM 5357 C CA . SER A 1 684 ? -8.474 13.753 -59.539 1.00 26.91 684 SER A CA 1
ATOM 5358 C C . SER A 1 684 ? -9.670 14.571 -59.022 1.00 26.91 684 SER A C 1
ATOM 5360 O O . SER A 1 684 ? -10.756 14.048 -58.798 1.00 26.91 684 SER A O 1
ATOM 5362 N N . VAL A 1 685 ? -9.427 15.878 -58.853 1.00 35.41 685 VAL A N 1
ATOM 5363 C CA . VAL A 1 685 ? -10.363 16.932 -58.394 1.00 35.41 685 VAL A CA 1
ATOM 5364 C C . VAL A 1 685 ? -11.416 17.291 -59.467 1.00 35.41 685 VAL A C 1
ATOM 5366 O O . VAL A 1 685 ? -11.251 16.919 -60.630 1.00 35.41 685 VAL A O 1
ATOM 5369 N N . PRO A 1 686 ? -12.453 18.083 -59.125 1.00 47.22 686 PRO A N 1
ATOM 5370 C CA . PRO A 1 686 ? -12.444 19.467 -59.633 1.00 47.22 686 PRO A CA 1
ATOM 5371 C C . PRO A 1 686 ? -12.869 20.558 -58.619 1.00 47.22 686 PRO A C 1
ATOM 5373 O O . PRO A 1 686 ? -13.454 20.286 -57.574 1.00 47.22 686 PRO A O 1
ATOM 5376 N N . ASN A 1 687 ? -12.562 21.816 -58.958 1.00 30.12 687 ASN A N 1
ATOM 5377 C CA . ASN A 1 687 ? -12.821 23.023 -58.155 1.00 30.12 687 ASN A CA 1
ATOM 5378 C C . ASN A 1 687 ? -14.305 23.441 -58.086 1.00 30.12 687 ASN A C 1
ATOM 5380 O O . ASN A 1 687 ? -15.075 23.183 -59.008 1.00 30.12 687 ASN A O 1
ATOM 5384 N N . GLY A 1 688 ? -14.642 24.255 -57.076 1.00 25.98 688 GLY A N 1
ATOM 5385 C CA . GLY A 1 688 ? -15.815 25.140 -57.056 1.00 25.98 688 GLY A CA 1
ATOM 5386 C C . GLY A 1 688 ? -15.485 26.470 -56.361 1.00 25.98 688 GLY A C 1
ATOM 5387 O O . GLY A 1 688 ? -14.753 26.473 -55.374 1.00 25.98 688 GLY A O 1
ATOM 5388 N N . SER A 1 689 ? -15.970 27.603 -56.883 1.00 29.34 689 SER A N 1
ATOM 5389 C CA . SER A 1 689 ? -15.610 28.956 -56.418 1.00 29.34 689 SER A CA 1
ATOM 5390 C C . SER A 1 689 ? -16.805 29.927 -56.375 1.00 29.34 689 SER A C 1
ATOM 5392 O O . SER A 1 689 ? -17.729 29.829 -57.177 1.00 29.34 689 SER A O 1
ATOM 5394 N N . GLY A 1 690 ? -16.773 30.876 -55.430 1.00 25.83 690 GLY A N 1
ATOM 5395 C CA . GLY A 1 690 ? -17.798 31.911 -55.187 1.00 25.83 690 GLY A CA 1
ATOM 5396 C C . GLY A 1 690 ? -17.641 32.461 -53.758 1.00 25.83 690 GLY A C 1
ATOM 5397 O O . GLY A 1 690 ? -17.800 31.701 -52.814 1.00 25.83 690 GLY A O 1
ATOM 5398 N N . ILE A 1 691 ? -17.114 33.663 -53.494 1.00 28.20 691 ILE A N 1
ATOM 5399 C CA . ILE A 1 691 ? -17.588 35.025 -53.832 1.00 28.20 691 ILE A CA 1
ATOM 5400 C C . ILE A 1 691 ? -18.885 35.403 -53.089 1.00 28.20 691 ILE A C 1
ATOM 5402 O O . ILE A 1 691 ? -19.972 35.169 -53.602 1.00 28.20 691 ILE A O 1
ATOM 5406 N N . PHE A 1 692 ? -18.759 36.077 -51.936 1.00 26.59 692 PHE A N 1
ATOM 5407 C CA . PHE A 1 692 ? -19.245 37.459 -51.741 1.00 26.59 692 PHE A CA 1
ATOM 5408 C C . PHE A 1 692 ? -18.639 38.099 -50.471 1.00 26.59 692 PHE A C 1
ATOM 5410 O O . PHE A 1 692 ? -18.091 37.397 -49.624 1.00 26.59 692 PHE A O 1
ATOM 5417 N N . ALA A 1 693 ? -18.682 39.434 -50.370 1.00 26.89 693 ALA A N 1
ATOM 5418 C CA . ALA A 1 693 ? -18.022 40.237 -49.326 1.00 26.89 693 ALA A CA 1
ATOM 5419 C C . ALA A 1 693 ? -18.941 41.415 -48.846 1.00 26.89 693 ALA A C 1
ATOM 5421 O O . ALA A 1 693 ? -20.116 41.413 -49.217 1.00 26.89 693 ALA A O 1
ATOM 5422 N N . PRO A 1 694 ? -18.503 42.357 -47.972 1.00 56.38 694 PRO A N 1
ATOM 5423 C CA . PRO A 1 694 ? -19.321 42.862 -46.852 1.00 56.38 694 PRO A CA 1
ATOM 5424 C C . PRO A 1 694 ? -20.000 44.233 -47.085 1.00 56.38 694 PRO A C 1
ATOM 5426 O O . PRO A 1 694 ? -19.901 44.812 -48.166 1.00 56.38 694 PRO A O 1
ATOM 5429 N N . PRO A 1 695 ? -20.672 44.784 -46.051 1.00 40.88 695 PRO A N 1
ATOM 5430 C CA . PRO A 1 695 ? -20.080 45.918 -45.302 1.00 40.88 695 PRO A CA 1
ATOM 5431 C C . PRO A 1 695 ? -20.284 45.813 -43.763 1.00 40.88 695 PRO A C 1
ATOM 5433 O O . PRO A 1 695 ? -21.007 44.939 -43.300 1.00 40.88 695 PRO A O 1
ATOM 5436 N N . GLY A 1 696 ? -19.701 46.658 -42.897 1.00 26.23 696 GLY A N 1
ATOM 5437 C CA . GLY A 1 696 ? -18.787 47.798 -43.100 1.00 26.23 696 GLY A CA 1
ATOM 5438 C C . GLY A 1 696 ? -18.338 48.442 -41.763 1.00 26.23 696 GLY A C 1
ATOM 5439 O O . GLY A 1 696 ? -18.861 48.103 -40.706 1.00 26.23 696 GLY A O 1
ATOM 5440 N N . HIS A 1 697 ? -17.354 49.353 -41.800 1.00 30.17 697 HIS A N 1
ATOM 5441 C CA . HIS A 1 697 ? -16.680 49.927 -40.613 1.00 30.17 697 HIS A CA 1
ATOM 5442 C C . HIS A 1 697 ? -17.312 51.213 -40.040 1.00 30.17 697 HIS A C 1
ATOM 5444 O O . HIS A 1 697 ? -17.651 52.114 -40.801 1.00 30.17 697 HIS A O 1
ATOM 5450 N N . THR A 1 698 ? -17.183 51.396 -38.718 1.00 29.17 698 THR A N 1
ATOM 5451 C CA . THR A 1 698 ? -16.579 52.590 -38.067 1.00 29.17 698 THR A CA 1
ATOM 5452 C C . THR A 1 698 ? -15.808 52.089 -36.828 1.00 29.17 698 THR A C 1
ATOM 5454 O O . THR A 1 698 ? -16.341 51.261 -36.101 1.00 29.17 698 THR A O 1
ATOM 5457 N N . ARG A 1 699 ? -14.529 52.359 -36.521 1.00 29.14 699 ARG A N 1
ATOM 5458 C CA . ARG A 1 699 ? -13.489 53.382 -36.798 1.00 29.14 699 ARG A CA 1
ATOM 5459 C C . ARG A 1 699 ? -13.169 54.170 -35.516 1.00 29.14 699 ARG A C 1
ATOM 5461 O O . ARG A 1 699 ? -14.029 54.862 -34.988 1.00 29.14 699 ARG A O 1
ATOM 5468 N N . GLY A 1 700 ? -11.911 54.089 -35.077 1.00 26.28 700 GLY A N 1
ATOM 5469 C CA . GLY A 1 700 ? -11.329 54.834 -33.957 1.00 26.28 700 GLY A CA 1
ATOM 5470 C C . GLY A 1 700 ? -9.846 54.473 -33.821 1.00 26.28 700 GLY A C 1
ATOM 5471 O O . GLY A 1 700 ? -9.522 53.320 -33.558 1.00 26.28 700 GLY A O 1
ATOM 5472 N N . GLU A 1 701 ? -8.958 55.432 -34.073 1.00 28.78 701 GLU A N 1
ATOM 5473 C CA . GLU A 1 701 ? -7.501 55.255 -34.199 1.00 28.78 701 GLU A CA 1
ATOM 5474 C C . GLU A 1 701 ? -6.781 56.074 -33.109 1.00 28.78 701 GLU A C 1
ATOM 5476 O O . GLU A 1 701 ? -7.199 57.208 -32.896 1.00 28.78 701 GLU A O 1
ATOM 5481 N N . SER A 1 702 ? -5.718 55.544 -32.471 1.00 29.83 702 SER A N 1
ATOM 5482 C CA . SER A 1 702 ? -4.447 56.262 -32.165 1.00 29.83 702 SER A CA 1
ATOM 5483 C C . SER A 1 702 ? -3.558 55.572 -31.102 1.00 29.83 702 SER A C 1
ATOM 5485 O O . SER A 1 702 ? -3.820 55.634 -29.903 1.00 29.83 702 SER A O 1
ATOM 5487 N N . ASP A 1 703 ? -2.483 54.951 -31.580 1.00 26.95 703 ASP A N 1
ATOM 5488 C CA . ASP A 1 703 ? -1.083 55.001 -31.116 1.00 26.95 703 ASP A CA 1
ATOM 5489 C C . ASP A 1 703 ? -0.609 55.308 -29.665 1.00 26.95 703 ASP A C 1
ATOM 5491 O O . ASP A 1 703 ? -0.914 56.317 -29.037 1.00 26.95 703 ASP A O 1
ATOM 5495 N N . THR A 1 704 ? 0.435 54.540 -29.308 1.00 28.17 704 THR A N 1
ATOM 5496 C CA . THR A 1 704 ? 1.677 54.910 -28.575 1.00 28.17 704 THR A CA 1
ATOM 5497 C C . THR A 1 704 ? 1.758 55.076 -27.038 1.00 28.17 704 THR A C 1
ATOM 5499 O O . THR A 1 704 ? 1.521 56.131 -26.466 1.00 28.17 704 THR A O 1
ATOM 5502 N N . SER A 1 705 ? 2.482 54.105 -26.457 1.00 26.23 705 SER A N 1
ATOM 5503 C CA . SER A 1 705 ? 3.694 54.283 -25.617 1.00 26.23 705 SER A CA 1
ATOM 5504 C C . SER A 1 705 ? 3.624 54.422 -24.078 1.00 26.23 705 SER A C 1
ATOM 5506 O O . SER A 1 705 ? 2.958 55.270 -23.503 1.00 26.23 705 SER A O 1
ATOM 5508 N N . LEU A 1 706 ? 4.437 53.562 -23.443 1.00 29.05 706 LEU A N 1
ATOM 5509 C CA . LEU A 1 706 ? 5.277 53.751 -22.245 1.00 29.05 706 LEU A CA 1
ATOM 5510 C C . LEU A 1 706 ? 4.962 54.914 -21.272 1.00 29.05 706 LEU A C 1
ATOM 5512 O O . LEU A 1 706 ? 5.361 56.046 -21.521 1.00 29.05 706 LEU A O 1
ATOM 5516 N N . GLN A 1 707 ? 4.569 54.578 -20.035 1.00 25.27 707 GLN A N 1
ATOM 5517 C CA . GLN A 1 707 ? 5.525 54.558 -18.908 1.00 25.27 707 GLN A CA 1
ATOM 5518 C C . GLN A 1 707 ? 4.961 53.881 -17.641 1.00 25.27 707 GLN A C 1
ATOM 5520 O O . GLN A 1 707 ? 3.762 53.667 -17.490 1.00 25.27 707 GLN A O 1
ATOM 5525 N N . SER A 1 708 ? 5.866 53.513 -16.734 1.00 28.75 708 SER A N 1
ATOM 5526 C CA . SER A 1 708 ? 5.590 52.970 -15.397 1.00 28.75 708 SER A CA 1
ATOM 5527 C C . SER A 1 708 ? 5.078 54.027 -14.416 1.00 28.75 708 SER A C 1
ATOM 5529 O O . SER A 1 708 ? 5.599 55.136 -14.451 1.00 28.75 708 SER A O 1
ATOM 5531 N N . PHE A 1 709 ? 4.274 53.645 -13.415 1.00 26.64 709 PHE A N 1
ATOM 5532 C CA . PHE A 1 709 ? 4.426 54.180 -12.049 1.00 26.64 709 PHE A CA 1
ATOM 5533 C C . PHE A 1 709 ? 3.945 53.198 -10.961 1.00 26.64 709 PHE A C 1
ATOM 5535 O O . PHE A 1 709 ? 3.418 52.127 -11.257 1.00 26.64 709 PHE A O 1
ATOM 5542 N N . ARG A 1 710 ? 4.253 53.530 -9.700 1.00 25.84 710 ARG A N 1
ATOM 5543 C CA . ARG A 1 710 ? 4.163 52.664 -8.507 1.00 25.84 710 ARG A CA 1
ATOM 5544 C C . ARG A 1 710 ? 2.738 52.536 -7.960 1.00 25.84 710 ARG A C 1
ATOM 5546 O O . ARG A 1 710 ? 1.896 53.389 -8.220 1.00 25.84 710 ARG A O 1
ATOM 5553 N N . TYR A 1 711 ? 2.551 51.577 -7.051 1.00 28.80 711 TYR A N 1
ATOM 5554 C CA . TYR A 1 711 ? 1.569 51.689 -5.969 1.00 28.80 711 TYR A CA 1
ATOM 5555 C C . TYR A 1 711 ? 2.222 51.396 -4.611 1.00 28.80 711 TYR A C 1
ATOM 5557 O O . TYR A 1 711 ? 2.769 50.314 -4.406 1.00 28.80 711 TYR A O 1
ATOM 5565 N N . ASP A 1 712 ? 2.156 52.362 -3.692 1.00 25.25 712 ASP A N 1
ATOM 5566 C CA . ASP A 1 712 ? 2.580 52.215 -2.294 1.00 25.25 712 ASP A CA 1
ATOM 5567 C C . ASP A 1 712 ? 1.436 51.637 -1.420 1.00 25.25 712 ASP A C 1
ATOM 5569 O O . ASP A 1 712 ? 0.262 51.902 -1.701 1.00 25.25 712 ASP A O 1
ATOM 5573 N N . PRO A 1 713 ? 1.729 50.866 -0.349 1.00 34.78 713 PRO A N 1
ATOM 5574 C CA . PRO A 1 713 ? 0.708 50.188 0.459 1.00 34.78 713 PRO A CA 1
ATOM 5575 C C . PRO A 1 713 ? 0.180 51.010 1.670 1.00 34.78 713 PRO A C 1
ATOM 5577 O O . PRO A 1 713 ? 0.953 51.352 2.570 1.00 34.78 713 PRO A O 1
ATOM 5580 N N . PRO A 1 714 ? -1.144 51.260 1.779 1.00 33.22 714 PRO A N 1
ATOM 5581 C CA . PRO A 1 714 ? -1.811 51.814 2.972 1.00 33.22 714 PRO A CA 1
ATOM 5582 C C . PRO A 1 714 ? -2.191 50.715 4.011 1.00 33.22 714 PRO A C 1
ATOM 5584 O O . PRO A 1 714 ? -2.078 49.524 3.718 1.00 33.22 714 PRO A O 1
ATOM 5587 N N . PRO A 1 715 ? -2.540 51.048 5.278 1.00 34.47 715 PRO A N 1
ATOM 5588 C CA . PRO A 1 715 ? -1.755 50.500 6.392 1.00 34.47 715 PRO A CA 1
ATOM 5589 C C . PRO A 1 715 ? -2.476 49.555 7.378 1.00 34.47 715 PRO A C 1
ATOM 5591 O O . PRO A 1 715 ? -3.699 49.456 7.451 1.00 34.47 715 PRO A O 1
ATOM 5594 N N . ARG A 1 716 ? -1.669 48.904 8.235 1.00 36.22 716 ARG A N 1
ATOM 5595 C CA . ARG A 1 716 ? -2.102 48.039 9.353 1.00 36.22 716 ARG A CA 1
ATOM 5596 C C . ARG A 1 716 ? -3.024 48.760 10.352 1.00 36.22 716 ARG A C 1
ATOM 5598 O O . ARG A 1 716 ? -2.561 49.595 11.129 1.00 36.22 716 ARG A O 1
ATOM 5605 N N . ALA A 1 717 ? -4.273 48.311 10.466 1.00 30.59 717 ALA A N 1
ATOM 5606 C CA . ALA A 1 717 ? -5.175 48.672 11.564 1.00 30.59 717 ALA A CA 1
ATOM 5607 C C . ALA A 1 717 ? -5.171 47.615 12.691 1.00 30.59 717 ALA A C 1
ATOM 5609 O O . ALA A 1 717 ? -5.236 46.413 12.440 1.00 30.59 717 ALA A O 1
ATOM 5610 N N . LYS A 1 718 ? -5.143 48.057 13.958 1.00 33.22 718 LYS A N 1
ATOM 5611 C CA . LYS A 1 718 ? -5.360 47.213 15.153 1.00 33.22 718 LYS A CA 1
ATOM 5612 C C . LYS A 1 718 ? -6.679 47.604 15.825 1.00 33.22 718 LYS A C 1
ATOM 5614 O O . LYS A 1 718 ? -6.790 48.774 16.185 1.00 33.22 718 LYS A O 1
ATOM 5619 N N . ARG A 1 719 ? -7.561 46.642 16.162 1.00 32.91 719 ARG A N 1
ATOM 5620 C CA . ARG A 1 719 ? -8.145 46.452 17.525 1.00 32.91 719 ARG A CA 1
ATOM 5621 C C . ARG A 1 719 ? -9.339 45.478 17.600 1.00 32.91 719 ARG A C 1
ATOM 5623 O O . ARG A 1 719 ? -10.240 45.555 16.786 1.00 32.91 719 ARG A O 1
ATOM 5630 N N . LYS A 1 720 ? -9.363 44.738 18.724 1.00 28.58 720 LYS A N 1
ATOM 5631 C CA . LYS A 1 720 ? -10.519 44.249 19.521 1.00 28.58 720 LYS A CA 1
ATOM 5632 C C . LYS A 1 720 ? -11.585 43.375 18.825 1.00 28.58 720 LYS A C 1
ATOM 5634 O O . LYS A 1 720 ? -12.262 43.802 17.904 1.00 28.58 720 LYS A O 1
ATOM 5639 N N . GLY A 1 721 ? -11.811 42.179 19.378 1.00 30.39 721 GLY A N 1
ATOM 5640 C CA . GLY A 1 721 ? -12.943 41.311 19.023 1.00 30.39 721 GLY A CA 1
ATOM 5641 C C . GLY A 1 721 ? -14.212 41.576 19.847 1.00 30.39 721 GLY A C 1
ATOM 5642 O O . GLY A 1 721 ? -14.190 42.347 20.807 1.00 30.39 721 GLY A O 1
ATOM 5643 N N . SER A 1 722 ? -15.301 40.883 19.498 1.00 28.56 722 SER A N 1
ATOM 5644 C CA . SER A 1 722 ? -16.583 40.896 20.220 1.00 28.56 722 SER A CA 1
ATOM 5645 C C . SER A 1 722 ? -17.033 39.468 20.548 1.00 28.56 722 SER A C 1
ATOM 5647 O O . SER A 1 722 ? -17.185 38.634 19.657 1.00 28.56 722 SER A O 1
ATOM 5649 N N . PHE A 1 723 ? -17.233 39.173 21.833 1.00 35.31 723 PHE A N 1
ATOM 5650 C CA . PHE A 1 723 ? -17.471 37.819 22.353 1.00 35.31 723 PHE A CA 1
ATOM 5651 C C . PHE A 1 723 ? -18.968 37.594 22.659 1.00 35.31 723 PHE A C 1
ATOM 5653 O O . PHE A 1 723 ? -19.349 37.348 23.801 1.00 35.31 723 PHE A O 1
ATOM 5660 N N . ALA A 1 724 ? -19.831 37.737 21.642 1.00 31.14 724 ALA A N 1
ATOM 5661 C CA . ALA A 1 724 ? -21.292 37.798 21.825 1.00 31.14 724 ALA A CA 1
ATOM 5662 C C . ALA A 1 724 ? -22.103 36.712 21.081 1.00 31.14 724 ALA A C 1
ATOM 5664 O O . ALA A 1 724 ? -22.978 36.082 21.675 1.00 31.14 724 ALA A O 1
ATOM 5665 N N . SER A 1 725 ? -21.830 36.459 19.796 1.00 33.12 725 SER A N 1
ATOM 5666 C CA . SER A 1 725 ? -22.811 35.800 18.908 1.00 33.12 725 SER A CA 1
ATOM 5667 C C . SER A 1 725 ? -22.892 34.266 18.996 1.00 33.12 725 SER A C 1
ATOM 5669 O O . SER A 1 725 ? -23.874 33.679 18.550 1.00 33.12 725 SER A O 1
ATOM 5671 N N . LEU A 1 726 ? -21.903 33.584 19.587 1.00 33.91 726 LEU A N 1
ATOM 5672 C CA . LEU A 1 726 ? -21.820 32.110 19.574 1.00 33.91 726 LEU A CA 1
ATOM 5673 C C . LEU A 1 726 ? -22.666 31.388 20.642 1.00 33.91 726 LEU A C 1
ATOM 5675 O O . LEU A 1 726 ? -22.693 30.160 20.673 1.00 33.91 726 LEU A O 1
ATOM 5679 N N . LYS A 1 727 ? -23.385 32.113 21.510 1.00 31.39 727 LYS A N 1
ATOM 5680 C CA . LYS A 1 727 ? -24.195 31.506 22.588 1.00 31.39 727 LYS A CA 1
ATOM 5681 C C . LYS A 1 727 ? -25.653 31.211 22.195 1.00 31.39 727 LYS A C 1
ATOM 5683 O O . LYS A 1 727 ? -26.348 30.531 22.945 1.00 31.39 727 LYS A O 1
ATOM 5688 N N . ALA A 1 728 ? -26.108 31.698 21.036 1.00 31.38 728 ALA A N 1
ATOM 5689 C CA . ALA A 1 728 ? -27.493 31.557 20.573 1.00 31.38 728 ALA A CA 1
ATOM 5690 C C . ALA A 1 728 ? -27.775 30.235 19.826 1.00 31.38 728 ALA A C 1
ATOM 5692 O O . ALA A 1 728 ? -28.869 29.689 19.937 1.00 31.38 728 ALA A O 1
ATOM 5693 N N . ALA A 1 729 ? -26.789 29.683 19.108 1.00 34.22 729 ALA A N 1
ATOM 5694 C CA . ALA A 1 729 ? -26.993 28.554 18.189 1.00 34.22 729 ALA A CA 1
ATOM 5695 C C . ALA A 1 729 ? -27.182 27.173 18.858 1.00 34.22 729 ALA A C 1
ATOM 5697 O O . ALA A 1 729 ? -27.596 26.230 18.195 1.00 34.22 729 ALA A O 1
ATOM 5698 N N . PHE A 1 730 ? -26.902 27.038 20.161 1.00 38.00 730 PHE A N 1
ATOM 5699 C CA . PHE A 1 730 ? -26.933 25.756 20.892 1.00 38.00 730 PHE A CA 1
ATOM 5700 C C . PHE A 1 730 ? -27.987 25.698 22.018 1.00 38.00 730 PHE A C 1
ATOM 5702 O O . PHE A 1 730 ? -27.858 24.919 22.962 1.00 38.00 730 PHE A O 1
ATOM 5709 N N . LYS A 1 731 ? -29.044 26.520 21.939 1.00 32.62 731 LYS A N 1
ATOM 5710 C CA . LYS A 1 731 ? -30.191 26.479 22.869 1.00 32.62 731 LYS A CA 1
ATOM 5711 C C . LYS A 1 731 ? -31.545 26.677 22.168 1.00 32.62 731 LYS A C 1
ATOM 5713 O O . LYS A 1 731 ? -32.285 27.601 22.486 1.00 32.62 731 LYS A O 1
ATOM 5718 N N . SER A 1 732 ? -31.901 25.771 21.257 1.00 27.92 732 SER A N 1
ATOM 5719 C CA . SER A 1 732 ? -33.290 25.634 20.796 1.00 27.92 732 SER A CA 1
ATOM 5720 C C . SER A 1 732 ? -33.579 24.218 20.289 1.00 27.92 732 SER A 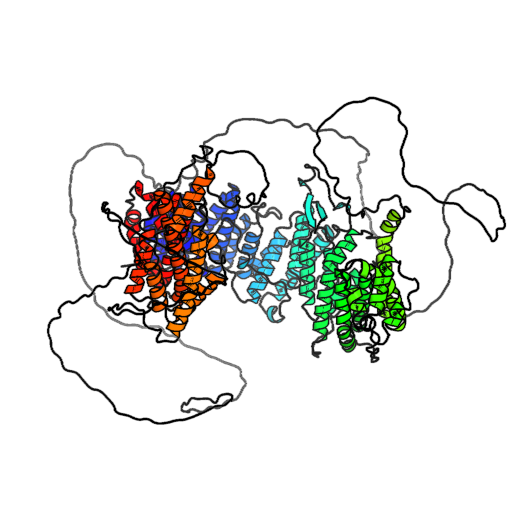C 1
ATOM 5722 O O . SER A 1 732 ? -33.199 23.885 19.172 1.00 27.92 732 SER A O 1
ATOM 5724 N N . THR A 1 733 ? -34.194 23.377 21.134 1.00 32.00 733 THR A N 1
ATOM 5725 C CA . THR A 1 733 ? -34.977 22.166 20.757 1.00 32.00 733 THR A CA 1
ATOM 5726 C C . THR A 1 733 ? -35.681 21.492 21.959 1.00 32.00 733 THR A C 1
ATOM 5728 O O . THR A 1 733 ? -35.906 20.288 21.945 1.00 32.00 733 THR A O 1
ATOM 5731 N N . ASN A 1 734 ? -36.071 22.222 23.021 1.00 32.19 734 ASN A N 1
ATOM 5732 C CA . ASN A 1 734 ? -37.067 21.685 23.970 1.00 32.19 734 ASN A CA 1
ATOM 5733 C C . ASN A 1 734 ? -37.731 22.751 24.862 1.00 32.19 734 ASN A C 1
ATOM 5735 O O . ASN A 1 734 ? -37.145 23.194 25.847 1.00 32.19 734 ASN A O 1
ATOM 5739 N N . ALA A 1 735 ? -38.967 23.128 24.523 1.00 28.70 735 ALA A N 1
ATOM 5740 C CA . ALA A 1 735 ? -39.948 23.743 25.422 1.00 28.70 735 ALA A CA 1
ATOM 5741 C C . ALA A 1 735 ? -41.340 23.696 24.761 1.00 28.70 735 ALA A C 1
ATOM 5743 O O . ALA A 1 735 ? -41.555 24.349 23.741 1.00 28.70 735 ALA A O 1
ATOM 5744 N N . LYS A 1 736 ? -42.296 22.955 25.338 1.00 32.31 736 LYS A N 1
ATOM 5745 C CA . LYS A 1 736 ? -43.728 23.180 25.066 1.00 32.31 736 LYS A CA 1
ATOM 5746 C C . LYS A 1 736 ? -44.231 24.289 25.992 1.00 32.31 736 LYS A C 1
ATOM 5748 O O . LYS A 1 736 ? -43.817 24.361 27.147 1.00 32.31 736 LYS A O 1
ATOM 5753 N N . SER A 1 737 ? -45.088 25.160 25.475 1.00 30.33 737 SER A N 1
ATOM 5754 C CA . SER A 1 737 ? -45.546 26.381 26.141 1.00 30.33 737 SER A CA 1
ATOM 5755 C C . SER A 1 737 ? -46.769 26.164 27.038 1.00 30.33 737 SER A C 1
ATOM 5757 O O . SER A 1 737 ? -47.748 25.553 26.620 1.00 30.33 737 SER A O 1
ATOM 5759 N N . VAL A 1 738 ? -46.743 26.761 28.235 1.00 29.05 738 VAL A N 1
ATOM 5760 C CA . VAL A 1 738 ? -47.927 27.159 29.023 1.00 29.05 738 VAL A CA 1
ATOM 5761 C C . VAL A 1 738 ? -47.616 28.513 29.687 1.00 29.05 738 VAL A C 1
ATOM 5763 O O . VAL A 1 738 ? -46.459 28.798 29.996 1.00 29.05 738 VAL A O 1
ATOM 5766 N N . LEU A 1 739 ? -48.631 29.367 29.840 1.00 31.14 739 LEU A N 1
ATOM 5767 C CA . LEU A 1 739 ? -48.545 30.755 30.329 1.00 31.14 739 LEU A CA 1
ATOM 5768 C C . LEU A 1 739 ? -48.854 30.872 31.853 1.00 31.14 739 LEU A C 1
ATOM 5770 O O . LEU A 1 739 ? -49.200 29.861 32.466 1.00 31.14 739 LEU A O 1
ATOM 5774 N N . PRO A 1 740 ? -48.638 32.037 32.510 1.00 35.84 740 PRO A N 1
ATOM 5775 C CA . PRO A 1 740 ? -48.366 32.085 33.955 1.00 35.84 740 PRO A CA 1
ATOM 5776 C C . PRO A 1 740 ? -49.591 32.142 34.891 1.00 35.84 740 PRO A C 1
ATOM 5778 O O . PRO A 1 740 ? -50.709 32.467 34.502 1.00 35.84 740 PRO A O 1
ATOM 5781 N N . VAL A 1 741 ? -49.320 31.864 36.172 1.00 29.14 741 VAL A N 1
ATOM 5782 C CA . VAL A 1 741 ? -50.271 31.753 37.296 1.00 29.14 741 VAL A CA 1
ATOM 5783 C C . VAL A 1 741 ? -50.596 33.103 37.957 1.00 29.14 741 VAL A C 1
ATOM 5785 O O . VAL A 1 741 ? -49.679 33.884 38.221 1.00 29.14 741 VAL A O 1
ATOM 5788 N N . PRO A 1 742 ? -51.854 33.309 38.398 1.00 34.16 742 PRO A N 1
ATOM 5789 C CA . PRO A 1 742 ? -52.182 34.214 39.499 1.00 34.16 742 PRO A CA 1
ATOM 5790 C C . PRO A 1 742 ? -52.867 33.520 40.708 1.00 34.16 742 PRO A C 1
ATOM 5792 O O . PRO A 1 742 ? -53.955 32.977 40.593 1.00 34.16 742 PRO A O 1
ATOM 5795 N N . LYS A 1 743 ? -52.218 33.633 41.878 1.00 29.83 743 LYS A N 1
ATOM 5796 C CA . LYS A 1 743 ? -52.729 33.715 43.275 1.00 29.83 743 LYS A CA 1
ATOM 5797 C C . LYS A 1 743 ? -53.914 32.847 43.799 1.00 29.83 743 LYS A C 1
ATOM 5799 O O . LYS A 1 743 ? -55.054 33.009 43.391 1.00 29.83 743 LYS A O 1
ATOM 5804 N N . ASN A 1 744 ? -53.625 32.245 44.966 1.00 27.06 744 ASN A N 1
ATOM 5805 C CA . ASN A 1 744 ? -54.464 32.044 46.175 1.00 27.06 744 ASN A CA 1
ATOM 5806 C C . ASN A 1 744 ? -55.388 30.812 46.368 1.00 27.06 744 ASN A C 1
ATOM 5808 O O . ASN A 1 744 ? -56.212 30.477 45.532 1.00 27.06 744 ASN A O 1
ATOM 5812 N N . ALA A 1 745 ? -55.325 30.328 47.626 1.00 28.33 745 ALA A N 1
ATOM 5813 C CA . ALA A 1 745 ? -56.319 29.595 48.436 1.00 28.33 745 ALA A CA 1
ATOM 5814 C C . ALA A 1 745 ? -56.689 28.126 48.105 1.00 28.33 745 ALA A C 1
ATOM 5816 O O . ALA A 1 745 ? -56.854 27.750 46.954 1.00 28.33 745 ALA A O 1
ATOM 5817 N N . GLY A 1 746 ? -56.935 27.331 49.165 1.00 26.50 746 GLY A N 1
ATOM 5818 C CA . GLY A 1 746 ? -57.891 26.205 49.115 1.00 26.50 746 GLY A CA 1
ATOM 5819 C C . GLY A 1 746 ? -57.391 24.778 49.416 1.00 26.50 746 GLY A C 1
ATOM 5820 O O . GLY A 1 746 ? -57.178 23.998 48.503 1.00 26.50 746 GLY A O 1
ATOM 5821 N N . SER A 1 747 ? -57.295 24.427 50.704 1.00 28.53 747 SER A N 1
ATOM 5822 C CA . SER A 1 747 ? -57.755 23.155 51.323 1.00 28.53 747 SER A CA 1
ATOM 5823 C C . SER A 1 747 ? -57.736 21.785 50.586 1.00 28.53 747 SER A C 1
ATOM 5825 O O . SER A 1 747 ? -58.436 21.575 49.607 1.00 28.53 747 SER A O 1
ATOM 5827 N N . HIS A 1 748 ? -57.162 20.795 51.289 1.00 27.84 748 HIS A N 1
ATOM 5828 C CA . HIS A 1 748 ? -57.666 19.416 51.505 1.00 27.84 748 HIS A CA 1
ATOM 5829 C C . HIS A 1 748 ? -57.931 18.403 50.350 1.00 27.84 748 HIS A C 1
ATOM 5831 O O . HIS A 1 748 ? -58.908 18.483 49.623 1.00 27.84 748 HIS A O 1
ATOM 5837 N N . SER A 1 749 ? -57.159 17.303 50.441 1.00 26.39 749 SER A N 1
ATOM 5838 C CA . SER A 1 749 ? -57.606 15.905 50.696 1.00 26.39 749 SER A CA 1
ATOM 5839 C C . SER A 1 749 ? -57.810 14.856 49.568 1.00 26.39 749 SER A C 1
ATOM 5841 O O . SER A 1 749 ? -58.589 14.984 48.641 1.00 26.39 749 SER A O 1
ATOM 5843 N N . GLN A 1 750 ? -57.144 13.712 49.805 1.00 26.36 750 GLN A N 1
ATOM 5844 C CA . GLN A 1 750 ? -57.645 12.322 49.746 1.00 26.36 750 GLN A CA 1
ATOM 5845 C C . GLN A 1 750 ? -58.204 11.671 48.444 1.00 26.36 750 GLN A C 1
ATOM 5847 O O . GLN A 1 750 ? -59.398 11.690 48.187 1.00 26.36 750 GLN A O 1
ATOM 5852 N N . SER A 1 751 ? -57.388 10.735 47.917 1.00 26.58 751 SER A N 1
ATOM 5853 C CA . SER A 1 751 ? -57.632 9.265 48.008 1.00 26.58 751 SER A CA 1
ATOM 5854 C C . SER A 1 751 ? -58.294 8.464 46.853 1.00 26.58 751 SER A C 1
ATOM 5856 O O . SER A 1 751 ? -59.126 8.946 46.100 1.00 26.58 751 SER A O 1
ATOM 5858 N N . ARG A 1 752 ? -57.950 7.157 46.865 1.00 26.25 752 ARG A N 1
ATOM 5859 C CA . ARG A 1 752 ? -58.611 5.938 46.320 1.00 26.25 752 ARG A CA 1
ATOM 5860 C C . ARG A 1 752 ? -58.511 5.506 44.834 1.00 26.25 752 ARG A C 1
ATOM 5862 O O . ARG A 1 752 ? -59.076 6.099 43.928 1.00 26.25 752 ARG A O 1
ATOM 5869 N N . ARG A 1 753 ? -57.928 4.299 44.670 1.00 30.50 753 ARG A N 1
ATOM 5870 C CA . ARG A 1 753 ? -58.294 3.245 43.684 1.00 30.50 753 ARG A CA 1
ATOM 5871 C C . ARG A 1 753 ? -59.761 2.793 43.884 1.00 30.50 753 ARG A C 1
ATOM 5873 O O . ARG A 1 753 ? -60.247 2.905 45.012 1.00 30.50 753 ARG A O 1
ATOM 5880 N N . PRO A 1 754 ? -60.441 2.229 42.863 1.00 37.53 754 PRO A N 1
ATOM 5881 C CA . PRO A 1 754 ? -60.392 0.776 42.542 1.00 37.53 754 PRO A CA 1
ATOM 5882 C C . PRO A 1 754 ? -59.994 0.518 41.060 1.00 37.53 754 PRO A C 1
ATOM 5884 O O . PRO A 1 754 ? -59.757 1.484 40.348 1.00 37.53 754 PRO A O 1
ATOM 5887 N N . SER A 1 755 ? -59.886 -0.673 40.442 1.00 26.84 755 SER A N 1
ATOM 5888 C CA . SER A 1 755 ? -59.822 -2.119 40.790 1.00 26.84 755 SER A CA 1
ATOM 5889 C C . SER A 1 755 ? -60.785 -2.997 39.948 1.00 26.84 755 SER A C 1
ATOM 5891 O O . SER A 1 755 ? -61.959 -3.091 40.271 1.00 26.84 755 SER A O 1
ATOM 5893 N N . ALA A 1 756 ? -60.208 -3.732 38.982 1.00 30.59 756 ALA A N 1
ATOM 5894 C CA . ALA A 1 756 ? -60.500 -5.130 38.583 1.00 30.59 756 ALA A CA 1
ATOM 5895 C C . ALA A 1 756 ? -61.799 -5.592 37.844 1.00 30.59 756 ALA A C 1
ATOM 5897 O O . ALA A 1 756 ? -62.901 -5.533 38.376 1.00 30.59 756 ALA A O 1
ATOM 5898 N N . SER A 1 757 ? -61.552 -6.369 36.764 1.00 30.28 757 SER A N 1
ATOM 5899 C CA . SER A 1 757 ? -62.282 -7.593 36.316 1.00 30.28 757 SER A CA 1
ATOM 5900 C C . SER A 1 757 ? -63.611 -7.431 35.521 1.00 30.28 757 SER A C 1
ATOM 5902 O O . SER A 1 757 ? -64.199 -6.360 35.559 1.00 30.28 757 SER A O 1
ATOM 5904 N N . ALA A 1 758 ? -64.122 -8.409 34.739 1.00 30.14 758 ALA A N 1
ATOM 5905 C CA . ALA A 1 758 ? -63.683 -9.791 34.424 1.00 30.14 758 ALA A CA 1
ATOM 5906 C C . ALA A 1 758 ? -64.279 -10.329 33.082 1.00 30.14 758 ALA A C 1
ATOM 5908 O O . ALA A 1 758 ? -65.296 -9.803 32.648 1.00 30.14 758 ALA A O 1
ATOM 5909 N N . ALA A 1 759 ? -63.754 -11.467 32.569 1.00 29.64 759 ALA A N 1
ATOM 5910 C CA . ALA A 1 759 ? -64.443 -12.484 31.720 1.00 29.64 759 ALA A CA 1
ATOM 5911 C C . ALA A 1 759 ? -64.979 -12.074 30.310 1.00 29.64 759 ALA A C 1
ATOM 5913 O O . ALA A 1 759 ? -65.173 -10.902 30.033 1.00 29.64 759 ALA A O 1
ATOM 5914 N N . SER A 1 760 ? -65.291 -12.971 29.352 1.00 28.80 760 SER A N 1
ATOM 5915 C CA . SER A 1 760 ? -64.842 -14.348 29.009 1.00 28.80 760 SER A CA 1
ATOM 5916 C C . SER A 1 760 ? -65.345 -14.697 27.580 1.00 28.80 760 SER A C 1
ATOM 5918 O O . SER A 1 760 ? -66.378 -14.176 27.166 1.00 28.80 760 SER A O 1
ATOM 5920 N N . GLY A 1 761 ? -64.672 -15.578 26.822 1.00 26.28 761 GLY A N 1
ATOM 5921 C CA . GLY A 1 761 ? -65.105 -16.013 25.475 1.00 26.28 761 GLY A CA 1
ATOM 5922 C C . GLY A 1 761 ? -64.229 -17.135 24.886 1.00 26.28 761 GLY A C 1
ATOM 5923 O O . GLY A 1 761 ? -63.041 -17.199 25.191 1.00 26.28 761 GLY A O 1
ATOM 5924 N N . ARG A 1 762 ? -64.802 -18.056 24.088 1.00 27.95 762 ARG A N 1
ATOM 5925 C CA . ARG A 1 762 ? -64.174 -19.348 23.709 1.00 27.95 762 ARG A CA 1
ATOM 5926 C C . ARG A 1 762 ? -64.244 -19.641 22.196 1.00 27.95 762 ARG A C 1
ATOM 5928 O O . ARG A 1 762 ? -65.180 -19.228 21.528 1.00 27.95 762 ARG A O 1
ATOM 5935 N N . ALA A 1 763 ? -63.233 -20.360 21.698 1.00 27.34 763 ALA A N 1
ATOM 5936 C CA . ALA A 1 763 ? -62.907 -20.632 20.288 1.00 27.34 763 ALA A CA 1
ATOM 5937 C C . ALA A 1 763 ? -64.004 -21.265 19.391 1.00 27.34 763 ALA A C 1
ATOM 5939 O O . ALA A 1 763 ? -64.850 -22.015 19.872 1.00 27.34 763 ALA A O 1
ATOM 5940 N N . GLY A 1 764 ? -63.880 -21.073 18.064 1.00 26.08 764 GLY A N 1
ATOM 5941 C CA . GLY A 1 764 ? -64.649 -21.782 17.025 1.00 26.08 764 GLY A CA 1
ATOM 5942 C C . GLY A 1 764 ? -64.128 -21.542 15.591 1.00 26.08 764 GLY A C 1
ATOM 5943 O O . GLY A 1 764 ? -64.108 -20.412 15.121 1.00 26.08 764 GLY A O 1
ATOM 5944 N N .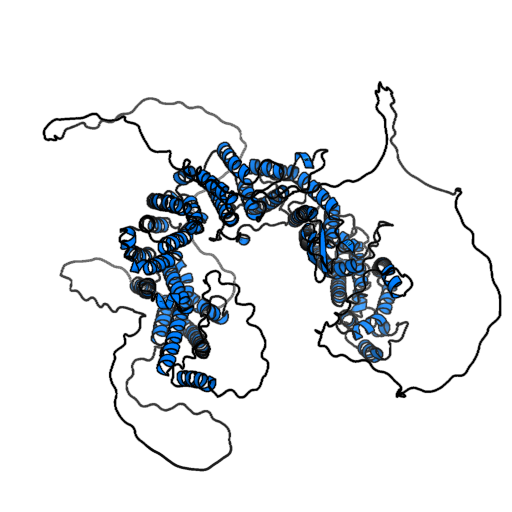 ILE A 1 765 ? -63.693 -22.604 14.901 1.00 28.61 765 ILE A N 1
ATOM 5945 C CA . ILE A 1 765 ? -63.055 -22.598 13.561 1.00 28.61 765 ILE A CA 1
ATOM 5946 C C . ILE A 1 765 ? -64.098 -22.555 12.420 1.00 28.61 765 ILE A C 1
ATOM 5948 O O . ILE A 1 765 ? -65.048 -23.336 12.496 1.00 28.61 765 ILE A O 1
ATOM 5952 N N . LYS A 1 766 ? -63.860 -21.793 11.324 1.00 28.41 766 LYS A N 1
ATOM 5953 C CA . LYS A 1 766 ? -64.076 -22.214 9.903 1.00 28.41 766 LYS A CA 1
ATOM 5954 C C . LYS A 1 766 ? -63.638 -21.180 8.836 1.00 28.41 766 LYS A C 1
ATOM 5956 O O . LYS A 1 766 ? -63.411 -20.020 9.150 1.00 28.41 766 LYS A O 1
ATOM 5961 N N . ASN A 1 767 ? -63.489 -21.666 7.595 1.00 28.91 767 ASN A N 1
ATOM 5962 C CA . ASN A 1 767 ? -62.915 -21.017 6.395 1.00 28.91 767 ASN A CA 1
ATOM 5963 C C . ASN A 1 767 ? -63.974 -20.784 5.279 1.00 28.91 767 ASN A C 1
ATOM 5965 O O . ASN A 1 767 ? -65.135 -21.142 5.467 1.00 28.91 767 ASN A O 1
ATOM 5969 N N . MET A 1 768 ? -63.498 -20.369 4.082 1.00 28.75 768 MET A N 1
ATOM 5970 C CA . MET A 1 768 ? -64.151 -20.351 2.741 1.00 28.75 768 MET A CA 1
ATOM 5971 C C . MET A 1 768 ? -64.942 -19.059 2.426 1.00 28.75 768 MET A C 1
ATOM 5973 O O . MET A 1 768 ? -65.554 -18.502 3.328 1.00 28.75 768 MET A O 1
ATOM 5977 N N . HIS A 1 769 ? -64.987 -18.491 1.206 1.00 28.08 769 HIS A N 1
ATOM 5978 C CA . HIS A 1 769 ? -64.382 -18.758 -0.131 1.00 28.08 769 HIS A CA 1
ATOM 5979 C C . HIS A 1 769 ? -63.620 -17.481 -0.616 1.00 28.08 769 HIS A C 1
ATOM 5981 O O . HIS A 1 769 ? -63.675 -16.478 0.084 1.00 28.08 769 HIS A O 1
ATOM 5987 N N . SER A 1 770 ? -62.884 -17.378 -1.737 1.00 26.17 770 SER A N 1
ATOM 5988 C CA . SER A 1 770 ? -62.762 -18.110 -3.026 1.00 26.17 770 SER A CA 1
ATOM 5989 C C . SER A 1 770 ? -61.275 -18.301 -3.408 1.00 26.17 770 SER A C 1
ATOM 5991 O O . SER A 1 770 ? -60.454 -17.482 -3.015 1.00 26.17 770 SER A O 1
ATOM 5993 N N . ALA A 1 771 ? -60.797 -19.381 -4.042 1.00 27.20 771 ALA A N 1
ATOM 5994 C CA . ALA A 1 771 ? -61.204 -20.112 -5.261 1.00 27.20 771 ALA A CA 1
ATOM 5995 C C . ALA A 1 771 ? -60.701 -19.462 -6.576 1.00 27.20 771 ALA A C 1
ATOM 5997 O O . ALA A 1 771 ? -61.000 -18.305 -6.854 1.00 27.20 771 ALA A O 1
ATOM 5998 N N . ALA A 1 772 ? -59.934 -20.232 -7.360 1.00 34.22 772 ALA A N 1
ATOM 5999 C CA . ALA A 1 772 ? -59.246 -19.837 -8.600 1.00 34.22 772 ALA A CA 1
ATOM 6000 C C . ALA A 1 772 ? -59.743 -20.653 -9.815 1.00 34.22 772 ALA A C 1
ATOM 6002 O O . ALA A 1 772 ? -60.481 -21.624 -9.633 1.00 34.22 772 ALA A O 1
ATOM 6003 N N . PRO A 1 773 ? -59.297 -20.313 -11.038 1.00 38.81 773 PRO A N 1
ATOM 6004 C CA . PRO A 1 773 ? -58.947 -21.342 -12.028 1.00 38.81 773 PRO A CA 1
ATOM 6005 C C . PRO A 1 773 ? -57.594 -21.078 -12.735 1.00 38.81 773 PRO A C 1
ATOM 6007 O O . PRO A 1 773 ? -56.908 -20.102 -12.440 1.00 38.81 773 PRO A O 1
ATOM 6010 N N . SER A 1 774 ? -57.197 -21.968 -13.657 1.00 31.33 774 SER A N 1
ATOM 6011 C CA . SER A 1 774 ? -55.879 -22.000 -14.320 1.00 31.33 774 SER A CA 1
ATOM 6012 C C . SER A 1 774 ? -55.979 -22.176 -15.848 1.00 31.33 774 SER A C 1
ATOM 6014 O O . SER A 1 774 ? -56.908 -22.822 -16.325 1.00 31.33 774 SER A O 1
ATOM 6016 N N . TYR A 1 775 ? -54.994 -21.629 -16.573 1.00 31.27 775 TYR A N 1
ATOM 6017 C CA . TYR A 1 775 ? -54.554 -21.916 -17.955 1.00 31.27 775 TYR A CA 1
ATOM 6018 C C . TYR A 1 775 ? -52.998 -21.816 -17.923 1.00 31.27 775 TYR A C 1
ATOM 6020 O O . TYR A 1 775 ? -52.492 -21.009 -17.144 1.00 31.27 775 TYR A O 1
ATOM 6028 N N . ALA A 1 776 ? -52.152 -22.660 -18.540 1.00 28.22 776 ALA A N 1
ATOM 6029 C CA . ALA A 1 776 ? -52.079 -23.194 -19.917 1.00 28.22 776 ALA A CA 1
ATOM 6030 C C . ALA A 1 776 ? -51.604 -22.123 -20.943 1.00 28.22 776 ALA A C 1
ATOM 6032 O O . ALA A 1 776 ? -52.161 -21.032 -20.941 1.00 28.22 776 ALA A O 1
ATOM 6033 N N . ALA A 1 777 ? -50.611 -22.340 -21.828 1.00 25.83 777 ALA A N 1
ATOM 6034 C CA . ALA A 1 777 ? -49.809 -23.543 -22.139 1.00 25.83 777 ALA A CA 1
ATOM 6035 C C . ALA A 1 777 ? -48.422 -23.217 -22.786 1.00 25.83 777 ALA A C 1
ATOM 6037 O O . ALA A 1 777 ? -47.991 -22.067 -22.778 1.00 25.83 777 ALA A O 1
ATOM 6038 N N . SER A 1 778 ? -47.772 -24.270 -23.309 1.00 28.42 778 SER A N 1
ATOM 6039 C CA . SER A 1 778 ? -46.538 -24.431 -24.118 1.00 28.42 778 SER A CA 1
ATOM 6040 C C . SER A 1 778 ? -46.386 -23.532 -25.384 1.00 28.42 778 SER A C 1
ATOM 6042 O O . SER A 1 778 ? -47.208 -22.650 -25.598 1.00 28.42 778 SER A O 1
ATOM 6044 N N . GLU A 1 779 ? -45.403 -23.668 -26.302 1.00 30.89 779 GLU A N 1
ATOM 6045 C CA . GLU A 1 779 ? -44.380 -24.710 -26.618 1.00 30.89 779 GLU A CA 1
ATOM 6046 C C . GLU A 1 779 ? -43.175 -24.077 -27.377 1.00 30.89 779 GLU A C 1
ATOM 6048 O O . GLU A 1 779 ? -43.282 -22.944 -27.841 1.00 30.89 779 GLU A O 1
ATOM 6053 N N . LEU A 1 780 ? -41.989 -24.701 -27.471 1.00 26.64 780 LEU A N 1
ATOM 6054 C CA . LEU A 1 780 ? -41.605 -25.647 -28.545 1.00 26.64 780 LEU A CA 1
ATOM 6055 C C . LEU A 1 780 ? -40.337 -26.470 -28.190 1.00 26.64 780 LEU A C 1
ATOM 6057 O O . LEU A 1 780 ? -39.487 -26.003 -27.433 1.00 26.64 780 LEU A O 1
ATOM 6061 N N . SER A 1 781 ? -40.206 -27.668 -28.777 1.00 33.59 781 SER A N 1
ATOM 6062 C CA . SER A 1 781 ? -39.058 -28.605 -28.697 1.00 33.59 781 SER A CA 1
ATOM 6063 C C . SER A 1 781 ? -38.162 -28.514 -29.970 1.00 33.59 781 SER A C 1
ATOM 6065 O O . SER A 1 781 ? -38.346 -27.576 -30.742 1.00 33.59 781 SER A O 1
ATOM 6067 N N . ASP A 1 782 ? -37.103 -29.293 -30.263 1.00 29.48 782 ASP A N 1
ATOM 6068 C CA . ASP A 1 782 ? -36.722 -30.715 -30.051 1.00 29.48 782 ASP A CA 1
ATOM 6069 C C . ASP A 1 782 ? -35.195 -30.889 -29.805 1.00 29.48 782 ASP A C 1
ATOM 6071 O O . ASP A 1 782 ? -34.421 -29.970 -30.058 1.00 29.48 782 ASP A O 1
ATOM 6075 N N . GLY A 1 783 ? -34.669 -32.045 -29.360 1.00 29.50 783 GLY A N 1
ATOM 6076 C CA . GLY A 1 783 ? -35.342 -33.276 -28.904 1.00 29.50 783 GLY A CA 1
ATOM 6077 C C . GLY A 1 783 ? -34.419 -34.519 -28.823 1.00 29.50 783 GLY A C 1
ATOM 6078 O O . GLY A 1 783 ? -33.595 -34.740 -29.704 1.00 29.50 783 GLY A O 1
ATOM 6079 N N . GLY A 1 784 ? -34.607 -35.355 -27.784 1.00 27.47 784 GLY A N 1
ATOM 6080 C CA . GLY A 1 784 ? -33.997 -36.695 -27.591 1.00 27.47 784 GLY A CA 1
ATOM 6081 C C . GLY A 1 784 ? -32.497 -36.748 -27.216 1.00 27.47 784 GLY A C 1
ATOM 6082 O O . GLY A 1 784 ? -31.749 -35.825 -27.502 1.00 27.47 784 GLY A O 1
ATOM 6083 N N . ALA A 1 785 ? -31.952 -37.802 -26.588 1.00 28.91 785 ALA A N 1
ATOM 6084 C CA . ALA A 1 785 ? -32.511 -38.907 -25.782 1.00 28.91 785 ALA A CA 1
ATOM 6085 C C . ALA A 1 785 ? -31.341 -39.620 -25.034 1.00 28.91 785 ALA A C 1
ATOM 6087 O O . ALA A 1 785 ? -30.212 -39.578 -25.508 1.00 28.91 785 ALA A O 1
ATOM 6088 N N . GLY A 1 786 ? -31.488 -40.317 -23.896 1.00 26.59 786 GLY A N 1
ATOM 6089 C CA . GLY A 1 786 ? -32.653 -40.493 -23.017 1.00 26.59 786 GLY A CA 1
ATOM 6090 C C . GLY A 1 786 ? -32.876 -41.951 -22.567 1.00 26.59 786 GLY A C 1
ATOM 6091 O O . GLY A 1 786 ? -33.678 -42.637 -23.191 1.00 26.59 786 GLY A O 1
ATOM 6092 N N . ASN A 1 787 ? -32.208 -42.440 -21.503 1.00 25.75 787 ASN A N 1
ATOM 6093 C CA . ASN A 1 787 ? -32.527 -43.743 -20.876 1.00 25.75 787 ASN A CA 1
ATOM 6094 C C . ASN A 1 787 ? -32.052 -43.867 -19.405 1.00 25.75 787 ASN A C 1
ATOM 6096 O O . ASN A 1 787 ? -31.226 -43.076 -18.955 1.00 25.75 787 ASN A O 1
ATOM 6100 N N . SER A 1 788 ? -32.571 -44.851 -18.654 1.00 25.08 788 SER A N 1
ATOM 6101 C CA . SER A 1 788 ? -32.432 -44.961 -17.182 1.00 25.08 788 SER A CA 1
ATOM 6102 C C . SER A 1 788 ? -32.191 -46.390 -16.669 1.00 25.08 788 SER A C 1
ATOM 6104 O O . SER A 1 788 ? -32.802 -47.312 -17.205 1.00 25.08 788 SER A O 1
ATOM 6106 N N . SER A 1 789 ? -31.477 -46.572 -15.544 1.00 25.38 789 SER A N 1
ATOM 6107 C CA . SER A 1 789 ? -31.696 -47.727 -14.643 1.00 25.38 789 SER A CA 1
ATOM 6108 C C . SER A 1 789 ? -31.140 -47.548 -13.219 1.00 25.38 789 SER A C 1
ATOM 6110 O O . SER A 1 789 ? -30.190 -46.813 -12.978 1.00 25.38 789 SER A O 1
ATOM 6112 N N . PHE A 1 790 ? -31.778 -48.255 -12.286 1.00 21.88 790 PHE A N 1
ATOM 6113 C CA . PHE A 1 790 ? -31.683 -48.198 -10.821 1.00 21.88 790 PHE A CA 1
ATOM 6114 C C . PHE A 1 790 ? -30.700 -49.257 -10.245 1.00 21.88 790 PHE A C 1
ATOM 6116 O O . PHE A 1 790 ? -30.370 -50.214 -10.937 1.00 21.88 790 PHE A O 1
ATOM 6123 N N . VAL A 1 791 ? -30.359 -49.146 -8.948 1.00 24.59 791 VAL A N 1
ATOM 6124 C CA . VAL A 1 791 ? -29.653 -50.135 -8.077 1.00 24.59 791 VAL A CA 1
ATOM 6125 C C . VAL A 1 791 ? -28.127 -50.325 -8.245 1.00 24.59 791 VAL A C 1
ATOM 6127 O O . VAL A 1 791 ? -27.630 -50.696 -9.301 1.00 24.59 791 VAL A O 1
ATOM 6130 N N . GLY A 1 792 ? -27.397 -50.213 -7.124 1.00 24.91 792 GLY A N 1
ATOM 6131 C CA . GLY A 1 792 ? -26.017 -50.690 -6.933 1.00 24.91 792 GLY A CA 1
ATOM 6132 C C . GLY A 1 792 ? -25.561 -50.511 -5.474 1.00 24.91 792 GLY A C 1
ATOM 6133 O O . GLY A 1 792 ? -25.815 -49.462 -4.887 1.00 24.91 792 GLY A O 1
ATOM 6134 N N . PHE A 1 793 ? -24.947 -51.531 -4.858 1.00 23.72 793 PHE A N 1
ATOM 6135 C CA . PHE A 1 793 ? -24.461 -51.475 -3.464 1.00 23.72 793 PHE A CA 1
ATOM 6136 C C . PHE A 1 793 ? -23.049 -50.863 -3.368 1.00 23.72 793 PHE A C 1
ATOM 6138 O O . PHE A 1 793 ? -22.302 -50.859 -4.343 1.00 23.72 793 PHE A O 1
ATOM 6145 N N . GLY A 1 794 ? -22.694 -50.325 -2.196 1.00 22.58 794 GLY A N 1
ATOM 6146 C CA . GLY A 1 794 ? -21.436 -49.593 -1.986 1.00 22.58 794 GLY A CA 1
ATOM 6147 C C . GLY A 1 794 ? -20.193 -50.466 -1.760 1.00 22.58 794 GLY A C 1
ATOM 6148 O O . GLY A 1 794 ? -20.291 -51.674 -1.559 1.00 22.58 794 GLY A O 1
ATOM 6149 N N . GLY A 1 795 ? -19.020 -49.823 -1.728 1.00 24.09 795 GLY A N 1
ATOM 6150 C CA . GLY A 1 795 ? -17.745 -50.470 -1.404 1.00 24.09 795 GLY A CA 1
ATOM 6151 C C . GLY A 1 795 ? -16.519 -49.624 -1.763 1.00 24.09 795 GLY A C 1
ATOM 6152 O O . GLY A 1 795 ? -16.129 -49.552 -2.922 1.00 24.09 795 GLY A O 1
ATOM 6153 N N . TYR A 1 796 ? -15.891 -49.016 -0.754 1.00 24.03 796 TYR A N 1
ATOM 6154 C CA . TYR A 1 796 ? -14.483 -48.589 -0.812 1.00 24.03 796 TYR A CA 1
ATOM 6155 C C . TYR A 1 796 ? -13.573 -49.847 -0.941 1.00 24.03 796 TYR A C 1
ATOM 6157 O O . TYR A 1 796 ? -14.008 -50.938 -0.589 1.00 24.03 796 TYR A O 1
ATOM 6165 N N . ASN A 1 797 ? -12.310 -49.795 -1.384 1.00 26.69 797 ASN A N 1
ATOM 6166 C CA . ASN A 1 797 ? -11.407 -48.647 -1.517 1.00 26.69 797 ASN A CA 1
ATOM 6167 C C . ASN A 1 797 ? -10.370 -48.830 -2.654 1.00 26.69 797 ASN A C 1
ATOM 6169 O O . ASN A 1 797 ? -10.280 -49.900 -3.248 1.00 26.69 797 ASN A O 1
ATOM 6173 N N . GLY A 1 798 ? -9.604 -47.775 -2.960 1.00 26.52 798 GLY A N 1
ATOM 6174 C CA . GLY A 1 798 ? -8.706 -47.713 -4.126 1.00 26.52 798 GLY A CA 1
ATOM 6175 C C . GLY A 1 798 ? -7.373 -48.474 -4.025 1.00 26.52 798 GLY A C 1
ATOM 6176 O O . GLY A 1 798 ? -7.069 -49.124 -3.027 1.00 26.52 798 GLY A O 1
ATOM 6177 N N . PHE A 1 799 ? -6.546 -48.329 -5.068 1.00 20.97 799 PHE A N 1
ATOM 6178 C CA . PHE A 1 799 ? -5.159 -48.809 -5.111 1.00 20.97 799 PHE A CA 1
ATOM 6179 C C . PHE A 1 799 ? -4.174 -47.644 -5.261 1.00 20.97 799 PHE A C 1
ATOM 6181 O O . PHE A 1 799 ? -4.438 -46.688 -5.989 1.00 20.97 799 PHE A O 1
ATOM 6188 N N . ASN A 1 800 ? -3.045 -47.729 -4.556 1.00 24.73 800 ASN A N 1
ATOM 6189 C CA . ASN A 1 800 ? -2.036 -46.672 -4.480 1.00 24.73 800 ASN A CA 1
ATOM 6190 C C . ASN A 1 800 ? -0.917 -46.837 -5.517 1.00 24.73 800 ASN A C 1
ATOM 6192 O O . ASN A 1 800 ? -0.662 -47.929 -6.026 1.00 24.73 800 ASN A O 1
ATOM 6196 N N . ILE A 1 801 ? -0.191 -45.742 -5.748 1.00 26.06 801 ILE A N 1
ATOM 6197 C CA . ILE A 1 801 ? 1.098 -45.740 -6.447 1.00 26.06 801 ILE A CA 1
ATOM 6198 C C . ILE A 1 801 ? 2.123 -46.562 -5.637 1.00 26.06 801 ILE A C 1
ATOM 6200 O O . ILE A 1 801 ? 2.212 -46.437 -4.416 1.00 26.06 801 ILE A O 1
ATOM 6204 N N . THR A 1 802 ? 2.901 -47.403 -6.324 1.00 23.77 802 THR A N 1
ATOM 6205 C CA . THR A 1 802 ? 4.055 -48.157 -5.784 1.00 23.77 802 THR A CA 1
ATOM 6206 C C . THR A 1 802 ? 5.099 -47.211 -5.167 1.00 23.77 802 THR A C 1
ATOM 6208 O O . THR A 1 802 ? 5.320 -46.139 -5.716 1.00 23.77 802 THR A O 1
ATOM 6211 N N . THR A 1 803 ? 5.803 -47.543 -4.076 1.00 25.81 803 THR A N 1
ATOM 6212 C CA . THR A 1 803 ? 6.809 -48.630 -4.018 1.00 25.81 803 THR A CA 1
ATOM 6213 C C . THR A 1 803 ? 7.066 -49.216 -2.607 1.00 25.81 803 THR A C 1
ATOM 6215 O O . THR A 1 803 ? 7.261 -48.450 -1.671 1.00 25.81 803 THR A O 1
ATOM 6218 N N . SER A 1 804 ? 7.153 -50.560 -2.512 1.00 24.25 804 SER A N 1
ATOM 6219 C CA . SER A 1 804 ? 8.073 -51.424 -1.698 1.00 24.25 804 SER A CA 1
ATOM 6220 C C . SER A 1 804 ? 8.777 -50.860 -0.436 1.00 24.25 804 SER A C 1
ATOM 6222 O O . SER A 1 804 ? 9.425 -49.822 -0.536 1.00 24.25 804 SER A O 1
ATOM 6224 N N . ASN A 1 805 ? 8.873 -51.519 0.737 1.00 27.08 805 ASN A N 1
ATOM 6225 C CA . ASN A 1 805 ? 8.624 -52.906 1.230 1.00 27.08 805 ASN A CA 1
ATOM 6226 C C . ASN A 1 805 ? 7.981 -52.819 2.653 1.00 27.08 805 ASN A C 1
ATOM 6228 O O . ASN A 1 805 ? 8.067 -51.750 3.248 1.00 27.08 805 ASN A O 1
ATOM 6232 N N . GLY A 1 806 ? 7.314 -53.796 3.299 1.00 25.58 806 GLY A N 1
ATOM 6233 C CA . GLY A 1 806 ? 7.453 -55.271 3.384 1.00 25.58 806 GLY A CA 1
ATOM 6234 C C . GLY A 1 806 ? 8.077 -55.638 4.755 1.00 25.58 806 GLY A C 1
ATOM 6235 O O . GLY A 1 806 ? 9.217 -55.247 4.983 1.00 25.58 806 GLY A O 1
ATOM 6236 N N . PHE A 1 807 ? 7.364 -56.206 5.749 1.00 27.08 807 PHE A N 1
ATOM 6237 C CA . PHE A 1 807 ? 7.003 -57.638 5.937 1.00 27.08 807 PHE A CA 1
ATOM 6238 C C . PHE A 1 807 ? 5.941 -57.862 7.066 1.00 27.08 807 PHE A C 1
ATOM 6240 O O . PHE A 1 807 ? 6.016 -57.128 8.044 1.00 27.08 807 PHE A O 1
ATOM 6247 N N . ALA A 1 808 ? 5.105 -58.923 6.949 1.00 30.25 808 ALA A N 1
ATOM 6248 C CA . ALA A 1 808 ? 4.349 -59.734 7.962 1.00 30.25 808 ALA A CA 1
ATOM 6249 C C . ALA A 1 808 ? 3.491 -59.035 9.069 1.00 30.25 808 ALA A C 1
ATOM 6251 O O . ALA A 1 808 ? 3.943 -58.069 9.673 1.00 30.25 808 ALA A O 1
ATOM 6252 N N . ASP A 1 809 ? 2.225 -59.388 9.384 1.00 28.12 809 ASP A N 1
ATOM 6253 C CA . ASP A 1 809 ? 1.525 -60.687 9.664 1.00 28.12 809 ASP A CA 1
ATOM 6254 C C . ASP A 1 809 ? 1.938 -61.315 11.026 1.00 28.12 809 ASP A C 1
ATOM 6256 O O . ASP A 1 809 ? 3.115 -61.246 11.370 1.00 28.12 809 ASP A O 1
ATOM 6260 N N . GLU A 1 810 ? 1.104 -61.911 11.906 1.00 29.62 810 GLU A N 1
ATOM 6261 C CA . GLU A 1 810 ? -0.330 -62.343 11.984 1.00 29.62 810 GLU A CA 1
ATOM 6262 C C . GLU A 1 810 ? -0.767 -62.262 13.502 1.00 29.62 810 GLU A C 1
ATOM 6264 O O . GLU A 1 810 ? 0.088 -61.934 14.325 1.00 29.62 810 GLU A O 1
ATOM 6269 N N . GLU A 1 811 ? -1.970 -62.498 14.074 1.00 24.72 811 GLU A N 1
ATOM 6270 C CA . GLU A 1 811 ? -3.326 -62.981 13.694 1.00 24.72 811 GLU A CA 1
ATOM 6271 C C . GLU A 1 811 ? -4.416 -62.226 14.548 1.00 24.72 811 GLU A C 1
ATOM 6273 O O . GLU A 1 811 ? -4.320 -61.006 14.690 1.00 24.72 811 GLU A O 1
ATOM 6278 N N . ILE A 1 812 ? -5.462 -62.881 15.098 1.00 30.44 812 ILE A N 1
ATOM 6279 C CA . ILE A 1 812 ? -6.646 -62.299 15.794 1.00 30.44 812 ILE A CA 1
ATOM 6280 C C . ILE A 1 812 ? -7.047 -63.173 17.050 1.00 30.44 812 ILE A C 1
ATOM 6282 O O . ILE A 1 812 ? -6.123 -63.537 17.776 1.00 30.44 812 ILE A O 1
ATOM 6286 N N . PRO A 1 813 ? -8.305 -63.580 17.418 1.00 40.28 813 PRO A N 1
ATOM 6287 C CA . PRO A 1 813 ? -9.650 -62.965 17.326 1.00 40.28 813 PRO A CA 1
ATOM 6288 C C . PRO A 1 813 ? -10.349 -62.483 18.659 1.00 40.28 813 PRO A C 1
ATOM 6290 O O . PRO A 1 813 ? -10.193 -61.292 18.932 1.00 40.28 813 PRO A O 1
ATOM 6293 N N . PRO A 1 814 ? -11.207 -63.216 19.447 1.00 51.81 814 PRO A N 1
ATOM 6294 C CA . PRO A 1 814 ? -12.426 -62.567 20.013 1.00 51.81 814 PRO A CA 1
ATOM 6295 C C . PRO A 1 814 ? -12.835 -62.841 21.495 1.00 51.81 814 PRO A C 1
ATOM 6297 O O . PRO A 1 814 ? -12.369 -63.798 22.103 1.00 51.81 814 PRO A O 1
ATOM 6300 N N . VAL A 1 815 ? -13.815 -62.069 22.030 1.00 28.77 815 VAL A N 1
ATOM 6301 C CA . VAL A 1 815 ? -14.976 -62.492 22.892 1.00 28.77 815 VAL A CA 1
ATOM 6302 C C . VAL A 1 815 ? -15.876 -61.268 23.285 1.00 28.77 815 VAL A C 1
ATOM 6304 O O . VAL A 1 815 ? -15.364 -60.149 23.239 1.00 28.77 815 VAL A O 1
ATOM 6307 N N . PRO A 1 816 ? -17.202 -61.397 23.593 1.00 33.88 816 PRO A N 1
ATOM 6308 C CA . PRO A 1 816 ? -18.164 -60.282 23.415 1.00 33.88 816 PRO A CA 1
ATOM 6309 C C . PRO A 1 816 ? -19.121 -59.894 24.590 1.00 33.88 816 PRO A C 1
ATOM 6311 O O . PRO A 1 816 ? -19.343 -60.662 25.517 1.00 33.88 816 PRO A O 1
ATOM 6314 N N . GLN A 1 817 ? -19.802 -58.745 24.403 1.00 26.00 817 GLN A N 1
ATOM 6315 C CA . GLN A 1 817 ? -21.146 -58.319 24.894 1.00 26.00 817 GLN A CA 1
ATOM 6316 C C . GLN A 1 817 ? -21.459 -58.033 26.397 1.00 26.00 817 GLN A C 1
ATOM 6318 O O . GLN A 1 817 ? -20.879 -58.573 27.328 1.00 26.00 817 GLN A O 1
ATOM 6323 N N . LEU A 1 818 ? -22.433 -57.119 26.584 1.00 32.91 818 LEU A N 1
ATOM 6324 C CA . LEU A 1 818 ? -23.073 -56.617 27.828 1.00 32.91 818 LEU A CA 1
ATOM 6325 C C . LEU A 1 818 ? -24.390 -57.387 28.136 1.00 32.91 818 LEU A C 1
ATOM 6327 O O . LEU A 1 818 ? -24.954 -57.924 27.179 1.00 32.91 818 LEU A O 1
ATOM 6331 N N . PRO A 1 819 ? -24.943 -57.417 29.387 1.00 31.58 819 PRO A N 1
ATOM 6332 C CA . PRO A 1 819 ? -25.932 -56.381 29.795 1.00 31.58 819 PRO A CA 1
ATOM 6333 C C . PRO A 1 819 ? -26.189 -56.084 31.314 1.00 31.58 819 PRO A C 1
ATOM 6335 O O . PRO A 1 819 ? -25.943 -56.887 32.207 1.00 31.58 819 PRO A O 1
ATOM 6338 N N . SER A 1 820 ? -26.815 -54.915 31.550 1.00 24.11 820 SER A N 1
ATOM 6339 C CA . SER A 1 820 ? -27.882 -54.589 32.543 1.00 24.11 820 SER A CA 1
ATOM 6340 C C . SER A 1 820 ? -27.735 -54.789 34.079 1.00 24.11 820 SER A C 1
ATOM 6342 O O . SER A 1 820 ? -28.086 -55.827 34.625 1.00 24.11 820 SER A O 1
ATOM 6344 N N . SER A 1 821 ? -27.445 -53.674 34.771 1.00 29.06 821 SER A N 1
ATOM 6345 C CA . SER A 1 821 ? -28.227 -53.037 35.872 1.00 29.06 821 SER A CA 1
ATOM 6346 C C . SER A 1 821 ? -28.865 -53.822 37.048 1.00 29.06 821 SER A C 1
ATOM 6348 O O . SER A 1 821 ? -29.808 -54.585 36.851 1.00 29.06 821 SER A O 1
ATOM 6350 N N . GLN A 1 822 ? -28.585 -53.364 38.283 1.00 24.70 822 GLN A N 1
ATOM 6351 C CA . GLN A 1 822 ? -29.598 -53.137 39.342 1.00 24.70 822 GLN A CA 1
ATOM 6352 C C . GLN A 1 822 ? -29.137 -52.060 40.359 1.00 24.70 822 GLN A C 1
ATOM 6354 O O . GLN A 1 822 ? -28.002 -51.594 40.292 1.00 24.70 822 GLN A O 1
ATOM 6359 N N . THR A 1 823 ? -30.026 -51.602 41.253 1.00 25.97 823 THR A N 1
ATOM 6360 C CA . THR A 1 823 ? -29.875 -50.365 42.062 1.00 25.97 823 THR A CA 1
ATOM 6361 C C . THR A 1 823 ? -30.094 -50.574 43.567 1.00 25.97 823 THR A C 1
ATOM 6363 O O . THR A 1 823 ? -31.059 -51.257 43.899 1.00 25.97 823 THR A O 1
ATOM 6366 N N . GLN A 1 824 ? -29.366 -49.856 44.448 1.00 24.09 824 GLN A N 1
ATOM 6367 C CA . GLN A 1 824 ? -29.948 -48.931 45.461 1.00 24.09 824 GLN A CA 1
ATOM 6368 C C . GLN A 1 824 ? -28.923 -48.230 46.399 1.00 24.09 824 GLN A C 1
ATOM 6370 O O . GLN A 1 824 ? -27.925 -48.804 46.812 1.00 24.09 824 GLN A O 1
ATOM 6375 N N . SER A 1 825 ? -29.231 -46.963 46.716 1.00 23.28 825 SER A N 1
ATOM 6376 C CA . SER A 1 825 ? -28.835 -46.095 47.856 1.00 23.28 825 SER A CA 1
ATOM 6377 C C . SER A 1 825 ? -27.646 -46.427 48.792 1.00 23.28 825 SER A C 1
ATOM 6379 O O . SER A 1 825 ? -27.718 -47.370 49.576 1.00 23.28 825 SER A O 1
ATOM 6381 N N . SER A 1 826 ? -26.732 -45.461 48.990 1.00 23.64 826 SER A N 1
ATOM 6382 C CA . SER A 1 826 ? -26.803 -44.519 50.142 1.00 23.64 826 SER A CA 1
ATOM 6383 C C . SER A 1 826 ? -25.733 -43.396 50.111 1.00 23.64 826 SER A C 1
ATOM 6385 O O . SER A 1 826 ? -24.699 -43.536 49.474 1.00 23.64 826 SER A O 1
ATOM 6387 N N . ALA A 1 827 ? -26.059 -42.269 50.765 1.00 23.97 827 ALA A N 1
ATOM 6388 C CA . ALA A 1 827 ? -25.306 -41.031 51.068 1.00 23.97 827 ALA A CA 1
ATOM 6389 C C . ALA A 1 827 ? -23.838 -40.817 50.577 1.00 23.97 827 ALA A C 1
ATOM 6391 O O . ALA A 1 827 ? -22.958 -41.615 50.900 1.00 23.97 827 ALA A O 1
ATOM 6392 N N . PRO A 1 828 ? -23.513 -39.653 49.965 1.00 27.80 828 PRO A N 1
ATOM 6393 C CA . PRO A 1 828 ? -22.128 -39.220 49.751 1.00 27.80 828 PRO A CA 1
ATOM 6394 C C . PRO A 1 828 ? -21.477 -38.660 51.034 1.00 27.80 828 PRO A C 1
ATOM 6396 O O . PRO A 1 828 ? -22.158 -38.161 51.931 1.00 27.80 828 PRO A O 1
ATOM 6399 N N . ARG A 1 829 ? -20.139 -38.679 51.083 1.00 26.34 829 ARG A N 1
ATOM 6400 C CA . ARG A 1 829 ? -19.306 -37.884 52.006 1.00 26.34 829 ARG A CA 1
ATOM 6401 C C . ARG A 1 829 ? -18.261 -37.108 51.209 1.00 26.34 829 ARG A C 1
ATOM 6403 O O . ARG A 1 829 ? -17.661 -37.664 50.293 1.00 26.34 829 ARG A O 1
ATOM 6410 N N . ASP A 1 830 ? -18.028 -35.856 51.585 1.00 26.41 830 ASP A N 1
ATOM 6411 C CA . ASP A 1 830 ? -17.082 -34.965 50.912 1.00 26.41 830 ASP A CA 1
ATOM 6412 C C . ASP A 1 830 ? -15.615 -35.372 51.114 1.00 26.41 830 ASP A C 1
ATOM 6414 O O . ASP A 1 830 ? -15.175 -35.604 52.241 1.00 26.41 830 ASP A O 1
ATOM 6418 N N . LEU A 1 831 ? -14.831 -35.353 50.030 1.00 24.05 831 LEU A N 1
ATOM 6419 C CA . LEU A 1 831 ? -13.363 -35.302 50.062 1.00 24.05 831 LEU A CA 1
ATOM 6420 C C . LEU A 1 831 ? -12.827 -34.425 48.917 1.00 24.05 831 LEU A C 1
ATOM 6422 O O . LEU A 1 831 ? -12.363 -34.905 47.885 1.00 24.05 831 LEU A O 1
ATOM 6426 N N . SER A 1 832 ? -12.874 -33.105 49.105 1.00 23.80 832 SER A N 1
ATOM 6427 C CA . SER A 1 832 ? -12.318 -32.123 48.168 1.00 23.80 832 SER A CA 1
ATOM 6428 C C . SER A 1 832 ? -10.811 -31.899 48.390 1.00 23.80 832 SER A C 1
ATOM 6430 O O . SER A 1 832 ? -10.416 -31.106 49.250 1.00 23.80 832 SER A O 1
ATOM 6432 N N . SER A 1 833 ? -9.941 -32.535 47.599 1.00 24.23 833 SER A N 1
ATOM 6433 C CA . SER A 1 833 ? -8.484 -32.306 47.653 1.00 24.23 833 SER A CA 1
ATOM 6434 C C . SER A 1 833 ? -8.039 -31.130 46.762 1.00 24.23 833 SER A C 1
ATOM 6436 O O . SER A 1 833 ? -7.504 -31.316 45.667 1.00 24.23 833 SER A O 1
ATOM 6438 N N . SER A 1 834 ? -8.259 -29.897 47.227 1.00 29.75 834 SER A N 1
ATOM 6439 C CA . SER A 1 834 ? -7.903 -28.661 46.505 1.00 29.75 834 SER A CA 1
ATOM 6440 C C . SER A 1 834 ? -6.388 -28.356 46.520 1.00 29.75 834 SER A C 1
ATOM 6442 O O . SER A 1 834 ? -5.910 -27.551 47.323 1.00 29.75 834 SER A O 1
ATOM 6444 N N . GLY A 1 835 ? -5.627 -28.941 45.589 1.00 25.50 835 GLY A N 1
ATOM 6445 C CA . GLY A 1 835 ? -4.225 -28.583 45.314 1.00 25.50 835 GLY A CA 1
ATOM 6446 C C . GLY A 1 835 ? -4.089 -27.447 44.288 1.00 25.50 835 GLY A C 1
ATOM 6447 O O . GLY A 1 835 ? -3.993 -27.704 43.093 1.00 25.50 835 GLY A O 1
ATOM 6448 N N . GLY A 1 836 ? -4.102 -26.185 44.733 1.00 29.16 836 GLY A N 1
ATOM 6449 C CA . GLY A 1 836 ? -4.141 -25.015 43.837 1.00 29.16 836 GLY A CA 1
ATOM 6450 C C . GLY A 1 836 ? -2.791 -24.597 43.226 1.00 29.16 836 GLY A C 1
ATOM 6451 O O . GLY A 1 836 ? -1.841 -24.298 43.948 1.00 29.16 836 GLY A O 1
ATOM 6452 N N . PHE A 1 837 ? -2.731 -24.475 41.895 1.00 41.84 837 PHE A N 1
ATOM 6453 C CA . PHE A 1 837 ? -1.553 -24.011 41.143 1.00 41.84 837 PHE A CA 1
ATOM 6454 C C . PHE A 1 837 ? -1.396 -22.477 41.180 1.00 41.84 837 PHE A C 1
ATOM 6456 O O . PHE A 1 837 ? -2.336 -21.748 40.848 1.00 41.84 837 PHE A O 1
ATOM 6463 N N . LYS A 1 838 ? -0.201 -21.969 41.528 1.00 39.91 838 LYS A N 1
ATOM 6464 C CA . LYS A 1 838 ? 0.136 -20.528 41.551 1.00 39.91 838 LYS A CA 1
ATOM 6465 C C . LYS A 1 838 ? 1.548 -20.253 41.014 1.00 39.91 838 LYS A C 1
ATOM 6467 O O . LYS A 1 838 ? 2.453 -21.055 41.226 1.00 39.91 838 LYS A O 1
ATOM 6472 N N . PHE A 1 839 ? 1.735 -19.094 40.375 1.00 44.34 839 PHE A N 1
ATOM 6473 C CA . PHE A 1 839 ? 3.015 -18.604 39.833 1.00 44.34 839 PHE A CA 1
ATOM 6474 C C . PHE A 1 839 ? 3.650 -17.482 40.697 1.00 44.34 839 PHE A C 1
ATOM 6476 O O . PHE A 1 839 ? 4.741 -17.002 40.383 1.00 44.34 839 PHE A O 1
ATOM 6483 N N . GLY A 1 840 ? 2.974 -17.040 41.768 1.00 31.55 840 GLY A N 1
ATOM 6484 C CA . GLY A 1 840 ? 3.410 -15.945 42.649 1.00 31.55 840 GLY A CA 1
ATOM 6485 C C . GLY A 1 840 ? 4.475 -16.330 43.690 1.00 31.55 840 GLY A C 1
ATOM 6486 O O . GLY A 1 840 ? 4.445 -17.426 44.247 1.00 31.55 840 GLY A O 1
ATOM 6487 N N . GLY A 1 841 ? 5.403 -15.403 43.962 1.00 32.94 841 GLY A N 1
ATOM 6488 C CA . GLY A 1 841 ? 6.546 -15.581 44.870 1.00 32.94 841 GLY A CA 1
ATOM 6489 C C . GLY A 1 841 ? 6.285 -15.281 46.358 1.00 32.94 841 GLY A C 1
ATOM 6490 O O . GLY A 1 841 ? 5.187 -14.914 46.774 1.00 32.94 841 GLY A O 1
ATOM 6491 N N . MET A 1 842 ? 7.328 -15.459 47.175 1.00 28.80 842 MET A N 1
ATOM 6492 C CA . MET A 1 842 ? 7.267 -15.430 48.646 1.00 28.80 842 MET A CA 1
ATOM 6493 C C . MET A 1 842 ? 7.097 -14.019 49.239 1.00 28.80 842 MET A C 1
ATOM 6495 O O . MET A 1 842 ? 7.742 -13.065 48.811 1.00 28.80 842 MET A O 1
ATOM 6499 N N . ARG A 1 843 ? 6.303 -13.907 50.316 1.00 25.80 843 ARG A N 1
ATOM 6500 C CA . ARG A 1 843 ? 6.298 -12.723 51.198 1.00 25.80 843 ARG A CA 1
ATOM 6501 C C . ARG A 1 843 ? 7.534 -12.715 52.104 1.00 25.80 843 ARG A C 1
ATOM 6503 O O . ARG A 1 843 ? 7.932 -13.756 52.623 1.00 25.80 843 ARG A O 1
ATOM 6510 N N . THR A 1 844 ? 8.092 -11.533 52.345 1.00 25.14 844 THR A N 1
ATOM 6511 C CA . THR A 1 844 ? 9.234 -11.321 53.243 1.00 25.14 844 THR A CA 1
ATOM 6512 C C . THR A 1 844 ? 8.883 -11.583 54.714 1.00 25.14 844 THR A C 1
ATOM 6514 O O . THR A 1 844 ? 7.827 -11.180 55.204 1.00 25.14 844 THR A O 1
ATOM 6517 N N . ARG A 1 845 ? 9.802 -12.224 55.449 1.00 25.06 845 ARG A N 1
ATOM 6518 C CA . ARG A 1 845 ? 9.826 -12.275 56.921 1.00 25.06 845 ARG A CA 1
ATOM 6519 C C . ARG A 1 845 ? 11.161 -11.718 57.412 1.00 25.06 845 ARG A C 1
ATOM 6521 O O . ARG A 1 845 ? 12.206 -12.149 56.937 1.00 25.06 845 ARG A O 1
ATOM 6528 N N . ASN A 1 846 ? 11.116 -10.804 58.378 1.00 26.75 846 ASN A N 1
ATOM 6529 C CA . ASN A 1 846 ? 12.305 -10.291 59.059 1.00 26.75 846 ASN A CA 1
ATOM 6530 C C . ASN A 1 846 ? 12.707 -11.257 60.185 1.00 26.75 846 ASN A C 1
ATOM 6532 O O . ASN A 1 846 ? 11.866 -11.558 61.030 1.00 26.75 846 ASN A O 1
ATOM 6536 N N . ILE A 1 847 ? 13.970 -11.694 60.231 1.00 24.38 847 ILE A N 1
ATOM 6537 C CA . ILE A 1 847 ? 14.589 -12.378 61.384 1.00 24.38 847 ILE A CA 1
ATOM 6538 C C . ILE A 1 847 ? 16.024 -11.843 61.565 1.00 24.38 847 ILE A C 1
ATOM 6540 O O . ILE A 1 847 ? 16.669 -11.446 60.594 1.00 24.38 847 ILE A O 1
ATOM 6544 N N . SER A 1 848 ? 16.481 -11.780 62.818 1.00 22.41 848 SER A N 1
ATOM 6545 C CA . SER A 1 848 ? 17.707 -11.099 63.263 1.00 22.41 848 SER A CA 1
ATOM 6546 C C . SER A 1 848 ? 18.991 -11.954 63.202 1.00 22.41 848 SER A C 1
ATOM 6548 O O . SER A 1 848 ? 18.974 -13.142 62.897 1.00 22.41 848 SER A O 1
ATOM 6550 N N . THR A 1 849 ? 20.122 -11.314 63.510 1.00 25.73 849 THR A N 1
ATOM 6551 C CA . THR A 1 849 ? 21.522 -11.783 63.414 1.00 25.73 849 THR A CA 1
ATOM 6552 C C . THR A 1 849 ? 22.019 -12.718 64.531 1.00 25.73 849 THR A C 1
ATOM 6554 O O . THR A 1 849 ? 21.687 -12.480 65.690 1.00 25.73 849 THR A O 1
ATOM 6557 N N . SER A 1 850 ? 22.969 -13.627 64.233 1.00 25.73 850 SER A N 1
ATOM 6558 C CA . SER A 1 850 ? 24.251 -13.833 64.981 1.00 25.73 850 SER A CA 1
ATOM 6559 C C . SER A 1 850 ? 25.105 -15.013 64.431 1.00 25.73 850 SER A C 1
ATOM 6561 O O . SER A 1 850 ? 24.568 -15.853 63.718 1.00 25.73 850 SER A O 1
ATOM 6563 N N . GLY A 1 851 ? 26.412 -15.103 64.776 1.00 25.59 851 GLY A N 1
ATOM 6564 C CA . GLY A 1 851 ? 27.058 -16.425 65.017 1.00 25.59 851 GLY A CA 1
ATOM 6565 C C . GLY A 1 851 ? 28.297 -16.937 64.224 1.00 25.59 851 GLY A C 1
ATOM 6566 O O . GLY A 1 851 ? 28.218 -18.000 63.628 1.00 25.59 851 GLY A O 1
ATOM 6567 N N . THR A 1 852 ? 29.458 -16.265 64.289 1.00 25.38 852 THR A N 1
ATOM 6568 C CA . THR A 1 852 ? 30.841 -16.848 64.433 1.00 25.38 852 THR A CA 1
ATOM 6569 C C . THR A 1 852 ? 31.344 -18.138 63.703 1.00 25.38 852 THR A C 1
ATOM 6571 O O . THR A 1 852 ? 31.155 -19.244 64.194 1.00 25.38 852 THR A O 1
ATOM 6574 N N . SER A 1 853 ? 32.164 -17.946 62.649 1.00 26.42 853 SER A N 1
ATOM 6575 C CA . SER A 1 853 ? 33.646 -18.174 62.523 1.00 26.42 853 SER A CA 1
ATOM 6576 C C . SER A 1 853 ? 34.433 -19.472 62.904 1.00 26.42 853 SER A C 1
ATOM 6578 O O . SER A 1 853 ? 34.218 -20.027 63.972 1.00 26.42 853 SER A O 1
ATOM 6580 N N . GLN A 1 854 ? 35.535 -19.713 62.132 1.00 27.17 854 GLN A N 1
ATOM 6581 C CA . GLN A 1 854 ? 36.857 -20.394 62.410 1.00 27.17 854 GLN A CA 1
ATOM 6582 C C . GLN A 1 854 ? 37.164 -21.800 61.792 1.00 27.17 854 GLN A C 1
ATOM 6584 O O . GLN A 1 854 ? 36.230 -22.571 61.624 1.00 27.17 854 GLN A O 1
ATOM 6589 N N . VAL A 1 855 ? 38.413 -22.249 61.466 1.00 27.61 855 VAL A N 1
ATOM 6590 C CA . VAL A 1 855 ? 39.728 -21.642 61.027 1.00 27.61 855 VAL A CA 1
ATOM 6591 C C . VAL A 1 855 ? 40.719 -22.740 60.494 1.00 27.61 855 VAL A C 1
ATOM 6593 O O . VAL A 1 855 ? 40.737 -23.829 61.052 1.00 27.61 855 VAL A O 1
ATOM 6596 N N . GLY A 1 856 ? 41.602 -22.422 59.515 1.00 25.66 856 GLY A N 1
ATOM 6597 C CA . GLY A 1 856 ? 42.938 -23.056 59.245 1.00 25.66 856 GLY A CA 1
ATOM 6598 C C . GLY A 1 856 ? 43.032 -24.451 58.557 1.00 25.66 856 GLY A C 1
ATOM 6599 O O . GLY A 1 856 ? 42.081 -25.217 58.608 1.00 25.66 856 GLY A O 1
ATOM 6600 N N . GLY A 1 857 ? 44.139 -24.869 57.898 1.00 25.53 857 GLY A N 1
ATOM 6601 C CA . GLY A 1 857 ? 45.319 -24.132 57.372 1.00 25.53 857 GLY A CA 1
ATOM 6602 C C . GLY A 1 857 ? 46.576 -24.992 57.015 1.00 25.53 857 GLY A C 1
ATOM 6603 O O . GLY A 1 857 ? 46.962 -25.824 57.825 1.00 25.53 857 GLY A O 1
ATOM 6604 N N . SER A 1 858 ? 47.256 -24.692 55.881 1.00 27.16 858 SER A N 1
ATOM 6605 C CA . SER A 1 858 ? 48.700 -24.964 55.550 1.00 27.16 858 SER A CA 1
ATOM 6606 C C . SER A 1 858 ? 49.204 -26.431 55.350 1.00 27.16 858 SER A C 1
ATOM 6608 O O . SER A 1 858 ? 48.580 -27.353 55.853 1.00 27.16 858 SER A O 1
ATOM 6610 N N . THR A 1 859 ? 50.301 -26.771 54.625 1.00 27.67 859 THR A N 1
ATOM 6611 C CA . THR A 1 859 ? 51.290 -26.032 53.769 1.00 27.67 859 THR A CA 1
ATOM 6612 C C . THR A 1 859 ? 52.090 -26.976 52.833 1.00 27.67 859 THR A C 1
ATOM 6614 O O . THR A 1 859 ? 52.412 -28.069 53.281 1.00 27.67 859 THR A O 1
ATOM 6617 N N . ALA A 1 860 ? 52.537 -26.461 51.666 1.00 29.44 860 ALA A N 1
ATOM 6618 C CA . ALA A 1 860 ? 53.774 -26.789 50.901 1.00 29.44 860 ALA A CA 1
ATOM 6619 C C . ALA A 1 860 ? 54.030 -28.237 50.387 1.00 29.44 860 ALA A C 1
ATOM 6621 O O . ALA A 1 860 ? 53.482 -29.192 50.919 1.00 29.44 860 ALA A O 1
ATOM 6622 N N . ASP A 1 861 ? 54.947 -28.541 49.452 1.00 26.39 861 ASP A N 1
ATOM 6623 C CA . ASP A 1 861 ? 55.446 -28.007 48.146 1.00 26.39 861 ASP A CA 1
ATOM 6624 C C . ASP A 1 861 ? 56.454 -29.088 47.626 1.00 26.39 861 ASP A C 1
ATOM 6626 O O . ASP A 1 861 ? 56.794 -29.988 48.392 1.00 26.39 861 ASP A O 1
ATOM 6630 N N . PHE A 1 862 ? 57.007 -29.198 46.407 1.00 28.83 862 PHE A N 1
ATOM 6631 C CA . PHE A 1 862 ? 57.065 -28.497 45.099 1.00 28.83 862 PHE A CA 1
ATOM 6632 C C . PHE A 1 862 ? 57.417 -29.618 44.058 1.00 28.83 862 PHE A C 1
ATOM 6634 O O . PHE A 1 862 ? 57.831 -30.693 44.485 1.00 28.83 862 PHE A O 1
ATOM 6641 N N . SER A 1 863 ? 57.391 -29.565 42.717 1.00 26.48 863 SER A N 1
ATOM 6642 C CA . SER A 1 863 ? 57.042 -28.646 41.605 1.00 26.48 863 SER A CA 1
ATOM 6643 C C . SER A 1 863 ? 56.859 -29.569 40.343 1.00 26.48 863 SER A C 1
ATOM 6645 O O . SER A 1 863 ? 56.822 -30.782 40.527 1.00 26.48 863 SER A O 1
ATOM 6647 N N . GLN A 1 864 ? 56.749 -29.228 39.046 1.00 31.27 864 GLN A N 1
ATOM 6648 C CA . GLN A 1 864 ? 56.775 -28.006 38.214 1.00 31.27 864 GLN A CA 1
ATOM 6649 C C . GLN A 1 864 ? 55.978 -28.296 36.893 1.00 31.27 864 GLN A C 1
ATOM 6651 O O . GLN A 1 864 ? 55.208 -29.248 36.831 1.00 31.27 864 GLN A O 1
ATOM 6656 N N . ASN A 1 865 ? 56.179 -27.508 35.825 1.00 26.55 865 ASN A N 1
ATOM 6657 C CA . ASN A 1 865 ? 55.987 -27.815 34.387 1.00 26.55 865 ASN A CA 1
ATOM 6658 C C . ASN A 1 865 ? 54.777 -28.678 33.928 1.00 26.55 865 ASN A C 1
ATOM 6660 O O . ASN A 1 865 ? 54.946 -29.763 33.384 1.00 26.55 865 ASN A O 1
ATOM 6664 N N . ILE A 1 866 ? 53.568 -28.107 34.068 1.00 30.59 866 ILE A N 1
ATOM 6665 C CA . ILE A 1 866 ? 52.685 -27.642 32.956 1.00 30.59 866 ILE A CA 1
ATOM 6666 C C . ILE A 1 866 ? 52.468 -28.626 31.766 1.00 30.59 866 ILE A C 1
ATOM 6668 O O . ILE A 1 866 ? 53.450 -28.979 31.117 1.00 30.59 866 ILE A O 1
ATOM 6672 N N . PRO A 1 867 ? 51.209 -28.956 31.354 1.00 30.58 867 PRO A N 1
ATOM 6673 C CA . PRO A 1 867 ? 50.079 -28.009 31.283 1.00 30.58 867 PRO A CA 1
ATOM 6674 C C . PRO A 1 867 ? 48.696 -28.440 31.834 1.00 30.58 867 PRO A C 1
ATOM 6676 O O . PRO A 1 867 ? 48.223 -29.548 31.620 1.00 30.58 867 PRO A O 1
ATOM 6679 N N . ILE A 1 868 ? 48.035 -27.445 32.448 1.00 27.03 868 ILE A N 1
ATOM 6680 C CA . ILE A 1 868 ? 46.622 -26.986 32.346 1.00 27.03 868 ILE A CA 1
ATOM 6681 C C . ILE A 1 868 ? 45.475 -28.044 32.254 1.00 27.03 868 ILE A C 1
ATOM 6683 O O . ILE A 1 868 ? 45.483 -28.892 31.367 1.00 27.03 868 ILE A O 1
ATOM 6687 N N . PRO A 1 869 ? 44.414 -27.980 33.101 1.00 27.67 869 PRO A N 1
ATOM 6688 C CA . PRO A 1 869 ? 43.726 -29.200 33.543 1.00 27.67 869 PRO A CA 1
ATOM 6689 C C . PRO A 1 869 ? 42.262 -29.392 33.091 1.00 27.67 869 PRO A C 1
ATOM 6691 O O . PRO A 1 869 ? 41.519 -28.440 32.856 1.00 27.67 869 PRO A O 1
ATOM 6694 N N . ARG A 1 870 ? 41.794 -30.650 33.168 1.00 37.38 870 ARG A N 1
ATOM 6695 C CA . ARG A 1 870 ? 40.383 -31.005 33.433 1.00 37.38 870 ARG A CA 1
ATOM 6696 C C . ARG A 1 870 ? 40.254 -31.655 34.827 1.00 37.38 870 ARG A C 1
ATOM 6698 O O . ARG A 1 870 ? 40.653 -32.808 34.970 1.00 37.38 870 ARG A O 1
ATOM 6705 N N . PRO A 1 871 ? 39.700 -30.970 35.844 1.00 32.31 871 PRO A N 1
ATOM 6706 C CA . PRO A 1 871 ? 39.311 -31.578 37.120 1.00 32.31 871 PRO A CA 1
ATOM 6707 C C . PRO A 1 871 ? 37.857 -32.123 37.083 1.00 32.31 871 PRO A C 1
ATOM 6709 O O . PRO A 1 871 ? 37.113 -31.795 36.157 1.00 32.31 871 PRO A O 1
ATOM 6712 N N . PRO A 1 872 ? 37.451 -33.019 38.010 1.00 33.06 872 PRO A N 1
ATOM 6713 C CA . PRO A 1 872 ? 36.740 -34.228 37.573 1.00 33.06 872 PRO A CA 1
ATOM 6714 C C . PRO A 1 872 ? 35.349 -34.472 38.197 1.00 33.06 872 PRO A C 1
ATOM 6716 O O . PRO A 1 872 ? 34.911 -33.774 39.111 1.00 33.06 872 PRO A O 1
ATOM 6719 N N . ARG A 1 873 ? 34.678 -35.545 37.737 1.00 39.16 873 ARG A N 1
ATOM 6720 C CA . ARG A 1 873 ? 33.554 -36.185 38.454 1.00 39.16 873 ARG A CA 1
ATOM 6721 C C . ARG A 1 873 ? 33.972 -36.494 39.900 1.00 39.16 873 ARG A C 1
ATOM 6723 O O . ARG A 1 873 ? 35.046 -37.056 40.111 1.00 39.16 873 ARG A O 1
ATOM 6730 N N . ARG A 1 874 ? 33.106 -36.201 40.878 1.00 28.83 874 ARG A N 1
ATOM 6731 C CA . ARG A 1 874 ? 33.279 -36.618 42.283 1.00 28.83 874 ARG A CA 1
ATOM 6732 C C . ARG A 1 874 ? 32.333 -37.776 42.622 1.00 28.83 874 ARG A C 1
ATOM 6734 O O . ARG A 1 874 ? 31.294 -37.927 41.987 1.00 28.83 874 ARG A O 1
ATOM 6741 N N . ALA A 1 875 ? 32.749 -38.618 43.566 1.00 28.95 875 ALA A N 1
ATOM 6742 C CA . ALA A 1 875 ? 32.118 -39.901 43.869 1.00 28.95 875 ALA A CA 1
ATOM 6743 C C . ALA A 1 875 ? 30.818 -39.795 44.691 1.00 28.95 875 ALA A C 1
ATOM 6745 O O . ALA A 1 875 ? 30.531 -38.777 45.317 1.00 28.95 875 ALA A O 1
ATOM 6746 N N . THR A 1 876 ? 30.068 -40.896 44.686 1.00 34.34 876 THR A N 1
ATOM 6747 C CA . THR A 1 876 ? 28.797 -41.120 45.386 1.00 34.34 876 THR A CA 1
ATOM 6748 C C . THR A 1 876 ? 28.955 -41.345 46.891 1.00 34.34 876 THR A C 1
ATOM 6750 O O . THR A 1 876 ? 29.823 -42.107 47.315 1.00 34.34 876 THR A O 1
ATOM 6753 N N . THR A 1 877 ? 28.011 -40.820 47.673 1.00 28.77 877 THR A N 1
ATOM 6754 C CA . THR A 1 877 ? 27.683 -41.276 49.038 1.00 28.77 877 THR A CA 1
ATOM 6755 C C . THR A 1 877 ? 26.159 -41.386 49.159 1.00 28.77 877 THR A C 1
ATOM 6757 O O . THR A 1 877 ? 25.485 -40.454 48.719 1.00 28.77 877 THR A O 1
ATOM 6760 N N . PRO A 1 878 ? 25.594 -42.477 49.709 1.00 38.66 878 PRO A N 1
ATOM 6761 C CA . PRO A 1 878 ? 24.152 -42.707 49.673 1.00 38.66 878 PRO A CA 1
ATOM 6762 C C . PRO A 1 878 ? 23.414 -42.039 50.841 1.00 38.66 878 PRO A C 1
ATOM 6764 O O . PRO A 1 878 ? 23.665 -42.355 52.001 1.00 38.66 878 PRO A O 1
ATOM 6767 N N . TYR A 1 879 ? 22.450 -41.180 50.517 1.00 29.59 879 TYR A N 1
ATOM 6768 C CA . TYR A 1 879 ? 21.238 -40.957 51.309 1.00 29.59 879 TYR A CA 1
ATOM 6769 C C . TYR A 1 879 ? 20.096 -40.585 50.351 1.00 29.59 879 TYR A C 1
ATOM 6771 O O . TYR A 1 879 ? 20.354 -40.187 49.214 1.00 29.59 879 TYR A O 1
ATOM 6779 N N . GLU A 1 880 ? 18.852 -40.804 50.764 1.00 41.94 880 GLU A N 1
ATOM 6780 C CA . GLU A 1 880 ? 17.683 -40.772 49.876 1.00 41.94 880 GLU A CA 1
ATOM 6781 C C . GLU A 1 880 ? 17.300 -39.342 49.461 1.00 41.94 880 GLU A C 1
ATOM 6783 O O . GLU A 1 880 ? 17.132 -38.478 50.319 1.00 41.94 880 GLU A O 1
ATOM 6788 N N . ASP A 1 881 ? 17.112 -39.104 48.157 1.00 28.81 881 ASP A N 1
ATOM 6789 C CA . ASP A 1 881 ? 16.627 -37.820 47.633 1.00 28.81 881 ASP A CA 1
ATOM 6790 C C . ASP A 1 881 ? 15.717 -38.052 46.409 1.00 28.81 881 ASP A C 1
ATOM 6792 O O . ASP A 1 881 ? 16.164 -38.422 45.321 1.00 28.81 881 ASP A O 1
ATOM 6796 N N . THR A 1 882 ? 14.403 -37.915 46.607 1.00 38.62 882 THR A N 1
ATOM 6797 C CA . THR A 1 882 ? 13.356 -38.302 45.637 1.00 38.62 882 THR A CA 1
ATOM 6798 C C . THR A 1 882 ? 12.877 -37.126 44.780 1.00 38.62 882 THR A C 1
ATOM 6800 O O . THR A 1 882 ? 11.678 -36.901 44.642 1.00 38.62 882 THR A O 1
ATOM 6803 N N . ASP A 1 883 ? 13.807 -36.378 44.175 1.00 42.75 883 ASP A N 1
ATOM 6804 C CA . ASP A 1 883 ? 13.467 -35.238 43.298 1.00 42.75 883 ASP A CA 1
ATOM 6805 C C . ASP A 1 883 ? 1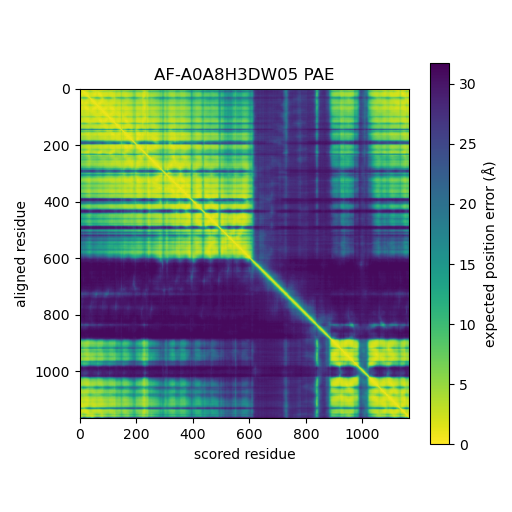4.367 -35.120 42.045 1.00 42.75 883 ASP A C 1
ATOM 6807 O O . ASP A 1 883 ? 14.759 -34.038 41.605 1.00 42.75 883 ASP A O 1
ATOM 6811 N N . THR A 1 884 ? 14.707 -36.261 41.431 1.00 41.28 884 THR A N 1
ATOM 6812 C CA . THR A 1 884 ? 15.191 -36.284 40.039 1.00 41.28 884 THR A CA 1
ATOM 6813 C C . THR A 1 884 ? 14.004 -36.359 39.082 1.00 41.28 884 THR A C 1
ATOM 6815 O O . THR A 1 884 ? 13.158 -37.247 39.183 1.00 41.28 884 THR A O 1
ATOM 6818 N N . ALA A 1 885 ? 13.935 -35.421 38.133 1.00 46.12 885 ALA A N 1
ATOM 6819 C CA . ALA A 1 885 ? 12.914 -35.446 37.090 1.00 46.12 885 ALA A CA 1
ATOM 6820 C C . ALA A 1 885 ? 13.025 -36.754 36.279 1.00 46.12 885 ALA A C 1
ATOM 6822 O O . ALA A 1 885 ? 14.143 -37.139 35.931 1.00 46.12 885 ALA A O 1
ATOM 6823 N N . PRO A 1 886 ? 11.906 -37.436 35.969 1.00 53.12 886 PRO A N 1
ATOM 6824 C CA . PRO A 1 886 ? 11.953 -38.691 35.231 1.00 53.12 886 PRO A CA 1
ATOM 6825 C C . PRO A 1 886 ? 12.529 -38.471 33.830 1.00 53.12 886 PRO A C 1
ATOM 6827 O O . PRO A 1 886 ? 12.206 -37.470 33.183 1.00 53.12 886 PRO A O 1
ATOM 6830 N N . ASP A 1 887 ? 13.320 -39.435 33.351 1.00 53.94 887 ASP A N 1
ATOM 6831 C CA . ASP A 1 887 ? 13.750 -39.472 31.952 1.00 53.94 887 ASP A CA 1
ATOM 6832 C C . ASP A 1 887 ? 12.528 -39.342 31.023 1.00 53.94 887 ASP A C 1
ATOM 6834 O O . ASP A 1 887 ? 11.496 -39.975 31.291 1.00 53.94 887 ASP A O 1
ATOM 6838 N N . PRO A 1 888 ? 12.608 -38.523 29.955 1.00 60.91 888 PRO A N 1
ATOM 6839 C CA . PRO A 1 888 ? 11.489 -38.292 29.047 1.00 60.91 888 PRO A CA 1
ATOM 6840 C C . PRO A 1 888 ? 11.027 -39.612 28.420 1.00 60.91 888 PRO A C 1
ATOM 6842 O O . PRO A 1 888 ? 11.802 -40.334 27.799 1.00 60.91 888 PRO A O 1
ATOM 6845 N N . LYS A 1 889 ? 9.744 -39.937 28.588 1.00 67.75 889 LYS A N 1
ATOM 6846 C CA . LYS A 1 889 ? 9.165 -41.246 28.246 1.00 67.75 889 LYS A CA 1
ATOM 6847 C C . LYS A 1 889 ? 8.519 -41.270 26.867 1.00 67.75 889 LYS A C 1
ATOM 6849 O O . LYS A 1 889 ? 8.169 -42.337 26.370 1.00 67.75 889 LYS A O 1
ATOM 6854 N N . THR A 1 890 ? 8.341 -40.104 26.249 1.00 80.88 890 THR A N 1
ATOM 6855 C CA . THR A 1 890 ? 7.729 -39.957 24.923 1.00 80.88 890 THR A CA 1
ATOM 6856 C C . THR A 1 890 ? 8.594 -39.095 23.997 1.00 80.88 890 THR A C 1
ATOM 6858 O O . THR A 1 890 ? 9.315 -38.213 24.473 1.00 80.88 890 THR A O 1
ATOM 6861 N N . PRO A 1 891 ? 8.504 -39.263 22.661 1.00 80.19 891 PRO A N 1
ATOM 6862 C CA . PRO A 1 891 ? 9.201 -38.392 21.710 1.00 80.19 891 PRO A CA 1
ATOM 6863 C C . PRO A 1 891 ? 8.861 -36.902 21.882 1.00 80.19 891 PRO A C 1
ATOM 6865 O O . PRO A 1 891 ? 9.718 -36.046 21.675 1.00 80.19 891 PRO A O 1
ATOM 6868 N N . ALA A 1 892 ? 7.635 -36.588 22.317 1.00 77.50 892 ALA A N 1
ATOM 6869 C CA . ALA A 1 892 ? 7.207 -35.227 22.628 1.00 77.50 892 ALA A CA 1
ATOM 6870 C C . ALA A 1 892 ? 7.911 -34.652 23.870 1.00 77.50 892 ALA A C 1
ATOM 6872 O O . ALA A 1 892 ? 8.284 -33.482 23.874 1.00 77.50 892 ALA A O 1
ATOM 6873 N N . GLU A 1 893 ? 8.142 -35.467 24.903 1.00 86.19 893 GLU A N 1
ATOM 6874 C CA . GLU A 1 893 ? 8.912 -35.068 26.087 1.00 86.19 893 GLU A CA 1
ATOM 6875 C C . GLU A 1 893 ? 10.405 -34.903 25.773 1.00 86.19 893 GLU A C 1
ATOM 6877 O O . GLU A 1 893 ? 11.012 -33.955 26.265 1.00 86.19 893 GLU A O 1
ATOM 6882 N N . TYR A 1 894 ? 10.985 -35.745 24.907 1.00 86.25 894 TYR A N 1
ATOM 6883 C CA . TYR A 1 894 ? 12.354 -35.557 24.401 1.00 86.25 894 TYR A CA 1
ATOM 6884 C C . TYR A 1 894 ? 12.492 -34.256 23.595 1.00 86.25 894 TYR A C 1
ATOM 6886 O O . TYR A 1 894 ? 13.406 -33.467 23.847 1.00 86.25 894 TYR A O 1
ATOM 6894 N N . ALA A 1 895 ? 11.573 -34.003 22.656 1.00 88.31 895 ALA A N 1
ATOM 6895 C CA . ALA A 1 895 ? 11.559 -32.776 21.860 1.00 88.31 895 ALA A CA 1
ATOM 6896 C C . ALA A 1 895 ? 11.383 -31.533 22.747 1.00 88.31 895 ALA A C 1
ATOM 6898 O O . ALA A 1 895 ? 12.133 -30.564 22.611 1.00 88.31 895 ALA A O 1
ATOM 6899 N N . LEU A 1 896 ? 10.454 -31.586 23.710 1.00 92.88 896 LEU A N 1
ATOM 6900 C CA . LEU A 1 896 ? 10.269 -30.522 24.690 1.00 92.88 896 LEU A CA 1
ATOM 6901 C C . LEU A 1 896 ? 11.526 -30.322 25.537 1.00 92.88 896 LEU A C 1
ATOM 6903 O O . LEU A 1 896 ? 11.949 -29.185 25.691 1.00 92.88 896 LEU A O 1
ATOM 6907 N N . HIS A 1 897 ? 12.165 -31.381 26.041 1.00 91.12 897 HIS A N 1
ATOM 6908 C CA . HIS A 1 897 ? 13.396 -31.263 26.824 1.00 91.12 897 HIS A CA 1
ATOM 6909 C C . HIS A 1 897 ? 14.509 -30.553 26.034 1.00 91.12 897 HIS A C 1
ATOM 6911 O O . HIS A 1 897 ? 15.123 -29.621 26.551 1.00 91.12 897 HIS A O 1
ATOM 6917 N N . ALA A 1 898 ? 14.728 -30.929 24.770 1.00 91.75 898 ALA A N 1
ATOM 6918 C CA . ALA A 1 898 ? 15.752 -30.321 23.920 1.00 91.75 898 ALA A CA 1
ATOM 6919 C C . ALA A 1 898 ? 15.476 -28.833 23.620 1.00 91.75 898 ALA A C 1
ATOM 6921 O O . ALA A 1 898 ? 16.354 -27.987 23.812 1.00 91.75 898 ALA A O 1
ATOM 6922 N N . VAL A 1 899 ? 14.250 -28.489 23.204 1.00 94.88 899 VAL A N 1
ATOM 6923 C CA . VAL A 1 899 ? 13.861 -27.092 22.925 1.00 94.88 899 VAL A CA 1
ATOM 6924 C C . VAL A 1 899 ? 13.858 -26.255 24.210 1.00 94.88 899 VAL A C 1
ATOM 6926 O O . VAL A 1 899 ? 14.299 -25.106 24.206 1.00 94.88 899 VAL A O 1
ATOM 6929 N N . PHE A 1 900 ? 13.427 -26.825 25.336 1.00 95.69 900 PHE A N 1
ATOM 6930 C CA . PHE A 1 900 ? 13.381 -26.121 26.614 1.00 95.69 900 PHE A CA 1
ATOM 6931 C C . PHE A 1 900 ? 14.779 -25.889 27.207 1.00 95.69 900 PHE A C 1
ATOM 6933 O O . PHE A 1 900 ? 15.032 -24.826 27.766 1.00 95.69 900 PHE A O 1
ATOM 6940 N N . LEU A 1 901 ? 15.723 -26.820 27.027 1.00 94.06 901 LEU A N 1
ATOM 6941 C CA . LEU A 1 901 ? 17.129 -26.615 27.392 1.00 94.06 901 LEU A CA 1
ATOM 6942 C C . LEU A 1 901 ? 17.760 -25.467 26.586 1.00 94.06 901 LEU A C 1
ATOM 6944 O O . LEU A 1 901 ? 18.480 -24.638 27.151 1.00 94.06 901 LEU A O 1
ATOM 6948 N N . ARG A 1 902 ? 17.443 -25.368 25.287 1.00 95.00 902 ARG A N 1
ATOM 6949 C CA . ARG A 1 902 ? 17.832 -24.225 24.445 1.00 95.00 902 ARG A CA 1
ATOM 6950 C C . ARG A 1 902 ? 17.219 -22.916 24.960 1.00 95.00 902 ARG A C 1
ATOM 6952 O O . ARG A 1 902 ? 17.961 -21.960 25.168 1.00 95.00 902 ARG A O 1
ATOM 6959 N N . PHE A 1 903 ? 15.916 -22.895 25.251 1.00 96.94 903 PHE A N 1
ATOM 6960 C CA . PHE A 1 903 ? 15.220 -21.742 25.844 1.00 96.94 903 PHE A CA 1
ATOM 6961 C C . PHE A 1 903 ? 15.881 -21.266 27.147 1.00 96.94 903 PHE A C 1
ATOM 6963 O O . PHE A 1 903 ? 16.188 -20.083 27.278 1.00 96.94 903 PHE A O 1
ATOM 6970 N N . VAL A 1 904 ? 16.167 -22.173 28.089 1.00 95.56 904 VAL A N 1
ATOM 6971 C CA . VAL A 1 904 ? 16.836 -21.819 29.353 1.00 95.56 904 VAL A CA 1
ATOM 6972 C C . VAL A 1 904 ? 18.226 -21.238 29.090 1.00 95.56 904 VAL A C 1
ATOM 6974 O O . VAL A 1 904 ? 18.550 -20.183 29.630 1.00 95.56 904 VAL A O 1
ATOM 6977 N N . THR A 1 905 ? 19.010 -21.863 28.208 1.00 94.44 905 THR A N 1
ATOM 6978 C CA . THR A 1 905 ? 20.371 -21.418 27.865 1.00 94.44 905 THR A CA 1
ATOM 6979 C C . THR A 1 905 ? 20.372 -20.013 27.247 1.00 94.44 905 THR A C 1
ATOM 6981 O O . THR A 1 905 ? 21.140 -19.144 27.665 1.00 94.44 905 THR A O 1
ATOM 6984 N N . GLU A 1 906 ? 19.481 -19.754 26.284 1.00 94.75 906 GLU A N 1
ATOM 6985 C CA . GLU A 1 906 ? 19.337 -18.447 25.632 1.00 94.75 906 GLU A CA 1
ATOM 6986 C C . GLU A 1 906 ? 18.883 -17.363 26.623 1.00 94.75 906 GLU A C 1
ATOM 6988 O O . GLU A 1 906 ? 19.381 -16.235 26.576 1.00 94.75 906 GLU A O 1
ATOM 6993 N N . VAL A 1 907 ? 17.983 -17.688 27.557 1.00 94.69 907 VAL A N 1
ATOM 6994 C CA . VAL A 1 907 ? 17.513 -16.736 28.574 1.00 94.69 907 VAL A CA 1
ATOM 6995 C C . VAL A 1 907 ? 18.580 -16.460 29.635 1.00 94.69 907 VAL A C 1
ATOM 6997 O O . VAL A 1 907 ? 18.779 -15.299 29.988 1.00 94.69 907 VAL A O 1
ATOM 7000 N N . GLU A 1 908 ? 19.311 -17.469 30.116 1.00 92.44 908 GLU A N 1
ATOM 7001 C CA . GLU A 1 908 ? 20.402 -17.282 31.084 1.00 92.44 908 GLU A CA 1
ATOM 7002 C C . GLU A 1 908 ? 21.559 -16.464 30.497 1.00 92.44 908 GLU A C 1
ATOM 7004 O O . GLU A 1 908 ? 22.112 -15.593 31.179 1.00 92.44 908 GLU A O 1
ATOM 7009 N N . GLN A 1 909 ? 21.879 -16.658 29.212 1.00 92.62 909 GLN A N 1
ATOM 7010 C CA . GLN A 1 909 ? 22.850 -15.837 28.488 1.00 92.62 909 GLN A CA 1
ATOM 7011 C C . GLN A 1 909 ? 22.402 -14.368 28.415 1.00 92.62 909 GLN A C 1
ATOM 7013 O O . GLN A 1 909 ? 23.183 -13.469 28.742 1.00 92.62 909 GLN A O 1
ATOM 7018 N N . LYS A 1 910 ? 21.143 -14.110 28.031 1.00 92.38 910 LYS A N 1
ATOM 7019 C CA . LYS A 1 910 ? 20.596 -12.747 27.902 1.00 92.38 910 LYS A CA 1
ATOM 7020 C C . LYS A 1 910 ? 20.414 -12.068 29.266 1.00 92.38 910 LYS A C 1
ATOM 7022 O O . LYS A 1 910 ? 20.748 -10.894 29.403 1.00 92.38 910 LYS A O 1
ATOM 7027 N N . MET A 1 911 ? 20.017 -12.806 30.306 1.00 92.25 911 MET A N 1
ATOM 7028 C CA . MET A 1 911 ? 19.994 -12.340 31.701 1.00 92.25 911 MET A CA 1
ATOM 7029 C C . MET A 1 911 ? 21.403 -11.945 32.163 1.00 92.25 911 MET A C 1
ATOM 7031 O O . MET A 1 911 ? 21.615 -10.870 32.722 1.00 92.25 911 MET A O 1
ATOM 7035 N N . SER A 1 912 ? 22.401 -12.773 31.848 1.00 90.19 912 SER A N 1
ATOM 7036 C CA . SER A 1 912 ? 23.812 -12.502 32.141 1.00 90.19 912 SER A CA 1
ATOM 7037 C C . SER A 1 912 ? 24.397 -11.325 31.348 1.00 90.19 912 SER A C 1
ATOM 7039 O O . SER A 1 912 ? 25.468 -10.834 31.710 1.00 90.19 912 SER A O 1
ATOM 7041 N N . ALA A 1 913 ? 23.732 -10.864 30.284 1.00 89.38 913 ALA A N 1
ATOM 7042 C CA . ALA A 1 913 ? 24.037 -9.608 29.601 1.00 89.38 913 ALA A CA 1
ATOM 7043 C C . ALA A 1 913 ? 23.311 -8.423 30.266 1.00 89.38 913 ALA A C 1
ATOM 7045 O O . ALA A 1 913 ? 23.965 -7.486 30.715 1.00 89.38 913 ALA A O 1
ATOM 7046 N N . PHE A 1 914 ? 21.989 -8.508 30.443 1.00 90.56 914 PHE A N 1
ATOM 7047 C CA . PHE A 1 914 ? 21.144 -7.468 31.053 1.00 90.56 914 PHE A CA 1
ATOM 7048 C C . PHE A 1 914 ? 21.595 -7.056 32.471 1.00 90.56 914 PHE A C 1
ATOM 7050 O O . PHE A 1 914 ? 21.505 -5.888 32.857 1.00 90.56 914 PHE A O 1
ATOM 7057 N N . LEU A 1 915 ? 22.150 -7.994 33.247 1.00 89.69 915 LEU A N 1
ATOM 7058 C CA . LEU A 1 915 ? 22.701 -7.732 34.583 1.00 89.69 915 LEU A CA 1
ATOM 7059 C C . LEU A 1 915 ? 24.125 -7.142 34.586 1.00 89.69 915 LEU A C 1
ATOM 7061 O O . LEU A 1 915 ? 24.626 -6.811 35.660 1.00 89.69 915 LEU A O 1
ATOM 7065 N N . LYS A 1 916 ? 24.795 -6.996 33.435 1.00 87.69 916 LYS A N 1
ATOM 7066 C CA . LYS A 1 916 ? 26.080 -6.269 33.322 1.00 87.69 916 LYS A CA 1
ATOM 7067 C C . LYS A 1 916 ? 25.886 -4.771 33.084 1.00 87.69 916 LYS A C 1
ATOM 7069 O O . LYS A 1 916 ? 26.791 -3.999 33.399 1.00 87.69 916 LYS A O 1
ATOM 7074 N N . GLU A 1 917 ? 24.726 -4.373 32.567 1.00 87.06 917 GLU A N 1
ATOM 7075 C CA . GLU A 1 917 ? 24.409 -2.983 32.233 1.00 87.06 917 GLU A CA 1
ATOM 7076 C C . GLU A 1 917 ? 24.412 -2.068 33.471 1.00 87.06 917 GLU A C 1
ATOM 7078 O O . GLU A 1 917 ? 23.937 -2.493 34.531 1.00 87.06 917 GLU A O 1
ATOM 7083 N N . PRO A 1 918 ? 24.909 -0.816 33.386 1.00 84.06 918 PRO A N 1
ATOM 7084 C CA . PRO A 1 918 ? 25.055 0.063 34.548 1.00 84.06 918 PRO A CA 1
ATOM 7085 C C . PRO A 1 918 ? 23.739 0.293 35.299 1.00 84.06 918 PRO A C 1
ATOM 7087 O O . PRO A 1 918 ? 22.687 0.432 34.676 1.00 84.06 918 PRO A O 1
ATOM 7090 N N . LEU A 1 919 ? 23.780 0.391 36.634 1.00 82.00 919 LEU A N 1
ATOM 7091 C CA . LEU A 1 919 ? 22.563 0.521 37.457 1.00 82.00 919 LEU A CA 1
ATOM 7092 C C . LEU A 1 919 ? 21.729 1.773 37.140 1.00 82.00 919 LEU A C 1
ATOM 7094 O O . LEU A 1 919 ? 20.506 1.728 37.230 1.00 82.00 919 LEU A O 1
ATOM 7098 N N . HIS A 1 920 ? 22.386 2.857 36.720 1.00 76.75 920 HIS A N 1
ATOM 7099 C CA . HIS A 1 920 ? 21.757 4.124 36.333 1.00 76.75 920 HIS A CA 1
ATOM 7100 C C . HIS A 1 920 ? 21.130 4.121 34.923 1.00 76.75 920 HIS A C 1
ATOM 7102 O O . HIS A 1 920 ? 20.442 5.073 34.570 1.00 76.75 920 HIS A O 1
ATOM 7108 N N . SER A 1 921 ? 21.375 3.087 34.114 1.00 78.62 921 SER A N 1
ATOM 7109 C CA . SER A 1 921 ? 20.757 2.899 32.798 1.00 78.62 921 SER A CA 1
ATOM 7110 C C . SER A 1 921 ? 19.625 1.881 32.919 1.00 78.62 921 SER A C 1
ATOM 7112 O O . SER A 1 921 ? 19.864 0.777 33.403 1.00 78.62 921 SER A O 1
ATOM 7114 N N . GLU A 1 922 ? 18.404 2.205 32.485 1.00 81.94 922 GLU A N 1
ATOM 7115 C CA . GLU A 1 922 ? 17.327 1.215 32.332 1.00 81.94 922 GLU A CA 1
ATOM 7116 C C . GLU A 1 922 ? 17.157 0.853 30.843 1.00 81.94 922 GLU A C 1
ATOM 7118 O O . GLU A 1 922 ? 16.332 1.459 30.156 1.00 81.94 922 GLU A O 1
ATOM 7123 N N . PRO A 1 923 ? 17.913 -0.127 30.308 1.00 86.88 923 PRO A N 1
ATOM 7124 C CA . PRO A 1 923 ? 17.660 -0.631 28.966 1.00 86.88 923 PRO A CA 1
ATOM 7125 C C . PRO A 1 923 ? 16.291 -1.323 28.907 1.00 86.88 923 PRO A C 1
ATOM 7127 O O . PRO A 1 923 ? 15.879 -2.023 29.839 1.00 86.88 923 PRO A O 1
ATOM 7130 N N . LEU A 1 924 ? 15.577 -1.111 27.801 1.00 91.19 924 LEU A N 1
ATOM 7131 C CA . LEU A 1 924 ? 14.218 -1.610 27.617 1.00 91.19 924 LEU A CA 1
ATOM 7132 C C . LEU A 1 924 ? 14.222 -3.072 27.162 1.00 91.19 924 LEU A C 1
ATOM 7134 O O . LEU A 1 924 ? 14.766 -3.416 26.111 1.00 91.19 924 LEU A O 1
ATOM 7138 N N . LEU A 1 925 ? 13.531 -3.925 27.916 1.00 92.75 925 LEU A N 1
ATOM 7139 C CA . LEU A 1 925 ? 13.326 -5.339 27.597 1.00 92.75 925 LEU A CA 1
ATOM 7140 C C . LEU A 1 925 ? 12.574 -5.522 26.270 1.00 92.75 925 LEU A C 1
ATOM 7142 O O . LEU A 1 925 ? 12.829 -6.489 25.564 1.00 92.75 925 LEU A O 1
ATOM 7146 N N . SER A 1 926 ? 11.733 -4.564 25.867 1.00 90.38 926 SER A N 1
ATOM 7147 C CA . SER A 1 926 ? 11.115 -4.546 24.534 1.00 90.38 926 SER A CA 1
ATOM 7148 C C . SER A 1 926 ? 12.127 -4.427 23.393 1.00 90.38 926 SER A C 1
ATOM 7150 O O . SER A 1 926 ? 11.923 -5.028 22.346 1.00 90.38 926 SER A O 1
ATOM 7152 N N . THR A 1 927 ? 13.231 -3.704 23.589 1.00 89.62 927 THR A N 1
ATOM 7153 C CA . THR A 1 927 ? 14.286 -3.541 22.574 1.00 89.62 927 THR A CA 1
ATOM 7154 C C . THR A 1 927 ? 15.261 -4.722 22.561 1.00 89.62 927 THR A C 1
ATOM 7156 O O . THR A 1 927 ? 15.863 -5.002 21.533 1.00 89.62 927 THR A O 1
ATOM 7159 N N . LEU A 1 928 ? 15.420 -5.422 23.691 1.00 87.75 928 LEU A N 1
ATOM 7160 C CA . LEU A 1 928 ? 16.344 -6.558 23.834 1.00 87.75 928 LEU A CA 1
ATOM 7161 C C . LEU A 1 928 ? 15.698 -7.929 23.580 1.00 87.75 928 LEU A C 1
ATOM 7163 O O . LEU A 1 928 ? 16.398 -8.881 23.252 1.00 87.75 928 LEU A O 1
ATOM 7167 N N . LEU A 1 929 ? 14.390 -8.053 23.817 1.00 91.00 929 LEU A N 1
ATOM 7168 C CA . LEU A 1 929 ? 13.658 -9.325 23.868 1.00 91.00 929 LEU A CA 1
ATOM 7169 C C . LEU A 1 929 ? 12.262 -9.237 23.225 1.00 91.00 929 LEU A C 1
ATOM 7171 O O . LEU A 1 929 ? 11.503 -10.205 23.303 1.00 91.00 929 LEU A O 1
ATOM 7175 N N . GLY A 1 930 ? 11.880 -8.105 22.625 1.00 88.81 930 GLY A N 1
ATOM 7176 C CA . GLY A 1 930 ? 10.617 -7.966 21.891 1.00 88.81 930 GLY A CA 1
ATOM 7177 C C . GLY A 1 930 ? 10.592 -8.769 20.581 1.00 88.81 930 GLY A C 1
ATOM 7178 O O . GLY A 1 930 ? 11.633 -9.283 20.165 1.00 88.81 930 GLY A O 1
ATOM 7179 N N . PRO A 1 931 ? 9.421 -8.918 19.934 1.00 88.50 931 PRO A N 1
ATOM 7180 C CA . PRO A 1 931 ? 9.309 -9.635 18.663 1.00 88.50 931 PRO A CA 1
ATOM 7181 C C . PRO A 1 931 ? 10.233 -9.036 17.597 1.00 88.50 931 PRO A C 1
ATOM 7183 O O . PRO A 1 931 ? 10.267 -7.820 17.416 1.00 88.50 931 PRO A O 1
ATOM 7186 N N . GLY A 1 932 ? 11.001 -9.879 16.909 1.00 88.81 932 GLY A N 1
ATOM 7187 C CA . GLY A 1 932 ? 11.957 -9.472 15.880 1.00 88.81 932 GLY A CA 1
ATOM 7188 C C . GLY A 1 932 ? 13.286 -8.914 16.406 1.00 88.81 932 GLY A C 1
ATOM 7189 O O . GLY A 1 932 ? 14.220 -8.786 15.614 1.00 88.81 932 GLY A O 1
ATOM 7190 N N . ALA A 1 933 ? 13.412 -8.630 17.711 1.00 89.62 933 ALA A N 1
ATOM 7191 C CA . ALA A 1 933 ? 14.662 -8.157 18.316 1.00 89.62 933 ALA A CA 1
ATOM 7192 C C . ALA A 1 933 ? 15.742 -9.254 18.359 1.00 89.62 933 ALA A C 1
ATOM 7194 O O . ALA A 1 933 ? 16.929 -8.962 18.229 1.00 89.62 933 ALA A O 1
ATOM 7195 N N . ASP A 1 934 ? 15.333 -10.520 18.499 1.00 91.56 934 ASP A N 1
ATOM 7196 C CA . ASP A 1 934 ? 16.222 -11.679 18.445 1.00 91.56 934 ASP A CA 1
ATOM 7197 C C . ASP A 1 934 ? 15.532 -12.851 17.733 1.00 91.56 934 ASP A C 1
ATOM 7199 O O . ASP A 1 934 ? 14.750 -13.601 18.320 1.00 91.56 934 ASP A O 1
ATOM 7203 N N . ARG A 1 935 ? 15.868 -13.027 16.450 1.00 93.25 935 ARG A N 1
ATOM 7204 C CA . ARG A 1 935 ? 15.307 -14.080 15.588 1.00 93.25 935 ARG A CA 1
ATOM 7205 C C . ARG A 1 935 ? 15.657 -15.501 16.042 1.00 93.25 935 ARG A C 1
ATOM 7207 O O . ARG A 1 935 ? 14.929 -16.428 15.699 1.00 93.25 935 ARG A O 1
ATOM 7214 N N . GLN A 1 936 ? 16.755 -15.699 16.779 1.00 93.50 936 GLN A N 1
ATOM 7215 C CA . GLN A 1 936 ? 17.096 -17.024 17.309 1.00 93.50 936 GLN A CA 1
ATOM 7216 C C . GLN A 1 936 ? 16.176 -17.369 18.478 1.00 93.50 936 GLN A C 1
ATOM 7218 O O . GLN A 1 936 ? 15.640 -18.476 18.516 1.00 93.50 936 GLN A O 1
ATOM 7223 N N . PHE A 1 937 ? 15.950 -16.409 19.377 1.00 95.31 937 PHE A N 1
ATOM 7224 C CA . PHE A 1 937 ? 15.055 -16.573 20.518 1.00 95.31 937 PHE A CA 1
ATOM 7225 C C . PHE A 1 937 ? 13.582 -16.674 20.099 1.00 95.31 937 PHE A C 1
ATOM 7227 O O . PHE A 1 937 ? 12.887 -17.557 20.595 1.00 95.31 937 PHE A O 1
ATOM 7234 N N . ASP A 1 938 ? 13.118 -15.852 19.150 1.00 95.69 938 ASP A N 1
ATOM 7235 C CA . ASP A 1 938 ? 11.768 -15.982 18.578 1.00 95.69 938 ASP A CA 1
ATOM 7236 C C . ASP A 1 938 ? 11.557 -17.387 17.983 1.00 95.69 938 ASP A C 1
ATOM 7238 O O . ASP A 1 938 ? 10.622 -18.076 18.377 1.00 95.69 938 ASP A O 1
ATOM 7242 N N . SER A 1 939 ? 12.508 -17.893 17.184 1.00 96.06 939 SER A N 1
ATOM 7243 C CA . SER A 1 939 ? 12.474 -19.270 16.661 1.00 96.06 939 SER A CA 1
ATOM 7244 C C . SER A 1 939 ? 12.419 -20.350 17.760 1.00 96.06 939 SER A C 1
ATOM 7246 O O . SER A 1 939 ? 11.800 -21.403 17.568 1.00 96.06 939 SER A O 1
ATOM 7248 N N . THR A 1 940 ? 13.027 -20.115 18.929 1.00 96.81 940 THR A N 1
ATOM 7249 C CA . THR A 1 940 ? 12.895 -21.006 20.096 1.00 96.81 940 THR A CA 1
ATOM 7250 C C . THR A 1 940 ? 11.488 -20.945 20.702 1.00 96.81 940 THR A C 1
ATOM 7252 O O . THR A 1 940 ? 10.954 -21.984 21.094 1.00 96.81 940 THR A O 1
ATOM 7255 N N . LEU A 1 941 ? 10.854 -19.767 20.754 1.00 96.94 941 LEU A N 1
ATOM 7256 C CA . LEU A 1 941 ? 9.468 -19.620 21.217 1.00 96.94 941 LEU A CA 1
ATOM 7257 C C . LEU A 1 941 ? 8.465 -20.260 20.246 1.00 96.94 941 LEU A C 1
ATOM 7259 O O . LEU A 1 941 ? 7.572 -20.979 20.695 1.00 96.94 941 LEU A O 1
ATOM 7263 N N . ASP A 1 942 ? 8.654 -20.084 18.938 1.00 96.06 942 ASP A N 1
ATOM 7264 C CA . ASP A 1 942 ? 7.840 -20.729 17.899 1.00 96.06 942 ASP A CA 1
ATOM 7265 C C . ASP A 1 942 ? 7.946 -22.260 17.997 1.00 96.06 942 ASP A C 1
ATOM 7267 O O . ASP A 1 942 ? 6.945 -22.974 17.950 1.00 96.06 942 ASP A O 1
ATOM 7271 N N . SER A 1 943 ? 9.154 -22.778 18.251 1.00 96.06 943 SER A N 1
ATOM 7272 C CA . SER A 1 943 ? 9.385 -24.210 18.495 1.00 96.06 943 SER A CA 1
ATOM 7273 C C . SER A 1 943 ? 8.614 -24.730 19.721 1.00 96.06 943 SER A C 1
ATOM 7275 O O . SER A 1 943 ? 8.060 -25.830 19.680 1.00 96.06 943 SER A O 1
ATOM 7277 N N . LEU A 1 944 ? 8.524 -23.945 20.804 1.00 96.12 944 LEU A N 1
ATOM 7278 C CA . LEU A 1 944 ? 7.700 -24.289 21.972 1.00 96.12 944 LEU A CA 1
ATOM 7279 C C . LEU A 1 944 ? 6.197 -24.246 21.648 1.00 96.12 944 LEU A C 1
ATOM 7281 O O . LEU A 1 944 ? 5.456 -25.117 22.108 1.00 96.12 944 LEU A O 1
ATOM 7285 N N . ALA A 1 945 ? 5.739 -23.286 20.840 1.00 94.56 945 ALA A N 1
ATOM 7286 C CA . ALA A 1 945 ? 4.342 -23.184 20.417 1.00 94.56 945 ALA A CA 1
ATOM 7287 C C . ALA A 1 945 ? 3.920 -24.328 19.475 1.00 94.56 945 ALA A C 1
ATOM 7289 O O . ALA A 1 945 ? 2.843 -24.901 19.648 1.00 94.56 945 ALA A O 1
ATOM 7290 N N . HIS A 1 946 ? 4.791 -24.755 18.556 1.00 93.38 946 HIS A N 1
ATOM 7291 C CA . HIS A 1 946 ? 4.546 -25.930 17.715 1.00 93.38 946 HIS A CA 1
ATOM 7292 C C . HIS A 1 946 ? 4.443 -27.236 18.523 1.00 93.38 946 HIS A C 1
ATOM 7294 O O . HIS A 1 946 ? 3.633 -28.097 18.185 1.00 93.38 946 HIS A O 1
ATOM 7300 N N . ILE A 1 947 ? 5.191 -27.384 19.624 1.00 93.50 947 ILE A N 1
ATOM 7301 C CA . ILE A 1 947 ? 4.996 -28.504 20.565 1.00 93.50 947 ILE A CA 1
ATOM 7302 C C . ILE A 1 947 ? 3.674 -28.332 21.338 1.00 93.50 947 ILE A C 1
ATOM 7304 O O . ILE A 1 947 ? 2.933 -29.299 21.548 1.00 93.50 947 ILE A O 1
ATOM 7308 N N . ALA A 1 948 ? 3.333 -27.099 21.722 1.00 92.25 948 ALA A N 1
ATOM 7309 C CA . ALA A 1 948 ? 2.104 -26.789 22.447 1.00 92.25 948 ALA A CA 1
ATOM 7310 C C . ALA A 1 948 ? 0.819 -27.071 21.646 1.00 92.25 948 ALA A C 1
ATOM 7312 O O . ALA A 1 948 ? -0.204 -27.325 22.278 1.00 92.25 948 ALA A O 1
ATOM 7313 N N . LEU A 1 949 ? 0.866 -27.126 20.307 1.00 90.44 949 LEU A N 1
ATOM 7314 C CA . LEU A 1 949 ? -0.269 -27.529 19.455 1.00 90.44 949 LEU A CA 1
ATOM 7315 C C . LEU A 1 949 ? -0.843 -28.917 19.791 1.00 90.44 949 LEU A C 1
ATOM 7317 O O . LEU A 1 949 ? -2.021 -29.167 19.562 1.00 90.44 949 LEU A O 1
ATOM 7321 N N . LYS A 1 950 ? -0.016 -29.837 20.306 1.00 88.38 950 LYS A N 1
ATOM 7322 C CA . LYS A 1 950 ? -0.449 -31.190 20.717 1.00 88.38 950 LYS A CA 1
ATOM 7323 C C . LYS A 1 950 ? -0.222 -31.474 22.200 1.00 88.38 950 LYS A C 1
ATOM 7325 O O . LYS A 1 950 ? -0.861 -32.357 22.763 1.00 88.38 950 LYS A O 1
ATOM 7330 N N . HIS A 1 951 ? 0.671 -30.722 22.844 1.00 90.25 951 HIS A N 1
ATOM 7331 C CA . HIS A 1 951 ? 1.100 -30.956 24.223 1.00 90.25 951 HIS A CA 1
ATOM 7332 C C . HIS A 1 951 ? 1.052 -29.681 25.078 1.00 90.25 951 HIS A C 1
ATOM 7334 O O . HIS A 1 951 ? 1.916 -29.472 25.932 1.00 90.25 951 HIS A O 1
ATOM 7340 N N . THR A 1 952 ? 0.031 -28.838 24.870 1.00 90.69 952 THR A N 1
ATOM 7341 C CA . THR A 1 952 ? -0.186 -27.534 25.535 1.00 90.69 952 THR A CA 1
ATOM 7342 C C . THR A 1 952 ? 0.174 -27.556 27.019 1.00 90.69 952 THR A C 1
ATOM 7344 O O . THR A 1 952 ? 1.005 -26.773 27.480 1.00 90.69 952 THR A O 1
ATOM 7347 N N . ARG A 1 953 ? -0.397 -28.516 27.757 1.00 89.75 953 ARG A N 1
ATOM 7348 C CA . ARG A 1 953 ? -0.181 -28.673 29.196 1.00 89.75 953 ARG A CA 1
ATOM 7349 C C . ARG A 1 953 ? 1.285 -28.908 29.558 1.00 89.75 953 ARG A C 1
ATOM 7351 O O . ARG A 1 953 ? 1.765 -28.278 30.491 1.00 89.75 953 ARG A O 1
ATOM 7358 N N . LEU A 1 954 ? 2.012 -29.757 28.825 1.00 90.12 954 LEU A N 1
ATOM 7359 C CA . LEU A 1 954 ? 3.421 -30.049 29.122 1.00 90.12 954 LEU A CA 1
ATOM 7360 C C . LEU A 1 954 ? 4.308 -28.809 28.943 1.00 90.12 954 LEU A C 1
ATOM 7362 O O . LEU A 1 954 ? 5.199 -28.582 29.763 1.00 90.12 954 LEU A O 1
ATOM 7366 N N . VAL A 1 955 ? 4.038 -27.994 27.916 1.00 94.12 955 VAL A N 1
ATOM 7367 C CA . VAL A 1 955 ? 4.775 -26.748 27.637 1.00 94.12 955 VAL A CA 1
ATOM 7368 C C . VAL A 1 955 ? 4.481 -25.683 28.697 1.00 94.12 955 VAL A C 1
ATOM 7370 O O . VAL A 1 955 ? 5.409 -25.092 29.252 1.00 94.12 955 VAL A O 1
ATOM 7373 N N . ILE A 1 956 ? 3.206 -25.474 29.042 1.00 92.88 956 ILE A N 1
ATOM 7374 C CA . ILE A 1 956 ? 2.810 -24.507 30.077 1.00 92.88 956 ILE A CA 1
ATOM 7375 C C . ILE A 1 956 ? 3.315 -24.951 31.458 1.00 92.88 956 ILE A C 1
ATOM 7377 O O . ILE A 1 956 ? 3.884 -24.136 32.184 1.00 92.88 956 ILE A O 1
ATOM 7381 N N . ASP A 1 957 ? 3.218 -26.240 31.801 1.00 90.50 957 ASP A N 1
ATOM 7382 C CA . ASP A 1 957 ? 3.768 -26.784 33.048 1.00 90.50 957 ASP A CA 1
ATOM 7383 C C . ASP A 1 957 ? 5.310 -26.676 33.088 1.00 90.50 957 ASP A C 1
ATOM 7385 O O . ASP A 1 957 ? 5.880 -26.479 34.164 1.00 90.50 957 ASP A O 1
ATOM 7389 N N . ALA A 1 958 ? 6.008 -26.745 31.945 1.00 93.69 958 ALA A N 1
ATOM 7390 C CA . ALA A 1 958 ? 7.454 -26.506 31.865 1.00 93.69 958 ALA A CA 1
ATOM 7391 C C . ALA A 1 958 ? 7.815 -25.034 32.129 1.00 93.69 958 ALA A C 1
ATOM 7393 O O . ALA A 1 958 ? 8.653 -24.761 32.992 1.00 93.69 958 ALA A O 1
ATOM 7394 N N . LEU A 1 959 ? 7.131 -24.085 31.480 1.00 95.12 959 LEU A N 1
ATOM 7395 C CA . LEU A 1 959 ? 7.283 -22.646 31.744 1.00 95.12 959 LEU A CA 1
ATOM 7396 C C . LEU A 1 959 ? 6.950 -22.300 33.211 1.00 95.12 959 LEU A C 1
ATOM 7398 O O . LEU A 1 959 ? 7.669 -21.530 33.854 1.00 95.12 959 LEU A O 1
ATOM 7402 N N . ALA A 1 960 ? 5.923 -22.939 33.781 1.00 90.62 960 ALA A N 1
ATOM 7403 C CA . ALA A 1 960 ? 5.532 -22.803 35.184 1.00 90.62 960 ALA A CA 1
ATOM 7404 C C . ALA A 1 960 ? 6.548 -23.409 36.168 1.00 90.62 960 ALA A C 1
ATOM 7406 O O . ALA A 1 960 ? 6.705 -22.896 37.278 1.00 90.62 960 ALA A O 1
ATOM 7407 N N . ARG A 1 961 ? 7.234 -24.504 35.806 1.00 92.00 961 ARG A N 1
ATOM 7408 C CA . ARG A 1 961 ? 8.381 -25.032 36.570 1.00 92.00 961 ARG A CA 1
ATOM 7409 C C . ARG A 1 961 ? 9.554 -24.055 36.508 1.00 92.00 961 ARG A C 1
ATOM 7411 O O . ARG A 1 961 ? 10.065 -23.673 37.555 1.00 92.00 961 ARG A O 1
ATOM 7418 N N . TRP A 1 962 ? 9.915 -23.581 35.318 1.00 94.38 962 TRP A N 1
ATOM 7419 C CA . TRP A 1 962 ? 11.033 -22.655 35.117 1.00 94.38 962 TRP A CA 1
ATOM 7420 C C . TRP A 1 962 ? 10.880 -21.338 35.889 1.00 94.38 962 TRP A C 1
ATOM 7422 O O . TRP A 1 962 ? 11.800 -20.946 36.602 1.00 94.38 962 TRP A O 1
ATOM 7432 N N . ARG A 1 963 ? 9.702 -20.694 35.862 1.00 92.06 963 ARG A N 1
ATOM 7433 C CA . ARG A 1 963 ? 9.447 -19.483 36.672 1.00 92.06 963 ARG A CA 1
ATOM 7434 C C . ARG A 1 963 ? 9.661 -19.720 38.174 1.00 92.06 963 ARG A C 1
ATOM 7436 O O . ARG A 1 963 ? 10.061 -18.790 38.866 1.00 92.06 963 ARG A O 1
ATOM 7443 N N . ARG A 1 964 ? 9.420 -20.940 38.675 1.00 88.38 964 ARG A N 1
ATOM 7444 C CA . ARG A 1 964 ? 9.644 -21.318 40.083 1.00 88.38 964 ARG A CA 1
ATOM 7445 C C . ARG A 1 964 ? 11.098 -21.682 40.398 1.00 88.38 964 ARG A C 1
ATOM 7447 O O . ARG A 1 964 ? 11.502 -21.515 41.543 1.00 88.38 964 ARG A O 1
ATOM 7454 N N . THR A 1 965 ? 11.888 -22.146 39.426 1.00 86.94 965 THR A N 1
ATOM 7455 C CA . THR A 1 965 ? 13.322 -22.428 39.630 1.00 86.94 965 THR A CA 1
ATOM 7456 C C . THR A 1 965 ? 14.213 -21.189 39.497 1.00 86.94 965 THR A C 1
ATOM 7458 O O . THR A 1 965 ? 15.358 -21.224 39.950 1.00 86.94 965 THR A O 1
ATOM 7461 N N . GLN A 1 966 ? 13.709 -20.081 38.936 1.00 85.38 966 GLN A N 1
ATOM 7462 C CA . GLN A 1 966 ? 14.465 -18.830 38.831 1.00 85.38 966 GLN A CA 1
ATOM 7463 C C . GLN A 1 966 ? 14.798 -18.227 40.203 1.00 85.38 966 GLN A C 1
ATOM 7465 O O . GLN A 1 966 ? 13.950 -17.682 40.912 1.00 85.38 966 GLN A O 1
ATOM 7470 N N . ARG A 1 967 ? 16.086 -18.277 40.559 1.00 76.00 967 ARG A N 1
ATOM 7471 C CA . ARG A 1 967 ? 16.635 -17.675 41.778 1.00 76.00 967 ARG A CA 1
ATOM 7472 C C . ARG A 1 967 ? 16.791 -16.168 41.580 1.00 76.00 967 ARG A C 1
ATOM 7474 O O . ARG A 1 967 ? 17.838 -15.712 41.136 1.00 76.00 967 ARG A O 1
ATOM 7481 N N . LEU A 1 968 ? 15.773 -15.388 41.949 1.00 83.44 968 LEU A N 1
ATOM 7482 C CA . LEU A 1 968 ? 15.762 -13.912 41.887 1.00 83.44 968 LEU A CA 1
ATOM 7483 C C . LEU A 1 968 ? 16.665 -13.242 42.954 1.00 83.44 968 LEU A C 1
ATOM 7485 O O . LEU A 1 968 ? 16.312 -12.222 43.540 1.00 83.44 968 LEU A O 1
ATOM 7489 N N . ILE A 1 969 ? 17.825 -13.840 43.238 1.00 85.88 969 ILE A N 1
ATOM 7490 C CA . ILE A 1 969 ? 18.803 -13.398 44.236 1.00 85.88 969 ILE A CA 1
ATOM 7491 C C . ILE A 1 969 ? 20.139 -13.177 43.509 1.00 85.88 969 ILE A C 1
ATOM 7493 O O . ILE A 1 969 ? 20.762 -14.154 43.087 1.00 85.88 969 ILE A O 1
ATOM 7497 N N . PRO A 1 970 ? 20.601 -11.922 43.363 1.00 85.38 970 PRO A N 1
ATOM 7498 C CA . PRO A 1 970 ? 21.882 -11.620 42.736 1.00 85.38 970 PRO A CA 1
ATOM 7499 C C . PRO A 1 970 ? 23.050 -12.280 43.472 1.00 85.38 970 PRO A C 1
ATOM 7501 O O . PRO A 1 970 ? 23.141 -12.245 44.700 1.00 85.38 970 PRO A O 1
ATOM 7504 N N . THR A 1 971 ? 23.982 -12.853 42.716 1.00 86.56 971 THR A N 1
ATOM 7505 C CA . THR A 1 971 ? 25.188 -13.464 43.283 1.00 86.56 971 THR A CA 1
ATOM 7506 C C . THR A 1 971 ? 26.122 -12.410 43.877 1.00 86.56 971 THR A C 1
ATOM 7508 O O . THR A 1 971 ? 26.208 -11.274 43.400 1.00 86.56 971 THR A O 1
ATOM 7511 N N . THR A 1 972 ? 26.923 -12.805 44.870 1.00 83.56 972 THR A N 1
ATOM 7512 C CA . THR A 1 972 ? 27.954 -11.944 45.476 1.00 83.56 972 THR A CA 1
ATOM 7513 C C . THR A 1 972 ? 28.938 -11.383 44.440 1.00 83.56 972 THR A C 1
ATOM 7515 O O . THR A 1 972 ? 29.445 -10.279 44.619 1.00 83.56 972 THR A O 1
ATOM 7518 N N . ALA A 1 973 ? 29.178 -12.105 43.338 1.00 82.94 973 ALA A N 1
ATOM 7519 C CA . ALA A 1 973 ? 29.991 -11.637 42.219 1.00 82.94 973 ALA A CA 1
ATOM 7520 C C . ALA A 1 973 ? 29.318 -10.486 41.448 1.00 82.94 973 ALA A C 1
ATOM 7522 O O . ALA A 1 973 ? 29.946 -9.450 41.244 1.00 82.94 973 ALA A O 1
ATOM 7523 N N . GLN A 1 974 ? 28.038 -10.624 41.079 1.00 85.12 974 GLN A N 1
ATOM 7524 C CA . GLN A 1 974 ? 27.274 -9.565 40.397 1.00 85.12 974 GLN A CA 1
ATOM 7525 C C . GLN A 1 974 ? 27.165 -8.301 41.263 1.00 85.12 974 GLN A C 1
ATOM 7527 O O . GLN A 1 974 ? 27.409 -7.199 40.772 1.00 85.12 974 GLN A O 1
ATOM 7532 N N . ILE A 1 975 ? 26.882 -8.463 42.561 1.00 85.44 975 ILE A N 1
ATOM 7533 C CA . ILE A 1 975 ? 26.832 -7.352 43.523 1.00 85.44 975 ILE A CA 1
ATOM 7534 C C . ILE A 1 975 ? 28.203 -6.661 43.606 1.00 85.44 975 ILE A C 1
ATOM 7536 O O . ILE A 1 975 ? 28.284 -5.445 43.444 1.00 85.44 975 ILE A O 1
ATOM 7540 N N . ARG A 1 976 ? 29.294 -7.426 43.789 1.00 83.38 976 ARG A N 1
ATOM 7541 C CA . ARG A 1 976 ? 30.661 -6.880 43.872 1.00 83.38 976 ARG A CA 1
ATOM 7542 C C . ARG A 1 976 ? 31.041 -6.086 42.622 1.00 83.38 976 ARG A C 1
ATOM 7544 O O . ARG A 1 976 ? 31.581 -4.996 42.767 1.00 83.38 976 ARG A O 1
ATOM 7551 N N . VAL A 1 977 ? 30.751 -6.599 41.423 1.00 83.75 977 VAL A N 1
ATOM 7552 C CA . VAL A 1 977 ? 31.087 -5.924 40.155 1.00 83.75 977 VAL A CA 1
ATOM 7553 C C . VAL A 1 977 ? 30.427 -4.548 40.057 1.00 83.75 977 VAL A C 1
ATOM 7555 O O . VAL A 1 977 ? 31.095 -3.592 39.665 1.00 83.75 977 VAL A O 1
ATOM 7558 N N . HIS A 1 978 ? 29.154 -4.416 40.443 1.00 82.31 978 HIS A N 1
ATOM 7559 C CA . HIS A 1 978 ? 28.455 -3.124 40.406 1.00 82.31 978 HIS A CA 1
ATOM 7560 C C . HIS A 1 978 ? 28.901 -2.172 41.515 1.00 82.31 978 HIS A C 1
ATOM 7562 O O . HIS A 1 978 ? 29.201 -1.015 41.221 1.00 82.31 978 HIS A O 1
ATOM 7568 N N . THR A 1 979 ? 29.045 -2.651 42.755 1.00 81.50 979 THR A N 1
ATOM 7569 C CA . THR A 1 979 ? 29.582 -1.837 43.859 1.00 81.50 979 THR A CA 1
ATOM 7570 C C . THR A 1 979 ? 30.985 -1.311 43.531 1.00 81.50 979 THR A C 1
ATOM 7572 O O . THR A 1 979 ? 31.251 -0.124 43.702 1.00 81.50 979 THR A O 1
ATOM 7575 N N . GLN A 1 980 ? 31.866 -2.154 42.982 1.00 75.56 980 GLN A N 1
ATOM 7576 C CA . GLN A 1 980 ? 33.229 -1.763 42.609 1.00 75.56 980 GLN A CA 1
ATOM 7577 C C . GLN A 1 980 ? 33.256 -0.803 41.406 1.00 75.56 980 GLN A C 1
ATOM 7579 O O . GLN A 1 980 ? 34.028 0.153 41.417 1.00 75.56 980 GLN A O 1
ATOM 7584 N N . ARG A 1 981 ? 32.383 -0.987 40.399 1.00 72.06 981 ARG A N 1
ATOM 7585 C CA . ARG A 1 981 ? 32.220 -0.022 39.290 1.00 72.06 981 ARG A CA 1
ATOM 7586 C C . ARG A 1 981 ? 31.842 1.371 39.795 1.00 72.06 981 ARG A C 1
ATOM 7588 O O . ARG A 1 981 ? 32.425 2.353 39.349 1.00 72.06 981 ARG A O 1
ATOM 7595 N N . HIS A 1 982 ? 30.894 1.454 40.729 1.00 64.75 982 HIS A N 1
ATOM 7596 C CA . HIS A 1 982 ? 30.449 2.729 41.296 1.00 64.75 982 HIS A CA 1
ATOM 7597 C C . HIS A 1 982 ? 31.474 3.369 42.249 1.00 64.75 982 HIS A C 1
ATOM 7599 O O . HIS A 1 982 ? 31.497 4.590 42.365 1.00 64.75 982 HIS A O 1
ATOM 7605 N N . GLN A 1 983 ? 32.354 2.583 42.880 1.00 60.25 983 GLN A N 1
ATOM 7606 C CA . GLN A 1 983 ? 33.485 3.100 43.664 1.00 60.25 983 GLN A CA 1
ATOM 7607 C C . GLN A 1 983 ? 34.603 3.667 42.773 1.00 60.25 983 GLN A C 1
ATOM 7609 O O . GLN A 1 983 ? 35.123 4.744 43.050 1.00 60.25 983 GLN A O 1
ATOM 7614 N N . LEU A 1 984 ? 34.947 2.982 41.676 1.00 54.50 984 LEU A N 1
ATOM 7615 C CA . LEU A 1 984 ? 36.003 3.419 40.748 1.00 54.50 984 LEU A CA 1
ATOM 7616 C C . LEU A 1 984 ? 35.643 4.692 39.962 1.00 54.50 984 LEU A C 1
ATOM 7618 O O . LEU A 1 984 ? 36.539 5.391 39.500 1.00 54.50 984 LEU A O 1
ATOM 7622 N N . ALA A 1 985 ? 34.355 5.029 39.854 1.00 53.78 985 ALA A N 1
ATOM 7623 C CA . ALA A 1 985 ? 33.884 6.277 39.250 1.00 53.78 985 ALA A CA 1
ATOM 7624 C C . ALA A 1 985 ? 34.186 7.545 40.087 1.00 53.78 985 ALA A C 1
ATOM 7626 O O . ALA A 1 985 ? 33.921 8.645 39.612 1.00 53.78 985 ALA A O 1
ATOM 7627 N N . HIS A 1 986 ? 34.730 7.400 41.305 1.00 47.56 986 HIS A N 1
ATOM 7628 C CA . HIS A 1 986 ? 35.043 8.496 42.240 1.00 47.56 986 HIS A CA 1
ATOM 7629 C C . HIS A 1 986 ? 36.527 8.572 42.634 1.00 47.56 986 HIS A C 1
ATOM 7631 O O . HIS A 1 986 ? 36.875 9.015 43.728 1.00 47.56 986 HIS A O 1
ATOM 7637 N N . GLY A 1 987 ? 37.427 8.160 41.738 1.00 39.38 987 GLY A N 1
ATOM 7638 C CA . GLY A 1 987 ? 38.831 8.570 41.839 1.00 39.38 987 GLY A CA 1
ATOM 7639 C C . GLY A 1 987 ? 38.966 10.091 41.643 1.00 39.38 987 GLY A C 1
ATOM 7640 O O . GLY A 1 987 ? 38.240 10.651 40.818 1.00 39.38 987 GLY A O 1
ATOM 7641 N N . PRO A 1 988 ? 39.868 10.786 42.364 1.00 36.03 988 PRO A N 1
ATOM 7642 C CA . PRO A 1 988 ? 40.099 12.209 42.140 1.00 36.03 988 PRO A CA 1
ATOM 7643 C C . PRO A 1 988 ? 40.610 12.432 40.713 1.00 36.03 988 PRO A C 1
ATOM 7645 O O . PRO A 1 988 ? 41.566 11.791 40.276 1.00 36.03 988 PRO A O 1
ATOM 7648 N N . THR A 1 989 ? 39.964 13.337 39.981 1.00 32.59 989 THR A N 1
ATOM 7649 C CA . THR A 1 989 ? 40.285 13.617 38.580 1.00 32.59 989 THR A CA 1
ATOM 7650 C C . THR A 1 989 ? 41.651 14.284 38.455 1.00 32.59 989 THR A C 1
ATOM 7652 O O . THR A 1 989 ? 41.770 15.491 38.669 1.00 32.59 989 THR A O 1
ATOM 7655 N N . HIS A 1 990 ? 42.660 13.521 38.038 1.00 34.34 990 HIS A N 1
ATOM 7656 C CA . HIS A 1 990 ? 43.766 14.093 37.280 1.00 34.34 990 HIS A CA 1
ATOM 7657 C C . HIS A 1 990 ? 43.419 14.048 35.790 1.00 34.34 990 HIS A C 1
ATOM 7659 O O . HIS A 1 990 ? 42.776 13.109 35.319 1.00 34.34 990 HIS A O 1
ATOM 7665 N N . SER A 1 991 ? 43.799 15.093 35.065 1.00 40.53 991 SER A N 1
ATOM 7666 C CA . SER A 1 991 ? 43.547 15.225 33.633 1.00 40.53 991 SER A CA 1
ATOM 7667 C C . SER A 1 991 ? 44.314 14.184 32.822 1.00 40.53 991 SER A C 1
ATOM 7669 O O . SER A 1 991 ? 45.527 14.083 32.977 1.00 40.53 991 SER A O 1
ATOM 7671 N N . ASP A 1 992 ? 43.634 13.524 31.886 1.00 30.33 992 ASP A N 1
ATOM 7672 C CA . ASP A 1 992 ? 44.001 13.662 30.473 1.00 30.33 992 ASP A CA 1
ATOM 7673 C C . ASP A 1 992 ? 42.842 13.280 29.544 1.00 30.33 992 ASP A C 1
ATOM 7675 O O . ASP A 1 992 ? 41.904 12.579 29.932 1.00 30.33 992 ASP A O 1
ATOM 7679 N N . ALA A 1 993 ? 42.870 13.809 28.320 1.00 38.97 993 ALA A N 1
ATOM 7680 C CA . ALA A 1 993 ? 41.799 13.646 27.343 1.00 38.97 993 ALA A CA 1
ATOM 7681 C C . ALA A 1 993 ? 42.107 12.526 26.340 1.00 38.97 993 ALA A C 1
ATOM 7683 O O . ALA A 1 993 ? 43.197 12.459 25.773 1.00 38.97 993 ALA A O 1
ATOM 7684 N N . THR A 1 994 ? 41.120 11.687 26.018 1.00 30.89 994 THR A N 1
ATOM 7685 C CA . THR A 1 994 ? 41.160 10.879 24.787 1.00 30.89 994 THR A CA 1
ATOM 7686 C C . THR A 1 994 ? 39.753 10.655 24.239 1.00 30.89 994 THR A C 1
ATOM 7688 O O . THR A 1 994 ? 38.800 10.442 24.983 1.00 30.89 994 THR A O 1
ATOM 7691 N N . SER A 1 995 ? 39.612 10.771 22.920 1.00 37.84 995 SER A N 1
ATOM 7692 C CA . SER A 1 995 ? 38.325 10.846 22.228 1.00 37.84 995 SER A CA 1
ATOM 7693 C C . SER A 1 995 ? 37.579 9.508 22.162 1.00 37.84 995 SER A C 1
ATOM 7695 O O . SER A 1 995 ? 38.147 8.496 21.761 1.00 37.84 995 SER A O 1
ATOM 7697 N N . THR A 1 996 ? 36.263 9.540 22.388 1.00 30.30 996 THR A N 1
ATOM 7698 C CA . THR A 1 996 ? 35.319 8.515 21.902 1.00 30.30 996 THR A CA 1
ATOM 7699 C C . THR A 1 996 ? 34.142 9.177 21.184 1.00 30.30 996 THR A C 1
ATOM 7701 O O . THR A 1 996 ? 33.756 10.298 21.508 1.00 30.30 996 THR A O 1
ATOM 7704 N N . SER A 1 997 ? 33.612 8.512 20.158 1.00 32.41 997 SER A N 1
ATOM 7705 C CA . SER A 1 997 ? 32.784 9.111 19.102 1.00 32.41 997 SER A CA 1
ATOM 7706 C C . SER A 1 997 ? 31.327 9.402 19.482 1.00 32.41 997 SER A C 1
ATOM 7708 O O . SER A 1 997 ? 30.646 8.564 20.071 1.00 32.41 997 SER A O 1
ATOM 7710 N N . ASN A 1 998 ? 30.806 10.538 19.006 1.00 35.22 998 ASN A N 1
ATOM 7711 C CA . ASN A 1 998 ? 29.382 10.876 19.061 1.00 35.22 998 ASN A CA 1
ATOM 7712 C C . ASN A 1 998 ? 28.533 9.919 18.202 1.00 35.22 998 ASN A C 1
ATOM 7714 O O . ASN A 1 998 ? 28.606 9.971 16.977 1.00 35.22 998 ASN A O 1
ATOM 7718 N N . LEU A 1 999 ? 27.675 9.111 18.837 1.00 34.72 999 LEU A N 1
ATOM 7719 C CA . LEU A 1 999 ? 26.619 8.327 18.166 1.00 34.72 999 LEU A CA 1
ATOM 7720 C C . LEU A 1 999 ? 25.210 8.517 18.771 1.00 34.72 999 LEU A C 1
ATOM 7722 O O . LEU A 1 999 ? 24.225 8.083 18.184 1.00 34.72 999 LEU A O 1
ATOM 7726 N N . ASN A 1 1000 ? 25.075 9.224 19.900 1.00 32.12 1000 ASN A N 1
ATOM 7727 C CA . ASN A 1 1000 ? 23.807 9.336 20.642 1.00 32.12 1000 ASN A CA 1
ATOM 7728 C C . ASN A 1 1000 ? 22.873 10.479 20.178 1.00 32.12 1000 ASN A C 1
ATOM 7730 O O . ASN A 1 1000 ? 21.919 10.808 20.878 1.00 32.12 1000 ASN A O 1
ATOM 7734 N N . ALA A 1 1001 ? 23.116 11.092 19.016 1.00 33.69 1001 ALA A N 1
ATOM 7735 C CA . ALA A 1 1001 ? 22.327 12.234 18.536 1.00 33.69 1001 ALA A CA 1
ATOM 7736 C C . ALA A 1 1001 ? 20.963 11.851 17.917 1.00 33.69 1001 ALA A C 1
ATOM 7738 O O . ALA A 1 1001 ? 20.068 12.689 17.852 1.00 33.69 1001 ALA A O 1
ATOM 7739 N N . THR A 1 1002 ? 20.788 10.603 17.467 1.00 32.56 1002 THR A N 1
ATOM 7740 C CA . THR A 1 1002 ? 19.699 10.232 16.535 1.00 32.56 1002 THR A CA 1
ATOM 7741 C C . THR A 1 1002 ? 18.526 9.472 17.170 1.00 32.56 1002 THR A C 1
ATOM 7743 O O . THR A 1 1002 ? 17.518 9.247 16.508 1.00 32.56 1002 THR A O 1
ATOM 7746 N N . LEU A 1 1003 ? 18.614 9.078 18.448 1.00 34.47 1003 LEU A N 1
ATOM 7747 C CA . LEU A 1 1003 ? 17.593 8.251 19.126 1.00 34.47 1003 LEU A CA 1
ATOM 7748 C C . LEU A 1 1003 ? 16.589 9.036 19.995 1.00 34.47 1003 LEU A C 1
ATOM 7750 O O . LEU A 1 1003 ? 15.661 8.448 20.545 1.00 34.47 1003 LEU A O 1
ATOM 7754 N N . GLY A 1 1004 ? 16.728 10.361 20.109 1.00 32.28 1004 GLY A N 1
ATOM 7755 C CA . GLY A 1 1004 ? 15.850 11.199 20.943 1.00 32.28 1004 GLY A CA 1
ATOM 7756 C C . GLY A 1 1004 ? 14.497 11.588 20.322 1.00 32.28 1004 GLY A C 1
ATOM 7757 O O . GLY A 1 1004 ? 13.705 12.254 20.981 1.00 32.28 1004 GLY A O 1
ATOM 7758 N N . ALA A 1 1005 ? 14.229 11.221 19.064 1.00 30.84 1005 ALA A N 1
ATOM 7759 C CA . ALA A 1 1005 ? 13.190 11.856 18.239 1.00 30.84 1005 ALA A CA 1
ATOM 7760 C C . ALA A 1 1005 ? 11.799 11.177 18.237 1.00 30.84 1005 ALA A C 1
ATOM 7762 O O . ALA A 1 1005 ? 10.893 11.670 17.571 1.00 30.84 1005 ALA A O 1
ATOM 7763 N N . LEU A 1 1006 ? 11.601 10.064 18.958 1.00 28.94 1006 LEU A N 1
ATOM 7764 C CA . LEU A 1 1006 ? 10.400 9.210 18.845 1.00 28.94 1006 LEU A CA 1
ATOM 7765 C C . LEU A 1 1006 ? 9.622 9.041 20.166 1.00 28.94 1006 LEU A C 1
ATOM 7767 O O . LEU A 1 1006 ? 9.238 7.932 20.529 1.00 28.94 1006 LEU A O 1
ATOM 7771 N N . ASN A 1 1007 ? 9.388 10.125 20.917 1.00 32.97 1007 ASN A N 1
ATOM 7772 C CA . ASN A 1 1007 ? 8.617 10.052 22.169 1.00 32.97 1007 ASN A CA 1
ATOM 7773 C C . ASN A 1 1007 ? 7.684 11.269 22.394 1.00 32.97 1007 ASN A C 1
ATOM 7775 O O . ASN A 1 1007 ? 8.027 12.193 23.139 1.00 32.97 1007 ASN A O 1
ATOM 7779 N N . PRO A 1 1008 ? 6.496 11.303 21.756 1.00 31.41 1008 PRO A N 1
ATOM 7780 C CA . PRO A 1 1008 ? 5.554 12.423 21.834 1.00 31.41 1008 PRO A CA 1
ATOM 7781 C C . PRO A 1 1008 ? 4.735 12.404 23.142 1.00 31.41 1008 PRO A C 1
ATOM 7783 O O . PRO A 1 1008 ? 3.531 12.152 23.134 1.00 31.41 1008 PRO A O 1
ATOM 7786 N N . GLY A 1 1009 ? 5.376 12.657 24.291 1.00 30.11 1009 GLY A N 1
ATOM 7787 C CA . GLY A 1 1009 ? 4.683 12.528 25.583 1.00 30.11 1009 GLY A CA 1
ATOM 7788 C C . GLY A 1 1009 ? 5.440 12.914 26.859 1.00 30.11 1009 GLY A C 1
ATOM 7789 O O . GLY A 1 1009 ? 5.136 12.354 27.909 1.00 30.11 1009 GLY A O 1
ATOM 7790 N N . GLY A 1 1010 ? 6.404 13.840 26.813 1.00 31.17 1010 GLY A N 1
ATOM 7791 C CA . GLY A 1 1010 ? 7.161 14.277 27.998 1.00 31.17 1010 GLY A CA 1
ATOM 7792 C C . GLY A 1 1010 ? 7.147 15.793 28.199 1.00 31.17 1010 GLY A C 1
ATOM 7793 O O . GLY A 1 1010 ? 7.756 16.523 27.424 1.00 31.17 1010 GLY A O 1
ATOM 7794 N N . SER A 1 1011 ? 6.486 16.285 29.252 1.00 28.05 1011 SER A N 1
ATOM 7795 C CA . SER A 1 1011 ? 6.540 17.706 29.623 1.00 28.05 1011 SER A CA 1
ATOM 7796 C C . SER A 1 1011 ? 7.905 18.059 30.217 1.00 28.05 1011 SER A C 1
ATOM 7798 O O . SER A 1 1011 ? 8.283 17.518 31.257 1.00 28.05 1011 SER A O 1
ATOM 7800 N N . THR A 1 1012 ? 8.622 18.995 29.598 1.00 27.70 1012 THR A N 1
ATOM 7801 C CA . THR A 1 1012 ? 9.938 19.460 30.052 1.00 27.70 1012 THR A CA 1
ATOM 7802 C C . THR A 1 1012 ? 9.878 20.084 31.450 1.00 27.70 1012 THR A C 1
ATOM 7804 O O . THR A 1 1012 ? 9.298 21.157 31.621 1.00 27.70 1012 THR A O 1
ATOM 7807 N N . GLN A 1 1013 ? 10.547 19.470 32.428 1.00 30.27 1013 GLN A N 1
ATOM 7808 C CA . GLN A 1 1013 ? 11.017 20.168 33.627 1.00 30.27 1013 GLN A CA 1
ATOM 7809 C C . GLN A 1 1013 ? 12.530 20.356 33.534 1.00 30.27 1013 GLN A C 1
ATOM 7811 O O . GLN A 1 1013 ? 13.288 19.398 33.402 1.00 30.27 1013 GLN A O 1
ATOM 7816 N N . THR A 1 1014 ? 12.961 21.611 33.569 1.00 27.25 1014 THR A N 1
ATOM 7817 C CA . THR A 1 1014 ? 14.364 22.010 33.459 1.00 27.25 1014 THR A CA 1
ATOM 7818 C C . THR A 1 1014 ? 15.019 22.098 34.834 1.00 27.25 1014 THR A C 1
ATOM 7820 O O . THR A 1 1014 ? 14.683 22.988 35.609 1.00 27.25 1014 THR A O 1
ATOM 7823 N N . GLY A 1 1015 ? 16.015 21.244 35.077 1.00 28.20 1015 GLY A N 1
ATOM 7824 C CA . GLY A 1 1015 ? 17.085 21.492 36.047 1.00 28.20 1015 GLY A CA 1
ATOM 7825 C C . GLY A 1 1015 ? 16.795 21.187 37.522 1.00 28.20 1015 GLY A C 1
ATOM 7826 O O . GLY A 1 1015 ? 16.203 21.985 38.239 1.00 28.20 1015 GLY A O 1
ATOM 7827 N N . SER A 1 1016 ? 17.399 20.106 38.016 1.00 25.25 1016 SER A N 1
ATOM 7828 C CA . SER A 1 1016 ? 18.198 20.159 39.248 1.00 25.25 1016 SER A CA 1
ATOM 7829 C C . SER A 1 1016 ? 19.296 19.088 39.192 1.00 25.25 1016 SER A C 1
ATOM 7831 O O . SER A 1 1016 ? 19.286 18.244 38.297 1.00 25.25 1016 SER A O 1
ATOM 7833 N N . GLY A 1 1017 ? 20.296 19.188 40.068 1.00 26.11 1017 GLY A N 1
ATOM 7834 C CA . GLY A 1 1017 ? 21.605 18.553 39.888 1.00 26.11 1017 GLY A CA 1
ATOM 7835 C C . GLY A 1 1017 ? 21.610 17.021 39.788 1.00 26.11 1017 GLY A C 1
ATOM 7836 O O . GLY A 1 1017 ? 20.845 16.329 40.459 1.00 26.11 1017 GLY A O 1
ATOM 7837 N N . TYR A 1 1018 ? 22.575 16.496 39.022 1.00 32.84 1018 TYR A N 1
ATOM 7838 C CA . TYR A 1 1018 ? 23.014 15.100 39.105 1.00 32.84 1018 TYR A CA 1
ATOM 7839 C C . TYR A 1 1018 ? 23.676 14.842 40.467 1.00 32.84 1018 TYR A C 1
ATOM 7841 O O . TYR A 1 1018 ? 24.899 14.855 40.605 1.00 32.84 1018 TYR A O 1
ATOM 7849 N N . GLY A 1 1019 ? 22.857 14.618 41.496 1.00 32.78 1019 GLY A N 1
ATOM 7850 C CA . GLY A 1 1019 ? 23.326 14.096 42.773 1.00 32.78 1019 GLY A CA 1
ATOM 7851 C C . GLY A 1 1019 ? 23.948 12.719 42.556 1.00 32.78 1019 GLY A C 1
ATOM 7852 O O . GLY A 1 1019 ? 23.265 11.789 42.127 1.00 32.78 1019 GLY A O 1
ATOM 7853 N N . SER A 1 1020 ? 25.245 12.577 42.831 1.00 45.91 1020 SER A N 1
ATOM 7854 C CA . SER A 1 1020 ? 25.925 11.288 42.706 1.00 45.91 1020 SER A CA 1
ATOM 7855 C C . SER A 1 1020 ? 25.530 10.360 43.857 1.00 45.91 1020 SER A C 1
ATOM 7857 O O . SER A 1 1020 ? 26.208 10.296 44.883 1.00 45.91 1020 SER A O 1
ATOM 7859 N N . TYR A 1 1021 ? 24.450 9.606 43.668 1.00 49.84 1021 TYR A N 1
ATOM 7860 C CA . TYR A 1 1021 ? 24.034 8.558 44.594 1.00 49.84 1021 TYR A CA 1
ATOM 7861 C C . TYR A 1 1021 ? 25.071 7.427 44.641 1.00 49.84 1021 TYR A C 1
ATOM 7863 O O . TYR A 1 1021 ? 25.191 6.616 43.719 1.00 49.84 1021 TYR A O 1
ATOM 7871 N N . VAL A 1 1022 ? 25.813 7.360 45.748 1.00 56.91 1022 VAL A N 1
ATOM 7872 C CA . VAL A 1 1022 ? 26.619 6.190 46.109 1.00 56.91 1022 VAL A CA 1
ATOM 7873 C C . VAL A 1 1022 ? 25.656 5.093 46.559 1.00 56.91 1022 VAL A C 1
ATOM 7875 O O . VAL A 1 1022 ? 25.250 5.058 47.718 1.00 56.91 1022 VAL A O 1
ATOM 7878 N N . TYR A 1 1023 ? 25.262 4.218 45.631 1.00 64.94 1023 TYR A N 1
ATOM 7879 C CA . TYR A 1 1023 ? 24.399 3.079 45.942 1.00 64.94 1023 TYR A CA 1
ATOM 7880 C C . TYR A 1 1023 ? 25.034 2.204 47.027 1.00 64.94 1023 TYR A C 1
ATOM 7882 O O . TYR A 1 1023 ? 26.128 1.661 46.846 1.00 64.94 1023 TYR A O 1
ATOM 7890 N N . SER A 1 1024 ? 24.327 2.020 48.140 1.00 77.44 1024 SER A N 1
ATOM 7891 C CA . SER A 1 1024 ? 24.711 1.033 49.143 1.00 77.44 1024 SER A CA 1
ATOM 7892 C C . SER A 1 1024 ? 24.644 -0.379 48.557 1.00 77.44 1024 SER A C 1
ATOM 7894 O O . SER A 1 1024 ? 23.881 -0.665 47.631 1.00 77.44 1024 SER A O 1
ATOM 7896 N N . GLN A 1 1025 ? 25.388 -1.320 49.144 1.00 77.75 1025 GLN A N 1
ATOM 7897 C CA . GLN A 1 1025 ? 25.343 -2.726 48.727 1.00 77.75 1025 GLN A CA 1
ATOM 7898 C C . GLN A 1 1025 ? 23.918 -3.321 48.804 1.00 77.75 1025 GLN A C 1
ATOM 7900 O O . GLN A 1 1025 ? 23.578 -4.212 48.024 1.00 77.75 1025 GLN A O 1
ATOM 7905 N N . SER A 1 1026 ? 23.069 -2.798 49.697 1.00 82.31 1026 SER A N 1
ATOM 7906 C CA . SER A 1 1026 ? 21.647 -3.153 49.798 1.00 82.31 1026 SER A CA 1
ATOM 7907 C C . SER A 1 1026 ? 20.854 -2.692 48.568 1.00 82.31 1026 SER A C 1
ATOM 7909 O O . SER A 1 1026 ? 20.137 -3.483 47.957 1.00 82.31 1026 SER A O 1
ATOM 7911 N N . GLU A 1 1027 ? 21.039 -1.441 48.138 1.00 83.31 1027 GLU A N 1
ATOM 7912 C CA . GLU A 1 1027 ? 20.368 -0.877 46.960 1.00 83.31 1027 GLU A CA 1
ATOM 7913 C C . GLU A 1 1027 ? 20.851 -1.522 45.657 1.00 83.31 1027 GLU A C 1
ATOM 7915 O O . GLU A 1 1027 ? 20.021 -1.861 44.816 1.00 83.31 1027 GLU A O 1
ATOM 7920 N N . VAL A 1 1028 ? 22.158 -1.796 45.528 1.00 84.44 1028 VAL A N 1
ATOM 7921 C CA . VAL A 1 1028 ? 22.724 -2.599 44.425 1.00 84.44 1028 VAL A CA 1
ATOM 7922 C C . VAL A 1 1028 ? 22.042 -3.968 44.352 1.00 84.44 1028 VAL A C 1
ATOM 7924 O O . VAL A 1 1028 ? 21.592 -4.387 43.286 1.00 84.44 1028 VAL A O 1
ATOM 7927 N N . THR A 1 1029 ? 21.919 -4.659 45.490 1.00 87.31 1029 THR A N 1
ATOM 7928 C CA . THR A 1 1029 ? 21.283 -5.984 45.558 1.00 87.31 1029 THR A CA 1
ATOM 7929 C C . THR A 1 1029 ? 19.801 -5.910 45.183 1.00 87.31 1029 THR A C 1
ATOM 7931 O O . THR A 1 1029 ? 19.327 -6.728 44.396 1.00 87.31 1029 THR A O 1
ATOM 7934 N N . LYS A 1 1030 ? 19.071 -4.903 45.680 1.00 87.81 1030 LYS A N 1
ATOM 7935 C CA . LYS A 1 1030 ? 17.654 -4.696 45.358 1.00 87.81 1030 LYS A CA 1
ATOM 7936 C C . LYS A 1 1030 ? 17.441 -4.389 43.872 1.00 87.81 1030 LYS A C 1
ATOM 7938 O O . LYS A 1 1030 ? 16.589 -5.015 43.252 1.00 87.81 1030 LYS A O 1
ATOM 7943 N N . ALA A 1 1031 ? 18.223 -3.477 43.293 1.00 86.12 1031 ALA A N 1
ATOM 7944 C CA . ALA A 1 1031 ? 18.107 -3.088 41.888 1.00 86.12 1031 ALA A CA 1
ATOM 7945 C C . ALA A 1 1031 ? 18.415 -4.254 40.932 1.00 86.12 1031 ALA A C 1
ATOM 7947 O O . ALA A 1 1031 ? 17.724 -4.437 39.929 1.00 86.12 1031 ALA A O 1
ATOM 7948 N N . LEU A 1 1032 ? 19.412 -5.084 41.257 1.00 88.88 1032 LEU A N 1
ATOM 7949 C CA . LEU A 1 1032 ? 19.717 -6.289 40.483 1.00 88.88 1032 LEU A CA 1
ATOM 7950 C C . LEU A 1 1032 ? 18.617 -7.355 40.617 1.00 88.88 1032 LEU A C 1
ATOM 7952 O O . LEU A 1 1032 ? 18.228 -7.935 39.606 1.00 88.88 1032 LEU A O 1
ATOM 7956 N N . ALA A 1 1033 ? 18.067 -7.579 41.816 1.00 90.00 1033 ALA A N 1
ATOM 7957 C CA . ALA A 1 1033 ? 16.946 -8.505 42.015 1.00 90.00 1033 ALA A CA 1
ATOM 7958 C C . ALA A 1 1033 ? 15.689 -8.057 41.242 1.00 90.00 1033 ALA A C 1
ATOM 7960 O O . ALA A 1 1033 ? 15.035 -8.864 40.586 1.00 90.00 1033 ALA A O 1
ATOM 7961 N N . GLU A 1 1034 ? 15.400 -6.754 41.249 1.00 89.50 1034 GLU A N 1
ATOM 7962 C CA . GLU A 1 1034 ? 14.291 -6.141 40.511 1.00 89.50 1034 GLU A CA 1
ATOM 7963 C C . GLU A 1 1034 ? 14.461 -6.290 38.988 1.00 89.50 1034 GLU A C 1
ATOM 7965 O O . GLU A 1 1034 ? 13.507 -6.638 38.294 1.00 89.50 1034 GLU A O 1
ATOM 7970 N N . ARG A 1 1035 ? 15.688 -6.150 38.460 1.00 91.31 1035 ARG A N 1
ATOM 7971 C CA . ARG A 1 1035 ? 15.998 -6.475 37.054 1.00 91.31 1035 ARG A CA 1
ATOM 7972 C C . ARG A 1 1035 ? 15.796 -7.953 36.724 1.00 91.31 1035 ARG A C 1
ATOM 7974 O O . ARG A 1 1035 ? 15.214 -8.257 35.683 1.00 91.31 1035 ARG A O 1
ATOM 7981 N N . MET A 1 1036 ? 16.245 -8.862 37.594 1.00 92.69 1036 MET A N 1
ATOM 7982 C CA . MET A 1 1036 ? 16.029 -10.305 37.416 1.00 92.69 1036 MET A CA 1
ATOM 7983 C C . MET A 1 1036 ? 14.537 -10.637 37.377 1.00 92.69 1036 MET A C 1
ATOM 7985 O O . MET A 1 1036 ? 14.097 -11.397 36.513 1.00 92.69 1036 MET A O 1
ATOM 7989 N N . GLU A 1 1037 ? 13.742 -10.045 38.270 1.00 91.94 1037 GLU A N 1
ATOM 7990 C CA . GLU A 1 1037 ? 12.294 -10.236 38.291 1.00 91.94 1037 GLU A CA 1
ATOM 7991 C C . GLU A 1 1037 ? 11.637 -9.715 37.009 1.00 91.94 1037 GLU A C 1
ATOM 7993 O O . GLU A 1 1037 ? 10.917 -10.474 36.355 1.00 91.94 1037 GLU A O 1
ATOM 7998 N N . LEU A 1 1038 ? 11.925 -8.464 36.629 1.00 91.94 1038 LEU A N 1
ATOM 7999 C CA . LEU A 1 1038 ? 11.370 -7.811 35.443 1.00 91.94 1038 LEU A CA 1
ATOM 8000 C C . LEU A 1 1038 ? 11.655 -8.598 34.164 1.00 91.94 1038 LEU A C 1
ATOM 8002 O O . LEU A 1 1038 ? 10.727 -8.856 33.398 1.00 91.94 1038 LEU A O 1
ATOM 8006 N N . MET A 1 1039 ? 12.905 -9.016 33.948 1.00 94.12 1039 MET A N 1
ATOM 8007 C CA . MET A 1 1039 ? 13.269 -9.802 32.770 1.00 94.12 1039 MET A CA 1
ATOM 8008 C C . MET A 1 1039 ? 12.625 -11.193 32.787 1.00 94.12 1039 MET A C 1
ATOM 8010 O O . MET A 1 1039 ? 12.147 -11.657 31.754 1.00 94.12 1039 MET A O 1
ATOM 8014 N N . THR A 1 1040 ? 12.551 -11.849 33.948 1.00 94.69 1040 THR A N 1
ATOM 8015 C CA . THR A 1 1040 ? 11.909 -13.170 34.058 1.00 94.69 1040 THR A CA 1
ATOM 8016 C C . THR A 1 1040 ? 10.404 -13.093 33.778 1.00 94.69 1040 THR A C 1
ATOM 8018 O O . THR A 1 1040 ? 9.861 -13.982 33.125 1.00 94.69 1040 THR A O 1
ATOM 8021 N N . VAL A 1 1041 ? 9.722 -12.034 34.237 1.00 92.69 1041 VAL A N 1
ATOM 8022 C CA . VAL A 1 1041 ? 8.309 -11.767 33.905 1.00 92.69 1041 VAL A CA 1
ATOM 8023 C C . VAL A 1 1041 ? 8.139 -11.515 32.407 1.00 92.69 1041 VAL A C 1
ATOM 8025 O O . VAL A 1 1041 ? 7.248 -12.106 31.794 1.00 92.69 1041 VAL A O 1
ATOM 8028 N N . TYR A 1 1042 ? 9.007 -10.691 31.815 1.00 95.06 1042 TYR A N 1
ATOM 8029 C CA . TYR A 1 1042 ? 8.959 -10.344 30.394 1.00 95.06 1042 TYR A CA 1
ATOM 8030 C C . TYR A 1 1042 ? 9.091 -11.591 29.511 1.00 95.06 1042 TYR A C 1
ATOM 8032 O O . TYR A 1 1042 ? 8.251 -11.848 28.650 1.00 95.06 1042 TYR A O 1
ATOM 8040 N N . VAL A 1 1043 ? 10.111 -12.412 29.784 1.00 95.88 1043 VAL A N 1
ATOM 8041 C CA . VAL A 1 1043 ? 10.377 -13.678 29.086 1.00 95.88 1043 VAL A CA 1
ATOM 8042 C C . VAL A 1 1043 ? 9.223 -14.667 29.246 1.00 95.88 1043 VAL A C 1
ATOM 8044 O O . VAL A 1 1043 ? 8.776 -15.231 28.249 1.00 95.88 1043 VAL A O 1
ATOM 8047 N N . LEU A 1 1044 ? 8.712 -14.863 30.469 1.00 95.62 1044 LEU A N 1
ATOM 8048 C CA . LEU A 1 1044 ? 7.583 -15.767 30.711 1.00 95.62 1044 LEU A CA 1
ATOM 8049 C C . LEU A 1 1044 ? 6.345 -15.330 29.921 1.00 95.62 1044 LEU A C 1
ATOM 8051 O O . LEU A 1 1044 ? 5.703 -16.154 29.277 1.00 95.62 1044 LEU A O 1
ATOM 8055 N N . SER A 1 1045 ? 6.031 -14.035 29.952 1.00 95.81 1045 SER A N 1
ATOM 8056 C CA . SER A 1 1045 ? 4.838 -13.488 29.304 1.00 95.81 1045 SER A CA 1
ATOM 8057 C C . SER A 1 1045 ? 4.958 -13.533 27.778 1.00 95.81 1045 SER A C 1
ATOM 8059 O O . SER A 1 1045 ? 3.995 -13.896 27.114 1.00 95.81 1045 SER A O 1
ATOM 8061 N N . ARG A 1 1046 ? 6.148 -13.271 27.210 1.00 95.25 1046 ARG A N 1
ATOM 8062 C CA . ARG A 1 1046 ? 6.438 -13.480 25.777 1.00 95.25 1046 ARG A CA 1
ATOM 8063 C C . ARG A 1 1046 ? 6.300 -14.945 25.363 1.00 95.25 1046 ARG A C 1
ATOM 8065 O O . ARG A 1 1046 ? 5.635 -15.215 24.369 1.00 95.25 1046 ARG A O 1
ATOM 8072 N N . ALA A 1 1047 ? 6.862 -15.882 26.127 1.00 96.25 1047 ALA A N 1
ATOM 8073 C CA . ALA A 1 1047 ? 6.745 -17.310 25.830 1.00 96.25 1047 ALA A CA 1
ATOM 8074 C C . ALA A 1 1047 ? 5.285 -17.792 25.890 1.00 96.25 1047 ALA A C 1
ATOM 8076 O O . ALA A 1 1047 ? 4.824 -18.474 24.977 1.00 96.25 1047 ALA A O 1
ATOM 8077 N N . LEU A 1 1048 ? 4.535 -17.386 26.921 1.00 95.38 1048 LEU A N 1
ATOM 8078 C CA . LEU A 1 1048 ? 3.110 -17.701 27.040 1.00 95.38 1048 LEU A CA 1
ATOM 8079 C C . LEU A 1 1048 ? 2.262 -17.024 25.952 1.00 95.38 1048 LEU A C 1
ATOM 8081 O O . LEU A 1 1048 ? 1.305 -17.634 25.498 1.00 95.38 1048 LEU A O 1
ATOM 8085 N N . LEU A 1 1049 ? 2.606 -15.817 25.490 1.00 94.50 1049 LEU A N 1
ATOM 8086 C CA . LEU A 1 1049 ? 1.903 -15.150 24.386 1.00 94.50 1049 LEU A CA 1
ATOM 8087 C C . LEU A 1 1049 ? 2.038 -15.903 23.057 1.00 94.50 1049 LEU A C 1
ATOM 8089 O O . LEU A 1 1049 ? 1.032 -16.094 22.378 1.00 94.50 1049 LEU A O 1
ATOM 8093 N N . VAL A 1 1050 ? 3.249 -16.345 22.699 1.00 94.88 1050 VAL A N 1
ATOM 8094 C CA . VAL A 1 1050 ? 3.484 -17.111 21.458 1.00 94.88 1050 VAL A CA 1
ATOM 8095 C C . VAL A 1 1050 ? 2.806 -18.485 21.547 1.00 94.88 1050 VAL A C 1
ATOM 8097 O O . VAL A 1 1050 ? 2.077 -18.874 20.636 1.00 94.88 1050 VAL A O 1
ATOM 8100 N N . VAL A 1 1051 ? 2.942 -19.175 22.687 1.00 94.44 1051 VAL A N 1
ATOM 8101 C CA . VAL A 1 1051 ? 2.267 -20.458 22.953 1.00 94.44 1051 VAL A CA 1
ATOM 8102 C C . VAL A 1 1051 ? 0.740 -20.330 22.905 1.00 94.44 1051 VAL A C 1
ATOM 8104 O O . VAL A 1 1051 ? 0.092 -21.107 22.208 1.00 94.44 1051 VAL A O 1
ATOM 8107 N N . LEU A 1 1052 ? 0.146 -19.365 23.617 1.00 92.00 1052 LEU A N 1
ATOM 8108 C CA . LEU A 1 1052 ? -1.312 -19.215 23.682 1.00 92.00 1052 LEU A CA 1
ATOM 8109 C C . LEU A 1 1052 ? -1.924 -18.651 22.400 1.00 92.00 1052 LEU A C 1
ATOM 8111 O O . LEU A 1 1052 ? -3.065 -18.994 22.110 1.00 92.00 1052 LEU A O 1
ATOM 8115 N N . GLY A 1 1053 ? -1.193 -17.845 21.623 1.00 90.44 1053 GLY A N 1
ATOM 8116 C CA . GLY A 1 1053 ? -1.658 -17.375 20.317 1.00 90.44 1053 GLY A CA 1
ATOM 8117 C C . GLY A 1 1053 ? -2.014 -18.550 19.407 1.00 90.44 1053 GLY A C 1
ATOM 8118 O O . GLY A 1 1053 ? -3.172 -18.697 19.022 1.00 90.44 1053 GLY A O 1
ATOM 8119 N N . VAL A 1 1054 ? -1.046 -19.443 19.176 1.00 89.31 1054 VAL A N 1
ATOM 8120 C CA . VAL A 1 1054 ? -1.211 -20.654 18.351 1.00 89.31 1054 VAL A CA 1
ATOM 8121 C C . VAL A 1 1054 ? -2.217 -21.639 18.970 1.00 89.31 1054 VAL A C 1
ATOM 8123 O O . VAL A 1 1054 ? -3.051 -22.210 18.275 1.00 89.31 1054 VAL A O 1
ATOM 8126 N N . VAL A 1 1055 ? -2.196 -21.819 20.295 1.00 87.19 1055 VAL A N 1
ATOM 8127 C CA . VAL A 1 1055 ? -3.141 -22.708 20.998 1.00 87.19 1055 VAL A CA 1
ATOM 8128 C C . VAL A 1 1055 ? -4.590 -22.199 20.944 1.00 87.19 1055 VAL A C 1
ATOM 8130 O O . VAL A 1 1055 ? -5.515 -23.006 21.017 1.00 87.19 1055 VAL A O 1
ATOM 8133 N N . SER A 1 1056 ? -4.823 -20.890 20.782 1.00 82.25 1056 SER A N 1
ATOM 8134 C CA . SER A 1 1056 ? -6.178 -20.313 20.782 1.00 82.25 1056 SER A CA 1
ATOM 8135 C C . SER A 1 1056 ? -7.047 -20.681 19.572 1.00 82.25 1056 SER A C 1
ATOM 8137 O O . SER A 1 1056 ? -8.258 -20.447 19.592 1.00 82.25 1056 SER A O 1
ATOM 8139 N N . GLU A 1 1057 ? -6.449 -21.297 18.551 1.00 80.44 1057 GLU A N 1
ATOM 8140 C CA . GLU A 1 1057 ? -7.127 -21.794 17.349 1.00 80.44 1057 GLU A CA 1
ATOM 8141 C C . GLU A 1 1057 ? -7.714 -23.208 17.538 1.00 80.44 1057 GLU A C 1
ATOM 8143 O O . GLU A 1 1057 ? -8.604 -23.613 16.794 1.00 80.44 1057 GLU A O 1
ATOM 8148 N N . LEU A 1 1058 ? -7.271 -23.948 18.563 1.00 77.25 1058 LEU A N 1
ATOM 8149 C CA . LEU A 1 1058 ? -7.612 -25.363 18.781 1.00 77.25 1058 LEU A CA 1
ATOM 8150 C C . LEU A 1 1058 ? -8.966 -25.613 19.481 1.00 77.25 1058 LEU A C 1
ATOM 8152 O O . LEU A 1 1058 ? -9.406 -26.760 19.547 1.00 77.25 1058 LEU A O 1
ATOM 8156 N N . GLY A 1 1059 ? -9.629 -24.579 20.013 1.00 73.75 1059 GLY A N 1
ATOM 8157 C CA . GLY A 1 1059 ? -10.951 -24.680 20.658 1.00 73.75 1059 GLY A CA 1
ATOM 8158 C C . GLY A 1 1059 ? -11.000 -24.220 22.123 1.00 73.75 1059 GLY A C 1
ATOM 8159 O O . GLY A 1 1059 ? -9.998 -23.790 22.692 1.00 73.75 1059 GLY A O 1
ATOM 8160 N N . LYS A 1 1060 ? -12.190 -24.284 22.744 1.00 74.88 1060 LYS A N 1
ATOM 8161 C CA . LYS A 1 1060 ? -12.448 -23.735 24.096 1.00 74.88 1060 LYS A CA 1
ATOM 8162 C C . LYS A 1 1060 ? -11.825 -24.563 25.237 1.00 74.88 1060 LYS A C 1
ATOM 8164 O O . LYS A 1 1060 ? -11.435 -23.998 26.256 1.00 74.88 1060 LYS A O 1
ATOM 8169 N N . ASP A 1 1061 ? -11.691 -25.879 25.071 1.00 78.06 1061 ASP A N 1
ATOM 8170 C CA . ASP A 1 1061 ? -11.378 -26.805 26.178 1.00 78.06 1061 ASP A CA 1
ATOM 8171 C C . ASP A 1 1061 ? -9.876 -27.028 26.439 1.00 78.06 1061 ASP A C 1
ATOM 8173 O O . ASP A 1 1061 ? -9.493 -27.651 27.428 1.00 78.06 1061 ASP A O 1
ATOM 8177 N N . VAL A 1 1062 ? -9.004 -26.503 25.575 1.00 83.00 1062 VAL A N 1
ATOM 8178 C CA . VAL A 1 1062 ? -7.586 -26.905 25.452 1.00 83.00 1062 VAL A CA 1
ATOM 8179 C C . VAL A 1 1062 ? -6.735 -26.583 26.692 1.00 83.00 1062 VAL A C 1
ATOM 8181 O O . VAL A 1 1062 ? -5.766 -27.281 26.988 1.00 83.00 1062 VAL A O 1
ATOM 8184 N N . LEU A 1 1063 ? -7.114 -25.556 27.461 1.00 84.62 1063 LEU A N 1
ATOM 8185 C CA . LEU A 1 1063 ? -6.474 -25.210 28.740 1.00 84.62 1063 LEU A CA 1
ATOM 8186 C C . LEU A 1 1063 ? -7.082 -25.937 29.952 1.00 84.62 1063 LEU A C 1
ATOM 8188 O O . LEU A 1 1063 ? -6.533 -25.855 31.052 1.00 84.62 1063 LEU A O 1
ATOM 8192 N N . GLY A 1 1064 ? -8.230 -26.599 29.788 1.00 84.75 1064 GLY A N 1
ATOM 8193 C CA . GLY A 1 1064 ? -9.065 -27.069 30.890 1.00 84.75 1064 GLY A CA 1
ATOM 8194 C C . GLY A 1 1064 ? -9.489 -25.953 31.857 1.00 84.75 1064 GLY A C 1
ATOM 8195 O O . GLY A 1 1064 ? -9.208 -24.765 31.670 1.00 84.75 1064 GLY A O 1
ATOM 8196 N N . GLU A 1 1065 ? -10.175 -26.334 32.933 1.00 86.12 1065 GLU A N 1
ATOM 8197 C CA . GLU A 1 1065 ? -10.629 -25.374 33.943 1.00 86.12 1065 GLU A CA 1
ATOM 8198 C C . GLU A 1 1065 ? -9.498 -24.951 34.893 1.00 86.12 1065 GLU A C 1
ATOM 8200 O O . GLU A 1 1065 ? -9.194 -23.766 35.000 1.00 86.12 1065 GLU A O 1
ATOM 8205 N N . GLY A 1 1066 ? -8.823 -25.904 35.546 1.00 87.69 1066 GLY A N 1
ATOM 8206 C CA . GLY A 1 1066 ? -7.838 -25.603 36.596 1.00 87.69 1066 GLY A CA 1
ATOM 8207 C C . GLY A 1 1066 ? -6.575 -24.874 36.113 1.00 87.69 1066 GLY A C 1
ATOM 8208 O O . GLY A 1 1066 ? -6.089 -23.971 36.795 1.00 87.69 1066 GLY A O 1
ATOM 8209 N N . MET A 1 1067 ? -6.051 -25.224 34.931 1.00 88.06 1067 MET A N 1
ATOM 8210 C CA . MET A 1 1067 ? -4.913 -24.511 34.330 1.00 88.06 1067 MET A CA 1
ATOM 8211 C C . MET A 1 1067 ? -5.361 -23.169 33.733 1.00 88.06 1067 MET A C 1
ATOM 8213 O O . MET A 1 1067 ? -4.690 -22.166 33.973 1.00 88.06 1067 MET A O 1
ATOM 8217 N N . GLY A 1 1068 ? -6.519 -23.112 33.063 1.00 89.62 1068 GLY A N 1
ATOM 8218 C CA . GLY A 1 1068 ? -7.127 -21.859 32.604 1.00 89.62 1068 GLY A CA 1
ATOM 8219 C C . GLY A 1 1068 ? -7.308 -20.838 33.734 1.00 89.62 1068 GLY A C 1
ATOM 8220 O O . GLY A 1 1068 ? -6.748 -19.747 33.673 1.00 89.62 1068 GLY A O 1
ATOM 8221 N N . ALA A 1 1069 ? -7.992 -21.217 34.816 1.00 90.81 1069 ALA A N 1
ATOM 8222 C CA . ALA A 1 1069 ? -8.223 -20.358 35.979 1.00 90.81 1069 ALA A CA 1
ATOM 8223 C C . ALA A 1 1069 ? -6.921 -19.913 36.675 1.00 90.81 1069 ALA A C 1
ATOM 8225 O O . ALA A 1 1069 ? -6.845 -18.788 37.172 1.00 90.81 1069 ALA A O 1
ATOM 8226 N N . SER A 1 1070 ? -5.879 -20.757 36.684 1.00 89.81 1070 SER A N 1
ATOM 8227 C CA . SER A 1 1070 ? -4.556 -20.373 37.193 1.00 89.81 1070 SER A CA 1
ATOM 8228 C C . SER A 1 1070 ? -3.882 -19.330 36.291 1.00 89.81 1070 SER A C 1
ATOM 8230 O O . SER A 1 1070 ? -3.389 -18.320 36.794 1.00 89.81 1070 SER A O 1
ATOM 8232 N N . LEU A 1 1071 ? -3.893 -19.517 34.967 1.00 91.88 1071 LEU A N 1
ATOM 8233 C CA . LEU A 1 1071 ? -3.329 -18.548 34.017 1.00 91.88 1071 LEU A CA 1
ATOM 8234 C C . LEU A 1 1071 ? -4.060 -17.200 34.077 1.00 91.88 1071 LEU A C 1
ATOM 8236 O O . LEU A 1 1071 ? -3.405 -16.159 34.098 1.00 91.88 1071 LEU A O 1
ATOM 8240 N N . GLU A 1 1072 ? -5.392 -17.217 34.177 1.00 93.25 1072 GLU A N 1
ATOM 8241 C CA . GLU A 1 1072 ? -6.209 -16.020 34.405 1.00 93.25 1072 GLU A CA 1
ATOM 8242 C C . GLU A 1 1072 ? -5.789 -15.278 35.683 1.00 93.25 1072 GLU A C 1
ATOM 8244 O O . GLU A 1 1072 ? -5.461 -14.097 35.625 1.00 93.25 1072 GLU A O 1
ATOM 8249 N N . GLU A 1 1073 ? -5.768 -15.958 36.836 1.00 91.75 1073 GLU A N 1
ATOM 8250 C CA . GLU A 1 1073 ? -5.493 -15.339 38.142 1.00 91.75 1073 GLU A CA 1
ATOM 8251 C C . GLU A 1 1073 ? -4.095 -14.704 38.198 1.00 91.75 1073 GLU A C 1
ATOM 8253 O O . GLU A 1 1073 ? -3.943 -13.547 38.591 1.00 91.75 1073 GLU A O 1
ATOM 8258 N N . ASN A 1 1074 ? -3.069 -15.445 37.761 1.00 89.31 1074 ASN A N 1
ATOM 8259 C CA . ASN A 1 1074 ? -1.682 -14.978 37.817 1.00 89.31 1074 ASN A CA 1
ATOM 8260 C C . ASN A 1 1074 ? -1.383 -13.873 36.780 1.00 89.31 1074 ASN A C 1
ATOM 8262 O O . ASN A 1 1074 ? -0.440 -13.111 36.985 1.00 89.31 1074 ASN A O 1
ATOM 8266 N N . SER A 1 1075 ? -2.183 -13.755 35.711 1.00 92.38 1075 SER A N 1
ATOM 8267 C CA . SER A 1 1075 ? -2.069 -12.666 34.723 1.00 92.38 1075 SER A CA 1
ATOM 8268 C C . SER A 1 1075 ? -2.926 -11.444 35.081 1.00 92.38 1075 SER A C 1
ATOM 8270 O O . SER A 1 1075 ? -2.560 -10.322 34.740 1.00 92.38 1075 SER A O 1
ATOM 8272 N N . PHE A 1 1076 ? -4.051 -11.637 35.781 1.00 94.06 1076 PHE A N 1
ATOM 8273 C CA . PHE A 1 1076 ? -4.989 -10.566 36.133 1.00 94.06 1076 PHE A CA 1
ATOM 8274 C C . PHE A 1 1076 ? -4.577 -9.778 37.379 1.00 94.06 1076 PHE A C 1
ATOM 8276 O O . PHE A 1 1076 ? -4.744 -8.562 37.396 1.00 94.06 1076 PHE A O 1
ATOM 8283 N N . GLU A 1 1077 ? -4.006 -10.414 38.406 1.00 90.69 1077 GLU A N 1
ATOM 8284 C CA . GLU A 1 1077 ? -3.624 -9.712 39.644 1.00 90.69 1077 GLU A CA 1
ATOM 8285 C C . GLU A 1 1077 ? -2.646 -8.524 39.419 1.00 90.69 1077 GLU A C 1
ATOM 8287 O O . GLU A 1 1077 ? -2.884 -7.463 40.005 1.00 90.69 1077 GLU A O 1
ATOM 8292 N N . PRO A 1 1078 ? -1.633 -8.594 38.522 1.00 87.94 1078 PRO A N 1
ATOM 8293 C CA . PRO A 1 1078 ? -0.804 -7.435 38.158 1.00 87.94 1078 PRO A CA 1
ATOM 8294 C C . PRO A 1 1078 ? -1.574 -6.266 37.517 1.00 87.94 1078 PRO A C 1
ATOM 8296 O O . PRO A 1 1078 ? -1.247 -5.110 37.777 1.00 87.94 1078 PRO A O 1
ATOM 8299 N N . VAL A 1 1079 ? -2.597 -6.554 36.703 1.00 89.62 1079 VAL A N 1
ATOM 8300 C CA . VAL A 1 1079 ? -3.453 -5.545 36.040 1.00 89.62 1079 VAL A CA 1
ATOM 8301 C C . VAL A 1 1079 ? -4.476 -4.961 37.020 1.00 89.62 1079 VAL A C 1
ATOM 8303 O O . VAL A 1 1079 ? -4.812 -3.778 36.967 1.00 89.62 1079 VAL A O 1
ATOM 8306 N N . ARG A 1 1080 ? -4.948 -5.784 37.958 1.00 90.19 1080 ARG A N 1
ATOM 8307 C CA . ARG A 1 1080 ? -5.893 -5.426 39.017 1.00 90.19 1080 ARG A CA 1
ATOM 8308 C C . ARG A 1 1080 ? -5.275 -4.498 40.062 1.00 90.19 1080 ARG A C 1
ATOM 8310 O O . ARG A 1 1080 ? -5.916 -3.538 40.492 1.00 90.19 1080 ARG A O 1
ATOM 8317 N N . ASN A 1 1081 ? -4.051 -4.796 40.496 1.00 87.44 1081 ASN A N 1
ATOM 8318 C CA . ASN A 1 1081 ? -3.374 -4.121 41.605 1.00 87.44 1081 ASN A CA 1
ATOM 8319 C C . ASN A 1 1081 ? -1.957 -3.638 41.208 1.00 87.44 1081 ASN A C 1
ATOM 8321 O O . ASN A 1 1081 ? -0.967 -4.063 41.806 1.00 87.44 1081 ASN A O 1
ATOM 8325 N N . PRO A 1 1082 ? -1.840 -2.740 40.208 1.00 87.25 1082 PRO A N 1
ATOM 8326 C CA . PRO A 1 1082 ? -0.554 -2.261 39.706 1.00 87.25 1082 PRO A CA 1
ATOM 8327 C C . PRO A 1 1082 ? 0.169 -1.343 40.706 1.00 87.25 1082 PRO A C 1
ATOM 8329 O O . PRO A 1 1082 ? -0.448 -0.479 41.336 1.00 87.25 1082 PRO A O 1
ATOM 8332 N N . ASP A 1 1083 ? 1.504 -1.420 40.765 1.00 86.25 1083 ASP A N 1
ATOM 8333 C CA . ASP A 1 1083 ? 2.305 -0.347 41.367 1.00 86.25 1083 ASP A CA 1
ATOM 8334 C C . ASP A 1 1083 ? 2.366 0.847 40.400 1.00 86.25 1083 ASP A C 1
ATOM 8336 O O . ASP A 1 1083 ? 3.231 0.956 39.526 1.00 86.25 1083 ASP A O 1
ATOM 8340 N N . LEU A 1 1084 ? 1.421 1.768 40.588 1.00 85.62 1084 LEU A N 1
ATOM 8341 C CA . LEU A 1 1084 ? 1.283 2.998 39.810 1.00 85.62 1084 LEU A CA 1
ATOM 8342 C C . LEU A 1 1084 ? 2.528 3.906 39.869 1.00 85.62 1084 LEU A C 1
ATOM 8344 O O . LEU A 1 1084 ? 2.749 4.681 38.939 1.00 85.62 1084 LEU A O 1
ATOM 8348 N N . LYS A 1 1085 ? 3.360 3.824 40.921 1.00 86.25 1085 LYS A N 1
ATOM 8349 C CA . LYS A 1 1085 ? 4.611 4.600 41.005 1.00 86.25 1085 LYS A CA 1
ATOM 8350 C C . LYS A 1 1085 ? 5.679 3.979 40.114 1.00 86.25 1085 LYS A C 1
ATOM 8352 O O . LYS A 1 1085 ? 6.347 4.696 39.376 1.00 86.25 1085 LYS A O 1
ATOM 8357 N N . ARG A 1 1086 ? 5.809 2.651 40.132 1.00 86.31 1086 ARG A N 1
ATOM 8358 C CA . ARG A 1 1086 ? 6.735 1.922 39.254 1.00 86.31 1086 ARG A CA 1
ATOM 8359 C C . ARG A 1 1086 ? 6.340 2.032 37.782 1.00 86.31 1086 ARG A C 1
ATOM 8361 O O . ARG A 1 1086 ? 7.215 2.278 36.958 1.00 86.31 1086 ARG A O 1
ATOM 8368 N N . LEU A 1 1087 ? 5.046 1.963 37.453 1.00 86.19 1087 LEU A N 1
ATOM 8369 C CA . LEU A 1 1087 ? 4.556 2.225 36.091 1.00 86.19 1087 LEU A CA 1
ATOM 8370 C C . LEU A 1 1087 ? 4.870 3.651 35.606 1.00 86.19 1087 LEU A C 1
ATOM 8372 O O . LEU A 1 1087 ? 5.174 3.839 34.431 1.00 86.19 1087 LEU A O 1
ATOM 8376 N N . ALA A 1 1088 ? 4.831 4.654 36.487 1.00 84.38 1088 ALA A N 1
ATOM 8377 C CA . ALA A 1 1088 ? 5.172 6.030 36.123 1.00 84.38 1088 ALA A CA 1
ATOM 8378 C C . ALA A 1 1088 ? 6.684 6.264 35.924 1.00 84.38 1088 ALA A C 1
ATOM 8380 O O . ALA A 1 1088 ? 7.059 7.177 35.191 1.00 84.38 1088 ALA A O 1
ATOM 8381 N N . LEU A 1 1089 ? 7.543 5.469 36.575 1.00 85.81 1089 LEU A N 1
ATOM 8382 C CA . LEU A 1 1089 ? 8.995 5.694 36.629 1.00 85.81 1089 LEU A CA 1
ATOM 8383 C C . LEU A 1 1089 ? 9.823 4.761 35.731 1.00 85.81 1089 LEU A C 1
ATOM 8385 O O . LEU A 1 1089 ? 10.893 5.163 35.289 1.00 85.81 1089 LEU A O 1
ATOM 8389 N N . SER A 1 1090 ? 9.358 3.537 35.463 1.00 90.38 1090 SER A N 1
ATOM 8390 C CA . SER A 1 1090 ? 10.117 2.505 34.740 1.00 90.38 1090 SER A CA 1
ATOM 8391 C C . SER A 1 1090 ? 9.496 2.186 33.377 1.00 90.38 1090 SER A C 1
ATOM 8393 O O . SER A 1 1090 ? 8.276 2.061 33.218 1.00 90.38 1090 SER A O 1
ATOM 8395 N N . GLY A 1 1091 ? 10.346 2.039 32.360 1.00 90.06 1091 GLY A N 1
ATOM 8396 C CA . GLY A 1 1091 ? 9.938 1.539 31.046 1.00 90.06 1091 GLY A CA 1
ATOM 8397 C C . GLY A 1 1091 ? 9.587 0.051 31.084 1.00 90.06 1091 GLY A C 1
ATOM 8398 O O . GLY A 1 1091 ? 8.576 -0.367 30.521 1.00 90.06 1091 GLY A O 1
ATOM 8399 N N . ASN A 1 1092 ? 10.367 -0.741 31.823 1.00 91.94 1092 ASN A N 1
ATOM 8400 C CA . ASN A 1 1092 ? 10.194 -2.191 31.901 1.00 91.94 1092 ASN A CA 1
ATOM 8401 C C . ASN A 1 1092 ? 8.950 -2.616 32.691 1.00 91.94 1092 ASN A C 1
ATOM 8403 O O . ASN A 1 1092 ? 8.306 -3.598 32.326 1.00 91.94 1092 ASN A O 1
ATOM 8407 N N . HIS A 1 1093 ? 8.556 -1.865 33.725 1.00 91.75 1093 HIS A N 1
ATOM 8408 C CA . HIS A 1 1093 ? 7.290 -2.115 34.420 1.00 91.75 1093 HIS A CA 1
ATOM 8409 C C . HIS A 1 1093 ? 6.081 -1.908 33.495 1.00 91.75 1093 HIS A C 1
ATOM 8411 O O . HIS A 1 1093 ? 5.171 -2.736 33.497 1.00 91.75 1093 HIS A O 1
ATOM 8417 N N . ARG A 1 1094 ? 6.090 -0.859 32.656 1.00 91.50 1094 ARG A N 1
ATOM 8418 C CA . ARG A 1 1094 ? 5.035 -0.631 31.651 1.00 91.50 1094 ARG A CA 1
ATOM 8419 C C . ARG A 1 1094 ? 5.013 -1.724 30.588 1.00 91.50 1094 ARG A C 1
ATOM 8421 O O . ARG A 1 1094 ? 3.945 -2.250 30.298 1.00 91.50 1094 ARG A O 1
ATOM 8428 N N . ALA A 1 1095 ? 6.179 -2.116 30.071 1.00 91.62 1095 ALA A N 1
ATOM 8429 C CA . ALA A 1 1095 ? 6.286 -3.206 29.103 1.00 91.62 1095 ALA A CA 1
ATOM 8430 C C . ALA A 1 1095 ? 5.729 -4.533 29.659 1.00 91.62 1095 ALA A C 1
ATOM 8432 O O . ALA A 1 1095 ? 4.979 -5.217 28.972 1.00 91.62 1095 ALA A O 1
ATOM 8433 N N . ASN A 1 1096 ? 6.020 -4.869 30.920 1.00 93.00 1096 ASN A N 1
ATOM 8434 C CA . ASN A 1 1096 ? 5.469 -6.065 31.562 1.00 93.00 1096 ASN A CA 1
ATOM 8435 C C . ASN A 1 1096 ? 3.953 -5.989 31.797 1.00 93.00 1096 ASN A C 1
ATOM 8437 O O . ASN A 1 1096 ? 3.267 -6.991 31.614 1.00 93.00 1096 ASN A O 1
ATOM 8441 N N . ALA A 1 1097 ? 3.412 -4.826 32.166 1.00 91.31 1097 ALA A N 1
ATOM 8442 C CA . ALA A 1 1097 ? 1.968 -4.661 32.336 1.00 91.31 1097 ALA A CA 1
ATOM 8443 C C . ALA A 1 1097 ? 1.203 -4.769 31.000 1.00 91.31 1097 ALA A C 1
ATOM 8445 O O . ALA A 1 1097 ? 0.168 -5.431 30.940 1.00 91.31 1097 ALA A O 1
ATOM 8446 N N . GLU A 1 1098 ? 1.755 -4.210 29.918 1.00 91.56 1098 GLU A N 1
ATOM 8447 C CA . GLU A 1 1098 ? 1.239 -4.375 28.550 1.00 91.56 1098 GLU A CA 1
ATOM 8448 C C . GLU A 1 1098 ? 1.265 -5.851 28.106 1.00 91.56 1098 GLU A C 1
ATOM 8450 O O . GLU A 1 1098 ? 0.305 -6.336 27.505 1.00 91.56 1098 GLU A O 1
ATOM 8455 N N . LEU A 1 1099 ? 2.324 -6.604 28.446 1.00 93.00 1099 LEU A N 1
ATOM 8456 C CA . LEU A 1 1099 ? 2.388 -8.045 28.173 1.00 93.00 1099 LEU A CA 1
ATOM 8457 C C . LEU A 1 1099 ? 1.351 -8.843 28.978 1.00 93.00 1099 LEU A C 1
ATOM 8459 O O . LEU A 1 1099 ? 0.732 -9.736 28.406 1.00 93.00 1099 LEU A O 1
ATOM 8463 N N . TYR A 1 1100 ? 1.112 -8.528 30.257 1.00 94.06 1100 TYR A N 1
ATOM 8464 C CA . TYR A 1 1100 ? 0.052 -9.182 31.043 1.00 94.06 1100 TYR A CA 1
ATOM 8465 C C . TYR A 1 1100 ? -1.345 -8.902 30.472 1.00 94.06 1100 TYR A C 1
ATOM 8467 O O . TYR A 1 1100 ? -2.154 -9.822 30.347 1.00 94.06 1100 TYR A O 1
ATOM 8475 N N . ALA A 1 1101 ? -1.623 -7.661 30.066 1.00 93.50 1101 ALA A N 1
ATOM 8476 C CA . ALA A 1 1101 ? -2.887 -7.303 29.427 1.00 93.50 1101 ALA A CA 1
ATOM 8477 C C . ALA A 1 1101 ? -3.059 -7.981 28.052 1.00 93.50 1101 ALA A C 1
ATOM 8479 O O . ALA A 1 1101 ? -4.120 -8.532 27.756 1.00 93.50 1101 ALA A O 1
ATOM 8480 N N . SER A 1 1102 ? -1.990 -8.044 27.253 1.00 94.25 1102 SER A N 1
ATOM 8481 C CA . SER A 1 1102 ? -1.953 -8.810 25.998 1.00 94.25 1102 SER A CA 1
ATOM 8482 C C . SER A 1 1102 ? -2.206 -10.303 26.231 1.00 94.25 1102 SER A C 1
ATOM 8484 O O . SER A 1 1102 ? -2.931 -10.941 25.468 1.00 94.25 1102 SER A O 1
ATOM 8486 N N . LEU A 1 1103 ? -1.627 -10.867 27.297 1.00 94.12 1103 LEU A N 1
ATOM 8487 C CA . LEU A 1 1103 ? -1.751 -12.278 27.658 1.00 94.12 1103 LEU A CA 1
ATOM 8488 C C . LEU A 1 1103 ? -3.183 -12.619 28.084 1.00 94.12 1103 LEU A C 1
ATOM 8490 O O . LEU A 1 1103 ? -3.718 -13.636 27.651 1.00 94.12 1103 LEU A O 1
ATOM 8494 N N . LEU A 1 1104 ? -3.842 -11.737 28.841 1.00 94.75 1104 LEU A N 1
ATOM 8495 C CA . LEU A 1 1104 ? -5.274 -11.840 29.142 1.00 94.75 1104 LEU A CA 1
ATOM 8496 C C . LEU A 1 1104 ? -6.133 -11.764 27.873 1.00 94.75 1104 LEU A C 1
ATOM 8498 O O . LEU A 1 1104 ? -7.081 -12.535 27.751 1.00 94.75 1104 LEU A O 1
ATOM 8502 N N . GLY A 1 1105 ? -5.772 -10.915 26.906 1.00 93.25 1105 GLY A N 1
ATOM 8503 C CA . GLY A 1 1105 ? -6.400 -10.885 25.580 1.00 93.25 1105 GLY A CA 1
ATOM 8504 C C . GLY A 1 1105 ? -6.307 -12.224 24.836 1.00 93.25 1105 GLY A C 1
ATOM 8505 O O . GLY A 1 1105 ? -7.301 -12.687 24.279 1.00 93.25 1105 GLY A O 1
ATOM 8506 N N . GLN A 1 1106 ? -5.153 -12.901 24.892 1.00 92.56 1106 GLN A N 1
ATOM 8507 C CA . GLN A 1 1106 ? -4.998 -14.241 24.306 1.00 92.56 1106 GLN A CA 1
ATOM 8508 C C . GLN A 1 1106 ? -5.741 -15.330 25.094 1.00 92.56 1106 GLN A C 1
ATOM 8510 O O . GLN A 1 1106 ? -6.376 -16.190 24.488 1.00 92.56 1106 GLN A O 1
ATOM 8515 N N . ILE A 1 1107 ? -5.753 -15.278 26.431 1.00 93.12 1107 ILE A N 1
ATOM 8516 C CA . ILE A 1 1107 ? -6.569 -16.196 27.248 1.00 93.12 1107 ILE A CA 1
ATOM 8517 C C . ILE A 1 1107 ? -8.065 -15.997 26.936 1.00 93.12 1107 ILE A C 1
ATOM 8519 O O . ILE A 1 1107 ? -8.802 -16.977 26.834 1.00 93.12 1107 ILE A O 1
ATOM 8523 N N . ALA A 1 1108 ? -8.516 -14.759 26.697 1.00 92.44 1108 ALA A N 1
ATOM 8524 C CA . ALA A 1 1108 ? -9.898 -14.449 26.325 1.00 92.44 1108 ALA A CA 1
ATOM 8525 C C . ALA A 1 1108 ? -10.315 -15.016 24.954 1.00 92.44 1108 ALA A C 1
ATOM 8527 O O . ALA A 1 1108 ? -11.500 -15.268 24.751 1.00 92.44 1108 ALA A O 1
ATOM 8528 N N . ASN A 1 1109 ? -9.380 -15.306 24.037 1.00 90.56 1109 ASN A N 1
ATOM 8529 C CA . ASN A 1 1109 ? -9.709 -16.007 22.787 1.00 90.56 1109 ASN A CA 1
ATOM 8530 C C . ASN A 1 1109 ? -10.212 -17.447 23.023 1.00 90.56 1109 ASN A C 1
ATOM 8532 O O . ASN A 1 1109 ? -10.899 -17.984 22.149 1.00 90.56 1109 ASN A O 1
ATOM 8536 N N . ILE A 1 1110 ? -9.893 -18.037 24.184 1.00 89.56 1110 ILE A N 1
ATOM 8537 C CA . ILE A 1 1110 ? -10.264 -19.397 24.612 1.00 89.56 1110 ILE A CA 1
ATOM 8538 C C . ILE A 1 1110 ? -11.365 -19.341 25.688 1.00 89.56 1110 ILE A C 1
ATOM 8540 O O . ILE A 1 1110 ? -12.405 -19.984 25.559 1.00 89.56 1110 ILE A O 1
ATOM 8544 N N . ARG A 1 1111 ? -11.152 -18.544 26.746 1.00 91.56 1111 ARG A N 1
ATOM 8545 C CA . ARG A 1 1111 ? -11.977 -18.466 27.969 1.00 91.56 1111 ARG A CA 1
ATOM 8546 C C . ARG A 1 1111 ? -12.619 -17.082 28.144 1.00 91.56 1111 ARG A C 1
ATOM 8548 O O . ARG A 1 1111 ? -12.525 -16.475 29.210 1.00 91.56 1111 ARG A O 1
ATOM 8555 N N . PHE A 1 1112 ? -13.256 -16.592 27.077 1.00 91.19 1112 PHE A N 1
ATOM 8556 C CA . PHE A 1 1112 ? -13.794 -15.229 26.943 1.00 91.19 1112 PHE A CA 1
ATOM 8557 C C . PHE A 1 1112 ? -14.540 -14.723 28.189 1.00 91.19 1112 PHE A C 1
ATOM 8559 O O . PHE A 1 1112 ? -14.050 -13.803 28.841 1.00 91.19 1112 PHE A O 1
ATOM 8566 N N . GLN A 1 1113 ? -15.658 -15.369 28.552 1.00 89.31 1113 GLN A N 1
ATOM 8567 C CA . GLN A 1 1113 ? -16.524 -14.981 29.678 1.00 89.31 1113 GLN A CA 1
ATOM 8568 C C . GLN A 1 1113 ? -15.732 -14.804 30.990 1.00 89.31 1113 GLN A C 1
ATOM 8570 O O . GLN A 1 1113 ? -15.746 -13.729 31.588 1.00 89.31 1113 GLN A O 1
ATOM 8575 N N . SER A 1 1114 ? -14.950 -15.821 31.381 1.00 91.69 1114 SER A N 1
ATOM 8576 C CA . SER A 1 1114 ? -14.164 -15.837 32.628 1.00 91.69 1114 SER A CA 1
ATOM 8577 C C . SER A 1 1114 ? -13.163 -14.678 32.711 1.00 91.69 1114 SER A C 1
ATOM 8579 O O . SER A 1 1114 ? -12.996 -14.069 33.770 1.00 91.69 1114 SER A O 1
ATOM 8581 N N . VAL A 1 1115 ? -12.524 -14.317 31.589 1.00 93.56 1115 VAL A N 1
ATOM 8582 C CA . VAL A 1 1115 ? -11.636 -13.144 31.532 1.00 93.56 1115 VAL A CA 1
ATOM 8583 C C . VAL A 1 1115 ? -12.440 -11.845 31.580 1.00 93.56 1115 VAL A C 1
ATOM 8585 O O . VAL A 1 1115 ? -12.111 -10.965 32.378 1.00 93.56 1115 VAL A O 1
ATOM 8588 N N . THR A 1 1116 ? -13.501 -11.701 30.778 1.00 93.19 1116 THR A N 1
ATOM 8589 C CA . THR A 1 1116 ? -14.291 -10.459 30.747 1.00 93.19 1116 THR A CA 1
ATOM 8590 C C . THR A 1 1116 ? -14.955 -10.156 32.084 1.00 93.19 1116 THR A C 1
ATOM 8592 O O . THR A 1 1116 ? -14.950 -9.003 32.511 1.00 93.19 1116 THR A O 1
ATOM 8595 N N . ASP A 1 1117 ? -15.443 -11.167 32.801 1.00 92.44 1117 ASP A N 1
ATOM 8596 C CA . ASP A 1 1117 ? -16.124 -10.985 34.084 1.00 92.44 1117 ASP A CA 1
ATOM 8597 C C . ASP A 1 1117 ? -15.177 -10.523 35.193 1.00 92.44 1117 ASP A C 1
ATOM 8599 O O . ASP A 1 1117 ? -15.586 -9.782 36.087 1.00 92.44 1117 ASP A O 1
ATOM 8603 N N . ARG A 1 1118 ? -13.888 -10.887 35.128 1.00 94.00 1118 ARG A N 1
ATOM 8604 C CA . ARG A 1 1118 ? -12.860 -10.355 36.039 1.00 94.00 1118 ARG A CA 1
ATOM 8605 C C . ARG A 1 1118 ? -12.684 -8.848 35.855 1.00 94.00 1118 ARG A C 1
ATOM 8607 O O . ARG A 1 1118 ? -12.703 -8.115 36.843 1.00 94.00 1118 ARG A O 1
ATOM 8614 N N . TYR A 1 1119 ? -12.584 -8.379 34.608 1.00 94.50 1119 TYR A N 1
ATOM 8615 C CA . TYR A 1 1119 ? -12.532 -6.945 34.306 1.00 94.50 1119 TYR A CA 1
ATOM 8616 C C . TYR A 1 1119 ? -13.835 -6.228 34.687 1.00 94.50 1119 TYR A C 1
ATOM 8618 O O . TYR A 1 1119 ? -13.793 -5.179 35.327 1.00 94.50 1119 TYR A O 1
ATOM 8626 N N . LEU A 1 1120 ? -14.995 -6.779 34.318 1.00 92.69 1120 LEU A N 1
ATOM 8627 C CA . LEU A 1 1120 ? -16.293 -6.137 34.550 1.00 92.69 1120 LEU A CA 1
ATOM 8628 C C . LEU A 1 1120 ? -16.633 -6.031 36.044 1.00 92.69 1120 LEU A C 1
ATOM 8630 O O . LEU A 1 1120 ? -17.145 -4.994 36.462 1.00 92.69 1120 LEU A O 1
ATOM 8634 N N . ARG A 1 1121 ? -16.265 -7.030 36.857 1.00 92.81 1121 ARG A N 1
ATOM 8635 C CA . ARG A 1 1121 ? -16.399 -7.002 38.324 1.00 92.81 1121 ARG A CA 1
ATOM 8636 C C . ARG A 1 1121 ? -15.567 -5.889 38.966 1.00 92.81 1121 ARG A C 1
ATOM 8638 O O . ARG A 1 1121 ? -16.063 -5.166 39.820 1.00 92.81 1121 ARG A O 1
ATOM 8645 N N . GLU A 1 1122 ? -14.325 -5.684 38.526 1.00 92.44 1122 GLU A N 1
ATOM 8646 C CA . GLU A 1 1122 ? -13.508 -4.559 39.015 1.00 92.44 1122 GLU A CA 1
ATOM 8647 C C . GLU A 1 1122 ? -13.994 -3.192 38.491 1.00 92.44 1122 GLU A C 1
ATOM 8649 O O . GLU A 1 1122 ? -13.701 -2.166 39.101 1.00 92.44 1122 GLU A O 1
ATOM 8654 N N . LEU A 1 1123 ? -14.771 -3.158 37.401 1.00 92.38 1123 LEU A N 1
ATOM 8655 C CA . LEU A 1 1123 ? -15.407 -1.948 36.860 1.00 92.38 1123 LEU A CA 1
ATOM 8656 C C . LEU A 1 1123 ? -16.843 -1.715 37.368 1.00 92.38 1123 LEU A C 1
ATOM 8658 O O . LEU A 1 1123 ? -17.473 -0.732 36.961 1.00 92.38 1123 LEU A O 1
ATOM 8662 N N . GLU A 1 1124 ? -17.353 -2.541 38.284 1.00 91.81 1124 GLU A N 1
ATOM 8663 C CA . GLU A 1 1124 ? -18.675 -2.370 38.900 1.00 91.81 1124 GLU A CA 1
ATOM 8664 C C . GLU A 1 1124 ? -18.827 -1.025 39.650 1.00 91.81 1124 GLU A C 1
ATOM 8666 O O . GLU A 1 1124 ? -19.825 -0.340 39.410 1.00 91.81 1124 GLU A O 1
ATOM 8671 N N . PRO A 1 1125 ? -17.846 -0.529 40.442 1.00 91.00 1125 PRO A N 1
ATOM 8672 C CA . PRO A 1 1125 ? -17.943 0.798 41.063 1.00 91.00 1125 PRO A CA 1
ATOM 8673 C C . PRO A 1 1125 ? -18.048 1.929 40.029 1.00 91.00 1125 PRO A C 1
ATOM 8675 O O . PRO A 1 1125 ? -18.751 2.917 40.243 1.00 91.00 1125 PRO A O 1
ATOM 8678 N N . VAL A 1 1126 ? -17.400 1.768 38.870 1.00 90.56 1126 VAL A N 1
ATOM 8679 C CA . VAL A 1 1126 ? -17.484 2.712 37.745 1.00 90.56 1126 VAL A CA 1
ATOM 8680 C C . VAL A 1 1126 ? -18.862 2.637 37.080 1.00 90.56 1126 VAL A C 1
ATOM 8682 O O . VAL A 1 1126 ? -19.454 3.678 36.792 1.00 90.56 1126 VAL A O 1
ATOM 8685 N N . ALA A 1 1127 ? -19.419 1.434 36.903 1.00 89.31 1127 ALA A N 1
ATOM 8686 C CA . ALA A 1 1127 ? -20.784 1.230 36.411 1.00 89.31 1127 ALA A CA 1
ATOM 8687 C C . ALA A 1 1127 ? -21.845 1.816 37.360 1.00 89.31 1127 ALA A C 1
ATOM 8689 O O . ALA A 1 1127 ? -22.823 2.393 36.890 1.00 89.31 1127 ALA A O 1
ATOM 8690 N N . ALA A 1 1128 ? -21.627 1.753 38.675 1.00 89.31 1128 ALA A N 1
ATOM 8691 C CA . ALA A 1 1128 ? -22.475 2.381 39.689 1.00 89.31 1128 ALA A CA 1
ATOM 8692 C C . ALA A 1 1128 ? -22.289 3.912 39.802 1.00 89.31 1128 ALA A C 1
ATOM 8694 O O . ALA A 1 1128 ? -23.023 4.568 40.540 1.00 89.31 1128 ALA A O 1
ATOM 8695 N N . GLY A 1 1129 ? -21.299 4.496 39.112 1.00 85.12 1129 GLY A N 1
ATOM 8696 C CA . GLY A 1 1129 ? -20.911 5.907 39.252 1.00 85.12 1129 GLY A CA 1
ATOM 8697 C C . GLY A 1 1129 ? -20.194 6.242 40.571 1.00 85.12 1129 GLY A C 1
ATOM 8698 O O . GLY A 1 1129 ? -19.896 7.407 40.829 1.00 85.12 1129 GLY A O 1
ATOM 8699 N N . GLN A 1 1130 ? -19.884 5.235 41.389 1.00 85.19 1130 GLN A N 1
ATOM 8700 C CA . GLN A 1 1130 ? -19.277 5.333 42.718 1.00 85.19 1130 GLN A CA 1
ATOM 8701 C C . GLN A 1 1130 ? -17.741 5.289 42.635 1.00 85.19 1130 GLN A C 1
ATOM 8703 O O . GLN A 1 1130 ? -17.099 4.431 43.236 1.00 85.19 1130 GLN A O 1
ATOM 8708 N N . ILE A 1 1131 ? -17.134 6.195 41.864 1.00 75.88 1131 ILE A N 1
ATOM 8709 C CA . ILE A 1 1131 ? -15.673 6.236 41.684 1.00 75.88 1131 ILE A CA 1
ATOM 8710 C C . ILE A 1 1131 ? -15.024 6.990 42.863 1.00 75.88 1131 ILE A C 1
ATOM 8712 O O . ILE A 1 1131 ? -15.279 8.188 43.025 1.00 75.88 1131 ILE A O 1
ATOM 8716 N N . PRO A 1 1132 ? -14.163 6.355 43.684 1.00 69.56 1132 PRO A N 1
ATOM 8717 C CA . PRO A 1 1132 ? -13.386 7.063 44.696 1.00 69.56 1132 PRO A CA 1
ATOM 8718 C C . PRO A 1 1132 ? -12.284 7.883 44.013 1.00 69.56 1132 PRO A C 1
ATOM 8720 O O . PRO A 1 1132 ? -11.547 7.353 43.181 1.00 69.56 1132 PRO A O 1
ATOM 8723 N N . ARG A 1 1133 ? -12.149 9.166 44.376 1.00 63.47 1133 ARG A N 1
ATOM 8724 C CA . ARG A 1 1133 ? -11.273 10.134 43.679 1.00 63.47 1133 ARG A CA 1
ATOM 8725 C C . ARG A 1 1133 ? -9.815 9.685 43.541 1.00 63.47 1133 ARG A C 1
ATOM 8727 O O . ARG A 1 1133 ? -9.178 10.010 42.545 1.00 63.47 1133 ARG A O 1
ATOM 8734 N N . ASP A 1 1134 ? -9.307 8.936 44.512 1.00 68.81 1134 ASP A N 1
ATOM 8735 C CA . ASP A 1 1134 ? -7.905 8.509 44.563 1.00 68.81 1134 ASP A CA 1
ATOM 8736 C C . ASP A 1 1134 ? -7.617 7.253 43.712 1.00 68.81 1134 ASP A C 1
ATOM 8738 O O . ASP A 1 1134 ? -6.461 6.871 43.538 1.00 68.81 1134 ASP A O 1
ATOM 8742 N N . HIS A 1 1135 ? -8.652 6.621 43.142 1.00 75.75 1135 HIS A N 1
ATOM 8743 C CA . HIS A 1 1135 ? -8.547 5.380 42.363 1.00 75.75 1135 HIS A CA 1
ATOM 8744 C C . HIS A 1 1135 ? -8.642 5.576 40.835 1.00 75.75 1135 HIS A C 1
ATOM 8746 O O . HIS A 1 1135 ? -8.516 4.594 40.101 1.00 75.75 1135 HIS A O 1
ATOM 8752 N N . ASP A 1 1136 ? -8.791 6.813 40.338 1.00 77.31 1136 ASP A N 1
ATOM 8753 C CA . ASP A 1 1136 ? -8.877 7.151 38.900 1.00 77.31 1136 ASP A CA 1
ATOM 8754 C C . ASP A 1 1136 ? -7.786 6.447 38.061 1.00 77.31 1136 ASP A C 1
ATOM 8756 O O . ASP A 1 1136 ? -8.078 5.882 37.009 1.00 77.31 1136 ASP A O 1
ATOM 8760 N N . ALA A 1 1137 ? -6.542 6.419 38.558 1.00 83.94 1137 ALA A N 1
ATOM 8761 C CA . ALA A 1 1137 ? -5.389 5.812 37.885 1.00 83.94 1137 ALA A CA 1
ATOM 8762 C C . ALA A 1 1137 ? -5.373 4.264 37.911 1.00 83.94 1137 ALA A C 1
ATOM 8764 O O . ALA A 1 1137 ? -4.775 3.640 37.037 1.00 83.94 1137 ALA A O 1
ATOM 8765 N N . ARG A 1 1138 ? -6.047 3.627 38.882 1.00 88.50 1138 ARG A N 1
ATOM 8766 C CA . ARG A 1 1138 ? -6.236 2.163 38.909 1.00 88.50 1138 ARG A CA 1
ATOM 8767 C C . ARG A 1 1138 ? -7.252 1.748 37.848 1.00 88.50 1138 ARG A C 1
ATOM 8769 O O . ARG A 1 1138 ? -6.999 0.821 37.086 1.00 88.50 1138 ARG A O 1
ATOM 8776 N N . PHE A 1 1139 ? -8.380 2.457 37.771 1.00 90.19 1139 PHE A N 1
ATOM 8777 C CA . PHE A 1 1139 ? -9.399 2.191 36.755 1.00 90.19 1139 PHE A CA 1
ATOM 8778 C C . PHE A 1 1139 ? -8.916 2.552 35.345 1.00 90.19 1139 PHE A C 1
ATOM 8780 O O . PHE A 1 1139 ? -9.233 1.827 34.411 1.00 90.19 1139 PHE A O 1
ATOM 8787 N N . GLU A 1 1140 ? -8.109 3.607 35.190 1.00 90.19 1140 GLU A N 1
ATOM 8788 C CA . GLU A 1 1140 ? -7.384 3.925 33.950 1.00 90.19 1140 GLU A CA 1
ATOM 8789 C C . GLU A 1 1140 ? -6.593 2.705 33.447 1.00 90.19 1140 GLU A C 1
ATOM 8791 O O . GLU A 1 1140 ? -6.848 2.248 32.336 1.00 90.19 1140 GLU A O 1
ATOM 8796 N N . HIS A 1 1141 ? -5.750 2.095 34.289 1.00 90.06 1141 HIS A N 1
ATOM 8797 C CA . HIS A 1 1141 ? -4.962 0.918 33.905 1.00 90.06 1141 HIS A CA 1
ATOM 8798 C C . HIS A 1 1141 ? -5.817 -0.326 33.584 1.00 90.06 1141 HIS A C 1
ATOM 8800 O O . HIS A 1 1141 ? -5.584 -0.999 32.579 1.00 90.06 1141 HIS A O 1
ATOM 8806 N N . ILE A 1 1142 ? -6.848 -0.609 34.391 1.00 93.00 1142 ILE A N 1
ATOM 8807 C CA . ILE A 1 1142 ? -7.773 -1.734 34.154 1.00 93.00 1142 ILE A CA 1
ATOM 8808 C C . ILE A 1 1142 ? -8.530 -1.552 32.824 1.00 93.00 1142 ILE A C 1
ATOM 8810 O O . ILE A 1 1142 ? -8.722 -2.517 32.086 1.00 93.00 1142 ILE A O 1
ATOM 8814 N N . VAL A 1 1143 ? -8.930 -0.322 32.484 1.00 93.81 1143 VAL A N 1
ATOM 8815 C CA . VAL A 1 1143 ? -9.604 -0.012 31.213 1.00 93.81 1143 VAL A CA 1
ATOM 8816 C C . VAL A 1 1143 ? -8.639 -0.043 30.031 1.00 93.81 1143 VAL A C 1
ATOM 8818 O O . VAL A 1 1143 ? -9.021 -0.530 28.969 1.00 93.81 1143 VAL A O 1
ATOM 8821 N N . GLU A 1 1144 ? -7.395 0.416 30.177 1.00 91.12 1144 GLU A N 1
ATOM 8822 C CA . GLU A 1 1144 ? -6.371 0.257 29.133 1.00 91.12 1144 GLU A CA 1
ATOM 8823 C C . GLU A 1 1144 ? -6.102 -1.224 28.835 1.00 91.12 1144 GLU A C 1
ATOM 8825 O O . GLU A 1 1144 ? -5.960 -1.589 27.672 1.00 91.12 1144 GLU A O 1
ATOM 8830 N N . GLY A 1 1145 ? -6.142 -2.099 29.846 1.00 91.50 1145 GLY A N 1
ATOM 8831 C CA . GLY A 1 1145 ? -5.980 -3.541 29.652 1.00 91.50 1145 GLY A CA 1
ATOM 8832 C C . GLY A 1 1145 ? -7.076 -4.210 28.807 1.00 91.50 1145 GLY A C 1
ATOM 8833 O O . GLY A 1 1145 ? -6.811 -5.226 28.168 1.00 91.50 1145 GLY A O 1
ATOM 8834 N N . LEU A 1 1146 ? -8.284 -3.636 28.736 1.00 92.38 1146 LEU A N 1
ATOM 8835 C CA . LEU A 1 1146 ? -9.388 -4.183 27.932 1.00 92.38 1146 LEU A CA 1
ATOM 8836 C C . LEU A 1 1146 ? -9.136 -4.138 26.418 1.00 92.38 1146 LEU A C 1
ATOM 8838 O O . LEU A 1 1146 ? -9.752 -4.918 25.695 1.00 92.38 1146 LEU A O 1
ATOM 8842 N N . LYS A 1 1147 ? -8.245 -3.265 25.926 1.00 91.69 1147 LYS A N 1
ATOM 8843 C CA . LYS A 1 1147 ? -7.994 -3.076 24.482 1.00 91.69 1147 LYS A CA 1
ATOM 8844 C C . LYS A 1 1147 ? -7.534 -4.349 23.754 1.00 91.69 1147 LYS A C 1
ATOM 8846 O O . LYS A 1 1147 ? -7.707 -4.460 22.548 1.00 91.69 1147 LYS A O 1
ATOM 8851 N N . HIS A 1 1148 ? -6.960 -5.311 24.481 1.00 92.44 1148 HIS A N 1
ATOM 8852 C CA . HIS A 1 1148 ? -6.491 -6.580 23.917 1.00 92.44 1148 HIS A CA 1
ATOM 8853 C C . HIS A 1 1148 ? -7.592 -7.652 23.818 1.00 92.44 1148 HIS A C 1
ATOM 8855 O O . HIS A 1 1148 ? -7.364 -8.695 23.204 1.00 92.44 1148 HIS A O 1
ATOM 8861 N N . ILE A 1 1149 ? -8.773 -7.436 24.416 1.00 92.38 1149 ILE A N 1
ATOM 8862 C CA . ILE A 1 1149 ? -9.884 -8.392 24.354 1.00 92.38 1149 ILE A CA 1
ATOM 8863 C C . ILE A 1 1149 ? -10.598 -8.247 23.009 1.00 92.38 1149 ILE A C 1
ATOM 8865 O O . ILE A 1 1149 ? -11.279 -7.257 22.746 1.00 92.38 1149 ILE A O 1
ATOM 8869 N N . ARG A 1 1150 ? -10.469 -9.270 22.161 1.00 89.88 1150 ARG A N 1
ATOM 8870 C CA . ARG A 1 1150 ? -11.129 -9.331 20.853 1.00 89.88 1150 ARG A CA 1
ATOM 8871 C C . ARG A 1 1150 ? -12.516 -9.955 20.980 1.00 89.88 1150 ARG A C 1
ATOM 8873 O O . ARG A 1 1150 ? -12.658 -11.056 21.503 1.00 89.88 1150 ARG A O 1
ATOM 8880 N N . ILE A 1 1151 ? -13.530 -9.274 20.452 1.00 90.88 1151 ILE A N 1
ATOM 8881 C CA . ILE A 1 1151 ? -14.869 -9.847 20.267 1.00 90.88 1151 ILE A CA 1
ATOM 8882 C C . ILE A 1 1151 ? -14.882 -10.577 18.923 1.00 90.88 1151 ILE A C 1
ATOM 8884 O O . ILE A 1 1151 ? -14.571 -9.987 17.888 1.00 90.88 1151 ILE A O 1
ATOM 8888 N N . LYS A 1 1152 ? -15.231 -11.865 18.939 1.00 88.31 1152 LYS A N 1
ATOM 8889 C CA . LYS A 1 1152 ? -15.377 -12.682 17.730 1.00 88.31 1152 LYS A CA 1
ATOM 8890 C C . LYS A 1 1152 ? -16.789 -12.483 17.166 1.00 88.31 1152 LYS A C 1
ATOM 8892 O O . LYS A 1 1152 ? -17.759 -12.534 17.912 1.00 88.31 1152 LYS A O 1
ATOM 8897 N N . VAL A 1 1153 ? -16.896 -12.244 15.858 1.00 86.38 1153 VAL A N 1
ATOM 8898 C CA . VAL A 1 1153 ? -18.187 -12.136 15.140 1.00 86.38 1153 VAL A CA 1
ATOM 8899 C C . VAL A 1 1153 ? -18.729 -13.517 14.752 1.00 86.38 1153 VAL A C 1
ATOM 8901 O O . VAL A 1 1153 ? -19.936 -13.705 14.654 1.00 86.38 1153 VAL A O 1
ATOM 8904 N N . TRP A 1 1154 ? -17.834 -14.493 14.580 1.00 81.62 1154 TRP A N 1
ATOM 8905 C CA . TRP A 1 1154 ? -18.160 -15.878 14.255 1.00 81.62 1154 TRP A CA 1
ATOM 8906 C C . TRP A 1 1154 ? -17.451 -16.844 15.229 1.00 81.62 1154 TRP A C 1
ATOM 8908 O O . TRP A 1 1154 ? -16.285 -16.597 15.560 1.00 81.62 1154 TRP A O 1
ATOM 8918 N N . PRO A 1 1155 ? -18.097 -17.939 15.678 1.00 85.94 1155 PRO A N 1
ATOM 8919 C CA . PRO A 1 1155 ? -19.503 -18.291 15.441 1.00 85.94 1155 PRO A CA 1
ATOM 8920 C C . PRO A 1 1155 ? -20.466 -17.362 16.218 1.00 85.94 1155 PRO A C 1
ATOM 8922 O O . PRO A 1 1155 ? -20.004 -16.629 17.099 1.00 85.94 1155 PRO A O 1
ATOM 8925 N N . PRO A 1 1156 ? -21.773 -17.324 15.887 1.00 83.38 1156 PRO A N 1
ATOM 8926 C CA . PRO A 1 1156 ? -22.690 -16.286 16.374 1.00 83.38 1156 PRO A CA 1
ATOM 8927 C C . PRO A 1 1156 ? -22.800 -16.210 17.901 1.00 83.38 1156 PRO A C 1
ATOM 8929 O O . PRO A 1 1156 ? -22.902 -15.121 18.461 1.00 83.38 1156 PRO A O 1
ATOM 8932 N N . GLU A 1 1157 ? -22.687 -17.343 18.592 1.00 85.56 1157 GLU A N 1
ATOM 8933 C CA . GLU A 1 1157 ? -22.750 -17.435 20.054 1.00 85.56 1157 GLU A CA 1
ATOM 8934 C C . GLU A 1 1157 ? -21.589 -16.670 20.712 1.00 85.56 1157 GLU A C 1
ATOM 8936 O O . GLU A 1 1157 ? -21.757 -16.063 21.768 1.00 85.56 1157 GLU A O 1
ATOM 8941 N N . ALA A 1 1158 ? -20.418 -16.622 20.061 1.00 85.38 1158 ALA A N 1
ATOM 8942 C CA . ALA A 1 1158 ? -19.277 -15.833 20.528 1.00 85.38 1158 ALA A CA 1
ATOM 8943 C C . ALA A 1 1158 ? -19.506 -14.315 20.370 1.00 85.38 1158 ALA A C 1
ATOM 8945 O O . ALA A 1 1158 ? -18.943 -13.521 21.132 1.00 85.38 1158 ALA A O 1
ATOM 8946 N N . PHE A 1 1159 ? -20.365 -13.905 19.430 1.00 88.81 1159 PHE A N 1
ATOM 8947 C CA . PHE A 1 1159 ? -20.826 -12.523 19.338 1.00 88.81 1159 PHE A CA 1
ATOM 8948 C C . PHE A 1 1159 ? -21.927 -12.222 20.363 1.00 88.81 1159 PHE A C 1
ATOM 8950 O O . PHE A 1 1159 ? -21.935 -11.130 20.927 1.00 88.81 1159 PHE A O 1
ATOM 8957 N N . GLU A 1 1160 ? -22.827 -13.163 20.664 1.00 86.25 1160 GLU A N 1
ATOM 8958 C CA . GLU A 1 1160 ? -23.827 -12.999 21.731 1.00 86.25 1160 GLU A CA 1
ATOM 8959 C C . GLU A 1 1160 ? -23.172 -12.855 23.116 1.00 86.25 1160 GLU A C 1
ATOM 8961 O O . GLU A 1 1160 ? -23.497 -11.903 23.841 1.00 86.25 1160 GLU A O 1
ATOM 8966 N N . ASP A 1 1161 ? -22.181 -13.708 23.420 1.00 85.69 1161 ASP A N 1
ATOM 8967 C CA . ASP A 1 1161 ? -21.244 -13.586 24.550 1.00 85.69 1161 ASP A CA 1
ATOM 8968 C C . ASP A 1 1161 ? -20.650 -12.167 24.603 1.00 85.69 1161 ASP A C 1
ATOM 8970 O O . ASP A 1 1161 ? -20.779 -11.441 25.596 1.00 85.69 1161 ASP A O 1
ATOM 8974 N N . GLY A 1 1162 ? -20.037 -11.739 23.492 1.00 86.62 1162 GLY A N 1
ATOM 8975 C CA . GLY A 1 1162 ? -19.415 -10.425 23.351 1.00 86.62 1162 GLY A CA 1
ATOM 8976 C C . GLY A 1 1162 ? -20.390 -9.254 23.473 1.00 86.62 1162 GLY A C 1
ATOM 8977 O O . GLY A 1 1162 ? -20.024 -8.200 23.996 1.00 86.62 1162 GLY A O 1
ATOM 8978 N N . ALA A 1 1163 ? -21.643 -9.413 23.051 1.00 84.12 1163 ALA A N 1
ATOM 8979 C CA . ALA A 1 1163 ? -22.651 -8.364 23.024 1.00 84.12 1163 ALA A CA 1
ATOM 8980 C C . ALA A 1 1163 ? -23.334 -8.181 24.384 1.00 84.12 1163 ALA A C 1
ATOM 8982 O O . ALA A 1 1163 ? -23.242 -7.093 24.967 1.00 84.12 1163 ALA A O 1
ATOM 8983 N N . TYR A 1 1164 ? -23.965 -9.225 24.927 1.00 74.00 1164 TYR A N 1
ATOM 8984 C CA . TYR A 1 1164 ? -24.604 -9.151 26.240 1.00 74.00 1164 TYR A CA 1
ATOM 8985 C C . TYR A 1 1164 ? -23.555 -9.132 27.357 1.00 74.00 1164 TYR A C 1
ATOM 8987 O O . TYR A 1 1164 ? -23.384 -8.095 28.005 1.00 74.00 1164 TYR A O 1
ATOM 8995 N N . GLY A 1 1165 ? -22.840 -10.247 27.543 1.00 60.06 1165 GLY A N 1
ATOM 8996 C CA . GLY A 1 1165 ? -22.199 -10.611 28.810 1.00 60.06 1165 GLY A CA 1
ATOM 8997 C C . GLY A 1 1165 ? -23.259 -10.765 29.906 1.00 60.06 1165 GLY A C 1
ATOM 8998 O O . GLY A 1 1165 ? -23.683 -9.763 30.485 1.00 60.06 1165 GLY A O 1
ATOM 8999 N N . ARG A 1 1166 ? -23.760 -11.986 30.141 1.00 44.47 1166 ARG A N 1
ATOM 9000 C CA . ARG A 1 1166 ? -24.887 -12.235 31.056 1.00 44.47 1166 ARG A CA 1
ATOM 9001 C C . ARG A 1 1166 ? -24.779 -13.557 31.825 1.00 44.47 1166 ARG A C 1
ATOM 9003 O O . ARG A 1 1166 ? -24.938 -14.604 31.216 1.00 44.47 1166 ARG A O 1
ATOM 9010 N N . PHE A 1 1167 ? -24.680 -13.384 33.147 1.00 31.86 1167 PHE A N 1
ATOM 9011 C CA . PHE A 1 1167 ? -25.243 -14.195 34.242 1.00 31.86 1167 PHE A CA 1
ATOM 9012 C C . PHE A 1 1167 ? -24.938 -15.697 34.274 1.00 31.86 1167 PHE A C 1
ATOM 9014 O O . PHE A 1 1167 ? -25.701 -16.462 33.649 1.00 31.86 1167 PHE A O 1
#